Protein AF-A0A0E9N8E6-F1 (afdb_monomer)

Mean predicted aligned error: 20.68 Å

Organism: Saitoella complicata (strain BCRC 22490 / CBS 7301 / JCM 7358 / NBRC 10748 / NRRL Y-17804) (NCBI:txid698492)

Secondary structure (DSSP, 8-state):
-----------------------------------------------------PPPPP-SS--SSS-------------------------------------------------PPPP--------------PPPPPPP----------HHHHHHHHHHHHHHHHHHHHHHHTT-STT-SGGGSTTT---SSPP-SS--SS---SSTTTT--GGG-------S-EEEE-TTS-EEEE-TTS-BS-PPPPHHHHHHHHHHHHHHHH-HHHHHHHHHHHHHHHHHHHHHHHHHHHHHHHHHHTSTT-SSSSS-EEEEEEEGGG-S-HHHHHHHHHHHHHH-TTSEEEEETTEEEEHHHHHHHTT--TTT--HHHH--S--TTSTT-HHHHHHHTSGGG-HHHHHHHS-SSSTTTTHHHHHHHHHHHHHHHHH-SEEEEEEEE--SS-TTHHHHHHHHHHHTT---SSEEEEEEEE--HHHHHHTTS-SSHHHHHHHHHHHHHHHHH-TTTSHHHHHHHTTEEEEEEES-TTS------SSPPPTTT--SSSPPPHHHHHHHHHHHHHHHHHHHHHTTPPP-EE--EESSSS-HHHHHHHHHH-SEEEE-GGGGG-HHHHHHHHHTT-EEEE-HHHHHHHTS-GGG-SHHHHHHHT--EEE--B-HHHH--SS-HHHHHHHHHHHHH---HHHHHHHHHHHHHHS---HHHHHHHH-TTTTSSGGGG--HHHH---HHHHHHHHHHHHHHHHHHTT-----------------------------------------------------------------------------------------------------------------------S-PPP----SHHHHHHS--EEEEEEEE---EEEE-SSTTPEEEE--TTTTHHHHHHHT----HHHHHHHHHHHHHSHHHHTT-EEEEEEETT--EEEE-TT----SSHHHHHHHHHHHHHHSEEE-SSSS-EEEEEEPSPSGGGS-SSEEEEEE-SSS-B--HHHHHHHHTB-TTS-B-EEEEEEE-SSS--GGGGTTT-SEEEBS-SS---HHHHHHHHHHHHHHHHHGGGTHHHHHHHHHHHHTTSS-SS--SS--

Foldseek 3Di:
DDDDDDDDDDDDDDDDDDDDDDDDDDDDDDDDDDDDDDDDDDDDDDDDDDDDDDDDDDDDPPPPPPPDDDDDDDDDDDDDDDDDDDDDDDDDDDDDDDDDDDDDDDDDDDDDDDDDDDDDDDDDDDDDDDDDDDDDDDDDDDDDDDPPQDVLNLVLLVLLVLLVVLQCVFCVLLLNDVPSWLLQPPPPDDAPPGFPLDDDPDDDDPFALPRDDLVPDDFDFFDPWDWDQDPLLAIFIADPVRDTLGDFDHPVRLVVSLVSLVVSLVDDSSQVVLVVLLVVLLVVLVVCCVVCVVVLVVQLVVQPPDFLLQAAFEQLAAALLQLFALVLVLVLLLVCCVPFQQCFQADDPNDTDGNVRVCVVVVHDSVNDDSVQQVLALDLVLAQPVVVNVQSSRGSSDPSNCQRQRDCDGPVNNLNSLVSLRVLLVVVVVSVRYAYAYEDEDALLALCSLLSVLCSCRVSSVDDSRYFYAYEYELPVLVCLVVVSDQWQSSSLCSVQVVLVVCLRGCVVRVSSQSNVLRYQAYEYDDPQQDADDPPDPRDDRRVPRRDSDGDDLLVVLSSRQSNLSSSQSSCVVVSHTRHFYEYAAQLHHDPSRLSSCSSRGQAYEANQRCVVRSSSLSSLQLVLHEYEHAQQVSCSYYANNLGRCVVSSLSSLRLYAYHHHRSHHGNDDRCRSVVSLVVCCVNVVDDSQSSLSNRLSSLVSDSDHSNVNCSQFNVQLVDAQLSNGDCSRSVHDSSVSNSSRVSSVVVVCVSVVNDPPDPCPDPDPDDDDDDDDDDDDDDDDDDDDDDDDDDDDDDDDDDDDDDDDDDDDDDDDDDDDDDDDDDDDDDDDDDDDDDDDDDDDDDDDDDDDDDDDDDDDDDDDDDDDPDDDDPPPDDQADAQDDPVSQQQAAAEEEEAFAALFDWDWADDDPPTDIWTDACPPQVVPCVVVVDHRHNVLVLLQVVLQLPFVRLSNNRYWYWYQHNVRWIKTADSPDDQDPDVRVNRVVSRVCVVVQFDDDPPDPDTRMHTDDDDPVVVHHPQEAFEEEDLPAEADALLVVVLVNQADPVRHGGYYYYYFHSGDDDHRCRCVVPHPYYHHHDNDDDRSSVVSNSNSVSVCCNPVCVVPVVVVVVVVCVVVVPPDDDDDDPPPD

Sequence (1131 aa):
MNDEDDFMSMPHSPTGSLLAGSFSSFIMSEGPQRRGSMRTEENGEDPEEEDEHPHPFYDYATDKKLLSVGPKQWLNATGRERTASAMSKSLPTNNNSVSSRPPTSSAGQAPPPFRPPPATAGPVQNETASAPMPMPEAPTGTGATTPTITPEVAAIFQNIQHCINLREKYIKLSNQRDGDNPRDEVGKWKVYPPTPNHPPKQSIPEAVGADFDFEKCEIPGSHEYAWEMDRSGVYQVSRSDNEKIVDVPTIRDYYLDLEAISEIASDGPAKSFAFRRLQYLEGKWNMYILQNEFEELAATKRVPHRDFYNVRKVDTHIHHSACMNQKHLLRFIKSKLKKSPEEMVIFRDGKHLTLREVFDSLSLTAYDLSIDTLDMHAHKDSFHRFDKFNLKYNPIGESRLREIFLKTDNYIQGRYLAELTKEVIGDMEVGKYQMAEYRISIYGRSVDEWDKLAAWVIDNKLFSHNIRWLIQIPRLYNIYKSSNIVSNFADVIRNIFEPLFEVTKDPASHPKLHIFLQRVIGFDSVDDESKNERRIWRKYPEPREWDNAQNPPYSYWIYFMYANMTSLNAWRKERGFNTFLLRPHCGEAGDSEHLATAFLTCHSVSHGIMLRKVPLLQYLFYLQQIGIAMSPLSNNALFLAYERNPLPSFFRRGLNVSLSTDDPLLFHFTKEPLMEEFSVAAQIWKMSSMDMCELARNSVLQSGWEMEVKQHWLGKNCYNPGPEGNDIQKTNVPDLRLKYRWDMLKAECDLVNGREFTDGVDSCGFSAPPADSAQTADKPWKSLAGANLLELQRHQQKSIHPVFPSFHLSSSKMPTHNIGDHQSQADPNGETTTPTTTLRPNAAAFVPSQSQSQSQSQSQSQSQSHKATNPSLVPQQAKVPTTPTEKQNTQRLIVVLMQASLETYKVGKTKDAKYQLLNCDDHQGILKKMGVEARPDITHQCLLTLLDSPLNKAGRLQVYIQTQKNVLIEVNPHVRIPRTFKRFSGLMVQLLHKLSIRSVNGSEKLLKVIKNPITDHLPANCHKITLSFDAPAVKLSEYVPKACVDEKGEPRSLCIALGAMAHGEDNFADGWVDEKIAVSEYALSASVACGKFCCAAEETWVGEGRDIVYRLLQLSHSLKFSRIEILTTYM

pLDDT: mean 73.31, std 27.85, range [21.23, 98.5]

Nearest PDB structures (foldseek):
  8hu6-assembly1_B  TM=9.252E-01  e=1.448E-67  Homo sapiens
  8hu6-assembly1_D  TM=9.281E-01  e=8.180E-67  Homo sapiens
  8hu6-assembly1_A  TM=9.402E-01  e=4.622E-66  Homo sapiens
  8hu6-assembly1_C  TM=9.168E-01  e=4.856E-66  Homo sapiens
  2a3l-assembly1_A  TM=8.852E-01  e=1.680E-54  Arabidopsis thaliana

InterPro domains:
  IPR005304 Ribosomal biogenesis, methyltransferase, EMG1/NEP1 [PF03587] (895-1098)
  IPR005304 Ribosomal biogenesis, methyltransferase, EMG1/NEP1 [cd18088] (893-1098)
  IPR006329 AMP deaminase [PF19326] (152-753)
  IPR006329 AMP deaminase [PTHR11359] (144-753)
  IPR006329 AMP deaminase [TIGR01429] (153-750)
  IPR006329 AMP deaminase [cd01319] (254-748)
  IPR006650 Adenosine/AMP deaminase active site [PS00485] (658-664)
  IPR029026 tRNA (guanine-N1-)-methyltransferase, N-terminal [G3DSA:3.40.1280.10] (893-1102)
  IPR029028 Alpha/beta knot methyltransferases [SSF75217] (879-1101)
  IPR032466 Metal-dependent hydrolase [SSF51556] (148-750)

Structure (mmCIF, N/CA/C/O backbone):
data_AF-A0A0E9N8E6-F1
#
_entry.id   AF-A0A0E9N8E6-F1
#
loop_
_atom_site.group_PDB
_atom_site.id
_atom_site.type_symbol
_atom_site.label_atom_id
_atom_site.label_alt_id
_atom_site.label_comp_id
_atom_site.label_asym_id
_atom_site.label_entity_id
_atom_site.label_seq_id
_atom_site.pdbx_PDB_ins_code
_atom_site.Cartn_x
_atom_site.Cartn_y
_atom_site.Cartn_z
_atom_site.occupancy
_atom_site.B_iso_or_equiv
_atom_site.auth_seq_id
_atom_site.auth_comp_id
_atom_site.auth_asym_id
_atom_site.auth_atom_id
_atom_site.pdbx_PDB_model_num
ATOM 1 N N . MET A 1 1 ? -27.703 -26.630 47.794 1.00 28.69 1 MET A N 1
ATOM 2 C CA . MET A 1 1 ? -26.940 -27.854 47.491 1.00 28.69 1 MET A CA 1
ATOM 3 C C . MET A 1 1 ? -25.659 -27.354 46.838 1.00 28.69 1 MET A C 1
ATOM 5 O O . MET A 1 1 ? -25.699 -27.077 45.648 1.00 28.69 1 MET A O 1
ATOM 9 N N . ASN A 1 2 ? -24.642 -26.912 47.593 1.00 27.45 2 ASN A N 1
ATOM 10 C CA . ASN A 1 2 ? -23.934 -27.597 48.703 1.00 27.45 2 ASN A CA 1
ATOM 11 C C . ASN A 1 2 ? -23.305 -28.896 48.161 1.00 27.45 2 ASN A C 1
ATOM 13 O O . ASN A 1 2 ? -24.018 -29.653 47.507 1.00 27.45 2 ASN A O 1
ATOM 17 N N . ASP A 1 3 ? -22.002 -29.145 48.309 1.00 27.97 3 ASP A N 1
ATOM 18 C CA . ASP A 1 3 ? -21.202 -28.951 49.537 1.00 27.97 3 ASP A CA 1
ATOM 19 C C . ASP A 1 3 ? -19.914 -28.091 49.380 1.00 27.97 3 ASP A C 1
ATOM 21 O O . ASP A 1 3 ? -19.686 -27.501 48.323 1.00 27.97 3 ASP A O 1
ATOM 25 N N . GLU A 1 4 ? -19.125 -27.967 50.459 1.00 32.72 4 GLU A N 1
ATOM 26 C CA . GLU A 1 4 ? -17.998 -27.025 50.661 1.00 32.72 4 GLU A CA 1
ATOM 27 C C . GLU A 1 4 ? -16.673 -27.739 51.070 1.00 32.72 4 GLU A C 1
ATOM 29 O O . GLU A 1 4 ? -16.670 -28.951 51.287 1.00 32.72 4 GLU A O 1
ATOM 34 N N . ASP A 1 5 ? -15.583 -26.959 51.209 1.00 32.97 5 ASP A N 1
ATOM 35 C CA . ASP A 1 5 ? -14.274 -27.271 51.849 1.00 32.97 5 ASP A CA 1
ATOM 36 C C . ASP A 1 5 ? -13.338 -28.317 51.146 1.00 32.97 5 ASP A C 1
ATOM 38 O O . ASP A 1 5 ? -13.773 -29.108 50.316 1.00 32.97 5 ASP A O 1
ATOM 42 N N . ASP A 1 6 ? -11.999 -28.365 51.323 1.00 27.45 6 ASP A N 1
ATOM 43 C CA . ASP A 1 6 ? -11.114 -27.739 52.328 1.00 27.45 6 ASP A CA 1
ATOM 44 C C . ASP A 1 6 ? -9.628 -27.514 51.857 1.00 27.45 6 ASP A C 1
ATOM 46 O O . ASP A 1 6 ? -9.186 -27.949 50.794 1.00 27.45 6 ASP A O 1
ATOM 50 N N . PHE A 1 7 ? -8.868 -26.826 52.713 1.00 26.39 7 PHE A N 1
ATOM 51 C CA . PHE A 1 7 ? -7.545 -26.165 52.703 1.00 26.39 7 PHE A CA 1
ATOM 52 C C . PHE A 1 7 ? -6.207 -26.783 52.169 1.00 26.39 7 PHE A C 1
ATOM 54 O O . PHE A 1 7 ? -5.884 -27.953 52.330 1.00 26.39 7 PHE A O 1
ATOM 61 N N . MET A 1 8 ? -5.331 -25.840 51.750 1.00 27.50 8 MET A N 1
ATOM 62 C CA . MET A 1 8 ? -3.851 -25.693 51.922 1.00 27.50 8 MET A CA 1
ATOM 63 C C . MET A 1 8 ? -2.804 -26.793 51.605 1.00 27.50 8 MET A C 1
ATOM 65 O O . MET A 1 8 ? -2.750 -27.848 52.224 1.00 27.50 8 MET A O 1
ATOM 69 N N . SER A 1 9 ? -1.729 -26.364 50.912 1.00 24.66 9 SER A N 1
ATOM 70 C CA . SER A 1 9 ? -0.334 -26.508 51.409 1.00 24.66 9 SER A CA 1
ATOM 71 C C . SER A 1 9 ? 0.662 -25.517 50.754 1.00 24.66 9 SER A C 1
ATOM 73 O O . SER A 1 9 ? 0.494 -25.111 49.608 1.00 24.66 9 SER A O 1
ATOM 75 N N . MET A 1 10 ? 1.714 -25.126 51.489 1.00 27.42 10 MET A N 1
ATOM 76 C CA . MET A 1 10 ? 2.919 -24.405 51.015 1.00 27.42 10 MET A CA 1
ATOM 77 C C . MET A 1 10 ? 4.179 -25.166 51.463 1.00 27.42 10 MET A C 1
ATOM 79 O O . MET A 1 10 ? 4.114 -25.888 52.461 1.00 27.42 10 MET A O 1
ATOM 83 N N . PRO A 1 11 ? 5.349 -24.924 50.835 1.00 42.06 11 PRO A N 1
ATOM 84 C CA . PRO A 1 11 ? 6.583 -24.890 51.633 1.00 42.06 11 PRO A CA 1
ATOM 85 C C . PRO A 1 11 ? 7.614 -23.789 51.276 1.00 42.06 11 PRO A C 1
ATOM 87 O O . PRO A 1 11 ? 8.117 -23.716 50.162 1.00 42.06 11 PRO A O 1
ATOM 90 N N . HIS A 1 12 ? 8.028 -23.073 52.329 1.00 28.52 12 HIS A N 1
ATOM 91 C CA . HIS A 1 12 ? 9.391 -22.608 52.664 1.00 28.52 12 HIS A CA 1
ATOM 92 C C . HIS A 1 12 ? 10.195 -21.577 51.834 1.00 28.52 12 HIS A C 1
ATOM 94 O O . HIS A 1 12 ? 10.264 -21.561 50.611 1.00 28.52 12 HIS A O 1
ATOM 100 N N . SER A 1 13 ? 10.942 -20.776 52.605 1.00 29.75 13 SER A N 1
ATOM 101 C CA . SER A 1 13 ? 12.041 -19.874 52.232 1.00 29.75 13 SER A CA 1
ATOM 102 C C . SER A 1 13 ? 13.207 -20.035 53.235 1.00 29.75 13 SER A C 1
ATOM 104 O O . SER A 1 13 ? 13.018 -20.681 54.272 1.00 29.75 13 SER A O 1
ATOM 106 N N . PRO A 1 14 ? 14.394 -19.437 52.987 1.00 45.41 14 PRO A N 1
ATOM 107 C CA . PRO A 1 14 ? 15.370 -19.202 54.059 1.00 45.41 14 PRO A CA 1
ATOM 108 C C . PRO A 1 14 ? 16.005 -17.785 54.087 1.00 45.41 14 PRO A C 1
ATOM 110 O O . PRO A 1 14 ? 16.761 -17.410 53.199 1.00 45.41 14 PRO A O 1
ATOM 113 N N . THR A 1 15 ? 15.726 -17.048 55.174 1.00 30.62 15 THR A N 1
ATOM 114 C CA . THR A 1 15 ? 16.631 -16.205 56.018 1.00 30.62 15 THR A CA 1
ATOM 115 C C . THR A 1 15 ? 17.770 -15.335 55.424 1.00 30.62 15 THR A C 1
ATOM 117 O O . THR A 1 15 ? 18.644 -15.856 54.739 1.00 30.62 15 THR A O 1
ATOM 120 N N . GLY A 1 16 ? 17.913 -14.061 55.866 1.00 26.95 16 GLY A N 1
ATOM 121 C CA . GLY A 1 16 ? 19.064 -13.217 55.451 1.00 26.95 16 GLY A CA 1
ATOM 122 C C . GLY A 1 16 ? 19.358 -11.830 56.092 1.00 26.95 16 GLY A C 1
ATOM 123 O O . GLY A 1 16 ? 19.750 -10.937 55.359 1.00 26.95 16 GLY A O 1
ATOM 124 N N . SER A 1 17 ? 19.255 -11.640 57.419 1.00 26.67 17 SER A N 1
ATOM 125 C CA . SER A 1 17 ? 19.939 -10.572 58.220 1.00 26.67 17 SER A CA 1
ATOM 126 C C . SER A 1 17 ? 19.718 -9.048 57.970 1.00 26.67 17 SER A C 1
ATOM 128 O O . SER A 1 17 ? 20.318 -8.440 57.093 1.00 26.67 17 SER A O 1
ATOM 130 N N . LEU A 1 18 ? 19.020 -8.413 58.928 1.00 28.73 18 LEU A N 1
ATOM 131 C CA . LEU A 1 18 ? 19.366 -7.176 59.683 1.00 28.73 18 LEU A CA 1
ATOM 132 C C . LEU A 1 18 ? 20.306 -6.089 59.095 1.00 28.73 18 LEU A C 1
ATOM 134 O O . LEU A 1 18 ? 21.497 -6.330 58.914 1.00 28.73 18 LEU A O 1
ATOM 138 N N . LEU A 1 19 ? 19.847 -4.826 59.156 1.00 27.05 19 LEU A N 1
ATOM 139 C CA . LEU A 1 19 ? 20.412 -3.800 60.065 1.00 27.05 19 LEU A CA 1
ATOM 140 C C . LEU A 1 19 ? 19.429 -2.623 60.276 1.00 27.05 19 LEU A C 1
ATOM 142 O O . LEU A 1 19 ? 18.464 -2.484 59.529 1.00 27.05 19 LEU A O 1
ATOM 146 N N . ALA A 1 20 ? 19.648 -1.799 61.309 1.00 28.42 20 ALA A N 1
ATOM 147 C CA . ALA A 1 20 ? 18.743 -0.715 61.720 1.00 28.42 20 ALA A CA 1
ATOM 148 C C . ALA A 1 20 ? 19.453 0.650 61.816 1.00 28.42 20 ALA A C 1
ATOM 150 O O . ALA A 1 20 ? 20.655 0.711 62.069 1.00 28.42 20 ALA A O 1
ATOM 151 N N . GLY A 1 21 ? 18.694 1.743 61.677 1.00 25.02 21 GLY A N 1
ATOM 152 C CA . GLY A 1 21 ? 19.184 3.112 61.865 1.00 25.02 21 GLY A CA 1
ATOM 153 C C . GLY A 1 21 ? 18.043 4.133 61.883 1.00 25.02 21 GLY A C 1
ATOM 154 O O . GLY A 1 21 ? 17.340 4.292 60.892 1.00 25.02 21 GLY A O 1
ATOM 155 N N . SER A 1 22 ? 17.861 4.819 63.012 1.00 27.84 22 SER A N 1
ATOM 156 C CA . SER A 1 22 ? 16.874 5.890 63.212 1.00 27.84 22 SER A CA 1
ATOM 157 C C . SER A 1 22 ? 17.598 7.182 63.583 1.00 27.84 22 SER A C 1
ATOM 159 O O . SER A 1 22 ? 18.559 7.109 64.345 1.00 27.84 22 SER A O 1
ATOM 161 N N . PHE A 1 23 ? 17.140 8.342 63.096 1.00 25.44 23 PHE A N 1
ATOM 162 C CA . PHE A 1 23 ? 17.449 9.644 63.703 1.00 25.44 23 PHE A CA 1
ATOM 163 C C . PHE A 1 23 ? 16.361 10.702 63.431 1.00 25.44 23 PHE A C 1
ATOM 165 O O . PHE A 1 23 ? 15.418 10.477 62.676 1.00 25.44 23 PHE A O 1
ATOM 172 N N . SER A 1 24 ? 16.454 11.820 64.152 1.00 25.33 24 SER A N 1
ATOM 173 C CA . SER A 1 24 ? 15.329 12.587 64.699 1.00 25.33 24 SER A CA 1
ATOM 174 C C . SER A 1 24 ? 14.792 13.775 63.889 1.00 25.33 24 SER A C 1
ATOM 176 O O . SER A 1 24 ? 15.502 14.458 63.159 1.00 25.33 24 SER A O 1
ATOM 178 N N . SER A 1 25 ? 13.536 14.091 64.205 1.00 27.53 25 SER A N 1
ATOM 179 C CA . SER A 1 25 ? 12.783 15.336 63.991 1.00 27.53 25 SER A CA 1
ATOM 180 C C . SER A 1 25 ? 13.436 16.661 64.437 1.00 27.53 25 SER A C 1
ATOM 182 O O . SER A 1 25 ? 14.088 16.700 65.478 1.00 27.53 25 SER A O 1
ATOM 184 N N . PHE A 1 26 ? 13.049 17.756 63.765 1.00 24.53 26 PHE A N 1
ATOM 185 C CA . PHE A 1 26 ? 12.897 19.155 64.240 1.00 24.53 26 PHE A CA 1
ATOM 186 C C . PHE A 1 26 ? 11.811 19.779 63.321 1.00 24.53 26 PHE A C 1
ATOM 188 O O . PHE A 1 26 ? 11.974 19.686 62.110 1.00 24.53 26 PHE A O 1
ATOM 195 N N . ILE A 1 27 ? 10.587 20.181 63.709 1.00 27.25 27 ILE A N 1
ATOM 196 C CA . ILE A 1 27 ? 10.030 21.077 64.757 1.00 27.25 27 ILE A CA 1
ATOM 197 C C . ILE A 1 27 ? 10.215 22.588 64.445 1.00 27.25 27 ILE A C 1
ATOM 199 O O . ILE A 1 27 ? 11.332 23.026 64.203 1.00 27.25 27 ILE A O 1
ATOM 203 N N . MET A 1 28 ? 9.103 23.347 64.571 1.00 24.98 28 MET A N 1
ATOM 204 C CA . MET A 1 28 ? 8.895 24.823 64.506 1.00 24.98 28 MET A CA 1
ATOM 205 C C . MET A 1 28 ? 8.692 25.495 63.124 1.00 24.98 28 MET A C 1
ATOM 207 O O . MET A 1 28 ? 9.347 25.117 62.162 1.00 24.98 28 MET A O 1
ATOM 211 N N . SER A 1 29 ? 7.843 26.534 62.963 1.00 24.00 29 SER A N 1
ATOM 212 C CA . SER A 1 29 ? 6.660 27.008 63.743 1.00 24.00 29 SER A CA 1
ATOM 213 C C . SER A 1 29 ? 5.955 28.201 63.048 1.00 24.00 29 SER A C 1
ATOM 215 O O . SER A 1 29 ? 6.662 29.105 62.618 1.00 24.00 29 SER A O 1
ATOM 217 N N . GLU A 1 30 ? 4.610 28.268 63.101 1.00 25.38 30 GLU A N 1
ATOM 218 C CA . GLU A 1 30 ? 3.756 29.487 62.934 1.00 25.38 30 GLU A CA 1
ATOM 219 C C . GLU A 1 30 ? 3.825 30.221 61.557 1.00 25.38 30 GLU A C 1
ATOM 221 O O . GLU A 1 30 ? 4.747 30.021 60.780 1.00 25.38 30 GLU A O 1
ATOM 226 N N . GLY A 1 31 ? 2.859 31.026 61.080 1.00 26.94 31 GLY A N 1
ATOM 227 C CA . GLY A 1 31 ? 1.641 31.647 61.646 1.00 26.94 31 GLY A CA 1
ATOM 228 C C . GLY A 1 31 ? 1.717 33.196 61.553 1.00 26.94 31 GLY A C 1
ATOM 229 O O . GLY A 1 31 ? 2.833 33.701 61.456 1.00 26.94 31 GLY A O 1
ATOM 230 N N . PRO A 1 32 ? 0.621 33.999 61.639 1.00 42.47 32 PRO A N 1
ATOM 231 C CA . PRO A 1 32 ? -0.820 33.668 61.639 1.00 42.47 32 PRO A CA 1
ATOM 232 C C . PRO A 1 32 ? -1.764 34.666 60.866 1.00 42.47 32 PRO A C 1
ATOM 234 O O . PRO A 1 32 ? -1.360 35.765 60.506 1.00 42.47 32 PRO A O 1
ATOM 237 N N . GLN A 1 33 ? -3.084 34.368 60.814 1.00 29.97 33 GLN A N 1
ATOM 238 C CA . GLN A 1 33 ? -4.224 35.341 60.714 1.00 29.97 33 GLN A CA 1
ATOM 239 C C . GLN A 1 33 ? -4.416 36.144 59.374 1.00 29.97 33 GLN A C 1
ATOM 241 O O . GLN A 1 33 ? -3.524 36.165 58.544 1.00 29.97 33 GLN A O 1
ATOM 246 N N . ARG A 1 34 ? -5.568 36.785 59.033 1.00 26.64 34 ARG A N 1
ATOM 247 C CA . ARG A 1 34 ? -6.749 37.244 59.823 1.00 26.64 34 ARG A CA 1
ATOM 248 C C . ARG A 1 34 ? -8.065 37.467 59.002 1.00 26.64 34 ARG A C 1
ATOM 250 O O . ARG A 1 34 ? -8.042 38.150 57.993 1.00 26.64 34 ARG A O 1
ATOM 257 N N . ARG A 1 35 ? -9.199 36.977 59.545 1.00 25.33 35 ARG A N 1
ATOM 258 C CA . ARG A 1 35 ? -10.613 37.488 59.600 1.00 25.33 35 ARG A CA 1
ATOM 259 C C . ARG A 1 35 ? -11.266 38.410 58.525 1.00 25.33 35 ARG A C 1
ATOM 261 O O . ARG A 1 35 ? -10.811 39.528 58.325 1.00 25.33 35 ARG A O 1
ATOM 268 N N . GLY A 1 36 ? -12.542 38.089 58.222 1.00 25.73 36 GLY A N 1
ATOM 269 C CA . GLY A 1 36 ? -13.675 39.039 58.025 1.00 25.73 36 GLY A CA 1
ATOM 270 C C . GLY A 1 36 ? -14.127 39.278 56.568 1.00 25.73 36 GLY A C 1
ATOM 271 O O . GLY A 1 36 ? -13.301 39.181 55.675 1.00 25.73 36 GLY A O 1
ATOM 272 N N . SER A 1 37 ? -15.394 39.603 56.250 1.00 25.28 37 SER A N 1
ATOM 273 C CA . SER A 1 37 ? -16.641 39.671 57.051 1.00 25.28 37 SER A CA 1
ATOM 274 C C . SER A 1 37 ? -17.902 39.570 56.148 1.00 25.28 37 SER A C 1
ATOM 276 O O . SER A 1 37 ? -17.792 39.648 54.930 1.00 25.28 37 SER A O 1
ATOM 278 N N . MET A 1 38 ? -19.089 39.412 56.748 1.00 25.61 38 MET A N 1
ATOM 279 C CA . MET A 1 38 ? -20.416 39.287 56.103 1.00 25.61 38 MET A CA 1
ATOM 280 C C . MET A 1 38 ? -20.854 40.495 55.248 1.00 25.61 38 MET A C 1
ATOM 282 O O . MET A 1 38 ? -20.637 41.636 55.659 1.00 25.61 38 MET A O 1
ATOM 286 N N . ARG A 1 39 ? -21.690 40.239 54.224 1.00 26.25 39 ARG A N 1
ATOM 287 C CA . ARG A 1 39 ? -23.038 40.850 54.118 1.00 26.25 39 ARG A CA 1
ATOM 288 C C . ARG A 1 39 ? -23.999 40.031 53.233 1.00 26.25 39 ARG A C 1
ATOM 290 O O . ARG A 1 39 ? -23.558 39.093 52.577 1.00 26.25 39 ARG A O 1
ATOM 297 N N . THR A 1 40 ? -25.291 40.357 53.290 1.00 28.45 40 THR A N 1
ATOM 298 C CA . THR A 1 40 ? -26.436 39.616 52.723 1.00 28.45 40 THR A CA 1
ATOM 299 C C . THR A 1 40 ? -27.353 40.537 51.902 1.00 28.45 40 THR A C 1
ATOM 301 O O . THR A 1 40 ? -27.365 41.727 52.204 1.00 28.45 40 THR A O 1
ATOM 304 N N . GLU A 1 41 ? -28.121 39.948 50.961 1.00 28.69 41 GLU A N 1
ATOM 305 C CA . GLU A 1 41 ? -29.472 40.371 50.479 1.00 28.69 41 GLU A CA 1
ATOM 306 C C . GLU A 1 41 ? -29.609 41.793 49.842 1.00 28.69 41 GLU A C 1
ATOM 308 O O . GLU A 1 41 ? -28.795 42.675 50.087 1.00 28.69 41 GLU A O 1
ATOM 313 N N . GLU A 1 42 ? -30.562 42.131 48.957 1.00 28.83 42 GLU A N 1
ATOM 314 C CA . GLU A 1 42 ? -31.669 41.422 48.274 1.00 28.83 42 GLU A CA 1
ATOM 315 C C . GLU A 1 42 ? -32.054 42.175 46.958 1.00 28.83 42 GLU A C 1
ATOM 317 O O . GLU A 1 42 ? -31.663 43.324 46.790 1.00 28.83 42 GLU A O 1
ATOM 322 N N . ASN A 1 43 ? -32.817 41.521 46.062 1.00 26.97 43 ASN A N 1
ATOM 323 C CA . ASN A 1 43 ? -33.801 41.999 45.044 1.00 26.97 43 ASN A CA 1
ATOM 324 C C . ASN A 1 43 ? -33.760 43.431 44.414 1.00 26.97 43 ASN A C 1
ATOM 326 O O . ASN A 1 43 ? -33.743 44.422 45.137 1.00 26.97 43 ASN A O 1
ATOM 330 N N . GLY A 1 44 ? -34.017 43.542 43.088 1.00 23.97 44 GLY A N 1
ATOM 331 C CA . GLY A 1 44 ? -34.757 44.700 42.511 1.00 23.97 44 GLY A CA 1
ATOM 332 C C . GLY A 1 44 ? -34.400 45.253 41.105 1.00 23.97 44 GLY A C 1
ATOM 333 O O . GLY A 1 44 ? -33.663 46.225 41.038 1.00 23.97 44 GLY A O 1
ATOM 334 N N . GLU A 1 45 ? -35.015 44.688 40.050 1.00 26.08 45 GLU A N 1
ATOM 335 C CA . GLU A 1 45 ? -35.626 45.323 38.836 1.00 26.08 45 GLU A CA 1
ATOM 336 C C . GLU A 1 45 ? -34.856 46.287 37.861 1.00 26.08 45 GLU A C 1
ATOM 338 O O . GLU A 1 45 ? -33.824 46.875 38.169 1.00 26.08 45 GLU A O 1
ATOM 343 N N . ASP A 1 46 ? -35.394 46.359 36.627 1.00 34.91 46 ASP A N 1
ATOM 344 C CA . ASP A 1 46 ? -34.925 46.928 35.325 1.00 34.91 46 ASP A CA 1
ATOM 345 C C . ASP A 1 46 ? -34.958 48.496 35.209 1.00 34.91 46 ASP A C 1
ATOM 347 O O . ASP A 1 46 ? -35.409 49.109 36.184 1.00 34.91 46 ASP A O 1
ATOM 351 N N . PRO A 1 47 ? -34.557 49.208 34.096 1.00 44.00 47 PRO A N 1
ATOM 352 C CA . PRO A 1 47 ? -34.435 48.771 32.675 1.00 44.00 47 PRO A CA 1
ATOM 353 C C . PRO A 1 47 ? -33.328 49.396 31.753 1.00 44.00 47 PRO A C 1
ATOM 355 O O . PRO A 1 47 ? -32.514 50.194 32.200 1.00 44.00 47 PRO A O 1
ATOM 358 N N . GLU A 1 48 ? -33.363 48.995 30.459 1.00 31.81 48 GLU A N 1
ATOM 359 C CA . GLU A 1 48 ? -33.011 49.688 29.172 1.00 31.81 48 GLU A CA 1
ATOM 360 C C . GLU A 1 48 ? -31.761 50.616 29.098 1.00 31.81 48 GLU A C 1
ATOM 362 O O . GLU A 1 48 ? -31.613 51.551 29.871 1.00 31.81 48 GLU A O 1
ATOM 367 N N . GLU A 1 49 ? -30.811 50.434 28.161 1.00 28.73 49 GLU A N 1
ATOM 368 C CA . GLU A 1 49 ? -30.919 50.861 26.739 1.00 28.73 49 GLU A CA 1
ATOM 369 C C . GLU A 1 49 ? -29.917 50.125 25.783 1.00 28.73 49 GLU A C 1
ATOM 371 O O . GLU A 1 49 ? -29.245 49.172 26.184 1.00 28.73 49 GLU A O 1
ATOM 376 N N . GLU A 1 50 ? -29.839 50.525 24.502 1.00 29.84 50 GLU A N 1
ATOM 377 C CA . GLU A 1 50 ? -29.190 49.798 23.381 1.00 29.84 50 GLU A CA 1
ATOM 378 C C . GLU A 1 50 ? -27.727 50.208 23.066 1.00 29.84 50 GLU A C 1
ATOM 380 O O . GLU A 1 50 ? -27.357 51.362 23.257 1.00 29.84 50 GLU A O 1
ATOM 385 N N . ASP A 1 51 ? -26.934 49.305 22.452 1.00 26.53 51 ASP A N 1
ATOM 386 C CA . ASP A 1 51 ? -25.949 49.675 21.405 1.00 26.53 51 ASP A CA 1
ATOM 387 C C . ASP A 1 51 ? -25.526 48.453 20.538 1.00 26.53 51 ASP A C 1
ATOM 389 O O . ASP A 1 51 ? -25.171 47.392 21.062 1.00 26.53 51 ASP A O 1
ATOM 393 N N . GLU A 1 52 ? -25.552 48.572 19.203 1.00 27.84 52 GLU A N 1
ATOM 394 C CA . GLU A 1 52 ? -25.256 47.475 18.254 1.00 27.84 52 GLU A CA 1
ATOM 395 C C . GLU A 1 52 ? -23.827 47.541 17.685 1.00 27.84 52 GLU A C 1
ATOM 397 O O . GLU A 1 52 ? -23.507 48.478 16.958 1.00 27.84 52 GLU A O 1
ATOM 402 N N . HIS A 1 53 ? -23.007 46.487 17.832 1.00 28.28 53 HIS A N 1
ATOM 403 C CA . HIS A 1 53 ? -21.789 46.291 17.014 1.00 28.28 53 HIS A CA 1
ATOM 404 C C . HIS A 1 53 ? -21.611 44.818 16.560 1.00 28.28 53 HIS A C 1
ATOM 406 O O . HIS A 1 53 ? -21.116 43.987 17.327 1.00 28.28 53 HIS A O 1
ATOM 412 N N . PRO A 1 54 ? -21.980 44.461 15.310 1.00 30.06 54 PRO A N 1
ATOM 413 C CA . PRO A 1 54 ? -21.887 43.090 14.801 1.00 30.06 54 PRO A CA 1
ATOM 414 C C . PRO A 1 54 ? -20.506 42.726 14.220 1.00 30.06 54 PRO A C 1
ATOM 416 O O . PRO A 1 54 ? -19.861 43.505 13.520 1.00 30.06 54 PRO A O 1
ATOM 419 N N . HIS A 1 55 ? -20.092 41.473 14.433 1.00 31.31 55 HIS A N 1
ATOM 420 C CA . HIS A 1 55 ? -18.939 40.846 13.773 1.00 31.31 55 HIS A CA 1
ATOM 421 C C . HIS A 1 55 ? -19.262 40.486 12.303 1.00 31.31 55 HIS A C 1
ATOM 423 O O . HIS A 1 55 ? -20.177 39.690 12.081 1.00 31.31 55 HIS A O 1
ATOM 429 N N . PRO A 1 56 ? -18.492 40.946 11.295 1.00 30.78 56 PRO A N 1
ATOM 430 C CA . PRO A 1 56 ? -18.624 40.457 9.924 1.00 30.78 56 PRO A CA 1
ATOM 431 C C . PRO A 1 56 ? -17.737 39.226 9.662 1.00 30.78 56 PRO A C 1
ATOM 433 O O . PRO A 1 56 ? -16.541 39.213 9.965 1.00 30.78 56 PRO A O 1
ATOM 436 N N . PHE A 1 57 ? -18.327 38.194 9.057 1.00 26.55 57 PHE A N 1
ATOM 437 C CA . PHE A 1 57 ? -17.616 37.054 8.464 1.00 26.55 57 PHE A CA 1
ATOM 438 C C . PHE A 1 57 ? -17.136 37.390 7.034 1.00 26.55 57 PHE A C 1
ATOM 440 O O . PHE A 1 57 ? -17.488 38.429 6.477 1.00 26.55 57 PHE A O 1
ATOM 447 N N . TYR A 1 58 ? -16.349 36.502 6.418 1.00 28.20 58 TYR A N 1
ATOM 448 C CA . TYR A 1 58 ? -16.020 36.595 4.987 1.00 28.20 58 TYR A CA 1
ATOM 449 C C . TYR A 1 58 ? -17.277 36.417 4.114 1.00 28.20 58 TYR A C 1
ATOM 451 O O . TYR A 1 58 ? -18.014 35.451 4.306 1.00 28.20 58 TYR A O 1
ATOM 459 N N . ASP A 1 59 ? -17.457 37.285 3.114 1.00 24.42 59 ASP A N 1
ATOM 460 C CA . ASP A 1 59 ? -18.481 37.162 2.063 1.00 24.42 59 ASP A CA 1
ATOM 461 C C . ASP A 1 59 ? -17.856 36.815 0.695 1.00 24.42 59 ASP A C 1
ATOM 463 O O . ASP A 1 59 ? -16.719 37.182 0.386 1.00 24.42 59 ASP A O 1
ATOM 467 N N . TYR A 1 60 ? -18.604 36.087 -0.135 1.00 27.34 60 TYR A N 1
ATOM 468 C CA . TYR A 1 60 ? -18.132 35.380 -1.331 1.00 27.34 60 TYR A CA 1
ATOM 469 C C . TYR A 1 60 ? -18.487 36.117 -2.643 1.00 27.34 60 TYR A C 1
ATOM 471 O O . TYR A 1 60 ? -18.830 35.498 -3.651 1.00 27.34 60 TYR A O 1
ATOM 479 N N . ALA A 1 61 ? -18.426 37.455 -2.637 1.00 28.42 61 ALA A N 1
ATOM 480 C CA . ALA A 1 61 ? -18.904 38.302 -3.741 1.00 28.42 61 ALA A CA 1
ATOM 481 C C . ALA A 1 61 ? -17.813 39.089 -4.507 1.00 28.42 61 ALA A C 1
ATOM 483 O O . ALA A 1 61 ? -18.046 39.522 -5.639 1.00 28.42 61 ALA A O 1
ATOM 484 N N . THR A 1 62 ? -16.626 39.292 -3.923 1.00 30.62 62 THR A N 1
ATOM 485 C CA . THR A 1 62 ? -15.752 40.429 -4.304 1.00 30.62 62 THR A CA 1
ATOM 486 C C . THR A 1 62 ? -14.539 40.069 -5.180 1.00 30.62 62 THR A C 1
ATOM 488 O O . THR A 1 62 ? -13.795 40.960 -5.584 1.00 30.62 62 THR A O 1
ATOM 491 N N . ASP A 1 63 ? -14.350 38.804 -5.571 1.00 27.91 63 ASP A N 1
ATOM 492 C CA . ASP A 1 63 ? -13.149 38.359 -6.313 1.00 27.91 63 ASP A CA 1
ATOM 493 C C . ASP A 1 63 ? -13.358 38.216 -7.837 1.00 27.91 63 ASP A C 1
ATOM 495 O O . ASP A 1 63 ? -12.975 37.241 -8.484 1.00 27.91 63 ASP A O 1
ATOM 499 N N . LYS A 1 64 ? -14.028 39.208 -8.440 1.00 26.97 64 LYS A N 1
ATOM 500 C CA . LYS A 1 64 ? -14.309 39.257 -9.892 1.00 26.97 64 LYS A CA 1
ATOM 501 C C . LYS A 1 64 ? -13.756 40.508 -10.583 1.00 26.97 64 LYS A C 1
ATOM 503 O O . LYS A 1 64 ? -14.245 40.897 -11.644 1.00 26.97 64 LYS A O 1
ATOM 508 N N . LYS A 1 65 ? -12.765 41.173 -9.969 1.00 29.06 65 LYS A N 1
ATOM 509 C CA . LYS A 1 65 ? -12.280 42.495 -10.415 1.00 29.06 65 LYS A CA 1
ATOM 510 C C . LYS A 1 65 ? -10.762 42.740 -10.358 1.00 29.06 65 LYS A C 1
ATOM 512 O O . LYS A 1 65 ? -10.351 43.877 -10.563 1.00 29.06 65 LYS A O 1
ATOM 517 N N . LEU A 1 66 ? -9.935 41.706 -10.155 1.00 27.28 66 LEU A N 1
ATOM 518 C CA . LEU A 1 66 ? -8.461 41.803 -10.226 1.00 27.28 66 LEU A CA 1
ATOM 519 C C . LEU A 1 66 ? -7.818 41.138 -11.468 1.00 27.28 66 LEU A C 1
ATOM 521 O O . LEU A 1 66 ? -6.599 41.013 -11.544 1.00 27.28 66 LEU A O 1
ATOM 525 N N . LEU A 1 67 ? -8.609 40.769 -12.482 1.00 30.14 67 LEU A N 1
ATOM 526 C CA . LEU A 1 67 ? -8.132 40.193 -13.753 1.00 30.14 67 LEU A CA 1
ATOM 527 C C . LEU A 1 67 ? -8.112 41.218 -14.909 1.00 30.14 67 LEU A C 1
ATOM 529 O O . LEU A 1 67 ? -8.732 40.992 -15.947 1.00 30.14 67 LEU A O 1
ATOM 533 N N . SER A 1 68 ? -7.429 42.365 -14.751 1.00 32.66 68 SER A N 1
ATOM 534 C CA . SER A 1 68 ? -7.371 43.382 -15.825 1.00 32.66 68 SER A CA 1
ATOM 535 C C . SER A 1 68 ? -6.214 44.409 -15.779 1.00 32.66 68 SER A C 1
ATOM 537 O O . SER A 1 68 ? -6.466 45.601 -15.953 1.00 32.66 68 SER A O 1
ATOM 539 N N . VAL A 1 69 ? -4.946 44.002 -15.600 1.00 27.38 69 VAL A N 1
ATOM 540 C CA . VAL A 1 69 ? -3.779 44.878 -15.900 1.00 27.38 69 VAL A CA 1
ATOM 541 C C . VAL A 1 69 ? -2.649 44.090 -16.582 1.00 27.38 69 VAL A C 1
ATOM 543 O O . VAL A 1 69 ? -2.353 42.963 -16.194 1.00 27.38 69 VAL A O 1
ATOM 546 N N . GLY A 1 70 ? -2.035 44.682 -17.615 1.00 26.11 70 GLY A N 1
ATOM 547 C CA . GLY A 1 70 ? -0.909 44.121 -18.379 1.00 26.11 70 GLY A CA 1
ATOM 548 C C . GLY A 1 70 ? 0.488 44.610 -17.933 1.00 26.11 70 GLY A C 1
ATOM 549 O O . GLY A 1 70 ? 0.600 45.361 -16.967 1.00 26.11 70 GLY A O 1
ATOM 550 N N . PRO A 1 71 ? 1.572 44.195 -18.622 1.00 39.78 71 PRO A N 1
ATOM 551 C CA . PRO A 1 71 ? 2.936 44.246 -18.077 1.00 39.78 71 PRO A CA 1
ATOM 552 C C . PRO A 1 71 ? 3.815 45.409 -18.577 1.00 39.78 71 PRO A C 1
ATOM 554 O O . PRO A 1 71 ? 3.743 45.761 -19.756 1.00 39.78 71 PRO A O 1
ATOM 557 N N . LYS A 1 72 ? 4.750 45.889 -17.728 1.00 24.89 72 LYS A N 1
ATOM 558 C CA . LYS A 1 72 ? 6.163 46.241 -18.056 1.00 24.89 72 LYS A CA 1
ATOM 559 C C . LYS A 1 72 ? 6.922 46.872 -16.871 1.00 24.89 72 LYS A C 1
ATOM 561 O O . LYS A 1 72 ? 6.298 47.384 -15.952 1.00 24.89 72 LYS A O 1
ATOM 566 N N . GLN A 1 73 ? 8.262 46.908 -17.000 1.00 24.47 73 GLN A N 1
ATOM 567 C CA . GLN A 1 73 ? 9.241 47.590 -16.121 1.00 24.47 73 GLN A CA 1
ATOM 568 C C . GLN A 1 73 ? 9.349 46.955 -14.708 1.00 24.47 73 GLN A C 1
ATOM 570 O O . GLN A 1 73 ? 8.435 46.281 -14.257 1.00 24.47 73 GLN A O 1
ATOM 575 N N . TRP A 1 74 ? 10.470 47.029 -13.983 1.00 24.27 74 TRP A N 1
ATOM 576 C CA . TRP A 1 74 ? 11.590 47.983 -14.031 1.00 24.27 74 TRP A CA 1
ATOM 577 C C . TRP A 1 74 ? 12.970 47.372 -14.341 1.00 24.27 74 TRP A C 1
ATOM 579 O O . TRP A 1 74 ? 13.242 46.209 -14.063 1.00 24.27 74 TRP A O 1
ATOM 589 N N . LEU A 1 75 ? 13.863 48.230 -14.846 1.00 23.98 75 LEU A N 1
ATOM 590 C CA . LEU A 1 75 ? 15.322 48.071 -14.838 1.00 23.98 75 LEU A CA 1
ATOM 591 C C . LEU A 1 75 ? 15.934 49.303 -14.134 1.00 23.98 75 LEU A C 1
ATOM 593 O O . LEU A 1 75 ? 15.262 50.325 -14.025 1.00 23.98 75 LEU A O 1
ATOM 597 N N . ASN A 1 76 ? 17.219 49.228 -13.772 1.00 24.48 76 ASN A N 1
ATOM 598 C CA . ASN A 1 76 ? 18.073 50.315 -13.251 1.00 24.48 76 ASN A CA 1
ATOM 599 C C . ASN A 1 76 ? 17.770 50.864 -11.839 1.00 24.48 76 ASN A C 1
ATOM 601 O O . ASN A 1 76 ? 16.820 51.613 -11.644 1.00 24.48 76 ASN A O 1
ATOM 605 N N . ALA A 1 77 ? 18.716 50.652 -10.913 1.00 24.88 77 ALA A N 1
ATOM 606 C CA . ALA A 1 77 ? 19.450 51.741 -10.241 1.00 24.88 77 ALA A CA 1
ATOM 607 C C . ALA A 1 77 ? 20.647 51.186 -9.433 1.00 24.88 77 ALA A C 1
ATOM 609 O O . ALA A 1 77 ? 20.472 50.375 -8.529 1.00 24.88 77 ALA A O 1
ATOM 610 N N . THR A 1 78 ? 21.868 51.649 -9.722 1.00 28.89 78 THR A N 1
ATOM 611 C CA . THR A 1 78 ? 23.107 51.304 -8.987 1.00 28.89 78 THR A CA 1
ATOM 612 C C . THR A 1 78 ? 23.885 52.573 -8.631 1.00 28.89 78 THR A C 1
ATOM 614 O O . THR A 1 78 ? 24.046 53.420 -9.511 1.00 28.89 78 THR A O 1
ATOM 617 N N . GLY A 1 79 ? 24.453 52.704 -7.420 1.00 24.80 79 GLY A N 1
ATOM 618 C CA . GLY A 1 79 ? 25.355 53.836 -7.139 1.00 24.80 79 GLY A CA 1
ATOM 619 C C . GLY A 1 79 ? 25.983 53.980 -5.737 1.00 24.80 79 GLY A C 1
ATOM 620 O O . GLY A 1 79 ? 25.308 54.388 -4.805 1.00 24.80 79 GLY A O 1
ATOM 621 N N . ARG A 1 80 ? 27.320 53.818 -5.693 1.00 27.36 80 ARG A N 1
ATOM 622 C CA . ARG A 1 80 ? 28.339 54.543 -4.875 1.00 27.36 80 ARG A CA 1
ATOM 623 C C . ARG A 1 80 ? 28.483 54.347 -3.341 1.00 27.36 80 ARG A C 1
ATOM 625 O O . ARG A 1 80 ? 27.800 54.979 -2.552 1.00 27.36 80 ARG A O 1
ATOM 632 N N . GLU A 1 81 ? 29.519 53.569 -2.976 1.00 27.80 81 GLU A N 1
ATOM 633 C CA . GLU A 1 81 ? 30.783 53.965 -2.274 1.00 27.80 81 GLU A CA 1
ATOM 634 C C . GLU A 1 81 ? 30.765 55.008 -1.113 1.00 27.80 81 GLU A C 1
ATOM 636 O O . GLU A 1 81 ? 30.170 56.071 -1.249 1.00 27.80 81 GLU A O 1
ATOM 641 N N . ARG A 1 82 ? 31.548 54.866 -0.014 1.00 28.17 82 ARG A N 1
ATOM 642 C CA . ARG A 1 82 ? 33.022 55.129 0.019 1.00 28.17 82 ARG A CA 1
ATOM 643 C C . ARG A 1 82 ? 33.795 54.753 1.328 1.00 28.17 82 ARG A C 1
ATOM 645 O O . ARG A 1 82 ? 33.312 54.966 2.430 1.00 28.17 82 ARG A O 1
ATOM 652 N N . THR A 1 83 ? 35.054 54.315 1.139 1.00 24.91 83 THR A N 1
ATOM 653 C CA . THR A 1 83 ? 36.332 54.546 1.901 1.00 24.91 83 THR A CA 1
ATOM 654 C C . THR A 1 83 ? 36.527 54.324 3.431 1.00 24.91 83 THR A C 1
ATOM 656 O O . THR A 1 83 ? 36.269 55.204 4.243 1.00 24.91 83 THR A O 1
ATOM 659 N N . ALA A 1 84 ? 37.186 53.193 3.742 1.00 26.70 84 ALA A N 1
ATOM 660 C CA . ALA A 1 84 ? 38.335 52.873 4.642 1.00 26.70 84 ALA A CA 1
ATOM 661 C C . ALA A 1 84 ? 39.084 53.895 5.559 1.00 26.70 84 ALA A C 1
ATOM 663 O O . ALA A 1 84 ? 39.271 55.045 5.176 1.00 26.70 84 ALA A O 1
ATOM 664 N N . SER A 1 85 ? 39.730 53.380 6.644 1.00 22.88 85 SER A N 1
ATOM 665 C CA . SER A 1 85 ? 41.136 53.700 7.057 1.00 22.88 85 SER A CA 1
ATOM 666 C C . SER A 1 85 ? 41.756 52.808 8.188 1.00 22.88 85 SER A C 1
ATOM 668 O O . SER A 1 85 ? 41.076 52.494 9.160 1.00 22.88 85 SER A O 1
ATOM 670 N N . ALA A 1 86 ? 43.076 52.526 8.093 1.00 27.61 86 ALA A N 1
ATOM 671 C CA . ALA A 1 86 ? 44.077 52.214 9.162 1.00 27.61 86 ALA A CA 1
ATOM 672 C C . ALA A 1 86 ? 43.973 50.915 10.043 1.00 27.61 86 ALA A C 1
ATOM 674 O O . ALA A 1 86 ? 43.237 49.997 9.701 1.00 27.61 86 ALA A O 1
ATOM 675 N N . MET A 1 87 ? 44.696 50.777 11.185 1.00 26.00 87 MET A N 1
ATOM 676 C CA . MET A 1 87 ? 46.092 50.264 11.431 1.00 26.00 87 MET A CA 1
ATOM 677 C C . MET A 1 87 ? 46.245 49.760 12.912 1.00 26.00 87 MET A C 1
ATOM 679 O O . MET A 1 87 ? 45.360 50.063 13.700 1.00 26.00 87 MET A O 1
ATOM 683 N N . SER A 1 88 ? 47.312 49.112 13.454 1.00 24.17 88 SER A N 1
ATOM 684 C CA . SER A 1 88 ? 48.396 48.186 12.992 1.00 24.17 88 SER A CA 1
ATOM 685 C C . SER A 1 88 ? 49.241 47.650 14.205 1.00 24.17 88 SER A C 1
ATOM 687 O O . SER A 1 88 ? 49.184 48.269 15.264 1.00 24.17 88 SER A O 1
ATOM 689 N N . LYS A 1 89 ? 50.109 46.618 14.020 1.00 25.36 89 LYS A N 1
ATOM 690 C CA . LYS A 1 89 ? 51.166 46.079 14.960 1.00 25.36 89 LYS A CA 1
ATOM 691 C C . LYS A 1 89 ? 50.640 45.279 16.197 1.00 25.36 89 LYS A C 1
ATOM 693 O O . LYS A 1 89 ? 49.474 45.420 16.528 1.00 25.36 89 LYS A O 1
ATOM 698 N N . SER A 1 90 ? 51.378 44.382 16.892 1.00 22.55 90 SER A N 1
ATOM 699 C CA . SER A 1 90 ? 52.808 43.955 16.873 1.00 22.55 90 SER A CA 1
ATOM 700 C C . SER A 1 90 ? 53.048 42.442 17.193 1.00 22.55 90 SER A C 1
ATOM 702 O O . SER A 1 90 ? 52.135 41.721 17.578 1.00 22.55 90 SER A O 1
ATOM 704 N N . LEU A 1 91 ? 54.309 41.993 17.044 1.00 24.64 91 LEU A N 1
ATOM 705 C CA . LEU A 1 91 ? 54.937 40.681 17.391 1.00 24.64 91 LEU A CA 1
ATOM 706 C C . LEU A 1 91 ? 55.211 40.523 18.929 1.00 24.64 91 LEU A C 1
ATOM 708 O O . LEU A 1 91 ? 54.907 41.502 19.618 1.00 24.64 91 LEU A O 1
ATOM 712 N N . PRO A 1 92 ? 55.782 39.412 19.509 1.00 35.84 92 PRO A N 1
ATOM 713 C CA . PRO A 1 92 ? 56.643 38.357 18.917 1.00 35.84 92 PRO A CA 1
ATOM 714 C C . PRO A 1 92 ? 56.482 36.882 19.419 1.00 35.84 92 PRO A C 1
ATOM 716 O O . PRO A 1 92 ? 55.552 36.519 20.130 1.00 35.84 92 PRO A O 1
ATOM 719 N N . THR A 1 93 ? 57.436 36.026 19.017 1.00 26.55 93 THR A N 1
ATOM 720 C CA . THR A 1 93 ? 57.646 34.591 19.339 1.00 26.55 93 THR A CA 1
ATOM 721 C C . THR A 1 93 ? 58.573 34.335 20.546 1.00 26.55 93 THR A C 1
ATOM 723 O O . THR A 1 93 ? 59.493 35.128 20.721 1.00 26.55 93 THR A O 1
ATOM 726 N N . ASN A 1 94 ? 58.490 33.170 21.228 1.00 27.33 94 ASN A N 1
ATOM 727 C CA . ASN A 1 94 ? 59.542 32.111 21.221 1.00 27.33 94 ASN A CA 1
ATOM 728 C C . ASN A 1 94 ? 59.129 30.810 21.981 1.00 27.33 94 ASN A C 1
ATOM 730 O O . ASN A 1 94 ? 58.051 30.734 22.564 1.00 27.33 94 ASN A O 1
ATOM 734 N N . ASN A 1 95 ? 59.997 29.789 21.942 1.00 25.80 95 ASN A N 1
ATOM 735 C CA . ASN A 1 95 ? 59.873 28.446 22.532 1.00 25.80 95 ASN A CA 1
ATOM 736 C C . ASN A 1 95 ? 60.002 28.382 24.068 1.00 25.80 95 ASN A C 1
ATOM 738 O O . ASN A 1 95 ? 60.725 29.178 24.662 1.00 25.80 95 ASN A O 1
ATOM 742 N N . ASN A 1 96 ? 59.509 27.283 24.663 1.00 25.70 96 ASN A N 1
ATOM 743 C CA . ASN A 1 96 ? 60.395 26.399 25.439 1.00 25.70 96 ASN A CA 1
ATOM 744 C C . ASN A 1 96 ? 59.872 24.949 25.532 1.00 25.70 96 ASN A C 1
ATOM 746 O O . ASN A 1 96 ? 58.723 24.673 25.188 1.00 25.70 96 ASN A O 1
ATOM 750 N N . SER A 1 97 ? 60.738 24.019 25.942 1.00 27.31 97 SER A N 1
ATOM 751 C CA . SER A 1 97 ? 60.514 22.563 25.933 1.00 27.31 97 SER A CA 1
ATOM 752 C C . SER A 1 97 ? 60.596 21.934 27.333 1.00 27.31 97 SER A C 1
ATOM 754 O O . SER A 1 97 ? 61.063 22.571 28.269 1.00 27.31 97 SER A O 1
ATOM 756 N N . VAL A 1 98 ? 60.172 20.667 27.463 1.00 26.22 98 VAL A N 1
ATOM 757 C CA . VAL A 1 98 ? 60.747 19.643 28.369 1.00 26.22 98 VAL A CA 1
ATOM 758 C C . VAL A 1 98 ? 60.175 18.265 27.992 1.00 26.22 98 VAL A C 1
ATOM 760 O O . VAL A 1 98 ? 59.098 18.176 27.400 1.00 26.22 98 VAL A O 1
ATOM 763 N N . SER A 1 99 ? 60.902 17.183 28.287 1.00 26.70 99 SER A N 1
ATOM 764 C CA . SER A 1 99 ? 60.525 15.801 27.960 1.00 26.70 99 SER A CA 1
ATOM 765 C C . SER A 1 99 ? 60.664 14.851 29.158 1.00 26.70 99 SER A C 1
ATOM 767 O O . SER A 1 99 ? 61.398 15.124 30.106 1.00 26.70 99 SER A O 1
ATOM 769 N N . SER A 1 100 ? 59.969 13.711 29.114 1.00 25.27 100 SER A N 1
ATOM 770 C CA . SER A 1 100 ? 60.322 12.476 29.842 1.00 25.27 100 SER A CA 1
ATOM 771 C C . SER A 1 100 ? 59.506 11.284 29.303 1.00 25.27 100 SER A C 1
ATOM 773 O O . SER A 1 100 ? 58.510 11.467 28.602 1.00 25.27 100 SER A O 1
ATOM 775 N N . ARG A 1 101 ? 59.983 10.054 29.543 1.00 26.56 101 ARG A N 1
ATOM 776 C CA . ARG A 1 101 ? 59.476 8.790 28.958 1.00 26.56 101 ARG A CA 1
ATOM 777 C C . ARG A 1 101 ? 58.667 7.946 29.968 1.00 26.56 101 ARG A C 1
ATOM 779 O O . ARG A 1 101 ? 58.890 8.092 31.165 1.00 26.56 101 ARG A O 1
ATOM 786 N N . PRO A 1 102 ? 57.805 7.018 29.499 1.00 33.66 102 PRO A N 1
ATOM 787 C CA . PRO A 1 102 ? 57.124 6.024 30.337 1.00 33.66 102 PRO A CA 1
ATOM 788 C C . PRO A 1 102 ? 57.938 4.716 30.531 1.00 33.66 102 PRO A C 1
ATOM 790 O O . PRO A 1 102 ? 58.862 4.459 29.752 1.00 33.66 102 PRO A O 1
ATOM 793 N N . PRO A 1 103 ? 57.573 3.867 31.519 1.00 36.16 103 PRO A N 1
ATOM 794 C CA . PRO A 1 103 ? 58.089 2.501 31.710 1.00 36.16 103 PRO A CA 1
ATOM 795 C C . PRO A 1 103 ? 57.336 1.431 30.873 1.00 36.16 103 PRO A C 1
ATOM 797 O O . PRO A 1 103 ? 56.491 1.762 30.041 1.00 36.16 103 PRO A O 1
ATOM 800 N N . THR A 1 104 ? 57.677 0.144 31.053 1.00 27.27 104 THR A N 1
ATOM 801 C CA . THR A 1 104 ? 57.355 -0.989 30.145 1.00 27.27 104 THR A CA 1
ATOM 802 C C . THR A 1 104 ? 57.005 -2.313 30.876 1.00 27.27 104 THR A C 1
ATOM 804 O O . THR A 1 104 ? 57.075 -2.365 32.100 1.00 27.27 104 THR A O 1
ATOM 807 N N . SER A 1 105 ? 56.706 -3.390 30.110 1.00 29.81 105 SER A N 1
ATOM 808 C CA . SER A 1 105 ? 56.373 -4.797 30.508 1.00 29.81 105 SER A CA 1
ATOM 809 C C . SER A 1 105 ? 54.958 -5.025 31.091 1.00 29.81 105 SER A C 1
ATOM 811 O O . SER A 1 105 ? 54.386 -4.085 31.628 1.00 29.81 105 SER A O 1
ATOM 813 N N . SER A 1 106 ? 54.290 -6.192 30.999 1.00 28.80 106 SER A N 1
ATOM 814 C CA . SER A 1 106 ? 54.419 -7.480 30.245 1.00 28.80 106 SER A CA 1
ATOM 815 C C . SER A 1 106 ? 53.014 -8.160 30.270 1.00 28.80 106 SER A C 1
ATOM 817 O O . SER A 1 106 ? 52.294 -7.956 31.237 1.00 28.80 106 SER A O 1
ATOM 819 N N . ALA A 1 107 ? 52.417 -8.829 29.265 1.00 28.83 107 ALA A N 1
ATOM 820 C CA . ALA A 1 107 ? 52.764 -9.897 28.297 1.00 28.83 107 ALA A CA 1
ATOM 821 C C . ALA A 1 107 ? 52.045 -11.244 28.627 1.00 28.83 107 ALA A C 1
ATOM 823 O O . ALA A 1 107 ? 52.087 -11.692 29.766 1.00 28.83 107 ALA A O 1
ATOM 824 N N . GLY A 1 108 ? 51.413 -11.889 27.627 1.00 25.88 108 GLY A N 1
ATOM 825 C CA . GLY A 1 108 ? 50.666 -13.168 27.743 1.00 25.88 108 GLY A CA 1
ATOM 826 C C . GLY A 1 108 ? 49.463 -13.241 26.775 1.00 25.88 108 GLY A C 1
ATOM 827 O O . GLY A 1 108 ? 48.386 -12.773 27.113 1.00 25.88 108 GLY A O 1
ATOM 828 N N . GLN A 1 109 ? 49.663 -13.512 25.478 1.00 27.89 109 GLN A N 1
ATOM 829 C CA . GLN A 1 109 ? 49.722 -14.827 24.791 1.00 27.89 109 GLN A CA 1
ATOM 830 C C . GLN A 1 109 ? 48.364 -15.381 24.294 1.00 27.89 109 GLN A C 1
ATOM 832 O O . GLN A 1 109 ? 47.394 -15.451 25.037 1.00 27.89 109 GLN A O 1
ATOM 837 N N . ALA A 1 110 ? 48.339 -15.819 23.025 1.00 27.62 110 ALA A N 1
ATOM 838 C CA . ALA A 1 110 ? 47.253 -16.557 22.367 1.00 27.62 110 ALA A CA 1
ATOM 839 C C . ALA A 1 110 ? 47.810 -17.397 21.180 1.00 27.62 110 ALA A C 1
ATOM 841 O O . ALA A 1 110 ? 48.818 -16.986 20.595 1.00 27.62 110 ALA A O 1
ATOM 842 N N . PRO A 1 111 ? 47.204 -18.550 20.818 1.00 31.91 111 PRO A N 1
ATOM 843 C CA . PRO A 1 111 ? 47.676 -19.442 19.742 1.00 31.91 111 PRO A CA 1
ATOM 844 C C . PRO A 1 111 ? 47.182 -19.057 18.316 1.00 31.91 111 PRO A C 1
ATOM 846 O O . PRO A 1 111 ? 46.325 -18.181 18.187 1.00 31.91 111 PRO A O 1
ATOM 849 N N . PRO A 1 112 ? 47.724 -19.667 17.230 1.00 34.28 112 PRO A N 1
ATOM 850 C CA . PRO A 1 112 ? 47.695 -19.085 15.876 1.00 34.28 112 PRO A CA 1
ATOM 851 C C . PRO A 1 112 ? 46.752 -19.765 14.845 1.00 34.28 112 PRO A C 1
ATOM 853 O O . PRO A 1 112 ? 46.343 -20.910 15.035 1.00 34.28 112 PRO A O 1
ATOM 856 N N . PRO A 1 113 ? 46.478 -19.108 13.694 1.00 31.62 113 PRO A N 1
ATOM 857 C CA . PRO A 1 113 ? 45.805 -19.699 12.531 1.00 31.62 113 PRO A CA 1
ATOM 858 C C . PRO A 1 113 ? 46.768 -20.382 11.530 1.00 31.62 113 PRO A C 1
ATOM 860 O O . PRO A 1 113 ? 47.950 -20.048 11.446 1.00 31.62 113 PRO A O 1
ATOM 863 N N . PHE A 1 114 ? 46.235 -21.309 10.722 1.00 27.19 114 PHE A N 1
ATOM 864 C CA . PHE A 1 114 ? 46.961 -22.052 9.674 1.00 27.19 114 PHE A CA 1
ATOM 865 C C . PHE A 1 114 ? 47.083 -21.298 8.326 1.00 27.19 114 PHE A C 1
ATOM 867 O O . PHE A 1 114 ? 46.490 -20.239 8.124 1.00 27.19 114 PHE A O 1
ATOM 874 N N . ARG A 1 115 ? 47.881 -21.850 7.395 1.00 27.80 115 ARG A N 1
ATOM 875 C CA . ARG A 1 115 ? 48.402 -21.181 6.183 1.00 27.80 115 ARG A CA 1
ATOM 876 C C . ARG A 1 115 ? 48.191 -22.021 4.902 1.00 27.80 115 ARG A C 1
ATOM 878 O O . ARG A 1 115 ? 48.522 -23.204 4.936 1.00 27.80 115 ARG A O 1
ATOM 885 N N . PRO A 1 116 ? 47.747 -21.441 3.766 1.00 29.59 116 PRO A N 1
ATOM 886 C CA . PRO A 1 116 ? 47.749 -22.109 2.456 1.00 29.59 116 PRO A CA 1
ATOM 887 C C . PRO A 1 116 ? 49.102 -21.972 1.701 1.00 29.59 116 PRO A C 1
ATOM 889 O O . PRO A 1 116 ? 49.870 -21.048 1.990 1.00 29.59 116 PRO A O 1
ATOM 892 N N . PRO A 1 117 ? 49.417 -22.875 0.746 1.00 30.94 117 PRO A N 1
ATOM 893 C CA . PRO A 1 117 ? 50.695 -22.916 0.015 1.00 30.94 117 PRO A CA 1
ATOM 894 C C . PRO A 1 117 ? 50.772 -21.953 -1.201 1.00 30.94 117 PRO A C 1
ATOM 896 O O . PRO A 1 117 ? 49.750 -21.397 -1.607 1.00 30.94 117 PRO A O 1
ATOM 899 N N . PRO A 1 118 ? 51.973 -21.723 -1.781 1.00 28.78 118 PRO A N 1
ATOM 900 C CA . PRO A 1 118 ? 52.207 -20.710 -2.818 1.00 28.78 118 PRO A CA 1
ATOM 901 C C . PRO A 1 118 ? 52.087 -21.231 -4.262 1.00 28.78 118 PRO A C 1
ATOM 903 O O . PRO A 1 118 ? 52.222 -22.425 -4.520 1.00 28.78 118 PRO A O 1
ATOM 906 N N . ALA A 1 119 ? 51.950 -20.302 -5.213 1.00 26.67 119 ALA A N 1
ATOM 907 C CA . ALA A 1 119 ? 52.178 -20.539 -6.640 1.00 26.67 119 ALA A CA 1
ATOM 908 C C . ALA A 1 119 ? 53.596 -20.090 -7.048 1.00 26.67 119 ALA A C 1
ATOM 910 O O . ALA A 1 119 ? 54.080 -19.058 -6.578 1.00 26.67 119 ALA A O 1
ATOM 911 N N . THR A 1 120 ? 54.246 -20.843 -7.936 1.00 27.77 120 THR A N 1
ATOM 912 C CA . THR A 1 120 ? 55.581 -20.558 -8.492 1.00 27.77 120 THR A CA 1
ATOM 913 C C . THR A 1 120 ? 55.510 -20.280 -9.996 1.00 27.77 120 THR A C 1
ATOM 915 O O . THR A 1 120 ? 54.634 -20.790 -10.690 1.00 27.77 120 THR A O 1
ATOM 918 N N . ALA A 1 121 ? 56.424 -19.447 -10.500 1.00 28.61 121 ALA A N 1
ATOM 919 C CA . ALA A 1 121 ? 56.478 -19.038 -11.905 1.00 28.61 121 ALA A CA 1
ATOM 920 C C . ALA A 1 121 ? 57.507 -19.852 -12.716 1.00 28.61 121 ALA A C 1
ATOM 922 O O . ALA A 1 121 ? 58.506 -20.316 -12.168 1.00 28.61 121 ALA A O 1
ATOM 923 N N . GLY A 1 122 ? 57.274 -19.970 -14.027 1.00 24.38 122 GLY A N 1
ATOM 924 C CA . GLY A 1 122 ? 58.162 -20.592 -15.019 1.00 24.38 122 GLY A CA 1
ATOM 925 C C . GLY A 1 122 ? 58.054 -19.870 -16.378 1.00 24.38 122 GLY A C 1
ATOM 926 O O . GLY A 1 122 ? 57.080 -19.140 -16.573 1.00 24.38 122 GLY A O 1
ATOM 927 N N . PRO A 1 123 ? 59.062 -19.967 -17.270 1.00 27.89 123 PRO A N 1
ATOM 928 C CA . PRO A 1 123 ? 59.387 -18.860 -18.177 1.00 27.89 123 PRO A CA 1
ATOM 929 C C . PRO A 1 123 ? 58.862 -18.964 -19.623 1.00 27.89 123 PRO A C 1
ATOM 931 O O . PRO A 1 123 ? 58.383 -19.996 -20.082 1.00 27.89 123 PRO A O 1
ATOM 934 N N . VAL A 1 124 ? 59.017 -17.842 -20.332 1.00 31.62 124 VAL A N 1
ATOM 935 C CA . VAL A 1 124 ? 58.695 -17.600 -21.750 1.00 31.62 124 VAL A CA 1
ATOM 936 C C . VAL A 1 124 ? 59.663 -18.324 -22.697 1.00 31.62 124 VAL A C 1
ATOM 938 O O . VAL A 1 124 ? 60.866 -18.347 -22.440 1.00 31.62 124 VAL A O 1
ATOM 941 N N . GLN A 1 125 ? 59.154 -18.795 -23.842 1.00 26.36 125 GLN A N 1
ATOM 942 C CA . GLN A 1 125 ? 59.923 -18.982 -25.083 1.00 26.36 125 GLN A CA 1
ATOM 943 C C . GLN A 1 125 ? 59.143 -18.429 -26.295 1.00 26.36 125 GLN A C 1
ATOM 945 O O . GLN A 1 125 ? 57.993 -18.014 -26.153 1.00 26.36 125 GLN A O 1
ATOM 950 N N . ASN A 1 126 ? 59.821 -18.325 -27.440 1.00 23.75 126 ASN A N 1
ATOM 951 C CA . ASN A 1 126 ? 59.540 -17.372 -28.521 1.00 23.75 126 ASN A CA 1
ATOM 952 C C . ASN A 1 126 ? 59.192 -18.070 -29.856 1.00 23.75 126 ASN A C 1
ATOM 954 O O . ASN A 1 126 ? 59.496 -19.249 -30.009 1.00 23.75 126 ASN A O 1
ATOM 958 N N . GLU A 1 127 ? 58.695 -17.293 -30.835 1.00 25.06 127 GLU A N 1
ATOM 959 C CA . GLU A 1 127 ? 58.659 -17.619 -32.286 1.00 25.06 127 GLU A CA 1
ATOM 960 C C . GLU A 1 127 ? 57.750 -18.802 -32.731 1.00 25.06 127 GLU A C 1
ATOM 962 O O . GLU A 1 127 ? 57.349 -19.635 -31.929 1.00 25.06 127 GLU A O 1
ATOM 967 N N . THR A 1 128 ? 57.302 -18.938 -33.991 1.00 23.14 128 THR A N 1
ATOM 968 C CA . THR A 1 128 ? 57.501 -18.178 -35.257 1.00 23.14 128 THR A CA 1
ATOM 969 C C . THR A 1 128 ? 56.152 -17.940 -35.980 1.00 23.14 128 THR A C 1
ATOM 971 O O . THR A 1 128 ? 55.122 -18.486 -35.590 1.00 23.14 128 THR A O 1
ATOM 974 N N . ALA A 1 129 ? 56.136 -17.127 -37.047 1.00 29.17 129 ALA A N 1
ATOM 975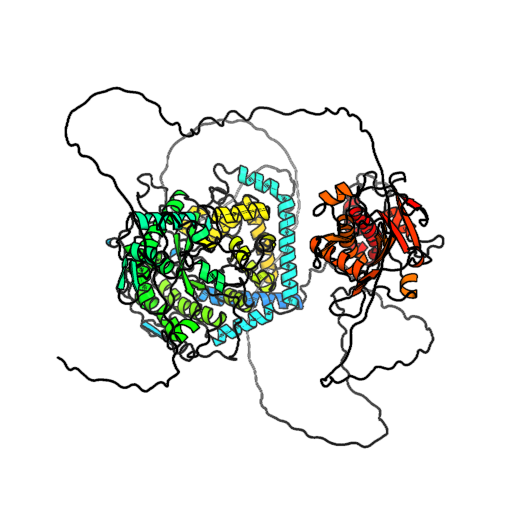 C CA . ALA A 1 129 ? 54.933 -16.807 -37.833 1.00 29.17 129 ALA A CA 1
ATOM 976 C C . ALA A 1 129 ? 54.677 -17.757 -39.028 1.00 29.17 129 ALA A C 1
ATOM 978 O O . ALA A 1 129 ? 55.612 -18.299 -39.614 1.00 29.17 129 ALA A O 1
ATOM 979 N N . SER A 1 130 ? 53.412 -17.879 -39.452 1.00 25.58 130 SER A N 1
ATOM 980 C CA . SER A 1 130 ? 53.006 -18.405 -40.771 1.00 25.58 130 SER A CA 1
ATOM 981 C C . SER A 1 130 ? 51.686 -17.760 -41.250 1.00 25.58 130 SER A C 1
ATOM 983 O O . SER A 1 130 ? 51.039 -17.037 -40.493 1.00 25.58 130 SER A O 1
ATOM 985 N N . ALA A 1 131 ? 51.361 -17.916 -42.538 1.00 28.55 131 ALA A N 1
ATOM 986 C CA . ALA A 1 131 ? 50.441 -17.058 -43.305 1.00 28.55 131 ALA A CA 1
ATOM 987 C C . ALA A 1 131 ? 48.956 -17.531 -43.305 1.00 28.55 131 ALA A C 1
ATOM 989 O O . ALA A 1 131 ? 48.687 -18.673 -42.931 1.00 28.55 131 ALA A O 1
ATOM 990 N N . PRO A 1 132 ? 47.978 -16.683 -43.704 1.00 28.98 132 PRO A N 1
ATOM 991 C CA . PRO A 1 132 ? 46.549 -16.986 -43.561 1.00 28.98 132 PRO A CA 1
ATOM 992 C C . PRO A 1 132 ? 45.979 -17.889 -44.670 1.00 28.98 132 PRO A C 1
ATOM 994 O O . PRO A 1 132 ? 46.469 -17.909 -45.797 1.00 28.98 132 PRO A O 1
ATOM 997 N N . MET A 1 133 ? 44.874 -18.570 -44.349 1.00 26.86 133 MET A N 1
ATOM 998 C CA . MET A 1 133 ? 44.036 -19.349 -45.275 1.00 26.86 133 MET A CA 1
ATOM 999 C C . MET A 1 133 ? 42.681 -18.642 -45.515 1.00 26.86 133 MET A C 1
ATOM 1001 O O . MET A 1 133 ? 42.270 -17.840 -44.674 1.00 26.86 133 MET A O 1
ATOM 1005 N N . PRO A 1 134 ? 42.003 -18.879 -46.657 1.00 28.42 134 PRO A N 1
ATOM 1006 C CA . PRO A 1 134 ? 40.913 -18.022 -47.135 1.00 28.42 134 PRO A CA 1
ATOM 1007 C C . PRO A 1 134 ? 39.555 -18.235 -46.443 1.00 28.42 134 PRO A C 1
ATOM 1009 O O . PRO A 1 134 ? 39.258 -19.297 -45.898 1.00 28.42 134 PRO A O 1
ATOM 1012 N N . MET A 1 135 ? 38.713 -17.201 -46.531 1.00 29.36 135 MET A N 1
ATOM 1013 C CA . MET A 1 135 ? 37.322 -17.179 -46.059 1.00 29.36 135 MET A CA 1
ATOM 1014 C C . MET A 1 135 ? 36.378 -17.927 -47.022 1.00 29.36 135 MET A C 1
ATOM 1016 O O . MET A 1 135 ? 36.525 -17.764 -48.234 1.00 29.36 135 MET A O 1
ATOM 1020 N N . PRO A 1 136 ? 35.362 -18.660 -46.525 1.00 30.52 136 PRO A N 1
ATOM 1021 C CA . PRO A 1 136 ? 34.206 -19.073 -47.324 1.00 30.52 136 PRO A CA 1
ATOM 1022 C C . PRO A 1 136 ? 33.297 -17.882 -47.674 1.00 30.52 136 PRO A C 1
ATOM 1024 O O . PRO A 1 136 ? 33.231 -16.899 -46.934 1.00 30.52 136 PRO A O 1
ATOM 1027 N N . GLU A 1 137 ? 32.577 -17.986 -48.789 1.00 27.59 137 GLU A N 1
ATOM 1028 C CA . GLU A 1 137 ? 31.728 -16.917 -49.331 1.00 27.59 137 GLU A CA 1
ATOM 1029 C C . GLU A 1 137 ? 30.379 -16.778 -48.598 1.00 27.59 137 GLU A C 1
ATOM 1031 O O . GLU A 1 137 ? 29.876 -17.718 -47.978 1.00 27.59 137 GLU A O 1
ATOM 1036 N N . ALA A 1 138 ? 29.773 -15.588 -48.678 1.00 28.22 138 ALA A N 1
ATOM 1037 C CA . ALA A 1 138 ? 28.484 -15.290 -48.055 1.00 28.22 138 ALA A CA 1
ATOM 1038 C C . ALA A 1 138 ? 27.304 -15.581 -49.009 1.00 28.22 138 ALA A C 1
ATOM 1040 O O . ALA A 1 138 ? 27.348 -15.154 -50.165 1.00 28.22 138 ALA A O 1
ATOM 1041 N N . PRO A 1 139 ? 26.218 -16.233 -48.548 1.00 32.78 139 PRO A N 1
ATOM 1042 C CA . PRO A 1 139 ? 25.033 -16.455 -49.370 1.00 32.78 139 PRO A CA 1
ATOM 1043 C C . PRO A 1 139 ? 24.245 -15.152 -49.565 1.00 32.78 139 PRO A C 1
ATOM 1045 O O . PRO A 1 139 ? 23.812 -14.513 -48.605 1.00 32.78 139 PRO A O 1
ATOM 1048 N N . THR A 1 140 ? 24.016 -14.772 -50.819 1.00 34.97 140 THR A N 1
ATOM 1049 C CA . THR A 1 140 ? 23.121 -13.671 -51.188 1.00 34.97 140 THR A CA 1
ATOM 1050 C C . THR A 1 140 ? 21.661 -14.125 -51.124 1.00 34.97 140 THR A C 1
ATOM 1052 O O . THR A 1 140 ? 21.272 -15.108 -51.749 1.00 34.97 140 THR A O 1
ATOM 1055 N N . GLY A 1 141 ? 20.827 -13.399 -50.375 1.00 28.61 141 GLY A N 1
ATOM 1056 C CA . GLY A 1 141 ? 19.414 -13.739 -50.206 1.00 28.61 141 GLY A CA 1
ATOM 1057 C C . GLY A 1 141 ? 18.578 -12.543 -49.768 1.00 28.61 141 GLY A C 1
ATOM 1058 O O . GLY A 1 141 ? 18.532 -12.196 -48.592 1.00 28.61 141 GLY A O 1
ATOM 1059 N N . THR A 1 142 ? 17.901 -11.905 -50.721 1.00 38.94 142 THR A N 1
ATOM 1060 C CA . THR A 1 142 ? 16.925 -10.844 -50.454 1.00 38.94 142 THR A CA 1
ATOM 1061 C C . THR A 1 142 ? 15.601 -11.452 -49.998 1.00 38.94 142 THR A C 1
ATOM 1063 O O . THR A 1 142 ? 14.811 -11.905 -50.825 1.00 38.94 142 THR A O 1
ATOM 1066 N N . GLY A 1 143 ? 15.340 -11.436 -48.694 1.00 28.78 143 GLY A N 1
ATOM 1067 C CA . GLY A 1 143 ? 14.046 -11.797 -48.122 1.00 28.78 143 GLY A CA 1
ATOM 1068 C C . GLY A 1 143 ? 13.788 -10.992 -46.855 1.00 28.78 143 GLY A C 1
ATOM 1069 O O . GLY A 1 143 ? 14.620 -10.980 -45.951 1.00 28.78 143 GLY A O 1
ATOM 1070 N N . ALA A 1 144 ? 12.647 -10.307 -46.789 1.00 38.81 144 ALA A N 1
ATOM 1071 C CA . ALA A 1 144 ? 12.215 -9.627 -45.575 1.00 38.81 144 ALA A CA 1
ATOM 1072 C C . ALA A 1 144 ? 11.666 -10.673 -44.593 1.00 38.81 144 ALA A C 1
ATOM 1074 O O . ALA A 1 144 ? 10.495 -11.039 -44.653 1.00 38.81 144 ALA A O 1
ATOM 1075 N N . THR A 1 145 ? 12.526 -11.198 -43.721 1.00 33.22 145 THR A N 1
ATOM 1076 C CA . THR A 1 145 ? 12.106 -12.120 -42.661 1.00 33.22 145 THR A CA 1
ATOM 1077 C C . THR A 1 145 ? 11.270 -11.375 -41.627 1.00 33.22 145 THR A C 1
ATOM 1079 O O . THR A 1 145 ? 11.750 -10.403 -41.035 1.00 33.22 145 THR A O 1
ATOM 1082 N N . THR A 1 146 ? 10.062 -11.868 -41.351 1.00 34.88 146 THR A N 1
ATOM 1083 C CA . THR A 1 146 ? 9.350 -11.548 -40.108 1.00 34.88 146 THR A CA 1
ATOM 1084 C C . THR A 1 146 ? 10.243 -11.858 -38.895 1.00 34.88 146 THR A C 1
ATOM 1086 O O . THR A 1 146 ? 11.140 -12.703 -38.988 1.00 34.88 146 THR A O 1
ATOM 1089 N N . PRO A 1 147 ? 10.067 -11.163 -37.755 1.00 44.50 147 PRO A N 1
ATOM 1090 C CA . PRO A 1 147 ? 10.917 -11.349 -36.583 1.00 44.50 147 PRO A CA 1
ATOM 1091 C C . PRO A 1 147 ? 10.605 -12.683 -35.887 1.00 44.50 147 PRO A C 1
ATOM 1093 O O . PRO A 1 147 ? 9.865 -12.725 -34.906 1.00 44.50 147 PRO A O 1
ATOM 1096 N N . THR A 1 148 ? 11.182 -13.776 -36.396 1.00 56.81 148 THR A N 1
ATOM 1097 C CA . THR A 1 148 ? 11.010 -15.134 -35.866 1.00 56.81 148 THR A CA 1
ATOM 1098 C C . THR A 1 148 ? 11.295 -15.167 -34.366 1.00 56.81 148 THR A C 1
ATOM 1100 O O . THR A 1 148 ? 12.432 -14.960 -33.934 1.00 56.81 148 THR A O 1
ATOM 1103 N N . ILE A 1 149 ? 10.260 -15.439 -33.568 1.00 69.94 149 ILE A N 1
ATOM 1104 C CA . ILE A 1 149 ? 10.367 -15.544 -32.110 1.00 69.94 149 ILE A CA 1
ATOM 1105 C C . ILE A 1 149 ? 11.376 -16.652 -31.788 1.00 69.94 149 ILE A C 1
ATOM 1107 O O . ILE A 1 149 ? 11.205 -17.800 -32.201 1.00 69.94 149 ILE A O 1
ATOM 1111 N N . THR A 1 150 ? 12.446 -16.320 -31.062 1.00 79.88 150 THR A N 1
ATOM 1112 C CA . THR A 1 150 ? 13.452 -17.321 -30.688 1.00 79.88 150 THR A CA 1
ATOM 1113 C C . THR A 1 150 ? 12.842 -18.340 -29.719 1.00 79.88 150 THR A C 1
ATOM 1115 O O . THR A 1 150 ? 11.996 -17.971 -28.898 1.00 79.88 150 THR A O 1
ATOM 1118 N N . PRO A 1 151 ? 13.265 -19.619 -29.751 1.00 78.06 151 PRO A N 1
ATOM 1119 C CA . PRO A 1 151 ? 12.693 -20.650 -28.879 1.00 78.06 151 PRO A CA 1
ATOM 1120 C C . PRO A 1 151 ? 12.842 -20.318 -27.383 1.00 78.06 151 PRO A C 1
ATOM 1122 O O . PRO A 1 151 ? 11.971 -20.659 -26.589 1.00 78.06 151 PRO A O 1
ATOM 1125 N N . GLU A 1 152 ? 13.891 -19.580 -27.004 1.00 81.06 152 GLU A N 1
ATOM 1126 C CA . GLU A 1 152 ? 14.079 -19.049 -25.647 1.00 81.06 152 GLU A CA 1
ATOM 1127 C C . GLU A 1 152 ? 12.971 -18.061 -25.240 1.00 81.06 152 GLU A C 1
ATOM 1129 O O . GLU A 1 152 ? 12.452 -18.126 -24.127 1.00 81.06 152 GLU A O 1
ATOM 1134 N N . VAL A 1 153 ? 12.573 -17.156 -26.142 1.00 84.56 153 VAL A N 1
ATOM 1135 C CA . VAL A 1 153 ? 11.503 -16.179 -25.889 1.00 84.56 153 VAL A CA 1
ATOM 1136 C C . VAL A 1 153 ? 10.134 -16.861 -25.893 1.00 84.56 153 VAL A C 1
ATOM 1138 O O . VAL A 1 153 ? 9.310 -16.558 -25.033 1.00 84.56 153 VAL A O 1
ATOM 1141 N N . ALA A 1 154 ? 9.915 -17.840 -26.777 1.00 86.88 154 ALA A N 1
ATOM 1142 C CA . ALA A 1 154 ? 8.701 -18.656 -26.773 1.00 86.88 154 ALA A CA 1
ATOM 1143 C C . ALA A 1 154 ? 8.523 -19.426 -25.447 1.00 86.88 154 ALA A C 1
ATOM 1145 O O . ALA A 1 154 ? 7.421 -19.451 -24.900 1.00 86.88 154 ALA A O 1
ATOM 1146 N N . ALA A 1 155 ? 9.601 -19.981 -24.880 1.00 89.31 155 ALA A N 1
ATOM 1147 C CA . ALA A 1 155 ? 9.569 -20.620 -23.562 1.00 89.31 155 ALA A CA 1
ATOM 1148 C C . ALA A 1 155 ? 9.244 -19.622 -22.431 1.00 89.31 155 ALA A C 1
ATOM 1150 O O . ALA A 1 155 ? 8.444 -19.925 -21.546 1.00 89.31 155 ALA A O 1
ATOM 1151 N N . ILE A 1 156 ? 9.791 -18.399 -22.477 1.00 92.81 156 ILE A N 1
ATOM 1152 C CA . ILE A 1 156 ? 9.442 -17.335 -21.516 1.00 92.81 156 ILE A CA 1
ATOM 1153 C C . ILE A 1 156 ? 7.952 -16.964 -21.621 1.00 92.81 156 ILE A C 1
ATOM 1155 O O . ILE A 1 156 ? 7.302 -16.789 -20.592 1.00 92.81 156 ILE A O 1
ATOM 1159 N N . PHE A 1 157 ? 7.388 -16.883 -22.831 1.00 93.56 157 PHE A N 1
ATOM 1160 C CA . PHE A 1 157 ? 5.959 -16.612 -23.028 1.00 93.56 157 PHE A CA 1
ATOM 1161 C C . PHE A 1 157 ? 5.079 -17.740 -22.476 1.00 93.56 157 PHE A C 1
ATOM 1163 O O . PHE A 1 157 ? 4.139 -17.462 -21.734 1.00 93.56 157 PHE A O 1
ATOM 1170 N N . GLN A 1 158 ? 5.424 -19.004 -22.747 1.00 92.44 158 GLN A N 1
ATOM 1171 C CA . GLN A 1 158 ? 4.730 -20.171 -22.185 1.00 92.44 158 GLN A CA 1
ATOM 1172 C C . GLN A 1 158 ? 4.753 -20.166 -20.649 1.00 92.44 158 GLN A C 1
ATOM 1174 O O . GLN A 1 158 ? 3.720 -20.386 -20.021 1.00 92.44 158 GLN A O 1
ATOM 1179 N N . ASN A 1 159 ? 5.894 -19.833 -20.041 1.00 94.50 159 ASN A N 1
ATOM 1180 C CA . ASN A 1 159 ? 6.032 -19.728 -18.588 1.00 94.50 159 ASN A CA 1
ATOM 1181 C C . ASN A 1 159 ? 5.199 -18.574 -17.994 1.00 94.50 159 ASN A C 1
ATOM 1183 O O . ASN A 1 159 ? 4.552 -18.747 -16.962 1.00 94.50 159 ASN A O 1
ATOM 1187 N N . ILE A 1 160 ? 5.160 -17.407 -18.649 1.00 95.62 160 ILE A N 1
ATOM 1188 C CA . ILE A 1 160 ? 4.306 -16.278 -18.234 1.00 95.62 160 ILE A CA 1
ATOM 1189 C C . ILE A 1 160 ? 2.824 -16.660 -18.343 1.00 95.62 160 ILE A C 1
ATOM 1191 O O . ILE A 1 160 ? 2.061 -16.412 -17.408 1.00 95.62 160 ILE A O 1
ATOM 1195 N N . GLN A 1 161 ? 2.423 -17.308 -19.440 1.00 94.94 161 GLN A N 1
ATOM 1196 C CA . GLN A 1 161 ? 1.046 -17.752 -19.635 1.00 94.94 161 GLN A CA 1
ATOM 1197 C C . GLN A 1 161 ? 0.650 -18.850 -18.638 1.00 94.94 161 GLN A C 1
ATOM 1199 O O . GLN A 1 161 ? -0.480 -18.853 -18.160 1.00 94.94 161 GLN A O 1
ATOM 1204 N N . HIS A 1 162 ? 1.571 -19.737 -18.252 1.00 95.69 162 HIS A N 1
ATOM 1205 C CA . HIS A 1 162 ? 1.341 -20.711 -17.185 1.00 95.69 162 HIS A CA 1
ATOM 1206 C C . HIS A 1 162 ? 1.032 -20.020 -15.847 1.00 95.69 162 HIS A C 1
ATOM 1208 O O . HIS A 1 162 ? 0.012 -20.330 -15.233 1.00 95.69 162 HIS A O 1
ATOM 1214 N N . CYS A 1 163 ? 1.824 -19.018 -15.443 1.00 97.12 163 CYS A N 1
ATOM 1215 C CA . CYS A 1 163 ? 1.544 -18.216 -14.246 1.00 97.12 163 CYS A CA 1
ATOM 1216 C C . CYS A 1 163 ? 0.182 -17.495 -14.319 1.00 97.12 163 CYS A C 1
ATOM 1218 O O . CYS A 1 163 ? -0.546 -17.459 -13.327 1.00 97.12 163 CYS A O 1
ATOM 1220 N N . ILE A 1 164 ? -0.193 -16.950 -15.483 1.00 96.56 164 ILE A N 1
ATOM 1221 C CA . ILE A 1 164 ? -1.506 -16.315 -15.697 1.00 96.56 164 ILE A CA 1
ATOM 1222 C C . ILE A 1 164 ? -2.643 -17.338 -15.554 1.00 96.56 164 ILE A C 1
ATOM 1224 O O . ILE A 1 164 ? -3.584 -17.102 -14.799 1.00 96.56 164 ILE A O 1
ATOM 1228 N N . ASN A 1 165 ? -2.530 -18.500 -16.202 1.00 96.75 165 ASN A N 1
ATOM 1229 C CA . ASN A 1 165 ? -3.526 -19.572 -16.128 1.00 96.75 165 ASN A CA 1
ATOM 1230 C C . ASN A 1 165 ? -3.685 -20.110 -14.690 1.00 96.75 165 ASN A C 1
ATOM 1232 O O . ASN A 1 165 ? -4.799 -20.426 -14.269 1.00 96.75 165 ASN A O 1
ATOM 1236 N N . LEU A 1 166 ? -2.588 -20.186 -13.921 1.00 97.19 166 LEU A N 1
ATOM 1237 C CA . LEU A 1 166 ? -2.622 -20.527 -12.496 1.00 97.19 166 LEU A CA 1
ATOM 1238 C C . LEU A 1 166 ? -3.373 -19.470 -11.675 1.00 97.19 166 LEU A C 1
ATOM 1240 O O . LEU A 1 166 ? -4.248 -19.835 -10.893 1.00 97.19 166 LEU A O 1
ATOM 1244 N N . ARG A 1 167 ? -3.120 -18.169 -11.880 1.00 97.12 167 ARG A N 1
ATOM 1245 C CA . ARG A 1 167 ? -3.919 -17.119 -11.223 1.00 97.12 167 ARG A CA 1
ATOM 1246 C C . ARG A 1 167 ? -5.398 -17.220 -11.604 1.00 97.12 167 ARG A C 1
ATOM 1248 O O . ARG A 1 167 ? -6.248 -17.185 -10.716 1.00 97.12 167 ARG A O 1
ATOM 1255 N N . GLU A 1 168 ? -5.728 -17.376 -12.888 1.00 95.81 168 GLU A N 1
ATOM 1256 C CA . GLU A 1 168 ? -7.131 -17.446 -13.319 1.00 95.81 168 GLU A CA 1
ATOM 1257 C C . GLU A 1 168 ? -7.863 -18.631 -12.670 1.00 95.81 168 GLU A C 1
ATOM 1259 O O . GLU A 1 168 ? -8.958 -18.441 -12.140 1.00 95.81 168 GLU A O 1
ATOM 1264 N N . LYS A 1 169 ? -7.236 -19.819 -12.611 1.00 95.94 169 LYS A N 1
ATOM 1265 C CA . LYS A 1 169 ? -7.741 -21.011 -11.900 1.00 95.94 169 LYS A CA 1
ATOM 1266 C C . LYS A 1 169 ? -8.211 -20.672 -10.476 1.00 95.94 169 LYS A C 1
ATOM 1268 O O . LYS A 1 169 ? -9.341 -21.001 -10.123 1.00 95.94 169 LYS A O 1
ATOM 1273 N N . TYR A 1 170 ? -7.382 -19.998 -9.678 1.00 97.44 170 TYR A N 1
ATOM 1274 C CA . TYR A 1 170 ? -7.676 -19.709 -8.267 1.00 97.44 170 TYR A CA 1
ATOM 1275 C C . TYR A 1 170 ? -8.660 -18.538 -8.091 1.00 97.44 170 TYR A C 1
ATOM 1277 O O . TYR A 1 170 ? -9.629 -18.636 -7.333 1.00 97.44 170 TYR A O 1
ATOM 1285 N N . ILE A 1 171 ? -8.475 -17.433 -8.820 1.00 96.94 171 ILE A N 1
ATOM 1286 C CA . ILE A 1 171 ? -9.335 -16.239 -8.707 1.00 96.94 171 ILE A CA 1
ATOM 1287 C C . ILE A 1 171 ? -10.760 -16.514 -9.227 1.00 96.94 171 ILE A C 1
ATOM 1289 O O . ILE A 1 171 ? -11.731 -16.010 -8.659 1.00 96.94 171 ILE A O 1
ATOM 1293 N N . LYS A 1 172 ? -10.910 -17.373 -10.246 1.00 95.62 172 LYS A N 1
ATOM 1294 C CA . LYS A 1 172 ? -12.212 -17.857 -10.736 1.00 95.62 172 LYS A CA 1
ATOM 1295 C C . LYS A 1 172 ? -12.904 -18.780 -9.733 1.00 95.62 172 LYS A C 1
ATOM 1297 O O . LYS A 1 172 ? -14.082 -18.583 -9.455 1.00 95.62 172 LYS A O 1
ATOM 1302 N N . LEU A 1 173 ? -12.188 -19.762 -9.177 1.00 95.31 173 LEU A N 1
ATOM 1303 C CA . LEU A 1 173 ? -12.755 -20.723 -8.221 1.00 95.31 173 LEU A CA 1
ATOM 1304 C C . LEU A 1 173 ? -13.266 -20.028 -6.948 1.00 95.31 173 LEU A C 1
ATOM 1306 O O . LEU A 1 173 ? -14.361 -20.310 -6.468 1.00 95.31 173 LEU A O 1
ATOM 1310 N N . SER A 1 174 ? -12.493 -19.066 -6.443 1.00 95.62 174 SER A N 1
ATOM 1311 C CA . SER A 1 174 ? -12.821 -18.274 -5.251 1.00 95.62 174 SER A CA 1
ATOM 1312 C C . SER A 1 174 ? -13.878 -17.181 -5.469 1.00 95.62 174 SER A C 1
ATOM 1314 O O . SER A 1 174 ? -14.223 -16.487 -4.512 1.00 95.62 174 SER A O 1
ATOM 1316 N N . ASN A 1 175 ? -14.429 -17.040 -6.684 1.00 95.56 175 ASN A N 1
ATOM 1317 C CA . ASN A 1 175 ? -15.412 -16.012 -7.056 1.00 95.56 175 ASN A CA 1
ATOM 1318 C C . ASN A 1 175 ? -14.930 -14.573 -6.754 1.00 95.56 175 ASN A C 1
ATOM 1320 O O . ASN A 1 175 ? -15.677 -13.755 -6.215 1.00 95.56 175 ASN A O 1
ATOM 1324 N N . GLN A 1 176 ? -13.663 -14.286 -7.085 1.00 94.56 176 GLN A N 1
ATOM 1325 C CA . GLN A 1 176 ? -12.983 -13.007 -6.830 1.00 94.56 176 GLN A CA 1
ATOM 1326 C C . GLN A 1 176 ? -12.797 -12.123 -8.082 1.00 94.56 176 GLN A C 1
ATOM 1328 O O . GLN A 1 176 ? -12.065 -11.135 -8.019 1.00 94.56 176 GLN A O 1
ATOM 1333 N N . ARG A 1 177 ? -13.404 -12.459 -9.228 1.00 91.69 177 ARG A N 1
ATOM 1334 C CA . ARG A 1 177 ? -13.342 -11.627 -10.448 1.00 91.69 177 ARG A CA 1
ATOM 1335 C C . ARG A 1 177 ? -14.414 -10.531 -10.412 1.00 91.69 177 ARG A C 1
ATOM 1337 O O . ARG A 1 177 ? -15.439 -10.691 -9.749 1.00 91.69 177 ARG A O 1
ATOM 1344 N N . ASP A 1 178 ? -14.218 -9.452 -11.167 1.00 84.81 178 ASP A N 1
ATOM 1345 C CA . ASP A 1 178 ? -15.262 -8.440 -11.372 1.00 84.81 178 ASP A CA 1
ATOM 1346 C C . ASP A 1 178 ? -16.553 -9.092 -11.901 1.00 84.81 178 ASP A C 1
ATOM 1348 O O . ASP A 1 178 ? -16.524 -9.849 -12.873 1.00 84.81 178 ASP A O 1
ATOM 1352 N N . GLY A 1 179 ? -17.687 -8.825 -11.244 1.00 84.81 179 GLY A N 1
ATOM 1353 C CA . GLY A 1 179 ? -18.980 -9.414 -11.605 1.00 84.81 179 GLY A CA 1
ATOM 1354 C C . GLY A 1 179 ? -19.207 -10.862 -11.148 1.00 84.81 179 GLY A C 1
ATOM 1355 O O . GLY A 1 179 ? -20.274 -11.407 -11.417 1.00 84.81 179 GLY A O 1
ATOM 1356 N N . ASP A 1 180 ? -18.274 -11.504 -10.427 1.00 89.50 180 ASP A N 1
ATOM 1357 C CA . ASP A 1 180 ? -18.561 -12.792 -9.770 1.00 89.50 180 ASP A CA 1
ATOM 1358 C C . ASP A 1 180 ? -19.446 -12.647 -8.517 1.00 89.50 180 ASP A C 1
ATOM 1360 O O . ASP A 1 180 ? -19.958 -13.657 -8.025 1.00 89.50 180 ASP A O 1
ATOM 1364 N N . ASN A 1 181 ? -19.607 -11.434 -7.985 1.00 90.94 181 ASN A N 1
ATOM 1365 C CA . ASN A 1 181 ? -20.321 -11.145 -6.744 1.00 90.94 181 ASN A CA 1
ATOM 1366 C C . ASN A 1 181 ? -21.781 -10.740 -7.041 1.00 90.94 181 ASN A C 1
ATOM 1368 O O . ASN A 1 181 ? -21.978 -9.780 -7.787 1.00 90.94 181 ASN A O 1
ATOM 1372 N N . PRO A 1 182 ? -22.812 -11.375 -6.441 1.00 88.81 182 PRO A N 1
ATOM 1373 C CA . PRO A 1 182 ? -24.219 -11.022 -6.688 1.00 88.81 182 PRO A CA 1
ATOM 1374 C C . PRO A 1 182 ? -24.573 -9.544 -6.457 1.00 88.81 182 PRO A C 1
ATOM 1376 O O . PRO A 1 182 ? -25.528 -9.039 -7.045 1.00 88.81 182 PRO A O 1
ATOM 1379 N N . ARG A 1 183 ? -23.786 -8.815 -5.648 1.00 86.06 183 ARG A N 1
ATOM 1380 C CA . ARG A 1 183 ? -23.970 -7.369 -5.434 1.00 86.06 183 ARG A CA 1
ATOM 1381 C C . ARG A 1 183 ? -23.685 -6.495 -6.663 1.00 86.06 183 ARG A C 1
ATOM 1383 O O . ARG A 1 183 ? -24.062 -5.326 -6.683 1.00 86.06 183 ARG A O 1
ATOM 1390 N N . ASP A 1 184 ? -22.972 -7.035 -7.650 1.00 86.00 184 ASP A N 1
ATOM 1391 C CA . ASP A 1 184 ? -22.588 -6.318 -8.867 1.00 86.00 184 ASP A CA 1
ATOM 1392 C C . ASP A 1 184 ? -23.686 -6.400 -9.949 1.00 86.00 184 ASP A C 1
ATOM 1394 O O . ASP A 1 184 ? -23.621 -5.704 -10.965 1.00 86.00 184 ASP A O 1
ATOM 1398 N N . GLU A 1 185 ? -24.743 -7.189 -9.714 1.00 83.50 185 GLU A N 1
ATOM 1399 C CA . GLU A 1 185 ? -25.943 -7.224 -10.548 1.00 83.50 185 GLU A CA 1
ATOM 1400 C C . GLU A 1 185 ? -26.839 -5.997 -10.285 1.00 83.50 185 GLU A C 1
ATOM 1402 O O . GLU A 1 185 ? -27.683 -5.975 -9.382 1.00 83.50 185 GLU A O 1
ATOM 1407 N N . VAL A 1 186 ? -26.638 -4.961 -11.108 1.00 78.25 186 VAL A N 1
ATOM 1408 C CA . VAL A 1 186 ? -27.336 -3.660 -11.062 1.00 78.25 186 VAL A CA 1
ATOM 1409 C C . VAL A 1 186 ? -28.853 -3.820 -10.898 1.00 78.25 186 VAL A C 1
ATOM 1411 O O . VAL A 1 186 ? -29.494 -4.572 -11.633 1.00 78.25 186 VAL A O 1
ATOM 1414 N N . GLY A 1 187 ? -29.438 -3.096 -9.939 1.00 72.69 187 GLY A N 1
ATOM 1415 C CA . GLY A 1 187 ? -30.873 -3.125 -9.645 1.00 72.69 187 GLY A CA 1
ATOM 1416 C C . GLY A 1 187 ? -31.414 -4.387 -8.950 1.00 72.69 187 GLY A C 1
ATOM 1417 O O . GLY A 1 187 ? -32.585 -4.382 -8.570 1.00 72.69 187 GLY A O 1
ATOM 1418 N N . LYS A 1 188 ? -30.618 -5.452 -8.751 1.00 77.94 188 LYS A N 1
ATOM 1419 C CA . LYS A 1 188 ? -31.032 -6.631 -7.956 1.00 77.94 188 LYS A CA 1
ATOM 1420 C C . LYS A 1 188 ? -30.608 -6.540 -6.493 1.00 77.94 188 LYS A C 1
ATOM 1422 O O . LYS A 1 188 ? -31.360 -6.952 -5.611 1.00 77.94 188 LYS A O 1
ATOM 1427 N N . TRP A 1 189 ? -29.407 -6.028 -6.235 1.00 83.81 189 TRP A N 1
ATOM 1428 C CA . TRP A 1 189 ? -28.840 -5.960 -4.891 1.00 83.81 189 TRP A CA 1
ATOM 1429 C C . TRP A 1 189 ? -29.494 -4.850 -4.059 1.00 83.81 189 TRP A C 1
ATOM 1431 O O . TRP A 1 189 ? -29.341 -3.663 -4.346 1.00 83.81 189 TRP A O 1
ATOM 1441 N N . LYS A 1 190 ? -30.224 -5.239 -3.011 1.00 77.81 190 LYS A N 1
ATOM 1442 C CA . LYS A 1 190 ? -30.851 -4.316 -2.058 1.00 77.81 190 LYS A CA 1
ATOM 1443 C C . LYS A 1 190 ? -30.006 -4.225 -0.789 1.00 77.81 190 LYS A C 1
ATOM 1445 O O . LYS A 1 190 ? -29.738 -5.240 -0.157 1.00 77.81 190 LYS A O 1
ATOM 1450 N N . VAL A 1 191 ? -29.659 -3.007 -0.380 1.00 78.75 191 VAL A N 1
ATOM 1451 C CA . VAL A 1 191 ? -29.023 -2.716 0.917 1.00 78.75 191 VAL A CA 1
ATOM 1452 C C . VAL A 1 191 ? -29.898 -1.734 1.681 1.00 78.75 191 VAL A C 1
ATOM 1454 O O . VAL A 1 191 ? -30.443 -0.802 1.087 1.00 78.75 191 VAL A O 1
ATOM 1457 N N . TYR A 1 192 ? -30.006 -1.918 2.997 1.00 79.19 192 TYR A N 1
ATOM 1458 C CA . TYR A 1 192 ? -30.682 -0.977 3.885 1.00 79.19 192 TYR A CA 1
ATOM 1459 C C . TYR A 1 192 ? -29.685 -0.213 4.793 1.00 79.19 192 TYR A C 1
ATOM 1461 O O . TYR A 1 192 ? -28.666 -0.781 5.210 1.00 79.19 192 TYR A O 1
ATOM 1469 N N . PRO A 1 193 ? -29.924 1.080 5.097 1.00 79.88 193 PRO A N 1
ATOM 1470 C CA . PRO A 1 193 ? -30.631 2.043 4.248 1.00 79.88 193 PRO A CA 1
ATOM 1471 C C . PRO A 1 193 ? -30.041 2.082 2.823 1.00 79.88 193 PRO A C 1
ATOM 1473 O O . PRO A 1 193 ? -28.848 1.799 2.650 1.00 79.88 193 PRO A O 1
ATOM 1476 N N . PRO A 1 194 ? -30.858 2.420 1.807 1.00 72.94 194 PRO A N 1
ATOM 1477 C CA . PRO A 1 194 ? -30.422 2.475 0.415 1.00 72.94 194 PRO A CA 1
ATOM 1478 C C . PRO A 1 194 ? -29.392 3.585 0.190 1.00 72.94 194 PRO A C 1
ATOM 1480 O O . PRO A 1 194 ? -29.450 4.650 0.806 1.00 72.94 194 PRO A O 1
ATOM 1483 N N . THR A 1 195 ? -28.462 3.370 -0.741 1.00 66.88 195 THR A N 1
ATOM 1484 C CA . THR A 1 195 ? -27.509 4.408 -1.155 1.00 66.88 195 THR A CA 1
ATOM 1485 C C . THR A 1 195 ? -28.240 5.601 -1.791 1.00 66.88 195 THR A C 1
ATOM 1487 O O . THR A 1 195 ? -29.059 5.389 -2.688 1.00 66.88 195 THR A O 1
ATOM 1490 N N . PRO A 1 196 ? -27.952 6.859 -1.397 1.00 60.72 196 PRO A N 1
ATOM 1491 C CA . PRO A 1 196 ? -28.606 8.025 -1.991 1.00 60.72 196 PRO A CA 1
ATOM 1492 C C . PRO A 1 196 ? -28.248 8.216 -3.476 1.00 60.72 196 PRO A C 1
ATOM 1494 O O . PRO A 1 196 ? -27.213 8.790 -3.816 1.00 60.72 196 PRO A O 1
ATOM 1497 N N . ASN A 1 197 ? -29.134 7.781 -4.380 1.00 46.53 197 ASN A N 1
ATOM 1498 C CA . ASN A 1 197 ? -28.945 7.911 -5.837 1.00 46.53 197 ASN A CA 1
ATOM 1499 C C . ASN A 1 197 ? -28.881 9.377 -6.323 1.00 46.53 197 ASN A C 1
ATOM 1501 O O . ASN A 1 197 ? -28.369 9.663 -7.409 1.00 46.53 197 ASN A O 1
ATOM 1505 N N . HIS A 1 198 ? -29.341 10.316 -5.493 1.00 42.78 198 HIS A N 1
ATOM 1506 C CA . HIS A 1 198 ? -29.149 11.758 -5.627 1.00 42.78 198 HIS A CA 1
ATOM 1507 C C . HIS A 1 198 ? -28.859 12.369 -4.245 1.00 42.78 198 HIS A C 1
ATOM 1509 O O . HIS A 1 198 ? -29.303 11.806 -3.243 1.00 42.78 198 HIS A O 1
ATOM 1515 N N . PRO A 1 199 ? -28.179 13.534 -4.157 1.00 37.03 199 PRO A N 1
ATOM 1516 C CA . PRO A 1 199 ? -28.152 14.296 -2.910 1.00 37.03 199 PRO A CA 1
ATOM 1517 C C . PRO A 1 199 ? -29.599 14.619 -2.496 1.00 37.03 199 PRO A C 1
ATOM 1519 O O . PRO A 1 199 ? -30.361 15.122 -3.333 1.00 37.03 199 PRO A O 1
ATOM 1522 N N . PRO A 1 200 ? -30.012 14.314 -1.254 1.00 39.22 200 PRO A N 1
ATOM 1523 C CA . PRO A 1 200 ? -31.404 14.449 -0.857 1.00 39.22 200 PRO A CA 1
ATOM 1524 C C . PRO A 1 200 ? -31.829 15.922 -0.874 1.00 39.22 200 PRO A C 1
ATOM 1526 O O . PRO A 1 200 ? -31.184 16.784 -0.281 1.00 39.22 200 PRO A O 1
ATOM 1529 N N . LYS A 1 201 ? -32.947 16.219 -1.551 1.00 39.09 201 LYS A N 1
ATOM 1530 C CA . LYS A 1 201 ? -33.559 17.564 -1.562 1.00 39.09 201 LYS A CA 1
ATOM 1531 C C . LYS A 1 201 ? -34.258 17.926 -0.242 1.00 39.09 201 LYS A C 1
ATOM 1533 O O . LYS A 1 201 ? -34.768 19.035 -0.115 1.00 39.09 201 LYS A O 1
ATOM 1538 N N . GLN A 1 202 ? -34.312 16.998 0.710 1.00 37.50 202 GLN A N 1
ATOM 1539 C CA . GLN A 1 202 ? -34.915 17.148 2.032 1.00 37.50 202 GLN A CA 1
ATOM 1540 C C . GLN A 1 202 ? -33.976 16.487 3.046 1.00 37.50 202 GLN A C 1
ATOM 1542 O O . GLN A 1 202 ? -33.666 15.313 2.879 1.00 37.50 202 GLN A O 1
ATOM 1547 N N . SER A 1 203 ? -33.523 17.254 4.046 1.00 40.41 203 SER A N 1
ATOM 1548 C CA . SER A 1 203 ? -32.614 16.858 5.142 1.00 40.41 203 SER A CA 1
ATOM 1549 C C . SER A 1 203 ? -31.341 16.084 4.751 1.00 40.41 203 SER A C 1
ATOM 1551 O O . SER A 1 203 ? -31.372 14.895 4.439 1.00 40.41 203 SER A O 1
ATOM 1553 N N . ILE A 1 204 ? -30.182 16.723 4.941 1.00 44.59 204 ILE A N 1
ATOM 1554 C CA . ILE A 1 204 ? -29.001 15.983 5.414 1.00 44.59 204 ILE A CA 1
ATOM 1555 C C . ILE A 1 204 ? -29.398 15.374 6.776 1.00 44.59 204 ILE A C 1
ATOM 1557 O O . ILE A 1 204 ? -29.983 16.110 7.576 1.00 44.59 204 ILE A O 1
ATOM 1561 N N . PRO A 1 205 ? -29.138 14.084 7.063 1.00 48.84 205 PRO A N 1
ATOM 1562 C CA . PRO A 1 205 ? -29.416 13.518 8.381 1.00 48.84 205 PRO A CA 1
ATOM 1563 C C . PRO A 1 205 ? -28.681 14.302 9.476 1.00 48.84 205 PRO A C 1
ATOM 1565 O O . PRO A 1 205 ? -27.477 14.522 9.372 1.00 48.84 205 PRO A O 1
ATOM 1568 N N . GLU A 1 206 ? -29.385 14.703 10.538 1.00 56.53 206 GLU A N 1
ATOM 1569 C CA . GLU A 1 206 ? -28.791 15.491 11.637 1.00 56.53 206 GLU A CA 1
ATOM 1570 C C . GLU A 1 206 ? -27.703 14.716 12.409 1.00 56.53 206 GLU A C 1
ATOM 1572 O O . GLU A 1 206 ? -26.884 15.314 13.106 1.00 56.53 206 GLU A O 1
ATOM 1577 N N . ALA A 1 207 ? -27.664 13.387 12.259 1.00 66.69 207 ALA A N 1
ATOM 1578 C CA . ALA A 1 207 ? -26.592 12.526 12.743 1.00 66.69 207 ALA A CA 1
ATOM 1579 C C . ALA A 1 207 ? -26.369 11.309 11.825 1.00 66.69 207 ALA A C 1
ATOM 1581 O O . ALA A 1 207 ? -27.306 10.768 11.233 1.00 66.69 207 ALA A O 1
ATOM 1582 N N . VAL A 1 208 ? -25.121 10.833 11.779 1.00 79.00 208 VAL A N 1
ATOM 1583 C CA . VAL A 1 208 ? -24.704 9.603 11.080 1.00 79.00 208 VAL A CA 1
ATOM 1584 C C . VAL A 1 208 ? -25.509 8.393 11.568 1.00 79.00 208 VAL A C 1
ATOM 1586 O O . VAL A 1 208 ? -25.591 8.135 12.776 1.00 79.00 208 VAL A O 1
ATOM 1589 N N . GLY A 1 209 ? -26.070 7.638 10.619 1.00 76.31 209 GLY A N 1
ATOM 1590 C CA . GLY A 1 209 ? -26.858 6.431 10.871 1.00 76.31 209 GLY A CA 1
ATOM 1591 C C . GLY A 1 209 ? -28.233 6.674 11.503 1.00 76.31 209 GLY A C 1
ATOM 1592 O O . GLY A 1 209 ? -28.839 5.726 11.999 1.00 76.31 209 GLY A O 1
ATOM 1593 N N . ALA A 1 210 ? -28.740 7.914 11.526 1.00 75.62 210 ALA A N 1
ATOM 1594 C CA . ALA A 1 210 ? -30.092 8.215 12.014 1.00 75.62 210 ALA A CA 1
ATOM 1595 C C . ALA A 1 210 ? -31.202 7.593 11.141 1.00 75.62 210 ALA A C 1
ATOM 1597 O O . ALA A 1 210 ? -32.301 7.339 11.628 1.00 75.62 210 ALA A O 1
ATOM 1598 N N . ASP A 1 211 ? -30.893 7.322 9.873 1.00 79.00 211 ASP A N 1
ATOM 1599 C CA . ASP A 1 211 ? -31.728 6.635 8.888 1.00 79.00 211 ASP A CA 1
ATOM 1600 C C . ASP A 1 211 ? -31.742 5.104 9.043 1.00 79.00 211 ASP A C 1
ATOM 1602 O O . ASP A 1 211 ? -32.669 4.458 8.557 1.00 79.00 211 ASP A O 1
ATOM 1606 N N . PHE A 1 212 ? -30.749 4.515 9.723 1.00 85.50 212 PHE A N 1
ATOM 1607 C CA . PHE A 1 212 ? -30.712 3.079 9.987 1.00 85.50 212 PHE A CA 1
ATOM 1608 C C . PHE A 1 212 ? -31.678 2.682 11.111 1.00 85.50 212 PHE A C 1
ATOM 1610 O O . PHE A 1 212 ? -31.741 3.290 12.182 1.00 85.50 212 PHE A O 1
ATOM 1617 N N . ASP A 1 213 ? -32.398 1.596 10.869 1.00 84.25 213 ASP A N 1
ATOM 1618 C CA . ASP A 1 213 ? -33.410 0.998 11.724 1.00 84.25 213 ASP A CA 1
ATOM 1619 C C . ASP A 1 213 ? -33.381 -0.522 11.514 1.00 84.25 213 ASP A C 1
ATOM 1621 O O . ASP A 1 213 ? -33.444 -1.006 10.382 1.00 84.25 213 ASP A O 1
ATOM 1625 N N . PHE A 1 214 ? -33.241 -1.273 12.602 1.00 85.56 214 PHE A N 1
ATOM 1626 C CA . PHE A 1 214 ? -33.029 -2.715 12.549 1.00 85.56 214 PHE A CA 1
ATOM 1627 C C . PHE A 1 214 ? -34.302 -3.467 12.135 1.00 85.56 214 PHE A C 1
ATOM 1629 O O . PHE A 1 214 ? -34.223 -4.422 11.368 1.00 85.56 214 PHE A O 1
ATOM 1636 N N . GLU A 1 215 ? -35.480 -2.995 12.557 1.00 85.88 215 GLU A N 1
ATOM 1637 C CA . GLU A 1 215 ? -36.769 -3.658 12.288 1.00 85.88 215 GLU A CA 1
ATOM 1638 C C . GLU A 1 215 ? -37.170 -3.628 10.802 1.00 85.88 215 GLU A C 1
ATOM 1640 O O . GLU A 1 215 ? -38.044 -4.379 10.372 1.00 85.88 215 GLU A O 1
ATOM 1645 N N . LYS A 1 216 ? -36.513 -2.782 9.996 1.00 84.88 216 LYS A N 1
ATOM 1646 C CA . LYS A 1 216 ? -36.731 -2.666 8.545 1.00 84.88 216 LYS A CA 1
ATOM 1647 C C . LYS A 1 216 ? -35.799 -3.548 7.702 1.00 84.88 216 LYS A C 1
ATOM 1649 O O . LYS A 1 216 ? -35.860 -3.489 6.475 1.00 84.88 216 LYS A O 1
ATOM 1654 N N . CYS A 1 217 ? -34.920 -4.333 8.325 1.00 85.06 217 CYS A N 1
ATOM 1655 C CA . CYS A 1 217 ? -33.969 -5.185 7.614 1.00 85.06 217 CYS A CA 1
ATOM 1656 C C . CYS A 1 217 ? -34.600 -6.536 7.228 1.00 85.06 217 CYS A C 1
ATOM 1658 O O . CYS A 1 217 ? -35.087 -7.269 8.084 1.00 85.06 217 CYS A O 1
ATOM 1660 N N . GLU A 1 218 ? -34.555 -6.894 5.940 1.00 84.44 218 GLU A N 1
ATOM 1661 C CA . GLU A 1 218 ? -34.981 -8.216 5.456 1.00 84.44 218 GLU A CA 1
ATOM 1662 C C . GLU A 1 218 ? -33.977 -9.294 5.932 1.00 84.44 218 GLU A C 1
ATOM 1664 O O . GLU A 1 218 ? -32.796 -9.239 5.586 1.00 84.44 218 GLU A O 1
ATOM 1669 N N . ILE A 1 219 ? -34.436 -10.275 6.724 1.00 88.88 219 ILE A N 1
ATOM 1670 C CA . ILE A 1 219 ? -33.631 -11.410 7.221 1.00 88.88 219 ILE A CA 1
ATOM 1671 C C . ILE A 1 219 ? -34.121 -12.696 6.525 1.00 88.88 219 ILE A C 1
ATOM 1673 O O . ILE A 1 219 ? -35.249 -13.124 6.780 1.00 88.88 219 ILE A O 1
ATOM 1677 N N . PRO A 1 220 ? -33.324 -13.321 5.635 1.00 88.94 220 PRO A N 1
ATOM 1678 C CA . PRO A 1 220 ? -33.711 -14.564 4.963 1.00 88.94 220 PRO A CA 1
ATOM 1679 C C . PRO A 1 220 ? -33.747 -15.766 5.918 1.00 88.94 220 PRO A C 1
ATOM 1681 O O . PRO A 1 220 ? -32.994 -15.816 6.885 1.00 88.94 220 PRO A O 1
ATOM 1684 N N . GLY A 1 221 ? -34.574 -16.770 5.616 1.00 88.31 221 GLY A N 1
ATOM 1685 C CA . GLY A 1 221 ? -34.653 -18.005 6.407 1.00 88.31 221 GLY A CA 1
ATOM 1686 C C . GLY A 1 221 ? -33.469 -18.968 6.221 1.00 88.31 221 GLY A C 1
ATOM 1687 O O . GLY A 1 221 ? -32.551 -18.724 5.428 1.00 88.31 221 GLY A O 1
ATOM 1688 N N . SER A 1 222 ? -33.531 -20.093 6.936 1.00 91.25 222 SER A N 1
ATOM 1689 C CA . SER A 1 222 ? -32.548 -21.186 6.901 1.00 91.25 222 SER A CA 1
ATOM 1690 C C . SER A 1 222 ? -32.378 -21.838 5.517 1.00 91.25 222 SER A C 1
ATOM 1692 O O . SER A 1 222 ? -33.248 -21.730 4.652 1.00 91.25 222 SER A O 1
ATOM 1694 N N . HIS A 1 223 ? -31.260 -22.538 5.312 1.00 89.69 223 HIS A N 1
ATOM 1695 C CA . HIS A 1 223 ? -30.911 -23.241 4.071 1.00 89.69 223 HIS A CA 1
ATOM 1696 C C . HIS A 1 223 ? -30.682 -24.740 4.316 1.00 89.69 223 HIS A C 1
ATOM 1698 O O . HIS A 1 223 ? -30.073 -25.118 5.316 1.00 89.69 223 HIS A O 1
ATOM 1704 N N . GLU A 1 224 ? -31.120 -25.594 3.384 1.00 88.38 224 GLU A N 1
ATOM 1705 C CA . GLU A 1 224 ? -31.108 -27.061 3.556 1.00 88.38 224 GLU A CA 1
ATOM 1706 C C . GLU A 1 224 ? -29.699 -27.671 3.645 1.00 88.38 224 GLU A C 1
ATOM 1708 O O . GLU A 1 224 ? -29.493 -28.657 4.351 1.00 88.38 224 GLU A O 1
ATOM 1713 N N . TYR A 1 225 ? -28.729 -27.076 2.945 1.00 90.06 225 TYR A N 1
ATOM 1714 C CA . TYR A 1 225 ? -27.369 -27.608 2.808 1.00 90.06 225 TYR A CA 1
ATOM 1715 C C . TYR A 1 225 ? -26.649 -27.856 4.148 1.00 90.06 225 TYR A C 1
ATOM 1717 O O . TYR A 1 225 ? -26.836 -27.155 5.154 1.00 90.06 225 TYR A O 1
ATOM 1725 N N . ALA A 1 226 ? -25.759 -28.845 4.135 1.00 89.31 226 ALA A N 1
ATOM 1726 C CA . ALA A 1 226 ? -24.868 -29.165 5.241 1.00 89.31 226 ALA A CA 1
ATOM 1727 C C . ALA A 1 226 ? -23.463 -28.591 5.002 1.00 89.31 226 ALA A C 1
ATOM 1729 O O . ALA A 1 226 ? -23.065 -28.313 3.872 1.00 89.31 226 ALA A O 1
ATOM 1730 N N . TRP A 1 227 ? -22.705 -28.416 6.081 1.00 92.88 227 TRP A N 1
ATOM 1731 C CA . TRP A 1 227 ? -21.284 -28.095 6.023 1.00 92.88 227 TRP A CA 1
ATOM 1732 C C . TRP A 1 227 ? -20.538 -28.805 7.146 1.00 92.88 227 TRP A C 1
ATOM 1734 O O . TRP A 1 227 ? -21.098 -29.053 8.213 1.00 92.88 227 TRP A O 1
ATOM 1744 N N . GLU A 1 228 ? -19.268 -29.115 6.907 1.00 92.94 228 GLU A N 1
ATOM 1745 C CA . GLU A 1 228 ? -18.345 -29.642 7.913 1.00 92.94 228 GLU A CA 1
ATOM 1746 C C . GLU A 1 228 ? -16.917 -29.150 7.643 1.00 92.94 228 GLU A C 1
ATOM 1748 O O . GLU A 1 228 ? -16.543 -28.895 6.496 1.00 92.94 228 GLU A O 1
ATOM 1753 N N . MET A 1 229 ? -16.096 -29.019 8.690 1.00 91.44 229 MET A N 1
ATOM 1754 C CA . MET A 1 229 ? -14.656 -28.801 8.522 1.00 91.44 229 MET A CA 1
ATOM 1755 C C . MET A 1 229 ? -13.954 -30.146 8.336 1.00 91.44 229 MET A C 1
ATOM 1757 O O . MET A 1 229 ? -13.890 -30.959 9.265 1.00 91.44 229 MET A O 1
ATOM 1761 N N . ASP A 1 230 ? -13.371 -30.356 7.157 1.00 89.19 230 ASP A N 1
ATOM 1762 C CA . ASP A 1 230 ? -12.636 -31.575 6.839 1.00 89.19 230 ASP A CA 1
ATOM 1763 C C . ASP A 1 230 ? -11.349 -31.723 7.673 1.00 89.19 230 ASP A C 1
ATOM 1765 O O . ASP A 1 230 ? -10.929 -30.830 8.422 1.00 89.19 230 ASP A O 1
ATOM 1769 N N . ARG A 1 231 ? -10.703 -32.892 7.578 1.00 83.69 231 ARG A N 1
ATOM 1770 C CA . ARG A 1 231 ? -9.486 -33.193 8.355 1.00 83.69 231 ARG A CA 1
ATOM 1771 C C . ARG A 1 231 ? -8.369 -32.174 8.105 1.00 83.69 231 ARG A C 1
ATOM 1773 O O . ARG A 1 231 ? -7.764 -31.720 9.075 1.00 83.69 231 ARG A O 1
ATOM 1780 N N . SER A 1 232 ? -8.222 -31.734 6.854 1.00 84.94 232 SER A N 1
ATOM 1781 C CA . SER A 1 232 ? -7.203 -30.783 6.409 1.00 84.94 232 SER A CA 1
ATOM 1782 C C . SER A 1 232 ? -7.439 -29.340 6.866 1.00 84.94 232 SER A C 1
ATOM 1784 O O . SER A 1 232 ? -6.565 -28.503 6.658 1.00 84.94 232 SER A O 1
ATOM 1786 N N . GLY A 1 233 ? -8.571 -29.040 7.516 1.00 87.31 233 GLY A N 1
ATOM 1787 C CA . GLY A 1 233 ? -8.902 -27.702 8.016 1.00 87.31 233 GLY A CA 1
ATOM 1788 C C . GLY A 1 233 ? -9.557 -26.797 6.971 1.00 87.31 233 GLY A C 1
ATOM 1789 O O . GLY A 1 233 ? -9.425 -25.572 7.052 1.00 87.31 233 GLY A O 1
ATOM 1790 N N . VAL A 1 234 ? -10.238 -27.390 5.985 1.00 92.88 234 VAL A N 1
ATOM 1791 C CA . VAL A 1 234 ? -11.062 -26.665 5.011 1.00 92.88 234 VAL A CA 1
ATOM 1792 C C . VAL A 1 234 ? -12.537 -27.004 5.234 1.00 92.88 234 VAL A C 1
ATOM 1794 O O . VAL A 1 234 ? -12.910 -28.170 5.353 1.00 92.88 234 VAL A O 1
ATOM 1797 N N . TYR A 1 235 ? -13.389 -25.985 5.307 1.00 93.75 235 TYR A N 1
ATOM 1798 C CA . TYR A 1 235 ? -14.838 -26.146 5.336 1.00 93.75 235 TYR A CA 1
ATOM 1799 C C . TYR A 1 235 ? -15.339 -26.598 3.961 1.00 93.75 235 TYR A C 1
ATOM 1801 O O . TYR A 1 235 ? -15.079 -25.956 2.941 1.00 93.75 235 TYR A O 1
ATOM 1809 N N . GLN A 1 236 ? -16.070 -27.706 3.942 1.00 91.69 236 GLN A N 1
ATOM 1810 C CA . GLN A 1 236 ? -16.740 -28.263 2.772 1.00 91.69 236 GLN A CA 1
ATOM 1811 C C . GLN A 1 236 ? -18.247 -28.039 2.943 1.00 91.69 236 GLN A C 1
ATOM 1813 O O . GLN A 1 236 ? -18.773 -28.225 4.040 1.00 91.69 236 GLN A O 1
ATOM 1818 N N . VAL A 1 237 ? -18.943 -27.643 1.875 1.00 91.19 237 VAL A N 1
ATOM 1819 C CA . VAL A 1 237 ? -20.408 -27.488 1.865 1.00 91.19 237 VAL A CA 1
ATOM 1820 C C . VAL A 1 237 ? -20.990 -28.529 0.919 1.00 91.19 237 VAL A C 1
ATOM 1822 O O . VAL A 1 237 ? -20.576 -28.591 -0.245 1.00 91.19 237 VAL A O 1
ATOM 1825 N N . SER A 1 238 ? -21.929 -29.335 1.414 1.00 90.00 238 SER A N 1
ATOM 1826 C CA . SER A 1 238 ? -22.601 -30.381 0.648 1.00 90.00 238 SER A CA 1
ATOM 1827 C C . SER A 1 238 ? -24.080 -30.076 0.407 1.00 90.00 238 SER A C 1
ATOM 1829 O O . SER A 1 238 ? -24.806 -29.566 1.270 1.00 90.00 238 SER A O 1
ATOM 1831 N N . ARG A 1 239 ? -24.513 -30.400 -0.811 1.00 87.25 239 ARG A N 1
ATOM 1832 C CA . ARG A 1 239 ? -25.908 -30.403 -1.251 1.00 87.25 239 ARG A CA 1
ATOM 1833 C C . ARG A 1 239 ? -26.657 -31.597 -0.645 1.00 87.25 239 ARG A C 1
ATOM 1835 O O . ARG A 1 239 ? -26.056 -32.503 -0.070 1.00 87.25 239 ARG A O 1
ATOM 1842 N N . SER A 1 240 ? -27.982 -31.612 -0.780 1.00 75.19 240 SER A N 1
ATOM 1843 C CA . SER A 1 240 ? -28.871 -32.625 -0.179 1.00 75.19 240 SER A CA 1
ATOM 1844 C C . SER A 1 240 ? -28.687 -34.056 -0.732 1.00 75.19 240 SER A C 1
ATOM 1846 O O . SER A 1 240 ? -29.224 -35.007 -0.171 1.00 75.19 240 SER A O 1
ATOM 1848 N N . ASP A 1 241 ? -27.916 -34.217 -1.811 1.00 75.12 241 ASP A N 1
ATOM 1849 C CA . ASP A 1 241 ? -27.459 -35.476 -2.425 1.00 75.12 241 ASP A CA 1
ATOM 1850 C C . ASP A 1 241 ? -26.030 -35.890 -1.997 1.00 75.12 241 ASP A C 1
ATOM 1852 O O . ASP A 1 241 ? -25.514 -36.920 -2.434 1.00 75.12 241 ASP A O 1
ATOM 1856 N N . ASN A 1 242 ? -25.414 -35.107 -1.105 1.00 76.44 242 ASN A N 1
ATOM 1857 C CA . ASN A 1 242 ? -24.033 -35.200 -0.636 1.00 76.44 242 ASN A CA 1
ATOM 1858 C C . ASN A 1 242 ? -22.949 -34.816 -1.674 1.00 76.44 242 ASN A C 1
ATOM 1860 O O . ASN A 1 242 ? -21.769 -35.105 -1.458 1.00 76.44 242 ASN A O 1
ATOM 1864 N N . GLU A 1 243 ? -23.304 -34.132 -2.770 1.00 83.31 243 GLU A N 1
ATOM 1865 C CA . GLU A 1 243 ? -22.337 -33.509 -3.687 1.00 83.31 243 GLU A CA 1
ATOM 1866 C C . GLU A 1 243 ? -21.716 -32.242 -3.063 1.00 83.31 243 GLU A C 1
ATOM 1868 O O . GLU A 1 243 ? -22.409 -31.433 -2.443 1.00 83.31 243 GLU A O 1
ATOM 1873 N N . LYS A 1 244 ? -20.404 -32.030 -3.242 1.00 85.50 244 LYS A N 1
ATOM 1874 C CA . LYS A 1 244 ? -19.730 -30.775 -2.863 1.00 85.50 244 LYS A CA 1
ATOM 1875 C C . LYS A 1 244 ? -20.056 -29.651 -3.854 1.00 85.50 244 LYS A C 1
ATOM 1877 O O . LYS A 1 244 ? -19.905 -29.843 -5.055 1.00 85.50 244 LYS A O 1
ATOM 1882 N N . ILE A 1 245 ? -20.339 -28.441 -3.362 1.00 87.56 245 ILE A N 1
ATOM 1883 C CA . ILE A 1 245 ? -20.544 -27.256 -4.228 1.00 87.56 245 ILE A CA 1
ATOM 1884 C C . ILE A 1 245 ? -19.271 -26.883 -5.012 1.00 87.56 245 ILE A C 1
ATOM 1886 O O . ILE A 1 245 ? -19.339 -26.466 -6.168 1.00 87.56 245 ILE A O 1
ATOM 1890 N N . VAL A 1 246 ? -18.101 -26.994 -4.378 1.00 89.94 246 VAL A N 1
ATOM 1891 C CA . VAL A 1 246 ? -16.805 -26.630 -4.963 1.00 89.94 246 VAL A CA 1
ATOM 1892 C C . VAL A 1 246 ? -15.716 -27.556 -4.429 1.00 89.94 246 VAL A C 1
ATOM 1894 O O . VAL A 1 246 ? -15.705 -27.879 -3.242 1.00 89.94 246 VAL A O 1
ATOM 1897 N N . ASP A 1 247 ? -14.796 -27.982 -5.296 1.00 88.88 247 ASP A N 1
ATOM 1898 C CA . ASP A 1 247 ? -13.607 -28.728 -4.882 1.00 88.88 247 ASP A CA 1
ATOM 1899 C C . ASP A 1 247 ? -12.402 -27.781 -4.823 1.00 88.88 247 ASP A C 1
ATOM 1901 O O . ASP A 1 247 ? -12.026 -27.148 -5.814 1.00 88.88 247 ASP A O 1
ATOM 1905 N N . VAL A 1 248 ? -11.846 -27.621 -3.623 1.00 91.50 248 VAL A N 1
ATOM 1906 C CA . VAL A 1 248 ? -10.792 -26.643 -3.328 1.00 91.50 248 VAL A CA 1
ATOM 1907 C C . VAL A 1 248 ? -9.419 -27.316 -3.475 1.00 91.50 248 VAL A C 1
ATOM 1909 O O . VAL A 1 248 ? -9.209 -28.357 -2.850 1.00 91.50 248 VAL A O 1
ATOM 1912 N N . PRO A 1 249 ? -8.467 -26.749 -4.253 1.00 92.81 249 PRO A N 1
ATOM 1913 C CA . PRO A 1 249 ? -7.116 -27.289 -4.398 1.00 92.81 249 PRO A CA 1
ATOM 1914 C C . PRO A 1 249 ? -6.468 -27.553 -3.044 1.00 92.81 249 PRO A C 1
ATOM 1916 O O . PRO A 1 249 ? -6.501 -26.683 -2.172 1.00 92.81 249 PRO A O 1
ATOM 1919 N N . THR A 1 250 ? -5.852 -28.723 -2.867 1.00 92.81 250 THR A N 1
ATOM 1920 C CA . THR A 1 250 ? -5.273 -29.071 -1.567 1.00 92.81 250 THR A CA 1
ATOM 1921 C C . THR A 1 250 ? -4.041 -28.216 -1.274 1.00 92.81 250 THR A C 1
ATOM 1923 O O . THR A 1 250 ? -3.384 -27.696 -2.180 1.00 92.81 250 THR A O 1
ATOM 1926 N N . ILE A 1 251 ? -3.649 -28.148 0.001 1.00 91.75 251 ILE A N 1
ATOM 1927 C CA . ILE A 1 251 ? -2.424 -27.459 0.433 1.00 91.75 251 ILE A CA 1
ATOM 1928 C C . ILE A 1 251 ? -1.177 -27.953 -0.320 1.00 91.75 251 ILE A C 1
ATOM 1930 O O . ILE A 1 251 ? -0.244 -27.187 -0.549 1.00 91.75 251 ILE A O 1
ATOM 1934 N N . ARG A 1 252 ? -1.161 -29.221 -0.755 1.00 91.62 252 ARG A N 1
ATOM 1935 C CA . ARG A 1 252 ? -0.082 -29.776 -1.579 1.00 91.62 252 ARG A CA 1
ATOM 1936 C C . ARG A 1 252 ? -0.067 -29.154 -2.972 1.00 91.62 252 ARG A C 1
ATOM 1938 O O . ARG A 1 252 ? 1.000 -28.770 -3.436 1.00 91.62 252 ARG A O 1
ATOM 1945 N N . ASP A 1 253 ? -1.221 -29.083 -3.623 1.00 92.94 253 ASP A N 1
ATOM 1946 C CA . ASP A 1 253 ? -1.340 -28.601 -5.002 1.00 92.94 253 ASP A CA 1
ATOM 1947 C C . ASP A 1 253 ? -1.066 -27.096 -5.058 1.00 92.94 253 ASP A C 1
ATOM 1949 O O . ASP A 1 253 ? -0.315 -26.636 -5.910 1.00 92.94 253 ASP A O 1
ATOM 1953 N N . TYR A 1 254 ? -1.556 -26.355 -4.060 1.00 95.00 254 TYR A N 1
ATOM 1954 C CA . TYR A 1 254 ? -1.200 -24.956 -3.835 1.00 95.00 254 TYR A CA 1
ATOM 1955 C C . TYR A 1 254 ? 0.311 -24.737 -3.683 1.00 95.00 254 TYR A C 1
ATOM 1957 O O . TYR A 1 254 ? 0.858 -23.866 -4.355 1.00 95.00 254 TYR A O 1
ATOM 1965 N N . TYR A 1 255 ? 1.010 -25.519 -2.849 1.00 93.50 255 TYR A N 1
ATOM 1966 C CA . TYR A 1 255 ? 2.459 -25.348 -2.711 1.00 93.50 255 TYR A CA 1
ATOM 1967 C C . TYR A 1 255 ? 3.238 -25.767 -3.966 1.00 93.50 255 TYR A C 1
ATOM 1969 O O . TYR A 1 255 ? 4.291 -25.191 -4.211 1.00 93.50 255 TYR A O 1
ATOM 1977 N N . LEU A 1 256 ? 2.731 -26.697 -4.784 1.00 93.88 256 LEU A N 1
ATOM 1978 C CA . LEU A 1 256 ? 3.328 -27.026 -6.086 1.00 93.88 256 LEU A CA 1
ATOM 1979 C C . LEU A 1 256 ? 3.141 -25.888 -7.105 1.00 93.88 256 LEU A C 1
ATOM 1981 O O . LEU A 1 256 ? 4.112 -25.483 -7.743 1.00 93.88 256 LEU A O 1
ATOM 1985 N N . ASP A 1 257 ? 1.932 -25.329 -7.207 1.00 95.88 257 ASP A N 1
ATOM 1986 C CA . ASP A 1 257 ? 1.637 -24.179 -8.074 1.00 95.88 257 ASP A CA 1
ATOM 1987 C C . ASP A 1 257 ? 2.441 -22.928 -7.642 1.00 95.88 257 ASP A C 1
ATOM 1989 O O . ASP A 1 257 ? 2.972 -22.196 -8.481 1.00 95.88 257 ASP A O 1
ATOM 1993 N N . LEU A 1 258 ? 2.602 -22.704 -6.330 1.00 94.44 258 LEU A N 1
ATOM 1994 C CA . LEU A 1 258 ? 3.409 -21.616 -5.761 1.00 94.44 258 LEU A CA 1
ATOM 1995 C C . LEU A 1 258 ? 4.919 -21.809 -5.988 1.00 94.44 258 LEU A C 1
ATOM 1997 O O . LEU A 1 258 ? 5.620 -20.838 -6.290 1.00 94.44 258 LEU A O 1
ATOM 2001 N N . GLU A 1 259 ? 5.433 -23.036 -5.855 1.00 93.19 259 GLU A N 1
ATOM 2002 C CA . GLU A 1 259 ? 6.848 -23.355 -6.091 1.00 93.19 259 GLU A CA 1
ATOM 2003 C C . GLU A 1 259 ? 7.188 -23.160 -7.581 1.00 93.19 259 GLU A C 1
ATOM 2005 O O . GLU A 1 259 ? 8.161 -22.473 -7.885 1.00 93.19 259 GLU A O 1
ATOM 2010 N N . ALA A 1 260 ? 6.310 -23.580 -8.505 1.00 94.56 260 ALA A N 1
ATOM 2011 C CA . ALA A 1 260 ? 6.450 -23.320 -9.943 1.00 94.56 260 ALA A CA 1
ATOM 2012 C C . ALA A 1 260 ? 6.497 -21.815 -10.287 1.00 94.56 260 ALA A C 1
ATOM 2014 O O . ALA A 1 260 ? 7.399 -21.365 -11.000 1.00 94.56 260 ALA A O 1
ATOM 2015 N N . ILE A 1 261 ? 5.581 -21.003 -9.742 1.00 95.38 261 ILE A N 1
ATOM 2016 C CA . ILE A 1 261 ? 5.599 -19.536 -9.924 1.00 95.38 261 ILE A CA 1
ATOM 2017 C C . ILE A 1 261 ? 6.901 -18.928 -9.371 1.00 95.38 261 ILE A C 1
ATOM 2019 O O . ILE A 1 261 ? 7.467 -18.011 -9.974 1.00 95.38 261 ILE A O 1
ATOM 2023 N N . SER A 1 262 ? 7.399 -19.444 -8.245 1.00 92.94 262 SER A N 1
ATOM 2024 C CA . SER A 1 262 ? 8.608 -18.947 -7.573 1.00 92.94 262 SER A CA 1
ATOM 2025 C C . SER A 1 262 ? 9.899 -19.313 -8.314 1.00 92.94 262 SER A C 1
ATOM 2027 O O . SER A 1 262 ? 10.810 -18.482 -8.404 1.00 92.94 262 SER A O 1
ATOM 2029 N N . GLU A 1 263 ? 9.973 -20.510 -8.901 1.00 94.12 263 GLU A N 1
ATOM 2030 C CA . GLU A 1 263 ? 11.060 -20.925 -9.795 1.00 94.12 263 GLU A CA 1
ATOM 2031 C C . GLU A 1 263 ? 11.090 -20.054 -11.058 1.00 94.12 263 GLU A C 1
ATOM 2033 O O . GLU A 1 263 ? 12.118 -19.443 -11.364 1.00 94.12 263 GLU A O 1
ATOM 2038 N N . ILE A 1 264 ? 9.947 -19.892 -11.734 1.00 94.81 264 ILE A N 1
ATOM 2039 C CA . ILE A 1 264 ? 9.830 -19.066 -12.947 1.00 94.81 264 ILE A CA 1
ATOM 2040 C C . ILE A 1 264 ? 10.164 -17.588 -12.651 1.00 94.81 264 ILE A C 1
ATOM 2042 O O . ILE A 1 264 ? 10.853 -16.937 -13.437 1.00 94.81 264 ILE A O 1
ATOM 2046 N N . ALA A 1 265 ? 9.749 -17.042 -11.501 1.00 93.50 265 ALA A N 1
ATOM 2047 C CA . ALA A 1 265 ? 10.098 -15.677 -11.082 1.00 93.50 265 ALA A CA 1
ATOM 2048 C C . ALA A 1 265 ? 11.582 -15.492 -10.702 1.00 93.50 265 ALA A C 1
ATOM 2050 O O . ALA A 1 265 ? 12.082 -14.357 -10.684 1.00 93.50 265 ALA A O 1
ATOM 2051 N N . SER A 1 266 ? 12.282 -16.591 -10.415 1.00 92.44 266 SER A N 1
ATOM 2052 C CA . SER A 1 266 ? 13.713 -16.617 -10.097 1.00 92.44 266 SER A CA 1
ATOM 2053 C C . SER A 1 266 ? 14.602 -16.820 -11.329 1.00 92.44 266 SER A C 1
ATOM 2055 O O . SER A 1 266 ? 15.780 -16.452 -11.277 1.00 92.44 266 SER A O 1
ATOM 2057 N N . ASP A 1 267 ? 14.053 -17.345 -12.429 1.00 94.00 267 ASP A N 1
ATOM 2058 C CA . ASP A 1 267 ? 14.777 -17.619 -13.672 1.00 94.00 267 ASP A CA 1
ATOM 2059 C C . ASP A 1 267 ? 15.472 -16.377 -14.266 1.00 94.00 267 ASP A C 1
ATOM 2061 O O . ASP A 1 267 ? 14.925 -15.272 -14.320 1.00 94.00 267 ASP A O 1
ATOM 2065 N N . GLY A 1 268 ? 16.708 -16.565 -14.736 1.00 93.38 268 GLY A N 1
ATOM 2066 C CA . GLY A 1 268 ? 17.576 -15.493 -15.228 1.00 93.38 268 GLY A CA 1
ATOM 2067 C C . GLY A 1 268 ? 17.047 -14.821 -16.504 1.00 93.38 268 GLY A C 1
ATOM 2068 O O . GLY A 1 268 ? 16.849 -13.598 -16.497 1.00 93.38 268 GLY A O 1
ATOM 2069 N N . PRO A 1 269 ? 16.827 -15.577 -17.596 1.00 93.62 269 PRO A N 1
ATOM 2070 C CA . PRO A 1 269 ? 16.153 -15.111 -18.804 1.00 93.62 269 PRO A CA 1
ATOM 2071 C C . PRO A 1 269 ? 14.789 -14.453 -18.551 1.00 93.62 269 PRO A C 1
ATOM 2073 O O . PRO A 1 269 ? 14.622 -13.294 -18.938 1.00 93.62 269 PRO A O 1
ATOM 2076 N N . ALA A 1 270 ? 13.850 -15.104 -17.854 1.00 93.25 270 ALA A N 1
ATOM 2077 C CA . ALA A 1 270 ? 12.507 -14.564 -17.612 1.00 93.25 270 ALA A CA 1
ATOM 2078 C C . ALA A 1 270 ? 12.542 -13.239 -16.827 1.00 93.25 270 ALA A C 1
ATOM 2080 O O . ALA A 1 270 ? 11.917 -12.248 -17.220 1.00 93.25 270 ALA A O 1
ATOM 2081 N N . LYS A 1 271 ? 13.358 -13.167 -15.769 1.00 94.38 271 LYS A N 1
ATOM 2082 C CA . LYS A 1 271 ? 13.603 -11.942 -14.989 1.00 94.38 271 LYS A CA 1
ATOM 2083 C C . LYS A 1 271 ? 14.228 -10.824 -15.823 1.00 94.38 271 LYS A C 1
ATOM 2085 O O . LYS A 1 271 ? 13.857 -9.659 -15.666 1.00 94.38 271 LYS A O 1
ATOM 2090 N N . SER A 1 272 ? 15.157 -11.166 -16.716 1.00 95.00 272 SER A N 1
ATOM 2091 C CA . SER A 1 272 ? 15.827 -10.211 -17.609 1.00 95.00 272 SER A CA 1
ATOM 2092 C C . SER A 1 272 ? 14.891 -9.688 -18.701 1.00 95.00 272 SER A C 1
ATOM 2094 O O . SER A 1 272 ? 14.924 -8.498 -19.018 1.00 95.00 272 SER A O 1
ATOM 2096 N N . PHE A 1 273 ? 14.027 -10.550 -19.242 1.00 95.38 273 PHE A N 1
ATOM 2097 C CA . PHE A 1 273 ? 12.962 -10.180 -20.170 1.00 95.38 273 PHE A CA 1
ATOM 2098 C C . PHE A 1 273 ? 11.964 -9.224 -19.505 1.00 95.38 273 PHE A C 1
ATOM 2100 O O . PHE A 1 273 ? 11.781 -8.104 -19.984 1.00 95.38 273 PHE A O 1
ATOM 2107 N N . ALA A 1 274 ? 11.392 -9.610 -18.361 1.00 96.75 274 ALA A N 1
ATOM 2108 C CA . ALA A 1 274 ? 10.404 -8.806 -17.644 1.00 96.75 274 ALA A CA 1
ATOM 2109 C C . ALA A 1 274 ? 10.959 -7.434 -17.233 1.00 96.75 274 ALA A C 1
ATOM 2111 O O . ALA A 1 274 ? 10.299 -6.413 -17.420 1.00 96.75 274 ALA A O 1
ATOM 2112 N N . PHE A 1 275 ? 12.210 -7.377 -16.759 1.00 97.31 275 PHE A N 1
ATOM 2113 C CA . PHE A 1 275 ? 12.885 -6.111 -16.465 1.00 97.31 275 PHE A CA 1
ATOM 2114 C C . PHE A 1 275 ? 12.992 -5.205 -17.703 1.00 97.31 275 PHE A C 1
ATOM 2116 O O . PHE A 1 275 ? 12.700 -4.012 -17.609 1.00 97.31 275 PHE A O 1
ATOM 2123 N N . ARG A 1 276 ? 13.337 -5.758 -18.877 1.00 96.88 276 ARG A N 1
ATOM 2124 C CA . ARG A 1 276 ? 13.375 -5.003 -20.142 1.00 96.88 276 ARG A CA 1
ATOM 2125 C C . ARG A 1 276 ? 11.986 -4.520 -20.576 1.00 96.88 276 ARG A C 1
ATOM 2127 O O . ARG A 1 276 ? 11.882 -3.368 -20.989 1.00 96.88 276 ARG A O 1
ATOM 2134 N N . ARG A 1 277 ? 10.925 -5.334 -20.448 1.00 96.94 277 ARG A N 1
ATOM 2135 C CA . ARG A 1 277 ? 9.540 -4.897 -20.745 1.00 96.94 277 ARG A CA 1
ATOM 2136 C C . ARG A 1 277 ? 9.098 -3.762 -19.821 1.00 96.94 277 ARG A C 1
ATOM 2138 O O . ARG A 1 277 ? 8.627 -2.737 -20.294 1.00 96.94 277 ARG A O 1
ATOM 2145 N N . LEU A 1 278 ? 9.355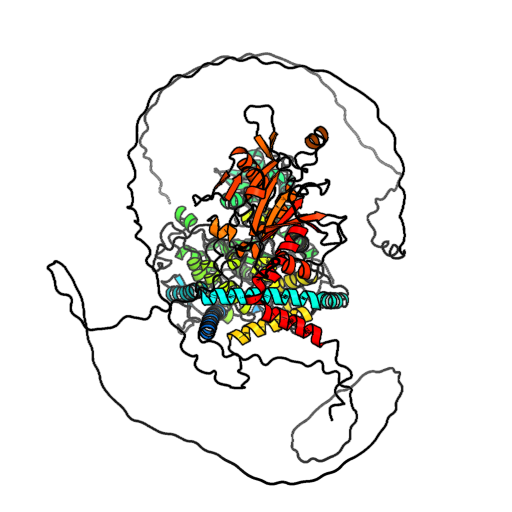 -3.875 -18.518 1.00 98.06 278 LEU A N 1
ATOM 2146 C CA . LEU A 1 278 ? 9.037 -2.826 -17.541 1.00 98.06 278 LEU A CA 1
ATOM 2147 C C . LEU A 1 278 ? 9.801 -1.515 -17.804 1.00 98.06 278 LEU A C 1
ATOM 2149 O O . LEU A 1 278 ? 9.225 -0.438 -17.660 1.00 98.06 278 LEU A O 1
ATOM 2153 N N . GLN A 1 279 ? 11.066 -1.578 -18.236 1.00 97.88 279 GLN A N 1
ATOM 2154 C CA . GLN A 1 279 ? 11.804 -0.386 -18.681 1.00 97.88 279 GLN A CA 1
ATOM 2155 C C . GLN A 1 279 ? 11.250 0.202 -19.989 1.00 97.88 279 GLN A C 1
ATOM 2157 O O . GLN A 1 279 ? 11.193 1.423 -20.129 1.00 97.88 279 GLN A O 1
ATOM 2162 N N . TYR A 1 280 ? 10.823 -0.642 -20.932 1.00 97.81 280 TYR A N 1
ATOM 2163 C CA . TYR A 1 280 ? 10.184 -0.220 -22.181 1.00 97.81 280 TYR A CA 1
ATOM 2164 C C . TYR A 1 280 ? 8.849 0.499 -21.927 1.00 97.81 280 TYR A C 1
ATOM 2166 O O . TYR A 1 280 ? 8.642 1.578 -22.479 1.00 97.81 280 TYR A O 1
ATOM 2174 N N . LEU A 1 281 ? 8.000 -0.022 -21.033 1.00 98.19 281 LEU A N 1
ATOM 2175 C CA . LEU A 1 281 ? 6.741 0.614 -20.620 1.00 98.19 281 LEU A CA 1
ATOM 2176 C C . LEU A 1 281 ? 6.973 1.998 -19.989 1.00 98.19 281 LEU A C 1
ATOM 2178 O O . LEU A 1 281 ? 6.328 2.973 -20.372 1.00 98.19 281 LEU A O 1
ATOM 2182 N N . GLU A 1 282 ? 7.938 2.110 -19.070 1.00 97.81 282 GLU A N 1
ATOM 2183 C CA . GLU A 1 282 ? 8.300 3.386 -18.434 1.00 97.81 282 GLU A CA 1
ATOM 2184 C C . GLU A 1 282 ? 8.887 4.391 -19.446 1.00 97.81 282 GLU A C 1
ATOM 2186 O O . GLU A 1 282 ? 8.577 5.581 -19.394 1.00 97.81 282 GLU A O 1
ATOM 2191 N N . GLY A 1 283 ? 9.679 3.919 -20.416 1.00 97.75 283 GLY A N 1
ATOM 2192 C CA . GLY A 1 283 ? 10.191 4.735 -21.522 1.00 97.75 283 GLY A CA 1
ATOM 2193 C C . GLY A 1 283 ? 9.099 5.213 -22.487 1.00 97.75 283 GLY A C 1
ATOM 2194 O O . GLY A 1 283 ? 9.092 6.384 -22.871 1.00 97.75 283 GLY A O 1
ATOM 2195 N N . LYS A 1 284 ? 8.148 4.338 -22.836 1.00 97.88 284 LYS A N 1
ATOM 2196 C CA . LYS A 1 284 ? 6.979 4.664 -23.668 1.00 97.88 284 LYS A CA 1
ATOM 2197 C C . LYS A 1 284 ? 6.078 5.701 -22.998 1.00 97.88 284 LYS A C 1
ATOM 2199 O O . LYS A 1 284 ? 5.680 6.645 -23.673 1.00 97.88 284 LYS A O 1
ATOM 2204 N N . TRP A 1 285 ? 5.844 5.604 -21.686 1.00 97.69 285 TRP A N 1
ATOM 2205 C CA . TRP A 1 285 ? 5.063 6.606 -20.949 1.00 97.69 285 TRP A CA 1
ATOM 2206 C C . TRP A 1 285 ? 5.718 7.989 -20.972 1.00 97.69 285 TRP A C 1
ATOM 2208 O O . TRP A 1 285 ? 5.050 8.989 -21.223 1.00 97.69 285 TRP A O 1
ATOM 2218 N N . ASN A 1 286 ? 7.036 8.054 -20.760 1.00 96.69 286 ASN A N 1
ATOM 2219 C CA . ASN A 1 286 ? 7.757 9.326 -20.807 1.00 96.69 286 ASN A CA 1
ATOM 2220 C C . ASN A 1 286 ? 7.666 9.973 -22.204 1.00 96.69 286 ASN A C 1
ATOM 2222 O O . ASN A 1 286 ? 7.501 11.185 -22.300 1.00 96.69 286 ASN A O 1
ATOM 2226 N N . MET A 1 287 ? 7.712 9.175 -23.280 1.00 97.06 287 MET A N 1
ATOM 2227 C CA . MET A 1 287 ? 7.487 9.663 -24.648 1.00 97.06 287 MET A CA 1
ATOM 2228 C C . MET A 1 287 ? 6.031 10.102 -24.880 1.00 97.06 287 MET A C 1
ATOM 2230 O O . MET A 1 287 ? 5.806 11.135 -25.502 1.00 97.06 287 MET A O 1
ATOM 2234 N N . TYR A 1 288 ? 5.052 9.356 -24.355 1.00 97.44 288 TYR A N 1
ATOM 2235 C CA . TYR A 1 288 ? 3.632 9.704 -24.439 1.00 97.44 288 TYR A CA 1
ATOM 2236 C C . TYR A 1 288 ? 3.347 11.071 -23.800 1.00 97.44 288 TYR A C 1
ATOM 2238 O O . TYR A 1 288 ? 2.770 11.933 -24.460 1.00 97.44 288 TYR A O 1
ATOM 2246 N N . ILE A 1 289 ? 3.806 11.313 -22.568 1.00 95.94 289 ILE A N 1
ATOM 2247 C CA . ILE A 1 289 ? 3.596 12.600 -21.884 1.00 95.94 289 ILE A CA 1
ATOM 2248 C C . ILE A 1 289 ? 4.260 13.754 -22.647 1.00 95.94 289 ILE A C 1
ATOM 2250 O O . ILE A 1 289 ? 3.599 14.756 -22.908 1.00 95.94 289 ILE A O 1
ATOM 2254 N N . LEU A 1 290 ? 5.508 13.585 -23.106 1.00 95.06 290 LEU A N 1
ATOM 2255 C CA . LEU A 1 290 ? 6.22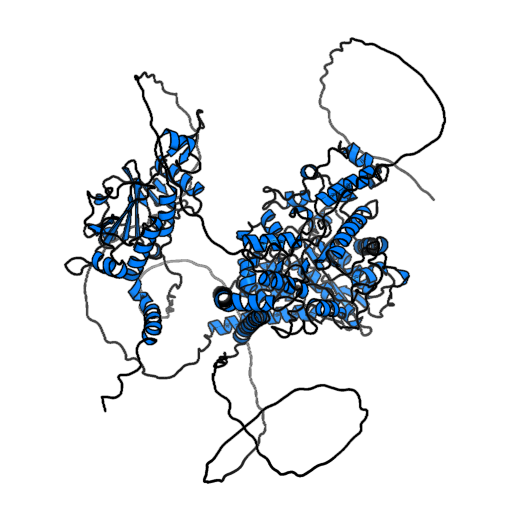3 14.598 -23.902 1.00 95.06 290 LEU A CA 1
ATOM 2256 C C . LEU A 1 290 ? 5.519 14.981 -25.218 1.00 95.06 290 LEU A C 1
ATOM 2258 O O . LEU A 1 290 ? 5.804 16.045 -25.763 1.00 95.06 290 LEU A O 1
ATOM 2262 N N . GLN A 1 291 ? 4.635 14.126 -25.736 1.00 95.94 291 GLN A N 1
ATOM 2263 C CA . GLN A 1 291 ? 3.855 14.383 -26.949 1.00 95.94 291 GLN A CA 1
ATOM 2264 C C . GLN A 1 291 ? 2.441 14.909 -26.649 1.00 95.94 291 GLN A C 1
ATOM 2266 O O . GLN A 1 291 ? 1.948 15.752 -27.392 1.00 95.94 291 GLN A O 1
ATOM 2271 N N . ASN A 1 292 ? 1.791 14.437 -25.577 1.00 95.62 292 ASN A N 1
ATOM 2272 C CA . ASN A 1 292 ? 0.339 14.567 -25.394 1.00 95.62 292 ASN A CA 1
ATOM 2273 C C . ASN A 1 292 ? -0.095 15.455 -24.209 1.00 95.62 292 ASN A C 1
ATOM 2275 O O . ASN A 1 292 ? -1.274 15.795 -24.127 1.00 95.62 292 ASN A O 1
ATOM 2279 N N . GLU A 1 293 ? 0.807 15.883 -23.312 1.00 92.94 293 GLU A N 1
ATOM 2280 C CA . GLU A 1 293 ? 0.463 16.662 -22.098 1.00 92.94 293 GLU A CA 1
ATOM 2281 C C . GLU A 1 293 ? -0.417 17.897 -22.389 1.00 92.94 293 GLU A C 1
ATOM 2283 O O . GLU A 1 293 ? -1.384 18.173 -21.673 1.00 92.94 293 GLU A O 1
ATOM 2288 N N . PHE A 1 294 ? -0.136 18.623 -23.476 1.00 94.62 294 PHE A N 1
ATOM 2289 C CA . PHE A 1 294 ? -0.927 19.790 -23.881 1.00 94.62 294 PHE A CA 1
ATOM 2290 C C . PHE A 1 294 ? -2.348 19.431 -24.343 1.00 94.62 294 PHE A C 1
ATOM 2292 O O . PHE A 1 294 ? -3.279 20.199 -24.089 1.00 94.62 294 PHE A O 1
ATOM 2299 N N . GLU A 1 295 ? -2.536 18.276 -24.984 1.00 95.12 295 GLU A N 1
ATOM 2300 C CA . GLU A 1 295 ? -3.853 17.799 -25.420 1.00 95.12 295 GLU A CA 1
ATOM 2301 C C . GLU A 1 295 ? -4.673 17.269 -24.244 1.00 95.12 295 GLU A C 1
ATOM 2303 O O . GLU A 1 295 ? -5.858 17.579 -24.132 1.00 95.12 295 GLU A O 1
ATOM 2308 N N . GLU A 1 296 ? -4.036 16.566 -23.308 1.00 95.12 296 GLU A N 1
ATOM 2309 C CA . GLU A 1 296 ? -4.648 16.147 -22.045 1.00 95.12 296 GLU A CA 1
ATOM 2310 C C . GLU A 1 296 ? -5.115 17.348 -21.209 1.00 95.12 296 GLU A C 1
ATOM 2312 O O . GLU A 1 296 ? -6.236 17.364 -20.691 1.00 95.12 296 GLU A O 1
ATOM 2317 N N . LEU A 1 297 ? -4.285 18.392 -21.132 1.00 93.56 297 LEU A N 1
ATOM 2318 C CA . LEU A 1 297 ? -4.613 19.660 -20.481 1.00 93.56 297 LEU A CA 1
ATOM 2319 C C . LEU A 1 297 ? -5.705 20.444 -21.213 1.00 93.56 297 LEU A C 1
ATOM 2321 O O . LEU A 1 297 ? -6.492 21.133 -20.564 1.00 93.56 297 LEU A O 1
ATOM 2325 N N . ALA A 1 298 ? -5.784 20.347 -22.539 1.00 93.94 298 ALA A N 1
ATOM 2326 C CA . ALA A 1 298 ? -6.896 20.902 -23.302 1.00 93.94 298 ALA A CA 1
ATOM 2327 C C . ALA A 1 298 ? -8.191 20.096 -23.097 1.00 93.94 298 ALA A C 1
ATOM 2329 O O . ALA A 1 298 ? -9.265 20.692 -23.036 1.00 93.94 298 ALA A O 1
ATOM 2330 N N . ALA A 1 299 ? -8.105 18.770 -22.959 1.00 93.44 299 ALA A N 1
ATOM 2331 C CA . ALA A 1 299 ? -9.248 17.888 -22.748 1.00 93.44 299 ALA A CA 1
ATOM 2332 C C . ALA A 1 299 ? -9.925 18.139 -21.393 1.00 93.44 299 ALA A C 1
ATOM 2334 O O . ALA A 1 299 ? -11.125 18.406 -21.372 1.00 93.44 299 ALA A O 1
ATOM 2335 N N . THR A 1 300 ? -9.183 18.156 -20.278 1.00 92.19 300 THR A N 1
ATOM 2336 C CA . THR A 1 300 ? -9.786 18.441 -18.958 1.00 92.19 300 THR A CA 1
ATOM 2337 C C . THR A 1 300 ? -10.356 19.856 -18.874 1.00 92.19 300 THR A C 1
ATOM 2339 O O . THR A 1 300 ? -11.450 20.045 -18.353 1.00 92.19 300 THR A O 1
ATOM 2342 N N . LYS A 1 301 ? -9.699 20.857 -19.480 1.00 91.69 301 LYS A N 1
ATOM 2343 C CA . LYS A 1 301 ? -10.215 22.240 -19.549 1.00 91.69 301 LYS A CA 1
ATOM 2344 C C . LYS A 1 301 ? -11.527 22.389 -20.331 1.00 91.69 301 LYS A C 1
ATOM 2346 O O . LYS A 1 301 ? -12.188 23.414 -20.182 1.00 91.69 301 LYS A O 1
ATOM 2351 N N . ARG A 1 302 ? -11.916 21.406 -21.153 1.00 92.19 302 ARG A N 1
ATOM 2352 C CA . ARG A 1 302 ? -13.229 21.366 -21.830 1.00 92.19 302 ARG A CA 1
ATOM 2353 C C . ARG A 1 302 ? -14.344 20.805 -20.938 1.00 92.19 302 ARG A C 1
ATOM 2355 O O . ARG A 1 302 ? -15.502 20.894 -21.333 1.00 92.19 302 ARG A O 1
ATOM 2362 N N . VAL A 1 303 ? -14.027 20.247 -19.766 1.00 91.12 303 VAL A N 1
ATOM 2363 C CA . VAL A 1 303 ? -15.007 19.689 -18.825 1.00 91.12 303 VAL A CA 1
ATOM 2364 C C . VAL A 1 303 ? -15.336 20.728 -17.744 1.00 91.12 303 VAL A C 1
ATOM 2366 O O . VAL A 1 303 ? -14.546 20.931 -16.822 1.00 91.12 303 VAL A O 1
ATOM 2369 N N . PRO A 1 304 ? -16.490 21.416 -17.815 1.00 84.38 304 PRO A N 1
ATOM 2370 C CA . PRO A 1 304 ? -16.865 22.383 -16.792 1.00 84.38 304 PRO A CA 1
ATOM 2371 C C . PRO A 1 304 ? -17.176 21.681 -15.462 1.00 84.38 304 PRO A C 1
ATOM 2373 O O . PRO A 1 304 ? -17.709 20.573 -15.433 1.00 84.38 304 PRO A O 1
ATOM 2376 N N . HIS A 1 305 ? -16.880 22.357 -14.349 1.00 82.56 305 HIS A N 1
ATOM 2377 C CA . HIS A 1 305 ? -17.149 21.893 -12.977 1.00 82.56 305 HIS A CA 1
ATOM 2378 C C . HIS A 1 305 ? -16.470 20.568 -12.560 1.00 82.56 305 HIS A C 1
ATOM 2380 O O . HIS A 1 305 ? -16.865 19.978 -11.551 1.00 82.56 305 HIS A O 1
ATOM 2386 N N . ARG A 1 306 ? -15.438 20.103 -13.283 1.00 88.38 306 ARG A N 1
ATOM 2387 C CA . ARG A 1 306 ? -14.576 18.993 -12.848 1.00 88.38 306 ARG A CA 1
ATOM 2388 C C . ARG A 1 306 ? -13.120 19.410 -12.716 1.00 88.38 306 ARG A C 1
ATOM 2390 O O . ARG A 1 306 ? -12.565 20.135 -13.531 1.00 88.38 306 ARG A O 1
ATOM 2397 N N . ASP A 1 307 ? -12.524 18.899 -11.653 1.00 90.38 307 ASP A N 1
ATOM 2398 C CA . ASP A 1 307 ? -11.140 19.063 -11.237 1.00 90.38 307 ASP A CA 1
ATOM 2399 C C . ASP A 1 307 ? -10.807 17.915 -10.265 1.00 90.38 307 ASP A C 1
ATOM 2401 O O . ASP A 1 307 ? -11.660 17.077 -9.960 1.00 90.38 307 ASP A O 1
ATOM 2405 N N . PHE A 1 308 ? -9.581 17.879 -9.742 1.00 93.75 308 PHE A N 1
ATOM 2406 C CA . PHE A 1 308 ? -9.171 16.857 -8.780 1.00 93.75 308 PHE A CA 1
ATOM 2407 C C . PHE A 1 308 ? -9.963 16.879 -7.450 1.00 93.75 308 PHE A C 1
ATOM 2409 O O . PHE A 1 308 ? -10.056 15.848 -6.785 1.00 93.75 308 PHE A O 1
ATOM 2416 N N . TYR A 1 309 ? -10.565 17.995 -7.034 1.00 91.12 309 TYR A N 1
ATOM 2417 C CA . TYR A 1 309 ? -11.372 18.048 -5.805 1.00 91.12 309 TYR A CA 1
ATOM 2418 C C . TYR A 1 309 ? -12.765 17.441 -6.019 1.00 91.12 309 TYR A C 1
ATOM 2420 O O . TYR A 1 309 ? -13.294 16.770 -5.136 1.00 91.12 309 TYR A O 1
ATOM 2428 N N . ASN A 1 310 ? -13.326 17.618 -7.216 1.00 91.81 310 ASN A N 1
ATOM 2429 C CA . ASN A 1 310 ? -14.674 17.195 -7.589 1.00 91.81 310 ASN A CA 1
ATOM 2430 C C . ASN A 1 310 ? -14.760 15.784 -8.212 1.00 91.81 310 ASN A C 1
ATOM 2432 O O . ASN A 1 310 ? -15.847 15.385 -8.646 1.00 91.81 310 ASN A O 1
ATOM 2436 N N . VAL A 1 311 ? -13.664 15.015 -8.261 1.00 94.44 311 VAL A N 1
ATOM 2437 C CA . VAL A 1 311 ? -13.675 13.579 -8.620 1.00 94.44 311 VAL A CA 1
ATOM 2438 C C . VAL A 1 311 ? -13.802 12.694 -7.380 1.00 94.44 311 VAL A C 1
ATOM 2440 O O . VAL A 1 311 ? -13.299 13.020 -6.305 1.00 94.44 311 VAL A O 1
ATOM 2443 N N . ARG A 1 312 ? -14.476 11.549 -7.529 1.00 95.06 312 ARG A N 1
ATOM 2444 C CA . ARG A 1 312 ? -14.585 10.539 -6.466 1.00 95.06 312 ARG A CA 1
ATOM 2445 C C . ARG A 1 312 ? -13.242 9.839 -6.255 1.00 95.06 312 ARG A C 1
ATOM 2447 O O . ARG A 1 312 ? -12.586 9.474 -7.227 1.00 95.06 312 ARG A O 1
ATOM 2454 N N . LYS A 1 313 ? -12.860 9.645 -4.994 1.00 95.69 313 LYS A N 1
ATOM 2455 C CA . LYS A 1 313 ? -11.629 8.956 -4.584 1.00 95.69 313 LYS A CA 1
ATOM 2456 C C . LYS A 1 313 ? -11.885 8.122 -3.332 1.00 95.69 313 LYS A C 1
ATOM 2458 O O . LYS A 1 313 ? -12.634 8.545 -2.451 1.00 95.69 313 LYS A O 1
ATOM 2463 N N . VAL A 1 314 ? -11.279 6.943 -3.277 1.00 97.56 314 VAL A N 1
ATOM 2464 C CA . VAL A 1 314 ? -11.455 5.971 -2.195 1.00 97.56 314 VAL A CA 1
ATOM 2465 C C . VAL A 1 314 ? -10.128 5.795 -1.476 1.00 97.56 314 VAL A C 1
ATOM 2467 O O . VAL A 1 314 ? -9.120 5.499 -2.115 1.00 97.56 314 VAL A O 1
ATOM 2470 N N . ASP A 1 315 ? -10.128 5.910 -0.153 1.00 97.88 315 ASP A N 1
ATOM 2471 C CA . ASP A 1 315 ? -9.026 5.393 0.641 1.00 97.88 315 ASP A CA 1
ATOM 2472 C C . ASP A 1 315 ? -9.116 3.865 0.695 1.00 97.88 315 ASP A C 1
ATOM 2474 O O . ASP A 1 315 ? -9.859 3.275 1.485 1.00 97.88 315 ASP A O 1
ATOM 2478 N N . THR A 1 316 ? -8.389 3.236 -0.227 1.00 96.69 316 THR A N 1
ATOM 2479 C CA . THR A 1 316 ? -8.353 1.775 -0.377 1.00 96.69 316 THR A CA 1
ATOM 2480 C C . THR A 1 316 ? -7.499 1.064 0.680 1.00 96.69 316 THR A C 1
ATOM 2482 O O . THR A 1 316 ? -7.572 -0.166 0.792 1.00 96.69 316 THR A O 1
ATOM 2485 N N . HIS A 1 317 ? -6.724 1.800 1.492 1.00 97.38 317 HIS A N 1
ATOM 2486 C CA . HIS A 1 317 ? -6.017 1.229 2.637 1.00 97.38 317 HIS A CA 1
ATOM 2487 C C . HIS A 1 317 ? -5.968 2.163 3.856 1.00 97.38 317 HIS A C 1
ATOM 2489 O O . HIS A 1 317 ? -5.138 3.065 3.927 1.00 97.38 317 HIS A O 1
ATOM 2495 N N . ILE A 1 318 ? -6.831 1.886 4.838 1.00 96.56 318 ILE A N 1
ATOM 2496 C CA . ILE A 1 318 ? -6.922 2.636 6.093 1.00 96.56 318 ILE A CA 1
ATOM 2497 C C . ILE A 1 318 ? -7.358 1.739 7.267 1.00 96.56 318 ILE A C 1
ATOM 2499 O O . ILE A 1 318 ? -8.368 1.027 7.190 1.00 96.56 318 ILE A O 1
ATOM 2503 N N . HIS A 1 319 ? -6.622 1.790 8.377 1.00 95.81 319 HIS A N 1
ATOM 2504 C CA . HIS A 1 319 ? -6.947 1.099 9.625 1.00 95.81 319 HIS A CA 1
ATOM 2505 C C . HIS A 1 319 ? -7.967 1.895 10.457 1.00 95.81 319 HIS A C 1
ATOM 2507 O O . HIS A 1 319 ? -7.758 3.061 10.796 1.00 95.81 319 HIS A O 1
ATOM 2513 N N . HIS A 1 320 ? -9.078 1.259 10.851 1.00 95.25 320 HIS A N 1
ATOM 2514 C CA . HIS A 1 320 ? -10.169 1.923 11.581 1.00 95.25 320 HIS A CA 1
ATOM 2515 C C . HIS A 1 320 ? -9.712 2.545 12.908 1.00 95.25 320 HIS A C 1
ATOM 2517 O O . HIS A 1 320 ? -9.997 3.711 13.174 1.00 95.25 320 HIS A O 1
ATOM 2523 N N . SER A 1 321 ? -8.923 1.815 13.704 1.00 89.81 321 SER A N 1
ATOM 2524 C CA . SER A 1 321 ? -8.411 2.285 15.003 1.00 89.81 321 SER A CA 1
ATOM 2525 C C . SER A 1 321 ? -7.407 3.447 14.916 1.00 89.81 321 SER A C 1
ATOM 2527 O O . SER A 1 321 ? -6.926 3.907 15.951 1.00 89.81 321 SER A O 1
ATOM 2529 N N . ALA A 1 322 ? -7.090 3.914 13.707 1.00 91.38 322 ALA A N 1
ATOM 2530 C CA . ALA A 1 322 ? -6.209 5.042 13.433 1.00 91.38 322 ALA A CA 1
ATOM 2531 C C . ALA A 1 322 ? -6.797 6.041 12.418 1.00 91.38 322 ALA A C 1
ATOM 2533 O O . ALA A 1 322 ? -6.077 6.916 11.947 1.00 91.38 322 ALA A O 1
ATOM 2534 N N . CYS A 1 323 ? -8.087 5.955 12.076 1.00 93.12 323 CYS A N 1
ATOM 2535 C CA . CYS A 1 323 ? -8.667 6.762 10.995 1.00 93.12 323 CYS A CA 1
ATOM 2536 C C . CYS A 1 323 ? -8.804 8.272 11.297 1.00 93.12 323 CYS A C 1
ATOM 2538 O O . CYS A 1 323 ? -9.000 9.062 10.375 1.00 93.12 323 CYS A O 1
ATOM 2540 N N . MET A 1 324 ? -8.688 8.687 12.564 1.00 92.06 324 MET A N 1
ATOM 2541 C CA . MET A 1 324 ? -8.766 10.086 13.011 1.00 92.06 324 MET A CA 1
ATOM 2542 C C . MET A 1 324 ? -7.395 10.754 13.186 1.00 92.06 324 MET A C 1
ATOM 2544 O O . MET A 1 324 ? -6.426 10.138 13.617 1.00 92.06 324 MET A O 1
ATOM 2548 N N . ASN A 1 325 ? -7.346 12.071 12.980 1.00 90.00 325 ASN A N 1
ATOM 2549 C CA . ASN A 1 325 ? -6.199 12.917 13.324 1.00 90.00 325 ASN A CA 1
ATOM 2550 C C . ASN A 1 325 ? -5.998 13.016 14.859 1.00 90.00 325 ASN A C 1
ATOM 2552 O O . ASN A 1 325 ? -6.967 13.120 15.618 1.00 90.00 325 ASN A O 1
ATOM 2556 N N . GLN A 1 326 ? -4.751 13.086 15.341 1.00 88.38 326 GLN A N 1
ATOM 2557 C CA . GLN A 1 326 ? -4.433 13.195 16.780 1.00 88.38 326 GLN A CA 1
ATOM 2558 C C . GLN A 1 326 ? -5.093 14.389 17.483 1.00 88.38 326 GLN A C 1
ATOM 2560 O O . GLN A 1 326 ? -5.515 14.278 18.633 1.00 88.38 326 GLN A O 1
ATOM 2565 N N . LYS A 1 327 ? -5.232 15.534 16.804 1.00 90.81 327 LYS A N 1
ATOM 2566 C CA . LYS A 1 327 ? -5.912 16.726 17.333 1.00 90.81 327 LYS A CA 1
ATOM 2567 C C . LYS A 1 327 ? -7.408 16.479 17.560 1.00 90.81 327 LYS A C 1
ATOM 2569 O O . LYS A 1 327 ? -7.991 17.070 18.469 1.00 90.81 327 LYS A O 1
ATOM 2574 N N . HIS A 1 328 ? -8.021 15.601 16.764 1.00 91.94 328 HIS A N 1
ATOM 2575 C CA . HIS A 1 328 ? -9.404 15.151 16.944 1.00 91.94 328 HIS A CA 1
ATOM 2576 C C . HIS A 1 328 ? -9.502 14.214 18.150 1.00 91.94 328 HIS A C 1
ATOM 2578 O O . HIS A 1 328 ? -10.282 14.495 19.058 1.00 91.94 328 HIS A O 1
ATOM 2584 N N . LEU A 1 329 ? -8.649 13.187 18.228 1.00 92.94 329 LEU A N 1
ATOM 2585 C CA . LEU A 1 329 ? -8.600 12.269 19.373 1.00 92.94 329 LEU A CA 1
ATOM 2586 C C . LEU A 1 329 ? -8.353 13.016 20.700 1.00 92.94 329 LEU A C 1
ATOM 2588 O O . LEU A 1 329 ? -9.084 12.814 21.666 1.00 92.94 329 LEU A O 1
ATOM 2592 N N . LEU A 1 330 ? -7.405 13.960 20.731 1.00 92.25 330 LEU A N 1
ATOM 2593 C CA . LEU A 1 330 ? -7.138 14.823 21.889 1.00 92.25 330 LEU A CA 1
ATOM 2594 C C . LEU A 1 330 ? -8.371 15.643 22.300 1.00 92.25 330 LEU A C 1
ATOM 2596 O O . LEU A 1 330 ? -8.709 15.711 23.484 1.00 92.25 330 LEU A O 1
ATOM 2600 N N . ARG A 1 331 ? -9.056 16.262 21.327 1.00 92.56 331 ARG A N 1
ATOM 2601 C CA . ARG A 1 331 ? -10.299 17.018 21.551 1.00 92.56 331 ARG A CA 1
ATOM 2602 C C . ARG A 1 331 ? -11.389 16.117 22.134 1.00 92.56 331 ARG A C 1
ATOM 2604 O O . ARG A 1 331 ? -12.079 16.540 23.059 1.00 92.56 331 ARG A O 1
ATOM 2611 N N . PHE A 1 332 ? -11.528 14.896 21.621 1.00 94.31 332 PHE A N 1
ATOM 2612 C CA . PHE A 1 332 ? -12.513 13.922 22.085 1.00 94.31 332 PHE A CA 1
ATOM 2613 C C . PHE A 1 332 ? -12.230 13.475 23.527 1.00 94.31 332 PHE A C 1
ATOM 2615 O O . PHE A 1 332 ? -13.109 13.587 24.379 1.00 94.31 332 PHE A O 1
ATOM 2622 N N . ILE A 1 333 ? -10.987 13.089 23.840 1.00 92.69 333 ILE A N 1
ATOM 2623 C CA . ILE A 1 333 ? -10.562 12.702 25.197 1.00 92.69 333 ILE A CA 1
ATOM 2624 C C . ILE A 1 333 ? -10.809 13.847 26.196 1.00 92.69 333 ILE A C 1
ATOM 2626 O O . ILE A 1 333 ? -11.456 13.630 27.221 1.00 92.69 333 ILE A O 1
ATOM 2630 N N . LYS A 1 334 ? -10.393 15.087 25.883 1.00 92.00 334 LYS A N 1
ATOM 2631 C CA . LYS A 1 334 ? -10.672 16.259 26.742 1.00 92.00 334 LYS A CA 1
ATOM 2632 C C . LYS A 1 334 ? -12.174 16.546 26.884 1.00 92.00 334 LYS A C 1
ATOM 2634 O O . LYS A 1 334 ? -12.620 16.934 27.961 1.00 92.00 334 LYS A O 1
ATOM 2639 N N . SER A 1 335 ? -12.961 16.350 25.823 1.00 93.44 335 SER A N 1
ATOM 2640 C CA . SER A 1 335 ? -14.424 16.500 25.846 1.00 93.44 335 SER A CA 1
ATOM 2641 C C . SER A 1 335 ? -15.072 15.487 26.795 1.00 93.44 335 SER A C 1
ATOM 2643 O O . SER A 1 335 ? -15.892 15.875 27.626 1.00 93.44 335 SER A O 1
ATOM 2645 N N . LYS A 1 336 ? -14.658 14.213 26.745 1.00 93.75 336 LYS A N 1
ATOM 2646 C CA . LYS A 1 336 ? -15.150 13.161 27.649 1.00 93.75 336 LYS A CA 1
ATOM 2647 C C . LYS A 1 336 ? -14.725 13.379 29.094 1.00 93.75 336 LYS A C 1
ATOM 2649 O O . LYS A 1 336 ? -15.588 13.369 29.962 1.00 93.75 336 LYS A O 1
ATOM 2654 N N . LEU A 1 337 ? -13.459 13.702 29.349 1.00 90.81 337 LEU A N 1
ATOM 2655 C CA . LEU A 1 337 ? -12.977 13.995 30.703 1.00 90.81 337 LEU A CA 1
ATOM 2656 C C . LEU A 1 337 ? -13.670 15.225 31.332 1.00 90.81 337 LEU A C 1
ATOM 2658 O O . LEU A 1 337 ? -13.801 15.289 32.549 1.00 90.81 337 LEU A O 1
ATOM 2662 N N . LYS A 1 338 ? -14.173 16.176 30.526 1.00 91.00 338 LYS A N 1
ATOM 2663 C CA . LYS A 1 338 ? -14.974 17.317 31.013 1.00 91.00 338 LYS A CA 1
ATOM 2664 C C . LYS A 1 338 ? -16.478 17.024 31.155 1.00 91.00 338 LYS A C 1
ATOM 2666 O O . LYS A 1 338 ? -17.112 17.614 32.024 1.00 91.00 338 LYS A O 1
ATOM 2671 N N . LYS A 1 339 ? -17.070 16.188 30.292 1.00 92.94 339 LYS A N 1
ATOM 2672 C CA . LYS A 1 339 ? -18.530 15.933 30.250 1.00 92.94 339 LYS A CA 1
ATOM 2673 C C . LYS A 1 339 ? -18.980 14.685 31.016 1.00 92.94 339 LYS A C 1
ATOM 2675 O O . LYS A 1 339 ? -20.118 14.643 31.466 1.00 92.94 339 LYS A O 1
ATOM 2680 N N . SER A 1 340 ? -18.109 13.686 31.137 1.00 93.38 340 SER A N 1
ATOM 2681 C CA . SER A 1 340 ? -18.398 12.357 31.692 1.00 93.38 340 SER A CA 1
ATOM 2682 C C . SER A 1 340 ? -17.257 11.853 32.608 1.00 93.38 340 SER A C 1
ATOM 2684 O O . SER A 1 340 ? -16.772 10.741 32.404 1.00 93.38 340 SER A O 1
ATOM 2686 N N . PRO A 1 341 ? -16.768 12.649 33.588 1.00 91.81 341 PRO A N 1
ATOM 2687 C CA . PRO A 1 341 ? -15.630 12.256 34.430 1.00 91.81 341 PRO A CA 1
ATOM 2688 C C . PRO A 1 341 ? -15.931 11.046 35.327 1.00 91.81 341 PRO A C 1
ATOM 2690 O O . PRO A 1 341 ? -15.113 10.137 35.421 1.00 91.81 341 PRO A O 1
ATOM 2693 N N . GLU A 1 342 ? -17.114 11.009 35.942 1.00 93.25 342 GLU A N 1
ATOM 2694 C CA . GLU A 1 342 ? -17.499 9.981 36.923 1.00 93.25 342 GLU A CA 1
ATOM 2695 C C . GLU A 1 342 ? -18.098 8.712 36.270 1.00 93.25 342 GLU A C 1
ATOM 2697 O O . GLU A 1 342 ? -18.761 7.917 36.930 1.00 93.25 342 GLU A O 1
ATOM 2702 N N . GLU A 1 343 ? -17.917 8.517 34.957 1.00 92.75 343 GLU A N 1
ATOM 2703 C CA . GLU A 1 343 ? -18.418 7.332 34.249 1.00 92.75 343 GLU A CA 1
ATOM 2704 C C . GLU A 1 343 ? -17.448 6.145 34.373 1.00 92.75 343 GLU A C 1
ATOM 2706 O O . GLU A 1 343 ? -16.246 6.307 34.170 1.00 92.75 343 GLU A O 1
ATOM 2711 N N . MET A 1 344 ? -17.964 4.944 34.661 1.00 92.94 344 MET A N 1
ATOM 2712 C CA . MET A 1 344 ? -17.167 3.716 34.805 1.00 92.94 344 MET A CA 1
ATOM 2713 C C . MET A 1 344 ? -16.666 3.220 33.441 1.00 92.94 344 MET A C 1
ATOM 2715 O O . MET A 1 344 ? -17.471 2.820 32.602 1.00 92.94 344 MET A O 1
ATOM 2719 N N . VAL A 1 345 ? -15.347 3.207 33.216 1.00 92.25 345 VAL A N 1
ATOM 2720 C CA . VAL A 1 345 ? -14.762 2.934 31.882 1.00 92.25 345 VAL A CA 1
ATOM 2721 C C . VAL A 1 345 ? -13.897 1.680 31.784 1.00 92.25 345 VAL A C 1
ATOM 2723 O O . VAL A 1 345 ? -13.643 1.213 30.675 1.00 92.25 345 VAL A O 1
ATOM 2726 N N . ILE A 1 346 ? -13.426 1.132 32.906 1.00 91.38 346 ILE A N 1
ATOM 2727 C CA . ILE A 1 346 ? -12.552 -0.048 32.932 1.00 91.38 346 ILE A CA 1
ATOM 2728 C C . ILE A 1 346 ? -12.704 -0.814 34.254 1.00 91.38 346 ILE A C 1
ATOM 2730 O O . ILE A 1 346 ? -13.012 -0.223 35.290 1.00 91.38 346 ILE A O 1
ATOM 2734 N N . PHE A 1 347 ? -12.454 -2.123 34.222 1.00 89.38 347 PHE A N 1
ATOM 2735 C CA . PHE A 1 347 ? -12.336 -2.977 35.405 1.00 89.38 347 PHE A CA 1
ATOM 2736 C C . PHE A 1 347 ? -10.928 -3.581 35.464 1.00 89.38 347 PHE A C 1
ATOM 2738 O O . PHE A 1 347 ? -10.529 -4.296 34.545 1.00 89.38 347 PHE A O 1
ATOM 2745 N N . ARG A 1 348 ? -10.167 -3.291 36.526 1.00 81.44 348 ARG A N 1
ATOM 2746 C CA . ARG A 1 348 ? -8.846 -3.884 36.811 1.00 81.44 348 ARG A CA 1
ATOM 2747 C C . ARG A 1 348 ? -8.615 -3.975 38.316 1.00 81.44 348 ARG A C 1
ATOM 2749 O O . ARG A 1 348 ? -9.242 -3.264 39.091 1.00 81.44 348 ARG A O 1
ATOM 2756 N N . ASP A 1 349 ? -7.715 -4.866 38.725 1.00 79.62 349 ASP A N 1
ATOM 2757 C CA . ASP A 1 349 ? -7.237 -4.986 40.112 1.00 79.62 349 ASP A CA 1
ATOM 2758 C C . ASP A 1 349 ? -8.372 -5.163 41.147 1.00 79.62 349 ASP A C 1
ATOM 2760 O O . ASP A 1 349 ? -8.314 -4.676 42.276 1.00 79.62 349 ASP A O 1
ATOM 2764 N N . GLY A 1 350 ? -9.442 -5.857 40.733 1.00 83.12 350 GLY A N 1
ATOM 2765 C CA . GLY A 1 350 ? -10.649 -6.102 41.530 1.00 83.12 350 GLY A CA 1
ATOM 2766 C C . GLY A 1 350 ? -11.602 -4.908 41.658 1.00 83.12 350 GLY A C 1
ATOM 2767 O O . GLY A 1 350 ? -12.549 -4.982 42.439 1.00 83.12 350 GLY A O 1
ATOM 2768 N N . LYS A 1 351 ? -11.375 -3.808 40.927 1.00 88.69 351 LYS A N 1
ATOM 2769 C CA . LYS A 1 351 ? -12.163 -2.571 41.007 1.00 88.69 351 LYS A CA 1
ATOM 2770 C C . LYS A 1 351 ? -12.627 -2.089 39.636 1.00 88.69 351 LYS A C 1
ATOM 2772 O O . LYS A 1 351 ? -11.902 -2.150 38.644 1.00 88.69 351 LYS A O 1
ATOM 2777 N N . HIS A 1 352 ? -13.836 -1.541 39.604 1.00 91.19 352 HIS A N 1
ATOM 2778 C CA . HIS A 1 352 ? -14.293 -0.693 38.507 1.00 91.19 352 HIS A CA 1
ATOM 2779 C C . HIS A 1 352 ? -13.735 0.714 38.748 1.00 91.19 352 HIS A C 1
ATOM 2781 O O . HIS A 1 352 ? -13.793 1.183 39.882 1.00 91.19 352 HIS A O 1
ATOM 2787 N N . LEU A 1 353 ? -13.207 1.368 37.713 1.00 92.19 353 LEU A N 1
ATOM 2788 C CA . LEU A 1 353 ? -12.646 2.721 37.801 1.00 92.19 353 LEU A CA 1
ATOM 2789 C C . LEU A 1 353 ? -13.445 3.699 36.933 1.00 92.19 353 LEU A C 1
ATOM 2791 O O . LEU A 1 353 ? -13.800 3.380 35.789 1.00 92.19 353 LEU A O 1
ATOM 2795 N N . THR A 1 354 ? -13.693 4.899 37.457 1.00 93.69 354 THR A N 1
ATOM 2796 C CA . THR A 1 354 ? -14.224 6.018 36.669 1.00 93.69 354 THR A CA 1
ATOM 2797 C C . THR A 1 354 ? -13.187 6.527 35.663 1.00 93.69 354 THR A C 1
ATOM 2799 O O . THR A 1 354 ? -11.980 6.322 35.821 1.00 93.69 354 THR A O 1
ATOM 2802 N N . LEU A 1 355 ? -13.632 7.240 34.624 1.00 91.94 355 LEU A N 1
ATOM 2803 C CA . LEU A 1 355 ? -12.732 7.913 33.683 1.00 91.94 355 LEU A CA 1
ATOM 2804 C C . LEU A 1 355 ? -11.777 8.864 34.418 1.00 91.94 355 LEU A C 1
ATOM 2806 O O . LEU A 1 355 ? -10.588 8.910 34.106 1.00 91.94 355 LEU A O 1
ATOM 2810 N N . ARG A 1 356 ? -12.287 9.575 35.423 1.00 91.19 356 ARG A N 1
ATOM 2811 C CA . ARG A 1 356 ? -11.511 10.436 36.310 1.00 91.19 356 ARG A CA 1
ATOM 2812 C C . ARG A 1 356 ? -10.452 9.666 37.095 1.00 91.19 356 ARG A C 1
ATOM 2814 O O . ARG A 1 356 ? -9.286 10.028 37.009 1.00 91.19 356 ARG A O 1
ATOM 2821 N N . GLU A 1 357 ? -10.816 8.584 37.782 1.00 90.94 357 GLU A N 1
ATOM 2822 C CA . GLU A 1 357 ? -9.869 7.754 38.543 1.00 90.94 357 GLU A CA 1
ATOM 2823 C C . GLU A 1 357 ? -8.760 7.173 37.653 1.00 90.94 357 GLU A C 1
ATOM 2825 O O . GLU A 1 357 ? -7.611 7.075 38.082 1.00 90.94 357 GLU A O 1
ATOM 2830 N N . VAL A 1 358 ? -9.059 6.839 36.391 1.00 89.62 358 VAL A N 1
ATOM 2831 C CA . VAL A 1 358 ? -8.034 6.421 35.421 1.00 89.62 358 VAL A CA 1
ATOM 2832 C C . VAL A 1 358 ? -7.029 7.548 35.150 1.00 89.62 358 VAL A C 1
ATOM 2834 O O . VAL A 1 358 ? -5.825 7.288 35.189 1.00 89.62 358 VAL A O 1
ATOM 2837 N N . PHE A 1 359 ? -7.480 8.786 34.932 1.00 89.44 359 PHE A N 1
ATOM 2838 C CA . PHE A 1 359 ? -6.595 9.940 34.709 1.00 89.44 359 PHE A CA 1
ATOM 2839 C C . PHE A 1 359 ? -5.840 10.381 35.977 1.00 89.44 359 PHE A C 1
ATOM 2841 O O . PHE A 1 359 ? -4.632 10.621 35.913 1.00 89.44 359 PHE A O 1
ATOM 2848 N N . ASP A 1 360 ? -6.498 10.372 37.137 1.00 89.19 360 ASP A N 1
ATOM 2849 C CA . ASP A 1 360 ? -5.874 10.647 38.435 1.00 89.19 360 ASP A CA 1
ATOM 2850 C C . ASP A 1 360 ? -4.798 9.584 38.758 1.00 89.19 360 ASP A C 1
ATOM 2852 O O . ASP A 1 360 ? -3.693 9.927 39.178 1.00 89.19 360 ASP A O 1
ATOM 2856 N N . SER A 1 361 ? -5.040 8.299 38.447 1.00 85.94 361 SER A N 1
ATOM 2857 C CA . SER A 1 361 ? -4.040 7.219 38.596 1.00 85.94 361 SER A CA 1
ATOM 2858 C C . SER A 1 361 ? -2.839 7.330 37.645 1.00 85.94 361 SER A C 1
ATOM 2860 O O . SER A 1 361 ? -1.807 6.700 37.876 1.00 85.94 361 SER A O 1
ATOM 2862 N N . LEU A 1 362 ? -2.964 8.115 36.570 1.00 84.94 362 LEU A N 1
ATOM 2863 C CA . LEU A 1 362 ? -1.873 8.450 35.653 1.00 84.94 362 LEU A CA 1
ATOM 2864 C C . LEU A 1 362 ? -1.126 9.727 36.071 1.00 84.94 362 LEU A C 1
ATOM 2866 O O . LEU A 1 362 ? -0.100 10.037 35.474 1.00 84.94 362 LEU A O 1
ATOM 2870 N N . SER A 1 363 ? -1.600 10.448 37.095 1.00 84.25 363 SER A N 1
ATOM 2871 C CA . SER A 1 363 ? -1.135 11.796 37.464 1.00 84.25 363 SER A CA 1
ATOM 2872 C C . SER A 1 363 ? -1.252 12.821 36.320 1.00 84.25 363 SER A C 1
ATOM 2874 O O . SER A 1 363 ? -0.362 13.652 36.144 1.00 84.25 363 SER A O 1
ATOM 2876 N N . LEU A 1 364 ? -2.329 12.763 35.520 1.00 81.06 364 LEU A N 1
ATOM 2877 C CA . LEU A 1 364 ? -2.524 13.620 34.340 1.00 81.06 364 LEU A CA 1
ATOM 2878 C C . LEU A 1 364 ? -3.878 14.332 34.363 1.00 81.06 364 LEU A C 1
ATOM 2880 O O . LEU A 1 364 ? -4.922 13.683 34.336 1.00 81.06 364 LEU A O 1
ATOM 2884 N N . THR A 1 365 ? -3.882 15.666 34.319 1.00 80.38 365 THR A N 1
ATOM 2885 C CA . THR A 1 365 ? -5.127 16.443 34.239 1.00 80.38 365 THR A CA 1
ATOM 2886 C C . THR A 1 365 ? -5.539 16.730 32.793 1.00 80.38 365 THR A C 1
ATOM 2888 O O . THR A 1 365 ? -4.742 16.680 31.854 1.00 80.38 365 THR A O 1
ATOM 2891 N N . ALA A 1 366 ? -6.794 17.150 32.601 1.00 77.19 366 ALA A N 1
ATOM 2892 C CA . ALA A 1 366 ? -7.292 17.620 31.307 1.00 77.19 366 ALA A CA 1
ATOM 2893 C C . ALA A 1 366 ? -6.514 18.826 30.733 1.00 77.19 366 ALA A C 1
ATOM 2895 O O . ALA A 1 366 ? -6.634 19.100 29.535 1.00 77.19 366 ALA A O 1
ATOM 2896 N N . TYR A 1 367 ? -5.747 19.557 31.551 1.00 77.75 367 TYR A N 1
ATOM 2897 C CA . TYR A 1 367 ? -4.904 20.668 31.107 1.00 77.75 367 TYR A CA 1
ATOM 2898 C C . TYR A 1 367 ? -3.617 20.152 30.449 1.00 77.75 367 TYR A C 1
ATOM 2900 O O . TYR A 1 367 ? -3.350 20.506 29.299 1.00 77.75 367 TYR A O 1
ATOM 2908 N N . ASP A 1 368 ? -2.913 19.240 31.126 1.00 79.31 368 ASP A N 1
ATOM 2909 C CA . ASP A 1 368 ? -1.570 18.748 30.771 1.00 79.31 368 ASP A CA 1
ATOM 2910 C C . ASP A 1 368 ? -1.524 18.001 29.430 1.00 79.31 368 ASP A C 1
ATOM 2912 O O . ASP A 1 368 ? -0.501 17.990 28.749 1.00 79.31 368 ASP A O 1
ATOM 2916 N N . LEU A 1 369 ? -2.653 17.410 29.024 1.00 83.50 369 LEU A N 1
ATOM 2917 C CA . LEU A 1 369 ? -2.793 16.699 27.755 1.00 83.50 369 LEU A CA 1
ATOM 2918 C C . LEU A 1 369 ? -2.539 17.623 26.545 1.00 83.50 369 LEU A C 1
ATOM 2920 O O . LEU A 1 369 ? -3.386 18.442 26.180 1.00 83.50 369 LEU A O 1
ATOM 2924 N N . SER A 1 370 ? -1.414 17.446 25.863 1.00 85.88 370 SER A N 1
ATOM 2925 C CA . SER A 1 370 ? -1.098 18.026 24.555 1.00 85.88 370 SER A CA 1
ATOM 2926 C C . SER A 1 370 ? -1.040 16.944 23.464 1.00 85.88 370 SER A C 1
ATOM 2928 O O . SER A 1 370 ? -1.209 15.753 23.731 1.00 85.88 370 SER A O 1
ATOM 2930 N N . ILE A 1 371 ? -0.806 17.349 22.210 1.00 79.88 371 ILE A N 1
ATOM 2931 C CA . ILE A 1 371 ? -0.533 16.398 21.117 1.00 79.88 371 ILE A CA 1
ATOM 2932 C C . ILE A 1 371 ? 0.795 15.671 21.391 1.00 79.88 371 ILE A C 1
ATOM 2934 O O . ILE A 1 371 ? 0.867 14.451 21.263 1.00 79.88 371 ILE A O 1
ATOM 2938 N N . ASP A 1 372 ? 1.809 16.395 21.872 1.00 79.50 372 ASP A N 1
ATOM 2939 C CA . ASP A 1 372 ? 3.121 15.831 22.197 1.00 79.50 372 ASP A CA 1
ATOM 2940 C C . ASP A 1 372 ? 3.062 14.847 23.375 1.00 79.50 372 ASP A C 1
ATOM 2942 O O . ASP A 1 372 ? 3.779 13.852 23.359 1.00 79.50 372 ASP A O 1
ATOM 2946 N N . THR A 1 373 ? 2.182 15.054 24.369 1.00 80.44 373 THR A N 1
ATOM 2947 C CA . THR A 1 373 ? 2.000 14.073 25.460 1.00 80.44 373 THR A CA 1
ATOM 2948 C C . THR A 1 373 ? 1.235 12.827 25.025 1.00 80.44 373 THR A C 1
ATOM 2950 O O . THR A 1 373 ? 1.416 11.780 25.633 1.00 80.44 373 THR A O 1
ATOM 2953 N N . LEU A 1 374 ? 0.374 12.905 24.000 1.00 78.38 374 LEU A N 1
ATOM 2954 C CA . LEU A 1 374 ? -0.217 11.691 23.421 1.00 78.38 374 LEU A CA 1
ATOM 2955 C C . LEU A 1 374 ? 0.859 10.830 22.744 1.00 78.38 374 LEU A C 1
ATOM 2957 O O . LEU A 1 374 ? 0.730 9.609 22.748 1.00 78.38 374 LEU A O 1
ATOM 2961 N N . ASP A 1 375 ? 1.896 11.470 22.191 1.00 78.50 375 ASP A N 1
ATOM 2962 C CA . ASP A 1 375 ? 3.084 10.867 21.573 1.00 78.50 375 ASP A CA 1
ATOM 2963 C C . ASP A 1 375 ? 2.774 9.788 20.511 1.00 78.50 375 ASP A C 1
ATOM 2965 O O . ASP A 1 375 ? 3.558 8.869 20.287 1.00 78.50 375 ASP A O 1
ATOM 2969 N N . MET A 1 376 ? 1.635 9.898 19.818 1.00 78.69 376 MET A N 1
ATOM 2970 C CA . MET A 1 376 ? 1.167 8.887 18.856 1.00 78.69 376 MET A CA 1
ATOM 2971 C C . MET A 1 376 ? 1.756 9.047 17.444 1.00 78.69 376 MET A C 1
ATOM 2973 O O . MET A 1 376 ? 1.442 8.255 16.566 1.00 78.69 376 MET A O 1
ATOM 2977 N N . HIS A 1 377 ? 2.604 10.053 17.187 1.00 77.25 377 HIS A N 1
ATOM 2978 C CA . HIS A 1 377 ? 3.248 10.221 15.877 1.00 77.25 377 HIS A CA 1
ATOM 2979 C C . HIS A 1 377 ? 4.408 9.231 15.698 1.00 77.25 377 HIS A C 1
ATOM 2981 O O . HIS A 1 377 ? 5.188 8.977 16.624 1.00 77.25 377 HIS A O 1
ATOM 2987 N N . ALA A 1 378 ? 4.569 8.715 14.479 1.00 71.69 378 ALA A N 1
ATOM 2988 C CA . ALA A 1 378 ? 5.717 7.895 14.114 1.00 71.69 378 ALA A CA 1
ATOM 2989 C C . ALA A 1 378 ? 6.990 8.759 13.981 1.00 71.69 378 ALA A C 1
ATOM 2991 O O . ALA A 1 378 ? 7.197 9.470 12.996 1.00 71.69 378 ALA A O 1
ATOM 2992 N N . HIS A 1 379 ? 7.871 8.696 14.983 1.00 71.12 379 HIS A N 1
ATOM 2993 C CA . HIS A 1 379 ? 9.155 9.408 14.973 1.00 71.12 379 HIS A CA 1
ATOM 2994 C C . HIS A 1 379 ? 10.248 8.632 14.223 1.00 71.12 379 HIS A C 1
ATOM 2996 O O . HIS A 1 379 ? 10.143 7.435 13.958 1.00 71.12 379 HIS A O 1
ATOM 3002 N N . LYS A 1 380 ? 11.370 9.309 13.938 1.00 64.75 380 LYS A N 1
ATOM 3003 C CA . LYS A 1 380 ? 12.529 8.777 13.182 1.00 64.75 380 LYS A CA 1
ATOM 3004 C C . LYS A 1 380 ? 13.184 7.519 13.773 1.00 64.75 380 LYS A C 1
ATOM 3006 O O . LYS A 1 380 ? 13.997 6.895 13.100 1.00 64.75 380 LYS A O 1
ATOM 3011 N N . ASP A 1 381 ? 12.884 7.172 15.019 1.00 66.12 381 ASP A N 1
ATOM 3012 C CA . ASP A 1 381 ? 13.369 5.974 15.710 1.00 66.12 381 ASP A CA 1
ATOM 3013 C C . ASP A 1 381 ? 12.418 4.765 15.597 1.00 66.12 381 ASP A C 1
ATOM 3015 O O . ASP A 1 381 ? 12.773 3.681 16.060 1.00 66.12 381 ASP A O 1
ATOM 3019 N N . SER A 1 382 ? 11.246 4.949 14.975 1.00 62.50 382 SER A N 1
ATOM 3020 C CA . SER A 1 382 ? 10.298 3.890 14.589 1.00 62.50 382 SER A CA 1
ATOM 3021 C C . SER A 1 382 ? 10.668 3.236 13.246 1.00 62.50 382 SER A C 1
ATOM 3023 O O . SER A 1 382 ? 10.189 2.151 12.924 1.00 62.50 382 SER A O 1
ATOM 3025 N N . PHE A 1 383 ? 11.569 3.861 12.479 1.00 63.19 383 PHE A N 1
ATOM 3026 C CA . PHE A 1 383 ? 12.088 3.347 11.211 1.00 63.19 383 PHE A CA 1
ATOM 3027 C C . PHE A 1 383 ? 12.783 1.988 11.420 1.00 63.19 383 PHE A C 1
ATOM 3029 O O . PHE A 1 383 ? 13.750 1.885 12.179 1.00 63.19 383 PHE A O 1
ATOM 3036 N N . HIS A 1 384 ? 12.280 0.942 10.758 1.00 60.53 384 HIS A N 1
ATOM 3037 C CA . HIS A 1 384 ? 12.634 -0.469 10.973 1.00 60.53 384 HIS A CA 1
ATOM 3038 C C . HIS A 1 384 ? 12.439 -0.979 12.424 1.00 60.53 384 HIS A C 1
ATOM 3040 O O . HIS A 1 384 ? 13.154 -1.884 12.862 1.00 60.53 384 HIS A O 1
ATOM 3046 N N . ARG A 1 385 ? 11.500 -0.410 13.197 1.00 63.47 385 ARG A N 1
ATOM 3047 C CA . ARG A 1 385 ? 11.219 -0.788 14.598 1.00 63.47 385 ARG A CA 1
ATOM 3048 C C . ARG A 1 385 ? 9.722 -0.954 14.862 1.00 63.47 385 ARG A C 1
ATOM 3050 O O . ARG A 1 385 ? 9.082 -0.119 15.501 1.00 63.47 385 ARG A O 1
ATOM 3057 N N . PHE A 1 386 ? 9.183 -2.084 14.406 1.00 60.19 386 PHE A N 1
ATOM 3058 C CA . PHE A 1 386 ? 7.777 -2.458 14.594 1.00 60.19 386 PHE A CA 1
ATOM 3059 C C . PHE A 1 386 ? 7.354 -2.596 16.054 1.00 60.19 386 PHE A C 1
ATOM 3061 O O . PHE A 1 386 ? 6.203 -2.325 16.386 1.00 60.19 386 PHE A O 1
ATOM 3068 N N . ASP A 1 387 ? 8.272 -2.950 16.948 1.00 63.28 387 ASP A N 1
ATOM 3069 C CA . ASP A 1 387 ? 8.029 -2.958 18.390 1.00 63.28 387 ASP A CA 1
ATOM 3070 C C . ASP A 1 387 ? 7.728 -1.549 18.930 1.00 63.28 387 ASP A C 1
ATOM 3072 O O . ASP A 1 387 ? 6.796 -1.374 19.712 1.00 63.28 387 ASP A O 1
ATOM 3076 N N . LYS A 1 388 ? 8.450 -0.527 18.453 1.00 66.31 388 LYS A N 1
ATOM 3077 C CA . LYS A 1 388 ? 8.180 0.878 18.789 1.00 66.31 388 LYS A CA 1
ATOM 3078 C C . LYS A 1 388 ? 6.906 1.397 18.136 1.00 66.31 388 LYS A C 1
ATOM 3080 O O . LYS A 1 388 ? 6.116 2.050 18.809 1.00 66.31 388 LYS A O 1
ATOM 3085 N N . PHE A 1 389 ? 6.683 1.078 16.864 1.00 64.69 389 PHE A N 1
ATOM 3086 C CA . PHE A 1 389 ? 5.460 1.455 16.151 1.00 64.69 389 PHE A CA 1
ATOM 3087 C C . PHE A 1 389 ? 4.198 0.899 16.836 1.00 64.69 389 PHE A C 1
ATOM 3089 O O . PHE A 1 389 ? 3.263 1.644 17.109 1.00 64.69 389 PHE A O 1
ATOM 3096 N N . ASN A 1 390 ? 4.204 -0.374 17.246 1.00 73.50 390 ASN A N 1
ATOM 3097 C CA . ASN A 1 390 ? 3.073 -0.988 17.952 1.00 73.50 390 ASN A CA 1
ATOM 3098 C C . ASN A 1 390 ? 2.723 -0.307 19.292 1.00 73.50 390 ASN A C 1
ATOM 3100 O O . ASN A 1 390 ? 1.556 -0.326 19.699 1.00 73.50 390 ASN A O 1
ATOM 3104 N N . LEU A 1 391 ? 3.706 0.315 19.957 1.00 73.06 391 LEU A N 1
ATOM 3105 C CA . LEU A 1 391 ? 3.500 1.116 21.168 1.00 73.06 391 LEU A CA 1
ATOM 3106 C C . LEU A 1 391 ? 2.878 2.492 20.875 1.00 73.06 391 LEU A C 1
ATOM 3108 O O . LEU A 1 391 ? 2.197 3.027 21.742 1.00 73.06 391 LEU A O 1
ATOM 3112 N N . LYS A 1 392 ? 3.041 3.052 19.668 1.00 77.56 392 LYS A N 1
ATOM 3113 C CA . LYS A 1 392 ? 2.491 4.371 19.291 1.00 77.56 392 LYS A CA 1
ATOM 3114 C C . LYS A 1 392 ? 0.967 4.402 19.167 1.00 77.56 392 LYS A C 1
ATOM 3116 O O . LYS A 1 392 ? 0.364 5.456 19.332 1.00 77.56 392 LYS A O 1
ATOM 3121 N N . TYR A 1 393 ? 0.330 3.247 18.982 1.00 73.19 393 TYR A N 1
ATOM 3122 C CA . TYR A 1 393 ? -1.123 3.109 19.115 1.00 73.19 393 TYR A CA 1
ATOM 3123 C C . TYR A 1 393 ? -1.631 3.220 20.567 1.00 73.19 393 TYR A C 1
ATOM 3125 O O . TYR A 1 393 ? -2.844 3.263 20.772 1.00 73.19 393 TYR A O 1
ATOM 3133 N N . ASN A 1 394 ? -0.754 3.222 21.578 1.00 73.75 394 ASN A N 1
ATOM 3134 C CA . ASN A 1 394 ? -1.138 3.466 22.966 1.00 73.75 394 ASN A CA 1
ATOM 3135 C C . ASN A 1 394 ? -1.064 4.981 23.250 1.00 73.75 394 ASN A C 1
ATOM 3137 O O . ASN A 1 394 ? 0.042 5.525 23.254 1.00 73.75 394 ASN A O 1
ATOM 3141 N N . PRO A 1 395 ? -2.184 5.680 23.520 1.00 72.31 395 PRO A N 1
ATOM 3142 C CA . PRO A 1 395 ? -2.144 7.094 23.883 1.00 72.31 395 PRO A CA 1
ATOM 3143 C C . PRO A 1 395 ? -1.297 7.301 25.142 1.00 72.31 395 PRO A C 1
ATOM 3145 O O . PRO A 1 395 ? -1.519 6.624 26.147 1.00 72.31 395 PRO A O 1
ATOM 3148 N N . ILE A 1 396 ? -0.338 8.233 25.109 1.00 73.69 396 ILE A N 1
ATOM 3149 C CA . ILE A 1 396 ? 0.585 8.504 26.235 1.00 73.69 396 ILE A CA 1
ATOM 3150 C C . ILE A 1 396 ? 1.444 7.260 26.589 1.00 73.69 396 ILE A C 1
ATOM 3152 O O . ILE A 1 396 ? 1.943 7.112 27.700 1.00 73.69 396 ILE A O 1
ATOM 3156 N N . GLY A 1 397 ? 1.572 6.302 25.661 1.00 67.38 397 GLY A N 1
ATOM 3157 C CA . GLY A 1 397 ? 2.179 4.987 25.894 1.00 67.38 397 GLY A CA 1
ATOM 3158 C C . GLY A 1 397 ? 1.320 4.005 26.711 1.00 67.38 397 GLY A C 1
ATOM 3159 O O . GLY A 1 397 ? 1.653 2.820 26.782 1.00 67.38 397 GLY A O 1
ATOM 3160 N N . GLU A 1 398 ? 0.191 4.441 27.280 1.00 76.56 398 GLU A N 1
ATOM 3161 C CA . GLU A 1 398 ? -0.633 3.650 28.199 1.00 76.56 398 GLU A CA 1
ATOM 3162 C C . GLU A 1 398 ? -1.650 2.749 27.470 1.00 76.56 398 GLU A C 1
ATOM 3164 O O . GLU A 1 398 ? -2.518 3.189 26.711 1.00 76.56 398 GLU A O 1
ATOM 3169 N N . SER A 1 399 ? -1.580 1.455 27.784 1.00 81.75 399 SER A N 1
ATOM 3170 C CA . SER A 1 399 ? -2.526 0.414 27.373 1.00 81.75 399 SER A CA 1
ATOM 3171 C C . SER A 1 399 ? -3.988 0.737 27.711 1.00 81.75 399 SER A C 1
ATOM 3173 O O . SER A 1 399 ? -4.860 0.573 26.861 1.00 81.75 399 SER A O 1
ATOM 3175 N N . ARG A 1 400 ? -4.259 1.240 28.924 1.00 85.06 400 ARG A N 1
ATOM 3176 C CA . ARG A 1 400 ? -5.609 1.515 29.445 1.00 85.06 400 ARG A CA 1
ATOM 3177 C C . ARG A 1 400 ? -6.352 2.557 28.606 1.00 85.06 400 ARG A C 1
ATOM 3179 O O . ARG A 1 400 ? -7.532 2.384 28.325 1.00 85.06 400 ARG A O 1
ATOM 3186 N N . LEU A 1 401 ? -5.669 3.603 28.135 1.00 86.75 401 LEU A N 1
ATOM 3187 C CA . LEU A 1 401 ? -6.294 4.625 27.286 1.00 86.75 401 LEU A CA 1
ATOM 3188 C C . LEU A 1 401 ? -6.639 4.081 25.890 1.00 86.75 401 LEU A C 1
ATOM 3190 O O . LEU A 1 401 ? -7.685 4.427 25.342 1.00 86.75 401 LEU A O 1
ATOM 3194 N N . ARG A 1 402 ? -5.821 3.174 25.338 1.00 88.31 402 ARG A N 1
ATOM 3195 C CA . ARG A 1 402 ? -6.142 2.450 24.094 1.00 88.31 402 ARG A CA 1
ATOM 3196 C C . ARG A 1 402 ? -7.327 1.504 24.283 1.00 88.31 402 ARG A C 1
ATOM 3198 O O . ARG A 1 402 ? -8.179 1.420 23.407 1.00 88.31 402 ARG A O 1
ATOM 3205 N N . GLU A 1 403 ? -7.386 0.817 25.419 1.00 88.94 403 GLU A N 1
ATOM 3206 C CA . GLU A 1 403 ? -8.485 -0.079 25.793 1.00 88.94 403 GLU A CA 1
ATOM 3207 C C . GLU A 1 403 ? -9.820 0.679 25.891 1.00 88.94 403 GLU A C 1
ATOM 3209 O O . GLU A 1 403 ? -10.819 0.228 25.342 1.00 88.94 403 GLU A O 1
ATOM 3214 N N . ILE A 1 404 ? -9.827 1.870 26.502 1.00 91.56 404 ILE A N 1
ATOM 3215 C CA . ILE A 1 404 ? -11.029 2.699 26.702 1.00 91.56 404 ILE A CA 1
ATOM 3216 C C . ILE A 1 404 ? -11.490 3.404 25.411 1.00 91.56 404 ILE A C 1
ATOM 3218 O O . ILE A 1 404 ? -12.684 3.406 25.109 1.00 91.56 404 ILE A O 1
ATOM 3222 N N . PHE A 1 405 ? -10.572 4.011 24.647 1.00 92.88 405 PHE A N 1
ATOM 3223 C CA . PHE A 1 405 ? -10.923 4.888 23.515 1.00 92.88 405 PHE A CA 1
ATOM 3224 C C . PHE A 1 405 ? -10.763 4.256 22.123 1.00 92.88 405 PHE A C 1
ATOM 3226 O O . PHE A 1 405 ? -11.366 4.752 21.175 1.00 92.88 405 PHE A O 1
ATOM 3233 N N . LEU A 1 406 ? -9.953 3.200 21.974 1.00 91.75 406 LEU A N 1
ATOM 3234 C CA . LEU A 1 406 ? -9.498 2.665 20.677 1.00 91.75 406 LEU A CA 1
ATOM 3235 C C . LEU A 1 406 ? -9.741 1.146 20.526 1.00 91.75 406 LEU A C 1
ATOM 3237 O O . LEU A 1 406 ? -9.050 0.471 19.755 1.00 91.75 406 LEU A O 1
ATOM 3241 N N . LYS A 1 407 ? -10.726 0.597 21.251 1.00 90.69 407 LYS A N 1
ATOM 3242 C CA . LYS A 1 407 ? -11.209 -0.788 21.114 1.00 90.69 407 LYS A CA 1
ATOM 3243 C C . LYS A 1 407 ? -12.731 -0.860 20.978 1.00 90.69 407 LYS A C 1
ATOM 3245 O O . LYS A 1 407 ? -13.452 -0.009 21.490 1.00 90.69 407 LYS A O 1
ATOM 3250 N N . THR A 1 408 ? -13.184 -1.895 20.274 1.00 91.00 408 THR A N 1
ATOM 3251 C CA . THR A 1 408 ? -14.594 -2.264 20.070 1.00 91.00 408 THR A CA 1
ATOM 3252 C C . THR A 1 408 ? -15.120 -3.128 21.220 1.00 91.00 408 THR A C 1
ATOM 3254 O O . THR A 1 408 ? -16.159 -2.830 21.795 1.00 91.00 408 THR A O 1
ATOM 3257 N N . ASP A 1 409 ? -14.370 -4.165 21.598 1.00 90.31 409 ASP A N 1
ATOM 3258 C CA . ASP A 1 409 ? -14.622 -5.016 22.766 1.00 90.31 409 ASP A CA 1
ATOM 3259 C C . ASP A 1 409 ? -13.876 -4.435 23.981 1.00 90.31 409 ASP A C 1
ATOM 3261 O O . ASP A 1 409 ? -12.647 -4.515 24.064 1.00 90.31 409 ASP A O 1
ATOM 3265 N N . ASN A 1 410 ? -14.613 -3.774 24.879 1.00 92.00 410 ASN A N 1
ATOM 3266 C CA . ASN A 1 410 ? -14.132 -3.236 26.156 1.00 92.00 410 ASN A CA 1
ATOM 3267 C C . ASN A 1 410 ? -15.295 -3.118 27.168 1.00 92.00 410 ASN A C 1
ATOM 3269 O O . ASN A 1 410 ? -16.444 -3.417 26.840 1.00 92.00 410 ASN A O 1
ATOM 3273 N N . TYR A 1 411 ? -15.011 -2.652 28.390 1.00 92.50 411 TYR A N 1
ATOM 3274 C CA . TYR A 1 411 ? -16.001 -2.540 29.474 1.00 92.50 411 TYR A CA 1
ATOM 3275 C C . TYR A 1 411 ? -17.242 -1.690 29.119 1.00 92.50 411 TYR A C 1
ATOM 3277 O O . TYR A 1 411 ? -18.342 -1.999 29.569 1.00 92.50 411 TYR A O 1
ATOM 3285 N N . ILE A 1 412 ? -17.090 -0.662 28.276 1.00 93.31 412 ILE A N 1
ATOM 3286 C CA . ILE A 1 412 ? -18.183 0.211 27.799 1.00 93.31 412 ILE A CA 1
ATOM 3287 C C . ILE A 1 412 ? -18.687 -0.176 26.398 1.00 93.31 412 ILE A C 1
ATOM 3289 O O . ILE A 1 412 ? -19.214 0.673 25.674 1.00 93.31 412 ILE A O 1
ATOM 3293 N N . GLN A 1 413 ? -18.481 -1.435 25.992 1.00 92.50 413 GLN A N 1
ATOM 3294 C CA . GLN A 1 413 ? -18.915 -1.999 24.707 1.00 92.50 413 GLN A CA 1
ATOM 3295 C C . GLN A 1 413 ? -18.505 -1.127 23.503 1.00 92.50 413 GLN A C 1
ATOM 3297 O O . GLN A 1 413 ? -19.274 -0.909 22.569 1.00 92.50 413 GLN A O 1
ATOM 3302 N N . GLY A 1 414 ? -17.300 -0.548 23.560 1.00 92.50 414 GLY A N 1
ATOM 3303 C CA . GLY A 1 414 ? -16.710 0.247 22.484 1.00 92.50 414 GLY A CA 1
ATOM 3304 C C . GLY A 1 414 ? -17.424 1.565 22.171 1.00 92.50 414 GLY A C 1
ATOM 3305 O O . GLY A 1 414 ? -17.147 2.158 21.124 1.00 92.50 414 GLY A O 1
ATOM 3306 N N . ARG A 1 415 ? -18.329 2.046 23.039 1.00 94.62 415 ARG A N 1
ATOM 3307 C CA . ARG A 1 415 ? -19.161 3.238 22.787 1.00 94.62 415 ARG A CA 1
ATOM 3308 C C . ARG A 1 415 ? -18.345 4.487 22.445 1.00 94.62 415 ARG A C 1
ATOM 3310 O O . ARG A 1 415 ? -18.674 5.185 21.492 1.00 94.62 415 ARG A O 1
ATOM 3317 N N . TYR A 1 416 ? -17.252 4.759 23.162 1.00 95.12 416 TYR A N 1
ATOM 3318 C CA . TYR A 1 416 ? -16.387 5.911 22.865 1.00 95.12 416 TYR A CA 1
ATOM 3319 C C . TYR A 1 416 ? -15.721 5.824 21.485 1.00 95.12 416 TYR A C 1
ATOM 3321 O O . TYR A 1 416 ? -15.642 6.839 20.794 1.00 95.12 416 TYR A O 1
ATOM 3329 N N . LEU A 1 417 ? -15.298 4.632 21.051 1.00 95.44 417 LEU A N 1
ATOM 3330 C CA . LEU A 1 417 ? -14.763 4.441 19.702 1.00 95.44 417 LEU A CA 1
ATOM 3331 C C . LEU A 1 417 ? -15.861 4.622 18.643 1.00 95.44 417 LEU A C 1
ATOM 3333 O O . LEU A 1 417 ? -15.603 5.204 17.593 1.00 95.44 417 LEU A O 1
ATOM 3337 N N . ALA A 1 418 ? -17.089 4.172 18.912 1.00 95.19 418 ALA A N 1
ATOM 3338 C CA . ALA A 1 418 ? -18.222 4.352 18.005 1.00 95.19 418 ALA A CA 1
ATOM 3339 C C . ALA A 1 418 ? -18.637 5.828 17.864 1.00 95.19 418 ALA A C 1
ATOM 3341 O O . ALA A 1 418 ? -18.838 6.312 16.752 1.00 95.19 418 ALA A O 1
ATOM 3342 N N . GLU A 1 419 ? -18.707 6.574 18.966 1.00 94.69 419 GLU A N 1
ATOM 3343 C CA . GLU A 1 419 ? -18.979 8.017 18.960 1.00 94.69 419 GLU A CA 1
ATOM 3344 C C . GLU A 1 419 ? -17.886 8.806 18.223 1.00 94.69 419 GLU A C 1
ATOM 3346 O O . GLU A 1 419 ? -18.199 9.639 17.372 1.00 94.69 419 GLU A O 1
ATOM 3351 N N . LEU A 1 420 ? -16.606 8.506 18.484 1.00 94.25 420 LEU A N 1
ATOM 3352 C CA . LEU A 1 420 ? -15.483 9.098 17.752 1.00 94.25 420 LEU A CA 1
ATOM 3353 C C . LEU A 1 420 ? -15.544 8.746 16.258 1.00 94.25 420 LEU A C 1
ATOM 3355 O O . LEU A 1 420 ? -15.337 9.618 15.416 1.00 94.25 420 LEU A O 1
ATOM 3359 N N . THR A 1 421 ? -15.901 7.501 15.924 1.00 95.00 421 THR A N 1
ATOM 3360 C CA . THR A 1 421 ? -16.127 7.071 14.537 1.00 95.00 421 THR A CA 1
ATOM 3361 C C . THR A 1 421 ? -17.212 7.931 13.889 1.00 95.00 421 THR A C 1
ATOM 3363 O O . THR A 1 421 ? -16.971 8.471 12.817 1.00 95.00 421 THR A O 1
ATOM 3366 N N . LYS A 1 422 ? -18.364 8.157 14.539 1.00 94.31 422 LYS A N 1
ATOM 3367 C CA . LYS A 1 422 ? -19.425 9.030 13.996 1.00 94.31 422 LYS A CA 1
ATOM 3368 C C . LYS A 1 422 ? -18.957 10.455 13.709 1.00 94.31 422 LYS A C 1
ATOM 3370 O O . LYS A 1 422 ? -19.355 11.001 12.684 1.00 94.31 422 LYS A O 1
ATOM 3375 N N . GLU A 1 423 ? -18.110 11.048 14.555 1.00 92.88 423 GLU A N 1
ATOM 3376 C CA . GLU A 1 423 ? -17.533 12.371 14.265 1.00 92.88 423 GLU A CA 1
ATOM 3377 C C . GLU A 1 423 ? -16.673 12.351 12.983 1.00 92.88 423 GLU A C 1
ATOM 3379 O O . GLU A 1 423 ? -16.769 13.272 12.175 1.00 92.88 423 GLU A O 1
ATOM 3384 N N . VAL A 1 424 ? -15.867 11.303 12.763 1.00 92.38 424 VAL A N 1
ATOM 3385 C CA . VAL A 1 424 ? -15.042 11.146 11.544 1.00 92.38 424 VAL A CA 1
ATOM 3386 C C . VAL A 1 424 ? -15.905 10.885 10.306 1.00 92.38 424 VAL A C 1
ATOM 3388 O O . VAL A 1 424 ? -15.663 11.473 9.252 1.00 92.38 424 VAL A O 1
ATOM 3391 N N . ILE A 1 425 ? -16.938 10.044 10.429 1.00 91.88 425 ILE A N 1
ATOM 3392 C CA . ILE A 1 425 ? -17.892 9.783 9.344 1.00 91.88 425 ILE A CA 1
ATOM 3393 C C . ILE A 1 425 ? -18.617 11.075 8.944 1.00 91.88 425 ILE A C 1
ATOM 3395 O O . ILE A 1 425 ? -18.738 11.351 7.754 1.00 91.88 425 ILE A O 1
ATOM 3399 N N . GLY A 1 426 ? -19.048 11.892 9.911 1.00 90.06 426 GLY A N 1
ATOM 3400 C CA . GLY A 1 426 ? -19.728 13.161 9.646 1.00 90.06 426 GLY A CA 1
ATOM 3401 C C . GLY A 1 426 ? -18.864 14.152 8.857 1.00 90.06 426 GLY A C 1
ATOM 3402 O O . GLY A 1 426 ? -19.312 14.662 7.829 1.00 90.06 426 GLY A O 1
ATOM 3403 N N . ASP A 1 427 ? -17.606 14.365 9.272 1.00 88.38 427 ASP A N 1
ATOM 3404 C CA . ASP A 1 427 ? -16.649 15.203 8.524 1.00 88.38 427 ASP A CA 1
ATOM 3405 C C . ASP A 1 427 ? -16.435 14.642 7.084 1.00 88.38 427 ASP A C 1
ATOM 3407 O O . ASP A 1 427 ? -16.339 15.415 6.127 1.00 88.38 427 ASP A O 1
ATOM 3411 N N . MET A 1 428 ? -16.450 13.312 6.885 1.00 87.31 428 MET A N 1
ATOM 3412 C CA . MET A 1 428 ? -16.311 12.669 5.562 1.00 87.31 428 MET A CA 1
ATOM 3413 C C . MET A 1 428 ? -17.568 12.767 4.675 1.00 87.31 428 MET A C 1
ATOM 3415 O O . MET A 1 428 ? -17.450 12.960 3.462 1.00 87.31 428 MET A O 1
ATOM 3419 N N . GLU A 1 429 ? -18.774 12.656 5.239 1.00 86.88 429 GLU A N 1
ATOM 3420 C CA . GLU A 1 429 ? -20.029 12.819 4.491 1.00 86.88 429 GLU A CA 1
ATOM 3421 C C . GLU A 1 429 ? -20.223 14.271 4.028 1.00 86.88 429 GLU A C 1
ATOM 3423 O O . GLU A 1 429 ? -20.614 14.491 2.878 1.00 86.88 429 GLU A O 1
ATOM 3428 N N . VAL A 1 430 ? -19.814 15.257 4.840 1.00 86.75 430 VAL A N 1
ATOM 3429 C CA . VAL A 1 430 ? -19.693 16.668 4.420 1.00 86.75 430 VAL A CA 1
ATOM 3430 C C . VAL A 1 430 ? -18.647 16.833 3.309 1.00 86.75 430 VAL A C 1
ATOM 3432 O O . VAL A 1 430 ? -18.904 17.518 2.318 1.00 86.75 430 VAL A O 1
ATOM 3435 N N . GLY A 1 431 ? -17.495 16.158 3.421 1.00 81.50 431 GLY A N 1
ATOM 3436 C CA . GLY A 1 431 ? -16.449 16.141 2.389 1.00 81.50 431 GLY A CA 1
ATOM 3437 C C . GLY A 1 431 ? -16.900 15.562 1.037 1.00 81.50 431 GLY A C 1
ATOM 3438 O O . GLY A 1 431 ? -16.308 15.887 0.006 1.00 81.50 431 GLY A O 1
ATOM 3439 N N . LYS A 1 432 ? -17.972 14.752 1.024 1.00 86.12 432 LYS A N 1
ATOM 3440 C CA . LYS A 1 432 ? -18.756 14.244 -0.124 1.00 86.12 432 LYS A CA 1
ATOM 3441 C C . LYS A 1 432 ? -18.019 13.387 -1.166 1.00 86.12 432 LYS A C 1
ATOM 3443 O O . LYS A 1 432 ? -18.645 12.498 -1.739 1.00 86.12 432 LYS A O 1
ATOM 3448 N N . TYR A 1 433 ? -16.773 13.690 -1.529 1.00 91.56 433 TYR A N 1
ATOM 3449 C CA . TYR A 1 433 ? -16.011 13.069 -2.628 1.00 91.56 433 TYR A CA 1
ATOM 3450 C C . TYR A 1 433 ? -15.000 12.012 -2.169 1.00 91.56 433 TYR A C 1
ATOM 3452 O O . TYR A 1 433 ? -14.523 11.242 -3.004 1.00 91.56 433 TYR A O 1
ATOM 3460 N N . GLN A 1 434 ? -14.706 11.978 -0.869 1.00 93.00 434 GLN A N 1
ATOM 3461 C CA . GLN A 1 434 ? -13.830 11.011 -0.215 1.00 93.00 434 GLN A CA 1
ATOM 3462 C C . GLN A 1 434 ? -14.664 9.856 0.358 1.00 93.00 434 GLN A C 1
ATOM 3464 O O . GLN A 1 434 ? -15.736 10.084 0.918 1.00 93.00 434 GLN A O 1
ATOM 3469 N N . MET A 1 435 ? -14.162 8.636 0.187 1.00 95.69 435 MET A N 1
ATOM 3470 C CA . MET A 1 435 ? -14.755 7.367 0.630 1.00 95.69 435 MET A CA 1
ATOM 3471 C C . MET A 1 435 ? -13.672 6.546 1.347 1.00 95.69 435 MET A C 1
ATOM 3473 O O . MET A 1 435 ? -12.494 6.770 1.066 1.00 95.69 435 MET A O 1
ATOM 3477 N N . ALA A 1 436 ? -14.014 5.581 2.207 1.00 96.06 436 ALA A N 1
ATOM 3478 C CA . ALA A 1 436 ? -13.007 4.796 2.942 1.00 96.06 436 ALA A CA 1
ATOM 3479 C C . ALA A 1 436 ? -13.339 3.302 3.116 1.00 96.06 436 ALA A C 1
ATOM 3481 O O . ALA A 1 436 ? -14.472 2.928 3.428 1.00 96.06 436 ALA A O 1
ATOM 3482 N N . GLU A 1 437 ? -12.318 2.451 2.960 1.00 96.69 437 GLU A N 1
ATOM 3483 C CA . GLU A 1 437 ? -12.368 1.001 3.203 1.00 96.69 437 GLU A CA 1
ATOM 3484 C C . GLU A 1 437 ? -11.763 0.659 4.575 1.00 96.69 437 GLU A C 1
ATOM 3486 O O . GLU A 1 437 ? -10.639 0.153 4.679 1.00 96.69 437 GLU A O 1
ATOM 3491 N N . TYR A 1 438 ? -12.507 0.975 5.639 1.00 96.94 438 TYR A N 1
ATOM 3492 C CA . TYR A 1 438 ? -12.042 0.829 7.018 1.00 96.94 438 TYR A CA 1
ATOM 3493 C C . TYR A 1 438 ? -11.771 -0.630 7.391 1.00 96.94 438 TYR A C 1
ATOM 3495 O O . TYR A 1 438 ? -12.668 -1.479 7.380 1.00 96.94 438 TYR A O 1
ATOM 3503 N N . ARG A 1 439 ? -10.524 -0.898 7.791 1.00 96.81 439 ARG A N 1
ATOM 3504 C CA . ARG A 1 439 ? -10.091 -2.205 8.286 1.00 96.81 439 ARG A CA 1
ATOM 3505 C C . ARG A 1 439 ? -10.301 -2.347 9.782 1.00 96.81 439 ARG A C 1
ATOM 3507 O O . ARG A 1 439 ? -9.808 -1.528 10.557 1.00 96.81 439 ARG A O 1
ATOM 3514 N N . ILE A 1 440 ? -11.010 -3.398 10.180 1.00 95.31 440 ILE A N 1
ATOM 3515 C CA . ILE A 1 440 ? -11.413 -3.659 11.565 1.00 95.31 440 ILE A CA 1
ATOM 3516 C C . ILE A 1 440 ? -11.106 -5.113 11.945 1.00 95.31 440 ILE A C 1
ATOM 3518 O O . ILE A 1 440 ? -11.210 -6.012 11.112 1.00 95.31 440 ILE A O 1
ATOM 3522 N N . SER A 1 441 ? -10.619 -5.342 13.169 1.00 94.50 441 SER A N 1
ATOM 3523 C CA . SER A 1 441 ? -10.014 -6.629 13.547 1.00 94.50 441 SER A CA 1
ATOM 3524 C C . SER A 1 441 ? -11.013 -7.681 14.018 1.00 94.50 441 SER A C 1
ATOM 3526 O O . SER A 1 441 ? -11.753 -7.440 14.969 1.00 94.50 441 SER A O 1
ATOM 3528 N N . ILE A 1 442 ? -10.886 -8.884 13.456 1.00 95.62 442 ILE A N 1
ATOM 3529 C CA . ILE A 1 442 ? -11.219 -10.154 14.118 1.00 95.62 442 ILE A CA 1
ATOM 3530 C C . ILE A 1 442 ? -9.888 -10.858 14.407 1.00 95.62 442 ILE A C 1
ATOM 3532 O O . ILE A 1 442 ? -9.000 -10.867 13.556 1.00 95.62 442 ILE A O 1
ATOM 3536 N N . TYR A 1 443 ? -9.709 -11.400 15.611 1.00 92.75 443 TYR A N 1
ATOM 3537 C CA . TYR A 1 443 ? -8.445 -12.008 16.040 1.00 92.75 443 TYR A CA 1
ATOM 3538 C C . TYR A 1 443 ? -8.460 -13.542 15.954 1.00 92.75 443 TYR A C 1
ATOM 3540 O O . TYR A 1 443 ? -7.398 -14.158 15.973 1.00 92.75 443 TYR A O 1
ATOM 3548 N N . GLY A 1 444 ? -9.640 -14.163 15.867 1.00 93.06 444 GLY A N 1
ATOM 3549 C CA . GLY A 1 444 ? -9.794 -15.619 15.859 1.00 93.06 444 GLY A CA 1
ATOM 3550 C C . GLY A 1 444 ? -9.538 -16.250 17.230 1.00 93.06 444 GLY A C 1
ATOM 3551 O O . GLY A 1 444 ? -9.094 -17.396 17.308 1.00 93.06 444 GLY A O 1
ATOM 3552 N N . ARG A 1 445 ? -9.775 -15.504 18.320 1.00 92.50 445 ARG A N 1
ATOM 3553 C CA . ARG A 1 445 ? -9.538 -15.967 19.705 1.00 92.50 445 ARG A CA 1
ATOM 3554 C C . ARG A 1 445 ? -10.732 -16.710 20.302 1.00 92.50 445 ARG A C 1
ATOM 3556 O O . ARG A 1 445 ? -10.530 -17.672 21.034 1.00 92.50 445 ARG A O 1
ATOM 3563 N N . SER A 1 446 ? -11.947 -16.275 19.983 1.00 94.00 446 SER A N 1
ATOM 3564 C CA . SER A 1 446 ? -13.196 -16.977 20.285 1.00 94.00 446 SER A CA 1
ATOM 3565 C C . SER A 1 446 ? -14.178 -16.808 19.127 1.00 94.00 446 SER A C 1
ATOM 3567 O O . SER A 1 446 ? -13.983 -15.959 18.255 1.00 94.00 446 SER A O 1
ATOM 3569 N N . VAL A 1 447 ? -15.215 -17.643 19.115 1.00 94.19 447 VAL A N 1
ATOM 3570 C CA . VAL A 1 447 ? -16.271 -17.663 18.091 1.00 94.19 447 VAL A CA 1
ATOM 3571 C C . VAL A 1 447 ? -17.099 -16.364 18.137 1.00 94.19 447 VAL A C 1
ATOM 3573 O O . VAL A 1 447 ? -17.426 -15.780 17.106 1.00 94.19 447 VAL A O 1
ATOM 3576 N N . ASP A 1 448 ? -17.333 -15.839 19.342 1.00 94.69 448 ASP A N 1
ATOM 3577 C CA . ASP A 1 448 ? -18.182 -14.668 19.621 1.00 94.69 448 ASP A CA 1
ATOM 3578 C C . ASP A 1 448 ? -17.586 -13.319 19.168 1.00 94.69 448 ASP A C 1
ATOM 3580 O O . ASP A 1 448 ? -18.262 -12.290 19.256 1.00 94.69 448 ASP A O 1
ATOM 3584 N N . GLU A 1 449 ? -16.336 -13.272 18.682 1.00 95.25 449 GLU A N 1
ATOM 3585 C CA . GLU A 1 449 ? -15.727 -12.019 18.200 1.00 95.25 449 GLU A CA 1
ATOM 3586 C C . GLU A 1 449 ? -16.534 -11.390 17.049 1.00 95.25 449 GLU A C 1
ATOM 3588 O O . GLU A 1 449 ? -16.623 -10.162 16.963 1.00 95.25 449 GLU A O 1
ATOM 3593 N N . TRP A 1 450 ? -17.175 -12.213 16.210 1.00 96.38 450 TRP A N 1
ATOM 3594 C CA . TRP A 1 450 ? -18.036 -11.751 15.119 1.00 96.38 450 TRP A CA 1
ATOM 3595 C C . TRP A 1 450 ? -19.342 -11.120 15.602 1.00 96.38 450 TRP A C 1
ATOM 3597 O O . TRP A 1 450 ? -19.682 -10.027 15.147 1.00 96.38 450 TRP A O 1
ATOM 3607 N N . ASP A 1 451 ? -20.055 -11.755 16.535 1.00 95.69 451 ASP A N 1
ATOM 3608 C CA . ASP A 1 451 ? -21.312 -11.216 17.070 1.00 95.69 451 ASP A CA 1
ATOM 3609 C C . ASP A 1 451 ? -21.081 -9.952 17.898 1.00 95.69 451 ASP A C 1
ATOM 3611 O O . ASP A 1 451 ? -21.829 -8.983 17.761 1.00 95.69 451 ASP A O 1
ATOM 3615 N N . LYS A 1 452 ? -20.000 -9.906 18.688 1.00 95.31 452 LYS A N 1
ATOM 3616 C CA . LYS A 1 452 ? -19.564 -8.686 19.383 1.00 95.31 452 LYS A CA 1
ATOM 3617 C C . LYS A 1 452 ? -19.307 -7.537 18.409 1.00 95.31 452 LYS A C 1
ATOM 3619 O O . LYS A 1 452 ? -19.768 -6.419 18.642 1.00 95.31 452 LYS A O 1
ATOM 3624 N N . LEU A 1 453 ? -18.582 -7.797 17.317 1.00 96.12 453 LEU A N 1
ATOM 3625 C CA . LEU A 1 453 ? -18.279 -6.783 16.306 1.00 96.12 453 LEU A CA 1
ATOM 3626 C C . LEU A 1 453 ? -19.542 -6.328 15.560 1.00 96.12 453 LEU A C 1
ATOM 3628 O O . LEU A 1 453 ? -19.744 -5.129 15.367 1.00 96.12 453 LEU A O 1
ATOM 3632 N N . ALA A 1 454 ? -20.411 -7.264 15.180 1.00 95.94 454 ALA A N 1
ATOM 3633 C CA . ALA A 1 454 ? -21.666 -6.962 14.505 1.00 95.94 454 ALA A CA 1
ATOM 3634 C C . ALA A 1 454 ? -22.620 -6.159 15.402 1.00 95.94 454 ALA A C 1
ATOM 3636 O O . ALA A 1 454 ? -23.173 -5.156 14.954 1.00 95.94 454 ALA A O 1
ATOM 3637 N N . ALA A 1 455 ? -22.761 -6.535 16.677 1.00 95.56 455 ALA A N 1
ATOM 3638 C CA . ALA A 1 455 ? -23.500 -5.763 17.673 1.00 95.56 455 ALA A CA 1
ATOM 3639 C C . ALA A 1 455 ? -22.923 -4.348 17.824 1.00 95.56 455 ALA A C 1
ATOM 3641 O O . ALA A 1 455 ? -23.670 -3.377 17.731 1.00 95.56 455 ALA A O 1
ATOM 3642 N N . TRP A 1 456 ? -21.597 -4.205 17.934 1.00 95.94 456 TRP A N 1
ATOM 3643 C CA . TRP A 1 456 ? -20.945 -2.895 18.011 1.00 95.94 456 TRP A CA 1
ATOM 3644 C C . TRP A 1 456 ? -21.273 -1.990 16.807 1.00 95.94 456 TRP A C 1
ATOM 3646 O O . TRP A 1 456 ? -21.567 -0.812 17.010 1.00 95.94 456 TRP A O 1
ATOM 3656 N N . VAL A 1 457 ? -21.296 -2.516 15.574 1.00 94.75 457 VAL A N 1
ATOM 3657 C CA . VAL A 1 457 ? -21.666 -1.742 14.368 1.00 94.75 457 VAL A CA 1
ATOM 3658 C C . VAL A 1 457 ? -23.166 -1.417 14.315 1.00 94.75 457 VAL A C 1
ATOM 3660 O O . VAL A 1 457 ? -23.535 -0.281 14.003 1.00 94.75 457 VAL A O 1
ATOM 3663 N N . ILE A 1 458 ? -24.026 -2.397 14.609 1.00 93.31 458 ILE A N 1
ATOM 3664 C CA . ILE A 1 458 ? -25.492 -2.300 14.499 1.00 93.31 458 ILE A CA 1
ATOM 3665 C C . ILE A 1 458 ? -26.076 -1.406 15.596 1.00 93.31 458 ILE A C 1
ATOM 3667 O O . ILE A 1 458 ? -26.785 -0.447 15.293 1.00 93.31 458 ILE A O 1
ATOM 3671 N N . ASP A 1 459 ? -25.741 -1.671 16.858 1.00 93.38 459 ASP A N 1
ATOM 3672 C CA . ASP A 1 459 ? -26.368 -1.026 18.017 1.00 93.38 459 ASP A CA 1
ATOM 3673 C C . ASP A 1 459 ? -25.917 0.432 18.160 1.00 93.38 459 ASP A C 1
ATOM 3675 O O . ASP A 1 459 ? -26.711 1.309 18.504 1.00 93.38 459 ASP A O 1
ATOM 3679 N N . ASN A 1 460 ? -24.668 0.733 17.785 1.00 93.19 460 ASN A N 1
ATOM 3680 C CA . ASN A 1 460 ? -24.208 2.115 17.667 1.00 93.19 460 ASN A CA 1
ATOM 3681 C C . ASN A 1 460 ? -24.661 2.797 16.362 1.00 93.19 460 ASN A C 1
ATOM 3683 O O . ASN A 1 460 ? -24.398 3.987 16.203 1.00 93.19 460 ASN A O 1
ATOM 3687 N N . LYS A 1 461 ? -25.333 2.111 15.427 1.00 92.06 461 LYS A N 1
ATOM 3688 C CA . LYS A 1 461 ? -25.721 2.629 14.099 1.00 92.06 461 LYS A CA 1
ATOM 3689 C C . LYS A 1 461 ? -24.551 3.246 13.312 1.00 92.06 461 LYS A C 1
ATOM 3691 O O . LYS A 1 461 ? -24.616 4.396 12.875 1.00 92.06 461 LYS A O 1
ATOM 3696 N N . LEU A 1 462 ? -23.457 2.505 13.126 1.00 91.62 462 LEU A N 1
ATOM 3697 C CA . LEU A 1 462 ? -22.287 2.945 12.343 1.00 91.62 462 LEU A CA 1
ATOM 3698 C C . LEU A 1 462 ? -22.492 2.743 10.830 1.00 91.62 462 LEU A C 1
ATOM 3700 O O . LEU A 1 462 ? -21.745 2.033 10.156 1.00 91.62 462 LEU A O 1
ATOM 3704 N N . PHE A 1 463 ? -23.549 3.368 10.312 1.00 87.31 463 PHE A N 1
ATOM 3705 C CA . PHE A 1 463 ? -24.032 3.220 8.942 1.00 87.31 463 PHE A CA 1
ATOM 3706 C C . PHE A 1 463 ? -23.814 4.519 8.158 1.00 87.31 463 PHE A C 1
ATOM 3708 O O . PHE A 1 463 ? -24.231 5.592 8.582 1.00 87.31 463 PHE A O 1
ATOM 3715 N N . SER A 1 464 ? -23.142 4.406 7.011 1.00 88.69 464 SER A N 1
ATOM 3716 C CA . SER A 1 464 ? -22.838 5.509 6.092 1.00 88.69 464 SER A CA 1
ATOM 3717 C C . SER A 1 464 ? -22.840 5.018 4.648 1.00 88.69 464 SER A C 1
ATOM 3719 O O . SER A 1 464 ? -22.622 3.833 4.377 1.00 88.69 464 SER A O 1
ATOM 3721 N N . HIS A 1 465 ? -23.076 5.931 3.710 1.00 87.12 465 HIS A N 1
ATOM 3722 C CA . HIS A 1 465 ? -22.946 5.666 2.281 1.00 87.12 465 HIS A CA 1
ATOM 3723 C C . HIS A 1 465 ? -21.481 5.686 1.796 1.00 87.12 465 HIS A C 1
ATOM 3725 O O . HIS A 1 465 ? -21.136 4.918 0.890 1.00 87.12 465 HIS A O 1
ATOM 3731 N N . ASN A 1 466 ? -20.617 6.472 2.453 1.00 91.12 466 ASN A N 1
ATOM 3732 C CA . ASN A 1 466 ? -19.221 6.714 2.062 1.00 91.12 466 ASN A CA 1
ATOM 3733 C C . ASN A 1 466 ? -18.216 5.667 2.578 1.00 91.12 466 ASN A C 1
ATOM 3735 O O . ASN A 1 466 ? -17.025 5.762 2.280 1.00 91.12 466 ASN A O 1
ATOM 3739 N N . ILE A 1 467 ? -18.669 4.662 3.335 1.00 93.44 467 ILE A N 1
ATOM 3740 C CA . ILE A 1 467 ? -17.806 3.658 3.976 1.00 93.44 467 ILE A CA 1
ATOM 3741 C C . ILE A 1 467 ? -18.253 2.232 3.663 1.00 93.44 467 ILE A C 1
ATOM 3743 O O . ILE A 1 467 ? -19.447 1.925 3.571 1.00 93.44 467 ILE A O 1
ATOM 3747 N N . ARG A 1 468 ? -17.264 1.348 3.539 1.00 94.62 468 ARG A N 1
ATOM 3748 C CA . ARG A 1 468 ? -17.410 -0.111 3.554 1.00 94.62 468 ARG A CA 1
ATOM 3749 C C . ARG A 1 468 ? -16.325 -0.709 4.452 1.00 94.62 468 ARG A C 1
ATOM 3751 O O . ARG A 1 468 ? -15.302 -0.072 4.700 1.00 94.62 468 ARG A O 1
ATOM 3758 N N . TRP A 1 469 ? -16.555 -1.921 4.944 1.00 96.62 469 TRP A N 1
ATOM 3759 C CA . TRP A 1 469 ? -15.687 -2.561 5.935 1.00 96.62 469 TRP A CA 1
ATOM 3760 C C . TRP A 1 469 ? -14.827 -3.663 5.316 1.00 96.62 469 TRP A C 1
ATOM 3762 O O . TRP A 1 469 ? -15.279 -4.399 4.436 1.00 96.62 469 TRP A O 1
ATOM 3772 N N . LEU A 1 470 ? -13.601 -3.815 5.810 1.00 97.12 470 LEU A N 1
ATOM 3773 C CA . LEU A 1 470 ? -12.713 -4.933 5.492 1.00 97.12 470 LEU A CA 1
ATOM 3774 C C . LEU A 1 470 ? -12.238 -5.571 6.806 1.00 97.12 470 LEU A C 1
ATOM 3776 O O . LEU A 1 470 ? -11.909 -4.868 7.761 1.00 97.12 470 LEU A O 1
ATOM 3780 N N . ILE A 1 471 ? -12.235 -6.897 6.890 1.00 97.69 471 ILE A N 1
ATOM 3781 C CA . ILE A 1 471 ? -11.948 -7.614 8.136 1.00 97.69 471 ILE A CA 1
ATOM 3782 C C . ILE A 1 471 ? -10.478 -8.015 8.150 1.00 97.69 471 ILE A C 1
ATOM 3784 O O . ILE A 1 471 ? -10.063 -8.902 7.405 1.00 97.69 471 ILE A O 1
ATOM 3788 N N . GLN A 1 472 ? -9.679 -7.345 8.980 1.00 95.75 472 GLN A N 1
ATOM 3789 C CA . GLN A 1 472 ? -8.254 -7.642 9.111 1.00 95.75 472 GLN A CA 1
ATOM 3790 C C . GLN A 1 472 ? -8.035 -8.745 10.149 1.00 95.75 472 GLN A C 1
ATOM 3792 O O . GLN A 1 472 ? -8.502 -8.635 11.284 1.00 95.75 472 GLN A O 1
ATOM 3797 N N . ILE A 1 473 ? -7.304 -9.789 9.762 1.00 96.69 473 ILE A N 1
ATOM 3798 C CA . ILE A 1 473 ? -6.979 -10.952 10.593 1.00 96.69 473 ILE A CA 1
ATOM 3799 C C . ILE A 1 473 ? -5.489 -10.895 10.963 1.00 96.69 473 ILE A C 1
ATOM 3801 O O . ILE A 1 473 ? -4.632 -11.076 10.089 1.00 96.69 473 ILE A O 1
ATOM 3805 N N . PRO A 1 474 ? -5.143 -10.611 12.233 1.00 94.69 474 PRO A N 1
ATOM 3806 C CA . PRO A 1 474 ? -3.754 -10.556 12.665 1.00 94.69 474 PRO A CA 1
ATOM 3807 C C . PRO A 1 474 ? -3.108 -11.941 12.769 1.00 94.69 474 PRO A C 1
ATOM 3809 O O . PRO A 1 474 ? -3.613 -12.817 13.471 1.00 94.69 474 PRO A O 1
ATOM 3812 N N . ARG A 1 475 ? -1.950 -12.131 12.127 1.00 93.38 475 ARG A N 1
ATOM 3813 C CA . ARG A 1 475 ? -1.195 -13.397 12.118 1.00 93.38 475 ARG A CA 1
ATOM 3814 C C . ARG A 1 475 ? -0.452 -13.623 13.443 1.00 93.38 475 ARG A C 1
ATOM 3816 O O . ARG A 1 475 ? 0.772 -13.633 13.472 1.00 93.38 475 ARG A O 1
ATOM 3823 N N . LEU A 1 476 ? -1.178 -13.763 14.553 1.00 91.94 476 LEU A N 1
ATOM 3824 C CA . LEU A 1 476 ? -0.630 -13.754 15.923 1.00 91.94 476 LEU A CA 1
ATOM 3825 C C . LEU A 1 476 ? -0.863 -15.068 16.697 1.00 91.94 476 LEU A C 1
ATOM 3827 O O . LEU A 1 476 ? -0.890 -15.071 17.930 1.00 91.94 476 LEU A O 1
ATOM 3831 N N . TYR A 1 477 ? -1.007 -16.197 15.992 1.00 92.25 477 TYR A N 1
ATOM 3832 C CA . TYR A 1 477 ? -1.274 -17.515 16.593 1.00 92.25 477 TYR A CA 1
ATOM 3833 C C . TYR A 1 477 ? -0.251 -17.885 17.680 1.00 92.25 477 TYR A C 1
ATOM 3835 O O . TYR A 1 477 ? -0.630 -18.410 18.725 1.00 92.25 477 TYR A O 1
ATOM 3843 N N . ASN A 1 478 ? 1.030 -17.552 17.489 1.00 89.88 478 ASN A N 1
ATOM 3844 C CA . ASN A 1 478 ? 2.075 -17.805 18.485 1.00 89.88 478 ASN A CA 1
ATOM 3845 C C . ASN A 1 478 ? 1.788 -17.131 19.842 1.00 89.88 478 ASN A C 1
ATOM 3847 O O . ASN A 1 478 ? 2.104 -17.702 20.884 1.00 89.88 478 ASN A O 1
ATOM 3851 N N . ILE A 1 479 ? 1.162 -15.948 19.841 1.00 89.75 479 ILE A N 1
ATOM 3852 C CA . ILE A 1 479 ? 0.748 -15.260 21.068 1.00 89.75 479 ILE A CA 1
ATOM 3853 C C . ILE A 1 479 ? -0.415 -16.026 21.703 1.00 89.75 479 ILE A C 1
ATOM 3855 O O . ILE A 1 479 ? -0.318 -16.424 22.862 1.00 89.75 479 ILE A O 1
ATOM 3859 N N . TYR A 1 480 ? -1.473 -16.310 20.939 1.00 91.62 480 TYR A N 1
ATOM 3860 C CA . TYR A 1 480 ? -2.673 -16.991 21.445 1.00 91.62 480 TYR A CA 1
ATOM 3861 C C . TYR A 1 480 ? -2.366 -18.390 21.994 1.00 91.62 480 TYR A C 1
ATOM 3863 O O . TYR A 1 480 ? -2.871 -18.755 23.057 1.00 91.62 480 TYR A O 1
ATOM 3871 N N . LYS A 1 481 ? -1.470 -19.132 21.332 1.00 91.38 481 LYS A N 1
ATOM 3872 C CA . LYS A 1 481 ? -0.948 -20.417 21.805 1.00 91.38 481 LYS A CA 1
ATOM 3873 C C . LYS A 1 481 ? -0.109 -20.260 23.076 1.00 91.38 481 LYS A C 1
ATOM 3875 O O . LYS A 1 481 ? -0.292 -21.033 24.009 1.00 91.38 481 LYS A O 1
ATOM 3880 N N . SER A 1 482 ? 0.764 -19.249 23.164 1.00 91.56 482 SER A N 1
ATOM 3881 C CA . SER A 1 482 ? 1.549 -18.990 24.388 1.00 91.56 482 SER A CA 1
ATOM 3882 C C . SER A 1 482 ? 0.693 -18.589 25.598 1.00 91.56 482 SER A C 1
ATOM 3884 O O . SER A 1 482 ? 1.083 -18.830 26.736 1.00 91.56 482 SER A O 1
ATOM 3886 N N . SER A 1 483 ? -0.485 -18.007 25.353 1.00 89.50 483 SER A N 1
ATOM 3887 C CA . SER A 1 483 ? -1.487 -17.667 26.371 1.00 89.50 483 SER A CA 1
ATOM 3888 C C . SER A 1 483 ? -2.510 -18.785 26.629 1.00 89.50 483 SER A C 1
ATOM 3890 O O . SER A 1 483 ? -3.450 -18.560 27.384 1.00 89.50 483 SER A O 1
ATOM 3892 N N . ASN A 1 484 ? -2.353 -19.966 26.015 1.00 90.88 484 ASN A N 1
ATOM 3893 C CA . ASN A 1 484 ? -3.286 -21.103 26.082 1.00 90.88 484 ASN A CA 1
ATOM 3894 C C . ASN A 1 484 ? -4.747 -20.765 25.699 1.00 90.88 484 ASN A C 1
ATOM 3896 O O . ASN A 1 484 ? -5.677 -21.402 26.185 1.00 90.88 484 ASN A O 1
ATOM 3900 N N . ILE A 1 485 ? -4.955 -19.776 24.820 1.00 91.19 485 ILE A N 1
ATOM 3901 C CA . ILE A 1 485 ? -6.286 -19.388 24.311 1.00 91.19 485 ILE A CA 1
ATOM 3902 C C . ILE A 1 485 ? -6.751 -20.352 23.207 1.00 91.19 485 ILE A C 1
ATOM 3904 O O . ILE A 1 485 ? -7.939 -20.629 23.081 1.00 91.19 485 ILE A O 1
ATOM 3908 N N . VAL A 1 486 ? -5.811 -20.872 22.412 1.00 92.56 486 VAL A N 1
ATOM 3909 C CA . VAL A 1 486 ? -6.058 -21.828 21.319 1.00 92.56 486 VAL A CA 1
ATOM 3910 C C . VAL A 1 486 ? -5.121 -23.026 21.445 1.00 92.56 486 VAL A C 1
ATOM 3912 O O . VAL A 1 486 ? -3.966 -22.872 21.852 1.00 92.56 486 VAL A O 1
ATOM 3915 N N . SER A 1 487 ? -5.599 -24.221 21.095 1.00 92.69 487 SER A N 1
ATOM 3916 C CA . SER A 1 487 ? -4.827 -25.461 21.235 1.00 92.69 487 SER A CA 1
ATOM 3917 C C . SER A 1 487 ? -3.980 -25.758 20.000 1.00 92.69 487 SER A C 1
ATOM 3919 O O . SER A 1 487 ? -2.854 -26.237 20.144 1.00 92.69 487 SER A O 1
ATOM 3921 N N . ASN A 1 488 ? -4.488 -25.456 18.806 1.00 94.19 488 ASN A N 1
ATOM 3922 C CA . ASN A 1 488 ? -3.804 -25.629 17.522 1.00 94.19 488 ASN A CA 1
ATOM 3923 C C . ASN A 1 488 ? -4.247 -24.546 16.518 1.00 94.19 488 ASN A C 1
ATOM 3925 O O . ASN A 1 488 ? -5.035 -23.660 16.852 1.00 94.19 488 ASN A O 1
ATOM 3929 N N . PHE A 1 489 ? -3.740 -24.584 15.284 1.00 94.62 489 PHE A N 1
ATOM 3930 C CA . PHE A 1 489 ? -4.136 -23.609 14.262 1.00 94.62 489 PHE A CA 1
ATOM 3931 C C . PHE A 1 489 ? -5.577 -23.806 13.749 1.00 94.62 489 PHE A C 1
ATOM 3933 O O . PHE A 1 489 ? -6.219 -22.833 13.352 1.00 94.62 489 PHE A O 1
ATOM 3940 N N . ALA A 1 490 ? -6.123 -25.028 13.802 1.00 94.62 490 ALA A N 1
ATOM 3941 C CA . ALA A 1 490 ? -7.516 -25.285 13.421 1.00 94.62 490 ALA A CA 1
ATOM 3942 C C . ALA A 1 490 ? -8.522 -24.525 14.304 1.00 94.62 490 ALA A C 1
ATOM 3944 O O . ALA A 1 490 ? -9.542 -24.083 13.787 1.00 94.62 490 ALA A O 1
ATOM 3945 N N . ASP A 1 491 ? -8.223 -24.293 15.589 1.00 94.12 491 ASP A N 1
ATOM 3946 C CA . ASP A 1 491 ? -9.041 -23.430 16.457 1.00 94.12 491 ASP A CA 1
ATOM 3947 C C . ASP A 1 491 ? -9.165 -21.997 15.922 1.00 94.12 491 ASP A C 1
ATOM 3949 O O . ASP A 1 491 ? -10.242 -21.408 15.984 1.00 94.12 491 ASP A O 1
ATOM 3953 N N . VAL A 1 492 ? -8.083 -21.439 15.367 1.00 95.25 492 VAL A N 1
ATOM 3954 C CA . VAL A 1 492 ? -8.083 -20.081 14.798 1.00 95.25 492 VAL A CA 1
ATOM 3955 C C . VAL A 1 492 ? -8.897 -20.041 13.505 1.00 95.25 492 VAL A C 1
ATOM 3957 O O . VAL A 1 492 ? -9.707 -19.135 13.330 1.00 95.25 492 VAL A O 1
ATOM 3960 N N . ILE A 1 493 ? -8.742 -21.041 12.626 1.00 95.88 493 ILE A N 1
ATOM 3961 C CA . ILE A 1 493 ? -9.569 -21.181 11.413 1.00 95.88 493 ILE A CA 1
ATOM 3962 C C . ILE A 1 493 ? -11.052 -21.269 11.794 1.00 95.88 493 ILE A C 1
ATOM 3964 O O . ILE A 1 493 ? -11.871 -20.529 11.249 1.00 95.88 493 ILE A O 1
ATOM 3968 N N . ARG A 1 494 ? -11.381 -22.131 12.760 1.00 95.88 494 ARG A N 1
ATOM 3969 C CA . ARG A 1 494 ? -12.736 -22.347 13.272 1.00 95.88 494 ARG A CA 1
ATOM 3970 C C . ARG A 1 494 ? -13.335 -21.050 13.825 1.00 95.88 494 ARG A C 1
ATOM 3972 O O . ARG A 1 494 ? -14.347 -20.590 13.315 1.00 95.88 494 ARG A O 1
ATOM 3979 N N . ASN A 1 495 ? -12.659 -20.384 14.765 1.00 95.94 495 ASN A N 1
ATOM 3980 C CA . ASN A 1 495 ? -13.110 -19.107 15.339 1.00 95.94 495 ASN A CA 1
ATOM 3981 C C . ASN A 1 495 ? -13.317 -17.991 14.284 1.00 95.94 495 ASN A C 1
ATOM 3983 O O . ASN A 1 495 ? -14.124 -17.091 14.502 1.00 95.94 495 ASN A O 1
ATOM 3987 N N . ILE A 1 496 ? -12.594 -18.019 13.155 1.00 96.38 496 ILE A N 1
ATOM 3988 C CA . ILE A 1 496 ? -12.738 -17.032 12.070 1.00 96.38 496 ILE A CA 1
ATOM 3989 C C . ILE A 1 496 ? -13.890 -17.378 11.118 1.00 96.38 496 ILE A C 1
ATOM 3991 O O . ILE A 1 496 ? -14.603 -16.468 10.697 1.00 96.38 496 ILE A O 1
ATOM 3995 N N . PHE A 1 497 ? -14.056 -18.648 10.741 1.00 97.12 497 PHE A N 1
ATOM 3996 C CA . PHE A 1 497 ? -14.956 -19.043 9.651 1.00 97.12 497 PHE A CA 1
ATOM 3997 C C . PHE A 1 497 ? -16.273 -19.682 10.104 1.00 97.12 497 PHE A C 1
ATOM 3999 O O . PHE A 1 497 ? -17.264 -19.529 9.393 1.00 97.12 497 PHE A O 1
ATOM 4006 N N . GLU A 1 498 ? -16.329 -20.344 11.260 1.00 95.81 498 GLU A N 1
ATOM 4007 C CA . GLU A 1 498 ? -17.521 -21.067 11.737 1.00 95.81 498 GLU A CA 1
ATOM 4008 C C . GLU A 1 498 ? -18.774 -20.165 11.816 1.00 95.81 498 GLU A C 1
ATOM 4010 O O . GLU A 1 498 ? -19.744 -20.487 11.122 1.00 95.81 498 GLU A O 1
ATOM 4015 N N . PRO A 1 499 ? -18.733 -18.955 12.428 1.00 96.75 499 PRO A N 1
ATOM 4016 C CA . PRO A 1 499 ? -19.881 -18.033 12.442 1.00 96.75 499 PRO A CA 1
ATOM 4017 C C . PRO A 1 499 ? -20.346 -17.589 11.054 1.00 96.75 499 PRO A C 1
ATOM 4019 O O . PRO A 1 499 ? -21.507 -17.235 10.851 1.00 96.75 499 PRO A O 1
ATOM 4022 N N . LEU A 1 500 ? -19.439 -17.592 10.071 1.00 96.88 500 LEU A N 1
ATOM 4023 C CA . LEU A 1 500 ? -19.748 -17.201 8.699 1.00 96.88 500 LEU A CA 1
ATOM 4024 C C . LEU A 1 500 ? -20.484 -18.311 7.944 1.00 96.88 500 LEU A C 1
ATOM 4026 O O . LEU A 1 500 ? -21.336 -17.999 7.108 1.00 96.88 500 LEU A O 1
ATOM 4030 N N . PHE A 1 501 ? -20.196 -19.581 8.238 1.00 96.19 501 PHE A N 1
ATOM 4031 C CA . PHE A 1 501 ? -20.971 -20.718 7.736 1.00 96.19 501 PHE A CA 1
ATOM 4032 C C . PHE A 1 501 ? -22.302 -20.866 8.488 1.00 96.19 501 PHE A C 1
ATOM 4034 O O . PHE A 1 501 ? -23.317 -21.145 7.849 1.00 96.19 501 PHE A O 1
ATOM 4041 N N . GLU A 1 502 ? -22.344 -20.580 9.793 1.00 95.25 502 GLU A N 1
ATOM 4042 C CA . GLU A 1 502 ? -23.578 -20.534 10.592 1.00 95.25 502 GLU A CA 1
ATOM 4043 C C . GLU A 1 502 ? -24.558 -19.475 10.060 1.00 95.25 502 GLU A C 1
ATOM 4045 O O . GLU A 1 502 ? -25.645 -19.831 9.606 1.00 95.25 502 GLU A O 1
ATOM 4050 N N . VAL A 1 503 ? -24.155 -18.200 9.969 1.00 95.62 503 VAL A N 1
ATOM 4051 C CA . VAL A 1 503 ? -25.019 -17.114 9.452 1.00 95.62 503 VAL A CA 1
ATOM 4052 C C . VAL A 1 503 ? -25.317 -17.217 7.946 1.00 95.62 503 VAL A C 1
ATOM 4054 O O . VAL A 1 503 ? -26.279 -16.627 7.451 1.00 95.62 503 VAL A O 1
ATOM 4057 N N . THR A 1 504 ? -24.500 -17.954 7.182 1.00 95.06 504 THR A N 1
ATOM 4058 C CA . THR A 1 504 ? -24.808 -18.266 5.773 1.00 95.06 504 THR A CA 1
ATOM 4059 C C . THR A 1 504 ? -25.825 -19.403 5.669 1.00 95.06 504 THR A C 1
ATOM 4061 O O . THR A 1 504 ? -26.657 -19.374 4.756 1.00 95.06 504 THR A O 1
ATOM 4064 N N . LYS A 1 505 ? -25.838 -20.351 6.619 1.00 94.00 505 LYS A N 1
ATOM 4065 C CA . LYS A 1 505 ? -26.911 -21.343 6.741 1.00 94.00 505 LYS A CA 1
ATOM 4066 C C . LYS A 1 505 ? -28.214 -20.681 7.158 1.00 94.00 505 LYS A C 1
ATOM 4068 O O . LYS A 1 505 ? -29.203 -20.779 6.436 1.00 94.00 505 LYS A O 1
ATOM 4073 N N . ASP A 1 506 ? -28.190 -19.984 8.286 1.00 94.44 506 ASP A N 1
ATOM 4074 C CA . ASP A 1 506 ? -29.368 -19.404 8.912 1.00 94.44 506 ASP A CA 1
ATOM 4075 C C . ASP A 1 506 ? -29.104 -17.964 9.379 1.00 94.44 506 ASP A C 1
ATOM 4077 O O . ASP A 1 506 ? -28.566 -17.734 10.463 1.00 94.44 506 ASP A O 1
ATOM 4081 N N . PRO A 1 507 ? -29.494 -16.956 8.581 1.00 94.31 507 PRO A N 1
ATOM 4082 C CA . PRO A 1 507 ? -29.404 -15.559 8.988 1.00 94.31 507 PRO A CA 1
ATOM 4083 C C . PRO A 1 507 ? -30.172 -15.226 10.276 1.00 94.31 507 PRO A C 1
ATOM 4085 O O . PRO A 1 507 ? -29.896 -14.187 10.872 1.00 94.31 507 PRO A O 1
ATOM 4088 N N . ALA A 1 508 ? -31.107 -16.074 10.725 1.00 92.69 508 ALA A N 1
ATOM 4089 C CA . ALA A 1 508 ? -31.847 -15.858 11.963 1.00 92.69 508 ALA A CA 1
ATOM 4090 C C . ALA A 1 508 ? -31.053 -16.208 13.237 1.00 92.69 508 ALA A C 1
ATOM 4092 O O . ALA A 1 508 ? -31.434 -15.727 14.305 1.00 92.69 508 ALA A O 1
ATOM 4093 N N . SER A 1 509 ? -29.955 -16.980 13.166 1.00 94.06 509 SER A N 1
ATOM 4094 C CA . SER A 1 509 ? -29.117 -17.241 14.352 1.00 94.06 509 SER A CA 1
ATOM 4095 C C . SER A 1 509 ? -28.206 -16.056 14.696 1.00 94.06 509 SER A C 1
ATOM 4097 O O . SER A 1 509 ? -28.093 -15.700 15.867 1.00 94.06 509 SER A O 1
ATOM 4099 N N . HIS A 1 510 ? -27.643 -15.376 13.687 1.00 94.06 510 HIS A N 1
ATOM 4100 C CA . HIS A 1 510 ? -26.810 -14.173 13.861 1.00 94.06 510 HIS A CA 1
ATOM 4101 C C . HIS A 1 510 ? -27.340 -12.991 13.015 1.00 94.06 510 HIS A C 1
ATOM 4103 O O . HIS A 1 510 ? -26.679 -12.536 12.073 1.00 94.06 510 HIS A O 1
ATOM 4109 N N . PRO A 1 511 ? -28.533 -12.440 13.313 1.00 94.31 511 PRO A N 1
ATOM 4110 C CA . PRO A 1 511 ? -29.191 -11.464 12.438 1.00 94.31 511 PRO A CA 1
ATOM 4111 C C . PRO A 1 511 ? -28.430 -10.134 12.338 1.00 94.31 511 PRO A C 1
ATOM 4113 O O . PRO A 1 511 ? -28.341 -9.543 11.260 1.00 94.31 511 PRO A O 1
ATOM 4116 N N . LYS A 1 512 ? -27.791 -9.692 13.432 1.00 95.06 512 LYS A N 1
ATOM 4117 C CA . LYS A 1 512 ? -26.890 -8.524 13.425 1.00 95.06 512 LYS A CA 1
ATOM 4118 C C . LYS A 1 512 ? -25.678 -8.756 12.517 1.00 95.06 512 LYS A C 1
ATOM 4120 O O . LYS A 1 512 ? -25.300 -7.859 11.762 1.00 95.06 512 LYS A O 1
ATOM 4125 N N . LEU A 1 513 ? -25.102 -9.961 12.555 1.00 95.69 513 LEU A N 1
ATOM 4126 C CA . LEU A 1 513 ? -23.969 -10.350 11.717 1.00 95.69 513 LEU A CA 1
ATOM 4127 C C . LEU A 1 513 ? -24.360 -10.397 10.238 1.00 95.69 513 LEU A C 1
ATOM 4129 O O . LEU A 1 513 ? -23.622 -9.858 9.419 1.00 95.69 513 LEU A O 1
ATOM 4133 N N . HIS A 1 514 ? -25.532 -10.936 9.882 1.00 94.81 514 HIS A N 1
ATOM 4134 C CA . HIS A 1 514 ? -26.001 -10.937 8.492 1.00 94.81 514 HIS A CA 1
ATOM 4135 C C . HIS A 1 514 ? -26.031 -9.517 7.897 1.00 94.81 514 HIS A C 1
ATOM 4137 O O . HIS A 1 514 ? -25.453 -9.277 6.836 1.00 94.81 514 HIS A O 1
ATOM 4143 N N . ILE A 1 515 ? -26.649 -8.565 8.606 1.00 93.31 515 ILE A N 1
ATOM 4144 C CA . ILE A 1 515 ? -26.786 -7.168 8.158 1.00 93.31 515 ILE A CA 1
ATOM 4145 C C . ILE A 1 515 ? -25.420 -6.463 8.109 1.00 93.31 515 ILE A C 1
ATOM 4147 O O . ILE A 1 515 ? -25.147 -5.712 7.171 1.00 93.31 515 ILE A O 1
ATOM 4151 N N . PHE A 1 516 ? -24.523 -6.730 9.066 1.00 94.94 516 PHE A N 1
ATOM 4152 C CA . PHE A 1 516 ? -23.148 -6.222 9.017 1.00 94.94 516 PHE A CA 1
ATOM 4153 C C . PHE A 1 516 ? -22.387 -6.751 7.789 1.00 94.94 516 PHE A C 1
ATOM 4155 O O . PHE A 1 516 ? -21.780 -5.965 7.055 1.00 94.94 516 PHE A O 1
ATOM 4162 N N . LEU A 1 517 ? -22.470 -8.058 7.510 1.00 95.12 517 LEU A N 1
ATOM 4163 C CA . LEU A 1 517 ? -21.767 -8.697 6.396 1.00 95.12 517 LEU A CA 1
ATOM 4164 C C . LEU A 1 517 ? -22.186 -8.156 5.022 1.00 95.12 517 LEU A C 1
ATOM 4166 O O . LEU A 1 517 ? -21.342 -8.133 4.130 1.00 95.12 517 LEU A O 1
ATOM 4170 N N . GLN A 1 518 ? -23.413 -7.644 4.846 1.00 91.94 518 GLN A N 1
ATOM 4171 C CA . GLN A 1 518 ? -23.836 -6.966 3.604 1.00 91.94 518 GLN A CA 1
ATOM 4172 C C . GLN A 1 518 ? -22.954 -5.748 3.252 1.00 91.94 518 GLN A C 1
ATOM 4174 O O . GLN A 1 518 ? -22.855 -5.379 2.082 1.00 91.94 518 GLN A O 1
ATOM 4179 N N . ARG A 1 519 ? -22.296 -5.128 4.246 1.00 91.50 519 ARG A N 1
ATOM 4180 C CA . ARG A 1 519 ? -21.386 -3.974 4.087 1.00 91.50 519 ARG A CA 1
ATOM 4181 C C . ARG A 1 519 ? -19.900 -4.337 4.228 1.00 91.50 519 ARG A C 1
ATOM 4183 O O . ARG A 1 519 ? -19.049 -3.445 4.149 1.00 91.50 519 ARG A O 1
ATOM 4190 N N . VAL A 1 520 ? -19.584 -5.621 4.414 1.00 95.75 520 VAL A N 1
ATOM 4191 C CA . VAL A 1 520 ? -18.216 -6.158 4.435 1.00 95.75 520 VAL A CA 1
ATOM 4192 C C . VAL A 1 520 ? -17.789 -6.553 3.019 1.00 95.75 520 VAL A C 1
ATOM 4194 O O . VAL A 1 520 ? -18.489 -7.274 2.310 1.00 95.75 520 VAL A O 1
ATOM 4197 N N . ILE A 1 521 ? -16.612 -6.084 2.605 1.00 94.50 521 ILE A N 1
ATOM 4198 C CA . ILE A 1 521 ? -16.007 -6.365 1.294 1.00 94.50 521 ILE A CA 1
ATOM 4199 C C . ILE A 1 521 ? -15.257 -7.702 1.291 1.00 94.50 521 ILE A C 1
ATOM 4201 O O . ILE A 1 521 ? -15.170 -8.355 0.252 1.00 94.50 521 ILE A O 1
ATOM 4205 N N . GLY A 1 522 ? -14.697 -8.099 2.433 1.00 96.19 522 GLY A N 1
ATOM 4206 C CA . GLY A 1 522 ? -13.876 -9.296 2.582 1.00 96.19 522 GLY A CA 1
ATOM 4207 C C . GLY A 1 522 ? -12.733 -9.100 3.571 1.00 96.19 522 GLY A C 1
ATOM 4208 O O . GLY A 1 522 ? -12.910 -8.415 4.579 1.00 96.19 522 GLY A O 1
ATOM 4209 N N . PHE A 1 523 ? -11.582 -9.708 3.288 1.00 97.81 523 PHE A N 1
ATOM 4210 C CA . PHE A 1 523 ? -10.544 -9.999 4.278 1.00 97.81 523 PHE A CA 1
ATOM 4211 C C . PHE A 1 523 ? -9.175 -9.400 3.949 1.00 97.81 523 PHE A C 1
ATOM 4213 O O . PHE A 1 523 ? -8.742 -9.381 2.797 1.00 97.81 523 PHE A O 1
ATOM 4220 N N . ASP A 1 524 ? -8.465 -9.002 5.001 1.00 97.38 524 ASP A N 1
ATOM 4221 C CA . ASP A 1 524 ? -7.054 -8.608 5.007 1.00 97.38 524 ASP A CA 1
ATOM 4222 C C . ASP A 1 524 ? -6.291 -9.493 6.019 1.00 97.38 524 ASP A C 1
ATOM 4224 O O . ASP A 1 524 ? -6.886 -10.044 6.946 1.00 97.38 524 ASP A O 1
ATOM 4228 N N . SER A 1 525 ? -4.979 -9.647 5.859 1.00 94.62 525 SER A N 1
ATOM 4229 C CA . SER A 1 525 ? -4.110 -10.411 6.757 1.00 94.62 525 SER A CA 1
ATOM 4230 C C . SER A 1 525 ? -2.917 -9.553 7.162 1.00 94.62 525 SER A C 1
ATOM 4232 O O . SER A 1 525 ? -2.124 -9.151 6.307 1.00 94.62 525 SER A O 1
ATOM 4234 N N . VAL A 1 526 ? -2.754 -9.313 8.465 1.00 92.31 526 VAL A N 1
ATOM 4235 C CA . VAL A 1 526 ? -1.815 -8.307 8.996 1.00 92.31 526 VAL A CA 1
ATOM 4236 C C . VAL A 1 526 ? -0.858 -8.892 10.034 1.00 92.31 526 VAL A C 1
ATOM 4238 O O . VAL A 1 526 ? -1.257 -9.682 10.878 1.00 92.31 526 VAL A O 1
ATOM 4241 N N . ASP A 1 527 ? 0.415 -8.514 9.975 1.00 86.88 527 ASP A N 1
ATOM 4242 C CA . ASP A 1 527 ? 1.426 -8.606 11.043 1.00 86.88 527 ASP A CA 1
ATOM 4243 C C . ASP A 1 527 ? 2.692 -7.888 10.533 1.00 86.88 527 ASP A C 1
ATOM 4245 O O . ASP A 1 527 ? 2.801 -7.618 9.336 1.00 86.88 527 ASP A O 1
ATOM 4249 N N . ASP A 1 528 ? 3.659 -7.628 11.414 1.00 85.38 528 ASP A N 1
ATOM 4250 C CA . ASP A 1 528 ? 5.027 -7.222 11.072 1.00 85.38 528 ASP A CA 1
ATOM 4251 C C . ASP A 1 528 ? 5.669 -8.223 10.094 1.00 85.38 528 ASP A C 1
ATOM 4253 O O . ASP A 1 528 ? 6.238 -9.250 10.469 1.00 85.38 528 ASP A O 1
ATOM 4257 N N . GLU A 1 529 ? 5.578 -7.889 8.809 1.00 88.50 529 GLU A N 1
ATOM 4258 C CA . GLU A 1 529 ? 6.077 -8.684 7.692 1.00 88.50 529 GLU A CA 1
ATOM 4259 C C . GLU A 1 529 ? 7.618 -8.763 7.668 1.00 88.50 529 GLU A C 1
ATOM 4261 O O . GLU A 1 529 ? 8.182 -9.551 6.917 1.00 88.50 529 GLU A O 1
ATOM 4266 N N . SER A 1 530 ? 8.337 -7.990 8.495 1.00 84.75 530 SER A N 1
ATOM 4267 C CA . SER A 1 530 ? 9.805 -8.062 8.579 1.00 84.75 530 SER A CA 1
ATOM 4268 C C . SER A 1 530 ? 10.329 -9.229 9.432 1.00 84.75 530 SER A C 1
ATOM 4270 O O . SER A 1 530 ? 11.535 -9.494 9.446 1.00 84.75 530 SER A O 1
ATOM 4272 N N . LYS A 1 531 ? 9.440 -9.964 10.116 1.00 84.75 531 LYS A N 1
ATOM 4273 C CA . LYS A 1 531 ? 9.771 -11.182 10.869 1.00 84.75 531 LYS A CA 1
ATOM 4274 C C . LYS A 1 531 ? 10.253 -12.292 9.928 1.00 84.75 531 LYS A C 1
ATOM 4276 O O . LYS A 1 531 ? 9.515 -12.756 9.068 1.00 84.75 531 LYS A O 1
ATOM 4281 N N . ASN A 1 532 ? 11.479 -12.777 10.137 1.00 78.69 532 ASN A N 1
ATOM 4282 C CA . ASN A 1 532 ? 12.042 -13.883 9.353 1.00 78.69 532 ASN A CA 1
ATOM 4283 C C . ASN A 1 532 ? 11.306 -15.209 9.618 1.00 78.69 532 ASN A C 1
ATOM 4285 O O . ASN A 1 532 ? 11.584 -15.897 10.607 1.00 78.69 532 ASN A O 1
ATOM 4289 N N . GLU A 1 533 ? 10.435 -15.606 8.697 1.00 79.88 533 GLU A N 1
ATOM 4290 C CA . GLU A 1 533 ? 9.781 -16.913 8.703 1.00 79.88 533 GLU A CA 1
ATOM 4291 C C . GLU A 1 533 ? 10.778 -18.023 8.322 1.00 79.88 533 GLU A C 1
ATOM 4293 O O . GLU A 1 533 ? 11.559 -17.896 7.378 1.00 79.88 533 GLU A O 1
ATOM 4298 N N . ARG A 1 534 ? 10.795 -19.133 9.072 1.00 65.94 534 ARG A N 1
ATOM 4299 C CA . ARG A 1 534 ? 11.679 -20.278 8.794 1.00 65.94 534 ARG A CA 1
ATOM 4300 C C . ARG A 1 534 ? 10.871 -21.455 8.247 1.00 65.94 534 ARG A C 1
ATOM 4302 O O . ARG A 1 534 ? 10.125 -22.079 9.004 1.00 65.94 534 ARG A O 1
ATOM 4309 N N . ARG A 1 535 ? 11.094 -21.818 6.975 1.00 68.81 535 ARG A N 1
ATOM 4310 C CA . ARG A 1 535 ? 10.601 -23.061 6.339 1.00 68.81 535 ARG A CA 1
ATOM 4311 C C . ARG A 1 535 ? 11.300 -24.283 6.958 1.00 68.81 535 ARG A C 1
ATOM 4313 O O . ARG A 1 535 ? 12.259 -24.819 6.416 1.00 68.81 535 ARG A O 1
ATOM 4320 N N . ILE A 1 536 ? 10.847 -24.672 8.152 1.00 65.06 536 ILE A N 1
ATOM 4321 C CA . ILE A 1 536 ? 11.357 -25.816 8.935 1.00 65.06 536 ILE A CA 1
ATOM 4322 C C . ILE A 1 536 ? 10.811 -27.144 8.396 1.00 65.06 536 ILE A C 1
ATOM 4324 O O . ILE A 1 536 ? 11.496 -28.165 8.429 1.00 65.06 536 ILE A O 1
ATOM 4328 N N . TRP A 1 537 ? 9.590 -27.129 7.862 1.00 68.75 537 TRP A N 1
ATOM 4329 C CA . TRP A 1 537 ? 8.934 -28.300 7.296 1.00 68.75 537 TRP A CA 1
ATOM 4330 C C . TRP A 1 537 ? 9.166 -28.399 5.785 1.00 68.75 537 TRP A C 1
ATOM 4332 O O . TRP A 1 537 ? 8.997 -27.428 5.049 1.00 68.75 537 TRP A O 1
ATOM 4342 N N . ARG A 1 538 ? 9.484 -29.610 5.305 1.00 67.75 538 ARG A N 1
ATOM 4343 C CA . ARG A 1 538 ? 9.529 -29.920 3.862 1.00 67.75 538 ARG A CA 1
ATOM 4344 C C . ARG A 1 538 ? 8.126 -30.087 3.259 1.00 67.75 538 ARG A C 1
ATOM 4346 O O . ARG A 1 538 ? 7.910 -29.708 2.115 1.00 67.75 538 ARG A O 1
ATOM 4353 N N . LYS A 1 539 ? 7.191 -30.632 4.043 1.00 80.19 539 LYS A N 1
ATOM 4354 C CA . LYS A 1 539 ? 5.736 -30.611 3.833 1.00 80.19 539 LYS A CA 1
ATOM 4355 C C . LYS A 1 539 ? 5.132 -30.099 5.139 1.00 80.19 539 LYS A C 1
ATOM 4357 O O . LYS A 1 539 ? 5.400 -30.704 6.176 1.00 80.19 539 LYS A O 1
ATOM 4362 N N . TYR A 1 540 ? 4.373 -29.008 5.100 1.00 85.00 540 TYR A N 1
ATOM 4363 C CA . TYR A 1 540 ? 3.712 -28.483 6.296 1.00 85.00 540 TYR A CA 1
ATOM 4364 C C . TYR A 1 540 ? 2.639 -29.462 6.828 1.00 85.00 540 TYR A C 1
ATOM 4366 O O . TYR A 1 540 ? 2.050 -30.201 6.028 1.00 85.00 540 TYR A O 1
ATOM 4374 N N . PRO A 1 541 ? 2.413 -29.501 8.156 1.00 88.56 541 PRO A N 1
ATOM 4375 C CA . PRO A 1 541 ? 1.389 -30.338 8.785 1.00 88.56 541 PRO A CA 1
ATOM 4376 C C . PRO A 1 541 ? -0.020 -29.754 8.583 1.00 88.56 541 PRO A C 1
ATOM 4378 O O . PRO A 1 541 ? -0.169 -28.602 8.160 1.00 88.56 541 PRO A O 1
ATOM 4381 N N . GLU A 1 542 ? -1.059 -30.532 8.885 1.00 89.81 542 GLU A N 1
ATOM 4382 C CA . GLU A 1 542 ? -2.449 -30.047 8.836 1.00 89.81 542 GLU A CA 1
ATOM 4383 C C . GLU A 1 542 ? -2.755 -29.111 10.033 1.00 89.81 542 GLU A C 1
ATOM 4385 O O . GLU A 1 542 ? -2.110 -29.224 11.075 1.00 89.81 542 GLU A O 1
ATOM 4390 N N . PRO A 1 543 ? -3.734 -28.185 9.959 1.00 92.44 543 PRO A N 1
ATOM 4391 C CA . PRO A 1 543 ? -4.014 -27.209 11.024 1.00 92.44 543 PRO A CA 1
ATOM 4392 C C . PRO A 1 543 ? -4.306 -27.814 12.401 1.00 92.44 543 PRO A C 1
ATOM 4394 O O . PRO A 1 543 ? -4.040 -27.185 13.424 1.00 92.44 543 PRO A O 1
ATOM 4397 N N . ARG A 1 544 ? -4.841 -29.042 12.428 1.00 92.12 544 ARG A N 1
ATOM 4398 C CA . ARG A 1 544 ? -5.102 -29.816 13.653 1.00 92.12 544 ARG A CA 1
ATOM 4399 C C . ARG A 1 544 ? -3.809 -30.338 14.298 1.00 92.12 544 ARG A C 1
ATOM 4401 O O . ARG A 1 544 ? -3.754 -30.483 15.514 1.00 92.12 544 ARG A O 1
ATOM 4408 N N . GLU A 1 545 ? -2.789 -30.594 13.478 1.00 91.06 545 GLU A N 1
ATOM 4409 C CA . GLU A 1 545 ? -1.441 -31.041 13.856 1.00 91.06 545 GLU A CA 1
ATOM 4410 C C . GLU A 1 545 ? -0.480 -29.862 14.114 1.00 91.06 545 GLU A C 1
ATOM 4412 O O . GLU A 1 545 ? 0.602 -30.056 14.667 1.00 91.06 545 GLU A O 1
ATOM 4417 N N . TRP A 1 546 ? -0.841 -28.629 13.731 1.00 91.94 546 TRP A N 1
ATOM 4418 C CA . TRP A 1 546 ? -0.080 -27.429 14.090 1.00 91.94 546 TRP A CA 1
ATOM 4419 C C . TRP A 1 546 ? -0.382 -27.025 15.541 1.00 91.94 546 TRP A C 1
ATOM 4421 O O . TRP A 1 546 ? -1.108 -26.069 15.805 1.00 91.94 546 TRP A O 1
ATOM 4431 N N . ASP A 1 547 ? 0.176 -27.781 16.486 1.00 90.44 547 ASP A N 1
ATOM 4432 C CA . ASP A 1 547 ? 0.061 -27.569 17.935 1.00 90.44 547 ASP A CA 1
ATOM 4433 C C . ASP A 1 547 ? 1.242 -26.779 18.536 1.00 90.44 547 ASP A C 1
ATOM 4435 O O . ASP A 1 547 ? 1.187 -26.331 19.682 1.00 90.44 547 ASP A O 1
ATOM 4439 N N . ASN A 1 548 ? 2.321 -26.611 17.773 1.00 88.44 548 ASN A N 1
ATOM 4440 C CA . ASN A 1 548 ? 3.561 -25.990 18.225 1.00 88.44 548 ASN A CA 1
ATOM 4441 C C . ASN A 1 548 ? 3.395 -24.479 18.499 1.00 88.44 548 ASN A C 1
ATOM 4443 O O . ASN A 1 548 ? 2.439 -23.848 18.054 1.00 88.44 548 ASN A O 1
ATOM 4447 N N . ALA A 1 549 ? 4.344 -23.882 19.226 1.00 87.88 549 ALA A N 1
ATOM 4448 C CA . ALA A 1 549 ? 4.308 -22.465 19.611 1.00 87.88 549 ALA A CA 1
ATOM 4449 C C . ALA A 1 549 ? 4.815 -21.485 18.527 1.00 87.88 549 ALA A C 1
ATOM 4451 O O . ALA A 1 549 ? 4.871 -20.278 18.771 1.00 87.88 549 ALA A O 1
ATOM 4452 N N . GLN A 1 550 ? 5.218 -21.966 17.345 1.00 88.50 550 GLN A N 1
ATOM 4453 C CA . GLN A 1 550 ? 5.657 -21.108 16.245 1.00 88.50 550 GLN A CA 1
ATOM 4454 C C . GLN A 1 550 ? 4.454 -20.635 15.422 1.00 88.50 550 GLN A C 1
ATOM 4456 O O . GLN A 1 550 ? 3.509 -21.383 15.177 1.00 88.50 550 GLN A O 1
ATOM 4461 N N . ASN A 1 551 ? 4.514 -19.391 14.949 1.00 90.69 551 ASN A N 1
ATOM 4462 C CA . ASN A 1 551 ? 3.539 -18.866 14.000 1.00 90.69 551 ASN A CA 1
ATOM 4463 C C . ASN A 1 551 ? 3.641 -19.626 12.658 1.00 90.69 551 ASN A C 1
ATOM 4465 O O . ASN A 1 551 ? 4.766 -19.809 12.173 1.00 90.69 551 ASN A O 1
ATOM 4469 N N . PRO A 1 552 ? 2.522 -20.044 12.039 1.00 92.19 552 PRO A N 1
ATOM 4470 C CA . PRO A 1 552 ? 2.530 -20.487 10.651 1.00 92.19 552 PRO A CA 1
ATOM 4471 C C . PRO A 1 552 ? 3.032 -19.374 9.719 1.00 92.19 552 PRO A C 1
ATOM 4473 O O . PRO A 1 552 ? 2.833 -18.197 10.034 1.00 92.19 552 PRO A O 1
ATOM 4476 N N . PRO A 1 553 ? 3.671 -19.722 8.590 1.00 92.50 553 PRO A N 1
ATOM 4477 C CA . PRO A 1 553 ? 4.181 -18.742 7.639 1.00 92.50 553 PRO A CA 1
ATOM 4478 C C . PRO A 1 553 ? 3.057 -18.059 6.847 1.00 92.50 553 PRO A C 1
ATOM 4480 O O . PRO A 1 553 ? 1.945 -18.586 6.733 1.00 92.50 553 PRO A O 1
ATOM 4483 N N . TYR A 1 554 ? 3.364 -16.912 6.244 1.00 93.88 554 TYR A N 1
ATOM 4484 C CA . TYR A 1 554 ? 2.473 -16.106 5.412 1.00 93.88 554 TYR A CA 1
ATOM 4485 C C . TYR A 1 554 ? 1.729 -16.951 4.368 1.00 93.88 554 TYR A C 1
ATOM 4487 O O . TYR A 1 554 ? 0.500 -16.904 4.287 1.00 93.88 554 TYR A O 1
ATOM 4495 N N . SER A 1 555 ? 2.455 -17.790 3.620 1.00 94.00 555 SER A N 1
ATOM 4496 C CA . SER A 1 555 ? 1.882 -18.635 2.564 1.00 94.00 555 SER A CA 1
ATOM 4497 C C . SER A 1 555 ? 0.902 -19.696 3.083 1.00 94.00 555 SER A C 1
ATOM 4499 O O . SER A 1 555 ? 0.019 -20.108 2.333 1.00 94.00 555 SER A O 1
ATOM 4501 N N . TYR A 1 556 ? 0.991 -20.081 4.362 1.00 94.38 556 TYR A N 1
ATOM 4502 C CA . TYR A 1 556 ? 0.076 -21.019 5.024 1.00 94.38 556 TYR A CA 1
ATOM 4503 C C . TYR A 1 556 ? -1.183 -20.302 5.538 1.00 94.38 556 TYR A C 1
ATOM 4505 O O . TYR A 1 556 ? -2.296 -20.767 5.294 1.00 94.38 556 TYR A O 1
ATOM 4513 N N . TRP A 1 557 ? -1.029 -19.130 6.174 1.00 95.25 557 TRP A N 1
ATOM 4514 C CA . TRP A 1 557 ? -2.160 -18.282 6.582 1.00 95.25 557 TRP A CA 1
ATOM 4515 C C . TRP A 1 557 ? -3.038 -17.901 5.387 1.00 95.25 557 TRP A C 1
ATOM 4517 O O . TRP A 1 557 ? -4.252 -18.105 5.425 1.00 95.25 557 TRP A O 1
ATOM 4527 N N . ILE A 1 558 ? -2.432 -17.384 4.313 1.00 96.56 558 ILE A N 1
ATOM 4528 C CA . ILE A 1 558 ? -3.175 -16.947 3.127 1.00 96.56 558 ILE A CA 1
ATOM 4529 C C . ILE A 1 558 ? -3.859 -18.127 2.425 1.00 96.56 558 ILE A C 1
ATOM 4531 O O . ILE A 1 558 ? -5.007 -17.972 2.013 1.00 96.56 558 ILE A O 1
ATOM 4535 N N . TYR A 1 559 ? -3.235 -19.311 2.359 1.00 96.44 559 TYR A N 1
ATOM 4536 C CA . TYR A 1 559 ? -3.893 -20.512 1.830 1.00 96.44 559 TYR A CA 1
ATOM 4537 C C . TYR A 1 559 ? -5.162 -20.871 2.616 1.00 96.44 559 TYR A C 1
ATOM 4539 O O . TYR A 1 559 ? -6.214 -21.053 2.007 1.00 96.44 559 TYR A O 1
ATOM 4547 N N . PHE A 1 560 ? -5.110 -20.930 3.952 1.00 96.62 560 PHE A N 1
ATOM 4548 C CA . PHE A 1 560 ? -6.294 -21.290 4.744 1.00 96.62 560 PHE A CA 1
ATOM 4549 C C . PHE A 1 560 ? -7.369 -20.203 4.761 1.00 96.62 560 PHE A C 1
ATOM 4551 O O . PHE A 1 560 ? -8.554 -20.532 4.835 1.00 96.62 560 PHE A O 1
ATOM 4558 N N . MET A 1 561 ? -6.995 -18.929 4.616 1.00 96.81 561 MET A N 1
ATOM 4559 C CA . MET A 1 561 ? -7.960 -17.854 4.372 1.00 96.81 561 MET A CA 1
ATOM 4560 C C . MET A 1 561 ? -8.627 -18.009 2.997 1.00 96.81 561 MET A C 1
ATOM 4562 O O . MET A 1 561 ? -9.852 -17.997 2.910 1.00 96.81 561 MET A O 1
ATOM 4566 N N . TYR A 1 562 ? -7.844 -18.226 1.936 1.00 97.75 562 TYR A N 1
ATOM 4567 C CA . TYR A 1 562 ? -8.331 -18.449 0.571 1.00 97.75 562 TYR A CA 1
ATOM 4568 C C . TYR A 1 562 ? -9.245 -19.680 0.462 1.00 97.75 562 TYR A C 1
ATOM 4570 O O . TYR A 1 562 ? -10.321 -19.594 -0.131 1.00 97.75 562 TYR A O 1
ATOM 4578 N N . ALA A 1 563 ? -8.842 -20.818 1.031 1.00 96.62 563 ALA A N 1
ATOM 4579 C CA . ALA A 1 563 ? -9.544 -22.092 0.894 1.00 96.62 563 ALA A CA 1
ATOM 4580 C C . ALA A 1 563 ? -10.936 -22.043 1.542 1.00 96.62 563 ALA A C 1
ATOM 4582 O O . ALA A 1 563 ? -11.936 -22.364 0.903 1.00 96.62 563 ALA A O 1
ATOM 4583 N N .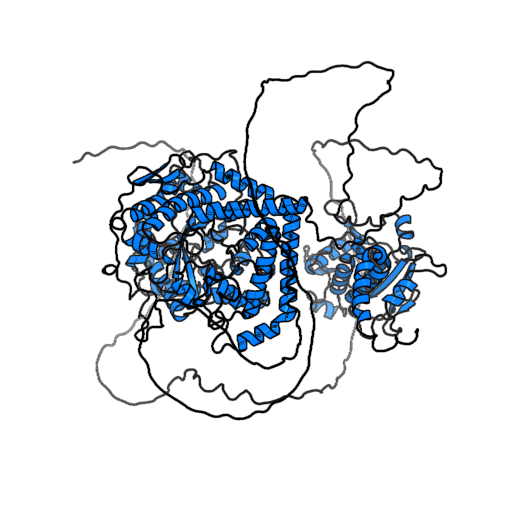 ASN A 1 564 ? -11.012 -21.549 2.779 1.00 97.00 564 ASN A N 1
ATOM 4584 C CA . ASN A 1 564 ? -12.274 -21.430 3.505 1.00 97.00 564 ASN A CA 1
ATOM 4585 C C . ASN A 1 564 ? -13.173 -20.320 2.936 1.00 97.00 564 ASN A C 1
ATOM 4587 O O . ASN A 1 564 ? -14.381 -20.517 2.797 1.00 97.00 564 ASN A O 1
ATOM 4591 N N . MET A 1 565 ? -12.591 -19.195 2.501 1.00 96.81 565 MET A N 1
ATOM 4592 C CA . MET A 1 565 ? -13.324 -18.158 1.768 1.00 96.81 565 MET A CA 1
ATOM 4593 C C . MET A 1 565 ? -13.862 -18.671 0.420 1.00 96.81 565 MET A C 1
ATOM 4595 O O . MET A 1 565 ? -14.935 -18.246 0.012 1.00 96.81 565 MET A O 1
ATOM 4599 N N . THR A 1 566 ? -13.175 -19.596 -0.259 1.00 96.75 566 THR A N 1
ATOM 4600 C CA . THR A 1 566 ? -13.631 -20.184 -1.534 1.00 96.75 566 THR A CA 1
ATOM 4601 C C . THR A 1 566 ? -14.932 -20.965 -1.354 1.00 96.75 566 THR A C 1
ATOM 4603 O O . THR A 1 566 ? -15.916 -20.665 -2.033 1.00 96.75 566 THR A O 1
ATOM 4606 N N . SER A 1 567 ? -14.976 -21.900 -0.398 1.00 95.75 567 SER A N 1
ATOM 4607 C CA . SER A 1 567 ? -16.194 -22.656 -0.065 1.00 95.75 567 SER A CA 1
ATOM 4608 C C . SER A 1 567 ? -17.335 -21.746 0.395 1.00 95.75 567 SER A C 1
ATOM 4610 O O . SER A 1 567 ? -18.476 -21.896 -0.046 1.00 95.75 567 SER A O 1
ATOM 4612 N N . LEU A 1 568 ? -17.021 -20.757 1.240 1.00 96.44 568 LEU A N 1
ATOM 4613 C CA . LEU A 1 568 ? -17.986 -19.777 1.736 1.00 96.44 568 LEU A CA 1
ATOM 4614 C C . LEU A 1 568 ? -18.560 -18.915 0.600 1.00 96.44 568 LEU A C 1
ATOM 4616 O O . LEU A 1 568 ? -19.773 -18.743 0.513 1.00 96.44 568 LEU A O 1
ATOM 4620 N N . ASN A 1 569 ? -17.712 -18.403 -0.296 1.00 96.94 569 ASN A N 1
ATOM 4621 C CA . ASN A 1 569 ? -18.124 -17.585 -1.436 1.00 96.94 569 ASN A CA 1
ATOM 4622 C C . ASN A 1 569 ? -18.994 -18.369 -2.420 1.00 96.94 569 ASN A C 1
ATOM 4624 O O . ASN A 1 569 ? -19.983 -17.822 -2.902 1.00 96.94 569 ASN A O 1
ATOM 4628 N N . ALA A 1 570 ? -18.659 -19.632 -2.705 1.00 95.19 570 ALA A N 1
ATOM 4629 C CA . ALA A 1 570 ? -19.455 -20.477 -3.591 1.00 95.19 570 ALA A CA 1
ATOM 4630 C C . ALA A 1 570 ? -20.888 -20.655 -3.054 1.00 95.19 570 ALA A C 1
ATOM 4632 O O . ALA A 1 570 ? -21.855 -20.404 -3.772 1.00 95.19 570 ALA A O 1
ATOM 4633 N N . TRP A 1 571 ? -21.035 -20.979 -1.764 1.00 95.00 571 TRP A N 1
ATOM 4634 C CA . TRP A 1 571 ? -22.355 -21.124 -1.148 1.00 95.00 571 TRP A CA 1
ATOM 4635 C C . TRP A 1 571 ? -23.113 -19.793 -1.025 1.00 95.00 571 TRP A C 1
ATOM 4637 O O . TRP A 1 571 ? -24.298 -19.720 -1.354 1.00 95.00 571 TRP A O 1
ATOM 4647 N N . ARG A 1 572 ? -22.436 -18.709 -0.617 1.00 94.56 572 ARG A N 1
ATOM 4648 C CA . ARG A 1 572 ? -23.041 -17.365 -0.557 1.00 94.56 572 ARG A CA 1
ATOM 4649 C C . ARG A 1 572 ? -23.547 -16.913 -1.926 1.00 94.56 572 ARG A C 1
ATOM 4651 O O . ARG A 1 572 ? -24.634 -16.348 -1.994 1.00 94.56 572 ARG A O 1
ATOM 4658 N N . LYS A 1 573 ? -22.825 -17.231 -3.005 1.00 93.31 573 LYS A N 1
ATOM 4659 C CA . LYS A 1 573 ? -23.239 -16.955 -4.387 1.00 93.31 573 LYS A CA 1
ATOM 4660 C C . LYS A 1 573 ? -24.490 -17.737 -4.793 1.00 93.31 573 LYS A C 1
ATOM 4662 O O . LYS A 1 573 ? -25.401 -17.122 -5.337 1.00 93.31 573 LYS A O 1
ATOM 4667 N N . GLU A 1 574 ? -24.593 -19.032 -4.470 1.00 91.81 574 GLU A N 1
ATOM 4668 C CA . GLU A 1 574 ? -25.835 -19.801 -4.696 1.00 91.81 574 GLU A CA 1
ATOM 4669 C C . GLU A 1 574 ? -27.026 -19.242 -3.896 1.00 91.81 574 GLU A C 1
ATOM 4671 O O . GLU A 1 574 ? -28.144 -19.209 -4.405 1.00 91.81 574 GLU A O 1
ATOM 4676 N N . ARG A 1 575 ? -26.796 -18.715 -2.683 1.00 91.00 575 ARG A N 1
ATOM 4677 C CA . ARG A 1 575 ? -27.825 -18.010 -1.891 1.00 91.00 575 ARG A CA 1
ATOM 4678 C C . ARG A 1 575 ? -28.143 -16.582 -2.365 1.00 91.00 575 ARG A C 1
ATOM 4680 O O . ARG A 1 575 ? -29.042 -15.959 -1.803 1.00 91.00 575 ARG A O 1
ATOM 4687 N N . GLY A 1 576 ? -27.414 -16.035 -3.340 1.00 90.94 576 GLY A N 1
ATOM 4688 C CA . GLY A 1 576 ? -27.541 -14.634 -3.765 1.00 90.94 576 GLY A CA 1
ATOM 4689 C C . GLY A 1 576 ? -27.021 -13.605 -2.747 1.00 90.94 576 GLY A C 1
ATOM 4690 O O . GLY A 1 576 ? -27.367 -12.430 -2.837 1.00 90.94 576 GLY A O 1
ATOM 4691 N N . PHE A 1 577 ? -26.207 -14.021 -1.773 1.00 93.25 577 PHE A N 1
ATOM 4692 C CA . PHE A 1 577 ? -25.541 -13.141 -0.806 1.00 93.25 577 PHE A CA 1
ATOM 4693 C C . PHE A 1 577 ? -24.222 -12.593 -1.379 1.00 93.25 577 PHE A C 1
ATOM 4695 O O . PHE A 1 577 ? -23.626 -13.177 -2.284 1.00 93.25 577 PHE A O 1
ATOM 4702 N N . ASN A 1 578 ? -23.712 -11.492 -0.818 1.00 93.25 578 ASN A N 1
ATOM 4703 C CA . ASN A 1 578 ? -22.425 -10.932 -1.232 1.00 93.25 578 ASN A CA 1
ATOM 4704 C C . ASN A 1 578 ? -21.263 -11.902 -0.963 1.00 93.25 578 ASN A C 1
ATOM 4706 O O . ASN A 1 578 ? -21.153 -12.465 0.132 1.00 93.25 578 ASN A O 1
ATOM 4710 N N . THR A 1 579 ? -20.368 -12.046 -1.941 1.00 95.25 579 THR A N 1
ATOM 4711 C CA . THR A 1 579 ? -19.081 -12.740 -1.778 1.00 95.25 579 THR A CA 1
ATOM 4712 C C . THR A 1 579 ? -18.007 -11.799 -1.223 1.00 95.25 579 THR A C 1
ATOM 4714 O O . THR A 1 579 ? -18.162 -10.572 -1.234 1.00 95.25 579 THR A O 1
ATOM 4717 N N . PHE A 1 580 ? -16.915 -12.381 -0.728 1.00 97.00 580 PHE A N 1
ATOM 4718 C CA . PHE A 1 580 ? -15.797 -11.688 -0.096 1.00 97.00 580 PHE A CA 1
ATOM 4719 C C . PHE A 1 580 ? -14.536 -11.699 -0.972 1.00 97.00 580 PHE A C 1
ATOM 4721 O O . PHE A 1 580 ? -14.227 -12.697 -1.621 1.00 97.00 580 PHE A O 1
ATOM 4728 N N . LEU A 1 581 ? -13.785 -10.596 -0.960 1.00 96.81 581 LEU A N 1
ATOM 4729 C CA . LEU A 1 581 ? -12.490 -10.459 -1.637 1.00 96.81 581 LEU A CA 1
ATOM 4730 C C . LEU A 1 581 ? -11.331 -10.613 -0.644 1.00 96.81 581 LEU A C 1
ATOM 4732 O O . LEU A 1 581 ? -11.377 -10.050 0.450 1.00 96.81 581 LEU A O 1
ATOM 4736 N N . LEU A 1 582 ? -10.259 -11.298 -1.042 1.00 97.69 582 LEU A N 1
ATOM 4737 C CA . LEU A 1 582 ? -9.025 -11.407 -0.264 1.00 97.69 582 LEU A CA 1
ATOM 4738 C C . LEU A 1 582 ? -8.030 -10.337 -0.734 1.00 97.69 582 LEU A C 1
ATOM 4740 O O . LEU A 1 582 ? -7.577 -10.350 -1.883 1.00 97.69 582 LEU A O 1
ATOM 4744 N N . ARG A 1 583 ? -7.729 -9.377 0.146 1.00 96.81 583 ARG A N 1
ATOM 4745 C CA . ARG A 1 583 ? -6.946 -8.164 -0.142 1.00 96.81 583 ARG A CA 1
ATOM 4746 C C . ARG A 1 583 ? -5.903 -7.909 0.967 1.00 96.81 583 ARG A C 1
ATOM 4748 O O . ARG A 1 583 ? -6.052 -6.944 1.711 1.00 96.81 583 ARG A O 1
ATOM 4755 N N . PRO A 1 584 ? -4.891 -8.785 1.138 1.00 97.00 584 PRO A N 1
ATOM 4756 C CA . PRO A 1 584 ? -3.981 -8.731 2.277 1.00 97.00 584 PRO A CA 1
ATOM 4757 C C . PRO A 1 584 ? -2.892 -7.656 2.143 1.00 97.00 584 PRO A C 1
ATOM 4759 O O . PRO A 1 584 ? -2.498 -7.274 1.035 1.00 97.00 584 PRO A O 1
ATOM 4762 N N . HIS A 1 585 ? -2.303 -7.269 3.275 1.00 96.19 585 HIS A N 1
ATOM 4763 C CA . HIS A 1 585 ? -0.968 -6.672 3.307 1.00 96.19 585 HIS A CA 1
ATOM 4764 C C . HIS A 1 585 ? 0.045 -7.650 2.715 1.00 96.19 585 HIS A C 1
ATOM 4766 O O . HIS A 1 585 ? 0.085 -8.824 3.102 1.00 96.19 585 HIS A O 1
ATOM 4772 N N . CYS A 1 586 ? 0.838 -7.186 1.748 1.00 95.44 586 CYS A N 1
ATOM 4773 C CA . CYS A 1 586 ? 1.746 -8.056 1.017 1.00 95.44 586 CYS A CA 1
ATOM 4774 C C . CYS A 1 586 ? 2.935 -7.298 0.420 1.00 95.44 586 CYS A C 1
ATOM 4776 O O . CYS A 1 586 ? 2.772 -6.375 -0.384 1.00 95.44 586 CYS A O 1
ATOM 4778 N N . GLY A 1 587 ? 4.144 -7.740 0.753 1.00 93.00 587 GLY A N 1
ATOM 4779 C CA . GLY A 1 587 ? 5.375 -7.213 0.188 1.00 93.00 587 GLY A CA 1
ATOM 4780 C C . GLY A 1 587 ? 5.621 -5.746 0.532 1.00 93.00 587 GLY A C 1
ATOM 4781 O O . GLY A 1 587 ? 6.196 -5.026 -0.285 1.00 93.00 587 GLY A O 1
ATOM 4782 N N . GLU A 1 588 ? 5.216 -5.282 1.711 1.00 91.25 588 GLU A N 1
ATOM 4783 C CA . GLU A 1 588 ? 5.829 -4.092 2.298 1.00 91.25 588 GLU A CA 1
ATOM 4784 C C . GLU A 1 588 ? 7.269 -4.414 2.730 1.00 91.25 588 GLU A C 1
ATOM 4786 O O . GLU A 1 588 ? 8.216 -3.692 2.397 1.00 91.25 588 GLU A O 1
ATOM 4791 N N . ALA A 1 589 ? 7.430 -5.571 3.377 1.00 87.62 589 ALA A N 1
ATOM 4792 C CA . ALA A 1 589 ? 8.689 -6.170 3.795 1.00 87.62 589 ALA A CA 1
ATOM 4793 C C . ALA A 1 589 ? 8.712 -7.677 3.456 1.00 87.62 589 ALA A C 1
ATOM 4795 O O . ALA A 1 589 ? 8.265 -8.073 2.382 1.00 87.62 589 ALA A O 1
ATOM 4796 N N . GLY A 1 590 ? 9.295 -8.504 4.328 1.00 87.38 590 GLY A N 1
ATOM 4797 C CA . GLY A 1 590 ? 9.284 -9.965 4.207 1.00 87.38 590 GLY A CA 1
ATOM 4798 C C . GLY A 1 590 ? 9.998 -10.538 2.989 1.00 87.38 590 GLY A C 1
ATOM 4799 O O . GLY A 1 590 ? 10.958 -9.957 2.464 1.00 87.38 590 GLY A O 1
ATOM 4800 N N . ASP A 1 591 ? 9.533 -11.717 2.574 1.00 89.25 591 ASP A N 1
ATOM 4801 C CA . ASP A 1 591 ? 10.045 -12.438 1.413 1.00 89.25 591 ASP A CA 1
ATOM 4802 C C . ASP A 1 591 ? 9.236 -12.130 0.140 1.00 89.25 591 ASP A C 1
ATOM 4804 O O . ASP A 1 591 ? 8.042 -11.838 0.149 1.00 89.25 591 ASP A O 1
ATOM 4808 N N . SER A 1 592 ? 9.907 -12.267 -0.997 1.00 89.00 592 SER A N 1
ATOM 4809 C CA . SER A 1 592 ? 9.304 -12.436 -2.319 1.00 89.00 592 SER A CA 1
ATOM 4810 C C . SER A 1 592 ? 8.206 -13.513 -2.402 1.00 89.00 592 SER A C 1
ATOM 4812 O O . SER A 1 592 ? 7.274 -13.319 -3.185 1.00 89.00 592 SER A O 1
ATOM 4814 N N . GLU A 1 593 ? 8.266 -14.602 -1.620 1.00 91.44 593 GLU A N 1
ATOM 4815 C CA . GLU A 1 593 ? 7.227 -15.658 -1.606 1.00 91.44 593 GLU A CA 1
ATOM 4816 C C . GLU A 1 593 ? 5.829 -15.096 -1.275 1.00 91.44 593 GLU A C 1
ATOM 4818 O O . GLU A 1 593 ? 4.824 -15.574 -1.807 1.00 91.44 593 GLU A O 1
ATOM 4823 N N . HIS A 1 594 ? 5.747 -14.029 -0.471 1.00 94.94 594 HIS A N 1
ATOM 4824 C CA . HIS A 1 594 ? 4.476 -13.401 -0.097 1.00 94.94 594 HIS A CA 1
ATOM 4825 C C . HIS A 1 594 ? 3.758 -12.837 -1.335 1.00 94.94 594 HIS A C 1
ATOM 4827 O O . HIS A 1 594 ? 2.555 -13.024 -1.514 1.00 94.94 594 HIS A O 1
ATOM 4833 N N . LEU A 1 595 ? 4.510 -12.203 -2.242 1.00 96.25 595 LEU A N 1
ATOM 4834 C CA . LEU A 1 595 ? 3.973 -11.630 -3.479 1.00 96.25 595 LEU A CA 1
ATOM 4835 C C . LEU A 1 595 ? 3.579 -12.704 -4.500 1.00 96.25 595 LEU A C 1
ATOM 4837 O O . LEU A 1 595 ? 2.637 -12.489 -5.258 1.00 96.25 595 LEU A O 1
ATOM 4841 N N . ALA A 1 596 ? 4.263 -13.853 -4.516 1.00 96.31 596 ALA A N 1
ATOM 4842 C CA . ALA A 1 596 ? 3.863 -15.005 -5.328 1.00 96.31 596 ALA A CA 1
ATOM 4843 C C . ALA A 1 596 ? 2.582 -15.661 -4.775 1.00 96.31 596 ALA A C 1
ATOM 4845 O O . ALA A 1 596 ? 1.661 -15.953 -5.535 1.00 96.31 596 ALA A O 1
ATOM 4846 N N . THR A 1 597 ? 2.484 -15.783 -3.446 1.00 96.44 597 THR A N 1
ATOM 4847 C CA . THR A 1 597 ? 1.274 -16.200 -2.718 1.00 96.44 597 THR A CA 1
ATOM 4848 C C . THR A 1 597 ? 0.083 -15.316 -3.097 1.00 96.44 597 THR A C 1
ATOM 4850 O O . THR A 1 597 ? -0.920 -15.809 -3.609 1.00 96.44 597 THR A O 1
ATOM 4853 N N . ALA A 1 598 ? 0.207 -13.993 -2.940 1.00 96.69 598 ALA A N 1
ATOM 4854 C CA . ALA A 1 598 ? -0.883 -13.069 -3.245 1.00 96.69 598 ALA A CA 1
ATOM 4855 C C . ALA A 1 598 ? -1.204 -12.978 -4.748 1.00 96.69 598 ALA A C 1
ATOM 4857 O O . ALA A 1 598 ? -2.369 -12.811 -5.114 1.00 96.69 598 ALA A O 1
ATOM 4858 N N . PHE A 1 599 ? -0.208 -13.143 -5.628 1.00 97.81 599 PHE A N 1
ATOM 4859 C CA . PHE A 1 599 ? -0.440 -13.272 -7.068 1.00 97.81 599 PHE A CA 1
ATOM 4860 C C . PHE A 1 599 ? -1.323 -14.482 -7.408 1.00 97.81 599 PHE A C 1
ATOM 4862 O O . PHE A 1 599 ? -2.160 -14.378 -8.304 1.00 97.81 599 PHE A O 1
ATOM 4869 N N . LEU A 1 600 ? -1.181 -15.601 -6.693 1.00 96.94 600 LEU A N 1
ATOM 4870 C CA . LEU A 1 600 ? -1.992 -16.794 -6.927 1.00 96.94 600 LEU A CA 1
ATOM 4871 C C . LEU A 1 600 ? -3.411 -16.658 -6.345 1.00 96.94 600 LEU A C 1
ATOM 4873 O O . LEU A 1 600 ? -4.378 -16.976 -7.031 1.00 96.94 600 LEU A O 1
ATOM 4877 N N . THR A 1 601 ? -3.560 -16.162 -5.110 1.00 97.38 601 THR A N 1
ATOM 4878 C CA . THR A 1 601 ? -4.819 -16.301 -4.342 1.00 97.38 601 THR A CA 1
ATOM 4879 C C . THR A 1 601 ? -5.639 -15.026 -4.121 1.00 97.38 601 THR A C 1
ATOM 4881 O O . THR A 1 601 ? -6.797 -15.131 -3.714 1.00 97.38 601 THR A O 1
ATOM 4884 N N . CYS A 1 602 ? -5.086 -13.826 -4.330 1.00 97.56 602 CYS A N 1
ATOM 4885 C CA . CYS A 1 602 ? -5.697 -12.574 -3.852 1.00 97.56 602 CYS A CA 1
ATOM 4886 C C . CYS A 1 602 ? -6.209 -11.666 -4.981 1.00 97.56 602 CYS A C 1
ATOM 4888 O O . CYS A 1 602 ? -5.592 -11.552 -6.043 1.00 97.56 602 CYS A O 1
ATOM 4890 N N . HIS A 1 603 ? -7.308 -10.953 -4.731 1.00 97.06 603 HIS A N 1
ATOM 4891 C CA . HIS A 1 603 ? -7.857 -9.937 -5.636 1.00 97.06 603 HIS A CA 1
ATOM 4892 C C . HIS A 1 603 ? -6.873 -8.772 -5.856 1.00 97.06 603 HIS A C 1
ATOM 4894 O O . HIS A 1 603 ? -6.546 -8.434 -6.993 1.00 97.06 603 HIS A O 1
ATOM 4900 N N . SER A 1 604 ? -6.366 -8.190 -4.766 1.00 96.81 604 SER A N 1
ATOM 4901 C CA . SER A 1 604 ? -5.432 -7.052 -4.749 1.00 96.81 604 SER A CA 1
ATOM 4902 C C . SER A 1 604 ? -4.492 -7.151 -3.540 1.00 96.81 604 SER A C 1
ATOM 4904 O O . SER A 1 604 ? -4.662 -8.040 -2.707 1.00 96.81 604 SER A O 1
ATOM 4906 N N . VAL A 1 605 ? -3.550 -6.216 -3.390 1.00 97.56 605 VAL A N 1
ATOM 4907 C CA . VAL A 1 605 ? -2.661 -6.130 -2.213 1.00 97.56 605 VAL A CA 1
ATOM 4908 C C . VAL A 1 605 ? -2.593 -4.717 -1.630 1.00 97.56 605 VAL A C 1
ATOM 4910 O O . VAL A 1 605 ? -2.719 -3.737 -2.367 1.00 97.56 605 VAL A O 1
ATOM 4913 N N . SER A 1 606 ? -2.327 -4.610 -0.326 1.00 96.50 606 SER A N 1
ATOM 4914 C CA . SER A 1 606 ? -1.777 -3.381 0.266 1.00 96.50 606 SER A CA 1
ATOM 4915 C C . SER A 1 606 ? -0.239 -3.375 0.152 1.00 96.50 606 SER A C 1
ATOM 4917 O O . SER A 1 606 ? 0.408 -4.421 0.230 1.00 96.50 606 SER A O 1
ATOM 4919 N N . HIS A 1 607 ? 0.349 -2.183 0.032 1.00 95.06 607 HIS A N 1
ATOM 4920 C CA . HIS A 1 607 ? 1.780 -1.845 -0.057 1.00 95.06 607 HIS A CA 1
ATOM 4921 C C . HIS A 1 607 ? 2.500 -2.307 -1.339 1.00 95.06 607 HIS A C 1
ATOM 4923 O O . HIS A 1 607 ? 2.906 -1.461 -2.136 1.00 95.06 607 HIS A O 1
ATOM 4929 N N . GLY A 1 608 ? 2.736 -3.608 -1.549 1.00 95.50 608 GLY A N 1
ATOM 4930 C CA . GLY A 1 608 ? 3.377 -4.149 -2.764 1.00 95.50 608 GLY A CA 1
ATOM 4931 C C . GLY A 1 608 ? 4.803 -3.649 -3.086 1.00 95.50 608 GLY A C 1
ATOM 4932 O O . GLY A 1 608 ? 5.323 -3.918 -4.174 1.00 95.50 608 GLY A O 1
ATOM 4933 N N . ILE A 1 609 ? 5.464 -2.922 -2.175 1.00 95.44 609 ILE A N 1
ATOM 4934 C CA . ILE A 1 609 ? 6.768 -2.250 -2.368 1.00 95.44 609 ILE A CA 1
ATOM 4935 C C . ILE A 1 609 ? 7.829 -3.200 -2.944 1.00 95.44 609 ILE A C 1
ATOM 4937 O O . ILE A 1 609 ? 8.626 -2.823 -3.812 1.00 95.44 609 ILE A O 1
ATOM 4941 N N . MET A 1 610 ? 7.844 -4.437 -2.457 1.00 95.00 610 MET A N 1
ATOM 4942 C CA . MET A 1 610 ? 8.818 -5.482 -2.757 1.00 95.00 610 MET A CA 1
ATOM 4943 C C . MET A 1 610 ? 8.768 -5.982 -4.205 1.00 95.00 610 MET A C 1
ATOM 4945 O O . MET A 1 610 ? 9.782 -6.501 -4.679 1.00 95.00 610 MET A O 1
ATOM 4949 N N . LEU A 1 611 ? 7.692 -5.715 -4.963 1.00 96.50 611 LEU A N 1
ATOM 4950 C CA . LEU A 1 611 ? 7.627 -5.981 -6.411 1.00 96.50 611 LEU A CA 1
ATOM 4951 C C . LEU A 1 611 ? 8.800 -5.326 -7.159 1.00 96.50 611 LEU A C 1
ATOM 4953 O O . LEU A 1 611 ? 9.319 -5.888 -8.120 1.00 96.50 611 LEU A O 1
ATOM 4957 N N . ARG A 1 612 ? 9.333 -4.204 -6.646 1.00 94.94 612 ARG A N 1
ATOM 4958 C CA . ARG A 1 612 ? 10.549 -3.547 -7.164 1.00 94.94 612 ARG A CA 1
ATOM 4959 C C . ARG A 1 612 ? 11.800 -4.443 -7.215 1.00 94.94 612 ARG A C 1
ATOM 4961 O O . ARG A 1 612 ? 12.780 -4.059 -7.852 1.00 94.94 612 ARG A O 1
ATOM 4968 N N . LYS A 1 613 ? 11.821 -5.556 -6.469 1.00 94.06 613 LYS A N 1
ATOM 4969 C CA . LYS A 1 613 ? 12.926 -6.531 -6.401 1.00 94.06 613 LYS A CA 1
ATOM 4970 C C . LYS A 1 613 ? 12.686 -7.758 -7.294 1.00 94.06 613 LYS A C 1
ATOM 4972 O O . LYS A 1 613 ? 13.648 -8.469 -7.591 1.00 94.06 613 LYS A O 1
ATOM 4977 N N . VAL A 1 614 ? 11.445 -7.995 -7.733 1.00 95.69 614 VAL A N 1
ATOM 4978 C CA . VAL A 1 614 ? 11.026 -9.194 -8.481 1.00 95.69 614 VAL A CA 1
ATOM 4979 C C . VAL A 1 614 ? 10.371 -8.785 -9.812 1.00 95.69 614 VAL A C 1
ATOM 4981 O O . VAL A 1 614 ? 9.145 -8.721 -9.906 1.00 95.69 614 VAL A O 1
ATOM 4984 N N . PRO A 1 615 ? 11.170 -8.502 -10.865 1.00 96.88 615 PRO A N 1
ATOM 4985 C CA . PRO A 1 615 ? 10.658 -7.989 -12.136 1.00 96.88 615 PRO A CA 1
ATOM 4986 C C . PRO A 1 615 ? 9.568 -8.843 -12.787 1.00 96.88 615 PRO A C 1
ATOM 4988 O O . PRO A 1 615 ? 8.656 -8.277 -13.377 1.00 96.88 615 PRO A O 1
ATOM 4991 N N . LEU A 1 616 ? 9.621 -10.179 -12.677 1.00 97.00 616 LEU A N 1
ATOM 4992 C CA . LEU A 1 616 ? 8.584 -11.016 -13.284 1.00 97.00 616 LEU A CA 1
ATOM 4993 C C . LEU A 1 616 ? 7.235 -10.866 -12.574 1.00 97.00 616 LEU A C 1
ATOM 4995 O O . LEU A 1 616 ? 6.241 -10.633 -13.250 1.00 97.00 616 LEU A O 1
ATOM 4999 N N . LEU A 1 617 ? 7.197 -10.914 -11.236 1.00 97.69 617 LEU A N 1
ATOM 5000 C CA . LEU A 1 617 ? 5.960 -10.652 -10.492 1.00 97.69 617 LEU A CA 1
ATOM 5001 C C . LEU A 1 617 ? 5.447 -9.234 -10.776 1.00 97.69 617 LEU A C 1
ATOM 5003 O O . LEU A 1 617 ? 4.263 -9.066 -11.032 1.00 97.69 617 LEU A O 1
ATOM 5007 N N . GLN A 1 618 ? 6.322 -8.222 -10.848 1.00 98.25 618 GLN A N 1
ATOM 5008 C CA . GLN A 1 618 ? 5.902 -6.867 -11.228 1.00 98.25 618 GLN A CA 1
ATOM 5009 C C . GLN A 1 618 ? 5.267 -6.815 -12.636 1.00 98.25 618 GLN A C 1
ATOM 5011 O O . GLN A 1 618 ? 4.296 -6.089 -12.843 1.00 98.25 618 GLN A O 1
ATOM 5016 N N . TYR A 1 619 ? 5.788 -7.580 -13.599 1.00 98.38 619 TYR A N 1
ATOM 5017 C CA . TYR A 1 619 ? 5.237 -7.665 -14.955 1.00 98.38 619 TYR A CA 1
ATOM 5018 C C . TYR A 1 619 ? 3.936 -8.488 -15.011 1.00 98.38 619 TYR A C 1
ATOM 5020 O O . TYR A 1 619 ? 3.006 -8.107 -15.712 1.00 98.38 619 TYR A O 1
ATOM 5028 N N . LEU A 1 620 ? 3.809 -9.548 -14.209 1.00 98.06 620 LEU A N 1
ATOM 5029 C CA . LEU A 1 620 ? 2.569 -10.316 -14.059 1.00 98.06 620 LEU A CA 1
ATOM 5030 C C . LEU A 1 620 ? 1.449 -9.484 -13.405 1.00 98.06 620 LEU A C 1
ATOM 5032 O O . LEU A 1 620 ? 0.324 -9.493 -13.897 1.00 98.06 620 LEU A O 1
ATOM 5036 N N . PHE A 1 621 ? 1.757 -8.696 -12.366 1.00 98.38 621 PHE A N 1
ATOM 5037 C CA . PHE A 1 621 ? 0.827 -7.719 -11.774 1.00 98.38 621 PHE A CA 1
ATOM 5038 C C . PHE A 1 621 ? 0.368 -6.665 -12.794 1.00 98.38 621 PHE A C 1
ATOM 5040 O O . PHE A 1 621 ? -0.787 -6.249 -12.761 1.00 98.38 621 PHE A O 1
ATOM 5047 N N . TYR A 1 622 ? 1.247 -6.258 -13.718 1.00 98.44 622 TYR A N 1
ATOM 5048 C CA . TYR A 1 622 ? 0.899 -5.372 -14.830 1.00 98.44 622 TYR A CA 1
ATOM 5049 C C . TYR A 1 622 ? -0.035 -6.051 -15.851 1.00 98.44 622 TYR A C 1
ATOM 5051 O O . TYR A 1 622 ? -1.106 -5.515 -16.128 1.00 98.44 622 TYR A O 1
ATOM 5059 N N . LEU A 1 623 ? 0.322 -7.235 -16.367 1.00 97.56 623 LEU A N 1
ATOM 5060 C CA . LEU A 1 623 ? -0.483 -7.969 -17.360 1.00 97.56 623 LEU A CA 1
ATOM 5061 C C . LEU A 1 623 ? -1.873 -8.357 -16.831 1.00 97.56 623 LEU A C 1
ATOM 5063 O O . LEU A 1 623 ? -2.827 -8.444 -17.596 1.00 97.56 623 LEU A O 1
ATOM 5067 N N . GLN A 1 624 ? -1.986 -8.601 -15.525 1.00 96.88 624 GLN A N 1
ATOM 5068 C CA . GLN A 1 624 ? -3.235 -8.962 -14.846 1.00 96.88 624 GLN A CA 1
ATOM 5069 C C . GLN A 1 624 ? -3.915 -7.769 -14.147 1.00 96.88 624 GLN A C 1
ATOM 5071 O O . GLN A 1 624 ? -4.891 -7.974 -13.432 1.00 96.88 624 GLN A O 1
ATOM 5076 N N . GLN A 1 625 ? -3.392 -6.544 -14.320 1.00 97.31 625 GLN A N 1
ATOM 5077 C CA . GLN A 1 625 ? -3.892 -5.286 -13.731 1.00 97.31 625 GLN A CA 1
ATOM 5078 C C . GLN A 1 625 ? -4.275 -5.383 -12.238 1.00 97.31 625 GLN A C 1
ATOM 5080 O O . GLN A 1 625 ? -5.241 -4.770 -11.777 1.00 97.31 625 GLN A O 1
ATOM 5085 N N . ILE A 1 626 ? -3.491 -6.141 -11.468 1.00 98.00 626 ILE A N 1
ATOM 5086 C CA . ILE A 1 626 ? -3.754 -6.422 -10.052 1.00 98.00 626 ILE A CA 1
ATOM 5087 C C . ILE A 1 626 ? -3.635 -5.126 -9.249 1.00 98.00 626 ILE A C 1
ATOM 5089 O O . ILE A 1 626 ? -2.623 -4.429 -9.344 1.00 98.00 626 ILE A O 1
ATOM 5093 N N . GLY A 1 627 ? -4.662 -4.822 -8.452 1.00 97.81 627 GLY A N 1
ATOM 5094 C CA . GLY A 1 627 ? -4.700 -3.626 -7.614 1.00 97.81 627 GLY A CA 1
ATOM 5095 C C . GLY A 1 627 ? -3.601 -3.610 -6.548 1.00 97.81 627 GLY A C 1
ATOM 5096 O O . GLY A 1 627 ? -3.378 -4.611 -5.860 1.00 97.81 627 GLY A O 1
ATOM 5097 N N . ILE A 1 628 ? -2.937 -2.465 -6.400 1.00 98.50 628 ILE A N 1
ATOM 5098 C CA . ILE A 1 628 ? -1.941 -2.195 -5.360 1.00 98.50 628 ILE A CA 1
ATOM 5099 C C . ILE A 1 628 ? -2.318 -0.879 -4.665 1.00 98.50 628 ILE A C 1
ATOM 5101 O O . ILE A 1 628 ? -2.126 0.200 -5.233 1.00 98.50 628 ILE A O 1
ATOM 5105 N N . ALA A 1 629 ? -2.811 -0.967 -3.429 1.00 98.06 629 ALA A N 1
ATOM 5106 C CA . ALA A 1 629 ? -3.061 0.195 -2.578 1.00 98.06 629 ALA A CA 1
ATOM 5107 C C . ALA A 1 629 ? -1.769 0.590 -1.852 1.00 98.06 629 ALA A C 1
ATOM 5109 O O . ALA A 1 629 ? -1.202 -0.220 -1.118 1.00 98.06 629 ALA A O 1
ATOM 5110 N N . MET A 1 630 ? -1.262 1.800 -2.088 1.00 97.75 630 MET A N 1
ATOM 5111 C CA . MET A 1 630 ? 0.037 2.248 -1.580 1.00 97.75 630 MET A CA 1
ATOM 5112 C C . MET A 1 630 ? -0.101 3.474 -0.675 1.00 97.75 630 MET A C 1
ATOM 5114 O O . MET A 1 630 ? -0.737 4.452 -1.066 1.00 97.75 630 MET A O 1
ATOM 5118 N N . SER A 1 631 ? 0.584 3.455 0.477 1.00 97.00 631 SER A N 1
ATOM 5119 C CA . SER A 1 631 ? 0.555 4.528 1.490 1.00 97.00 631 SER A CA 1
ATOM 5120 C C . SER A 1 631 ? 1.947 5.155 1.733 1.00 97.00 631 SER A C 1
ATOM 5122 O O . SER A 1 631 ? 2.647 4.791 2.686 1.00 97.00 631 SER A O 1
ATOM 5124 N N . PRO A 1 632 ? 2.421 6.050 0.842 1.00 96.19 632 PRO A N 1
ATOM 5125 C CA . PRO A 1 632 ? 3.793 6.559 0.834 1.00 96.19 632 PRO A CA 1
ATOM 5126 C C . PRO A 1 632 ? 4.321 7.217 2.118 1.00 96.19 632 PRO A C 1
ATOM 5128 O O . PRO A 1 632 ? 5.509 7.052 2.411 1.00 96.19 632 PRO A O 1
ATOM 5131 N N . LEU A 1 633 ? 3.499 7.946 2.878 1.00 94.44 633 LEU A N 1
ATOM 5132 C CA . LEU A 1 633 ? 3.878 8.592 4.141 1.00 94.44 633 LEU A CA 1
ATOM 5133 C C . LEU A 1 633 ? 4.154 7.556 5.239 1.00 94.44 633 LEU A C 1
ATOM 5135 O O . LEU A 1 633 ? 5.186 7.658 5.910 1.00 94.44 633 LEU A O 1
ATOM 5139 N N . SER A 1 634 ? 3.313 6.521 5.346 1.00 93.00 634 SER A N 1
ATOM 5140 C CA . SER A 1 634 ? 3.556 5.357 6.213 1.00 93.00 634 SER A CA 1
ATOM 5141 C C . SER A 1 634 ? 4.860 4.655 5.836 1.00 93.00 634 SER A C 1
ATOM 5143 O O . SER A 1 634 ? 5.787 4.543 6.649 1.00 93.00 634 SER A O 1
ATOM 5145 N N . ASN A 1 635 ? 5.009 4.290 4.553 1.00 92.12 635 ASN A N 1
ATOM 5146 C CA . ASN A 1 635 ? 6.205 3.586 4.093 1.00 92.12 635 ASN A CA 1
ATOM 5147 C C . ASN A 1 635 ? 7.478 4.424 4.349 1.00 92.12 635 ASN A C 1
ATOM 5149 O O . ASN A 1 635 ? 8.536 3.867 4.649 1.00 92.12 635 ASN A O 1
ATOM 5153 N N . ASN A 1 636 ? 7.387 5.757 4.267 1.00 90.81 636 ASN A N 1
ATOM 5154 C CA . ASN A 1 636 ? 8.468 6.695 4.576 1.00 90.81 636 ASN A CA 1
ATOM 5155 C C . ASN A 1 636 ? 8.837 6.742 6.069 1.00 90.81 636 ASN A C 1
ATOM 5157 O O . ASN A 1 636 ? 10.023 6.859 6.386 1.00 90.81 636 ASN A O 1
ATOM 5161 N N . ALA A 1 637 ? 7.865 6.616 6.975 1.00 82.69 637 ALA A N 1
ATOM 5162 C CA . ALA A 1 637 ? 8.112 6.546 8.414 1.00 82.69 637 ALA A CA 1
ATOM 5163 C C . ALA A 1 637 ? 8.728 5.201 8.851 1.00 82.69 637 ALA A C 1
ATOM 5165 O O . ALA A 1 637 ? 9.580 5.180 9.742 1.00 82.69 637 ALA A O 1
ATOM 5166 N N . LEU A 1 638 ? 8.335 4.090 8.213 1.00 76.88 638 LEU A N 1
ATOM 5167 C CA . LEU A 1 638 ? 8.664 2.732 8.669 1.00 76.88 638 LEU A CA 1
ATOM 5168 C C . LEU A 1 638 ? 9.802 2.034 7.896 1.00 76.88 638 LEU A C 1
ATOM 5170 O O . LEU A 1 638 ? 10.587 1.300 8.506 1.00 76.88 638 LEU A O 1
ATOM 5174 N N . PHE A 1 639 ? 9.940 2.253 6.581 1.00 77.06 639 PHE A N 1
ATOM 5175 C CA . PHE A 1 639 ? 10.788 1.404 5.719 1.00 77.06 639 PHE A CA 1
ATOM 5176 C C . PHE A 1 639 ? 11.686 2.128 4.713 1.00 77.06 639 PHE A C 1
ATOM 5178 O O . PHE A 1 639 ? 12.786 1.660 4.404 1.00 77.06 639 PHE A O 1
ATOM 5185 N N . LEU A 1 640 ? 11.193 3.196 4.089 1.00 84.69 640 LEU A N 1
ATOM 5186 C CA . LEU A 1 640 ? 11.668 3.607 2.774 1.00 84.69 640 LEU A CA 1
ATOM 5187 C C . LEU A 1 640 ? 11.380 5.086 2.507 1.00 84.69 640 LEU A C 1
ATOM 5189 O O . LEU A 1 640 ? 10.271 5.437 2.122 1.00 84.69 640 LEU A O 1
ATOM 5193 N N . ALA A 1 641 ? 12.414 5.924 2.633 1.00 88.06 641 ALA A N 1
ATOM 5194 C CA . ALA A 1 641 ? 12.353 7.363 2.352 1.00 88.06 641 ALA A CA 1
ATOM 5195 C C . ALA A 1 641 ? 11.554 7.699 1.074 1.00 88.06 641 ALA A C 1
ATOM 5197 O O . ALA A 1 641 ? 11.753 7.057 0.037 1.00 88.06 641 ALA A O 1
ATOM 5198 N N . TYR A 1 642 ? 10.676 8.701 1.165 1.00 92.31 642 TYR A N 1
ATOM 5199 C CA . TYR A 1 642 ? 9.593 8.994 0.214 1.00 92.31 642 TYR A CA 1
ATOM 5200 C C . TYR A 1 642 ? 10.041 9.073 -1.257 1.00 92.31 642 TYR A C 1
ATOM 5202 O O . TYR A 1 642 ? 9.381 8.541 -2.150 1.00 92.31 642 TYR A O 1
ATOM 5210 N N . GLU A 1 643 ? 11.210 9.654 -1.542 1.00 90.81 643 GLU A N 1
ATOM 5211 C CA . GLU A 1 643 ? 11.746 9.804 -2.907 1.00 90.81 643 GLU A CA 1
ATOM 5212 C C . GLU A 1 643 ? 12.210 8.472 -3.523 1.00 90.81 643 GLU A C 1
ATOM 5214 O O . GLU A 1 643 ? 12.552 8.402 -4.704 1.00 90.81 643 GLU A O 1
ATOM 5219 N N . ARG A 1 644 ? 12.251 7.403 -2.720 1.00 92.38 644 ARG A N 1
ATOM 5220 C CA . ARG A 1 644 ? 12.595 6.037 -3.127 1.00 92.38 644 ARG A CA 1
ATOM 5221 C C . ARG A 1 644 ? 11.391 5.105 -3.183 1.00 92.38 644 ARG A C 1
ATOM 5223 O O . ARG A 1 644 ? 11.597 3.948 -3.572 1.00 92.38 644 ARG A O 1
ATOM 5230 N N . ASN A 1 645 ? 10.197 5.544 -2.779 1.00 96.31 645 ASN A N 1
ATOM 5231 C CA . ASN A 1 645 ? 8.970 4.761 -2.906 1.00 96.31 645 ASN A CA 1
ATOM 5232 C C . ASN A 1 645 ? 8.762 4.376 -4.389 1.00 96.31 645 ASN A C 1
ATOM 5234 O O . ASN A 1 645 ? 8.996 5.215 -5.263 1.00 96.31 645 ASN A O 1
ATOM 5238 N N . PRO A 1 646 ? 8.416 3.119 -4.724 1.00 96.88 646 PRO A N 1
ATOM 5239 C CA . PRO A 1 646 ? 8.316 2.706 -6.118 1.00 96.88 646 PRO A CA 1
ATOM 5240 C C . PRO A 1 646 ? 7.038 3.179 -6.836 1.00 96.88 646 PRO A C 1
ATOM 5242 O O . PRO A 1 646 ? 6.999 3.060 -8.062 1.00 96.88 646 PRO A O 1
ATOM 5245 N N . LEU A 1 647 ? 6.046 3.747 -6.130 1.00 97.50 647 LEU A N 1
ATOM 5246 C CA . LEU A 1 647 ? 4.751 4.176 -6.685 1.00 97.50 647 LEU A CA 1
ATOM 5247 C C . LEU A 1 647 ? 4.873 4.987 -7.993 1.00 97.50 647 LEU A C 1
ATOM 5249 O O . LEU A 1 647 ? 4.241 4.586 -8.971 1.00 97.50 647 LEU A O 1
ATOM 5253 N N . PRO A 1 648 ? 5.730 6.026 -8.126 1.00 97.31 648 PRO A N 1
ATOM 5254 C CA . PRO A 1 648 ? 5.845 6.772 -9.384 1.00 97.31 648 PRO A CA 1
ATOM 5255 C C . PRO A 1 648 ? 6.316 5.916 -10.561 1.00 97.31 648 PRO A C 1
ATOM 5257 O O . PRO A 1 648 ? 5.911 6.148 -11.694 1.00 97.31 648 PRO A O 1
ATOM 5260 N N . SER A 1 649 ? 7.167 4.918 -10.314 1.00 97.19 649 SER A N 1
ATOM 5261 C CA . SER A 1 649 ? 7.646 4.008 -11.359 1.00 97.19 649 SER A CA 1
ATOM 5262 C C . SER A 1 649 ? 6.587 2.956 -11.704 1.00 97.19 649 SER A C 1
ATOM 5264 O O . SER A 1 649 ? 6.392 2.644 -12.875 1.00 97.19 649 SER A O 1
ATOM 5266 N N . PHE A 1 650 ? 5.834 2.463 -10.713 1.00 98.50 650 PHE A N 1
ATOM 5267 C CA . PHE A 1 650 ? 4.687 1.572 -10.936 1.00 98.50 650 PHE A CA 1
ATOM 5268 C C . PHE A 1 650 ? 3.597 2.272 -11.768 1.00 98.50 650 PHE A C 1
ATOM 5270 O O . PHE A 1 650 ? 3.141 1.726 -12.772 1.00 98.50 650 PHE A O 1
ATOM 5277 N N . PHE A 1 651 ? 3.269 3.519 -11.418 1.00 98.38 651 PHE A N 1
ATOM 5278 C CA . PHE A 1 651 ? 2.324 4.368 -12.141 1.00 98.38 651 PHE A CA 1
ATOM 5279 C C . PHE A 1 651 ? 2.769 4.656 -13.585 1.00 98.38 651 PHE A C 1
ATOM 5281 O O . PHE A 1 651 ? 1.992 4.463 -14.519 1.00 98.38 651 PHE A O 1
ATOM 5288 N N . ARG A 1 652 ? 4.032 5.049 -13.819 1.00 98.06 652 ARG A N 1
ATOM 5289 C CA . ARG A 1 652 ? 4.551 5.265 -15.189 1.00 98.06 652 ARG A CA 1
ATOM 5290 C C . ARG A 1 652 ? 4.509 3.990 -16.034 1.00 98.06 652 ARG A C 1
ATOM 5292 O O . ARG A 1 652 ? 4.205 4.055 -17.217 1.00 98.06 652 ARG A O 1
ATOM 5299 N N . ARG A 1 653 ? 4.744 2.823 -15.427 1.00 98.25 653 ARG A N 1
ATOM 5300 C CA . ARG A 1 653 ? 4.645 1.513 -16.096 1.00 98.25 653 ARG A CA 1
ATOM 5301 C C . ARG A 1 653 ? 3.208 1.057 -16.368 1.00 98.25 653 ARG A C 1
ATOM 5303 O O . ARG A 1 653 ? 3.033 0.109 -17.119 1.00 98.25 653 ARG A O 1
ATOM 5310 N N . GLY A 1 654 ? 2.198 1.716 -15.797 1.00 98.00 654 GLY A N 1
ATOM 5311 C CA . GLY A 1 654 ? 0.789 1.351 -15.972 1.00 98.00 654 GLY A CA 1
ATOM 5312 C C . GLY A 1 654 ? 0.337 0.168 -15.114 1.00 98.00 654 GLY A C 1
ATOM 5313 O O . GLY A 1 654 ? -0.561 -0.564 -15.522 1.00 98.00 654 GLY A O 1
ATOM 5314 N N . LEU A 1 655 ? 0.958 -0.051 -13.949 1.00 98.38 655 LEU A N 1
ATOM 5315 C CA . LEU A 1 655 ? 0.378 -0.931 -12.930 1.00 98.38 655 LEU A CA 1
ATOM 5316 C C . LEU A 1 655 ? -0.853 -0.250 -12.310 1.00 98.38 655 LEU A C 1
ATOM 5318 O O . LEU A 1 655 ? -0.875 0.973 -12.151 1.00 98.38 655 LEU A O 1
ATOM 5322 N N . ASN A 1 656 ? -1.843 -1.049 -11.913 1.00 97.94 656 ASN A N 1
ATOM 5323 C CA . ASN A 1 656 ? -3.063 -0.589 -11.251 1.00 97.94 656 ASN A CA 1
ATOM 5324 C C . ASN A 1 656 ? -2.770 -0.175 -9.793 1.00 97.94 656 ASN A C 1
ATOM 5326 O O . ASN A 1 656 ? -2.993 -0.932 -8.852 1.00 97.94 656 ASN A O 1
ATOM 5330 N N . VAL A 1 657 ? -2.215 1.025 -9.612 1.00 98.25 657 VAL A N 1
ATOM 5331 C CA . VAL A 1 657 ? -1.908 1.616 -8.298 1.00 98.25 657 VAL A CA 1
ATOM 5332 C C . VAL A 1 657 ? -2.969 2.629 -7.859 1.00 98.25 657 VAL A C 1
ATOM 5334 O O . VAL A 1 657 ? -3.513 3.367 -8.685 1.00 98.25 657 VAL A O 1
ATOM 5337 N N . SER A 1 658 ? -3.211 2.692 -6.549 1.00 98.00 658 SER A N 1
ATOM 5338 C CA . SER A 1 658 ? -3.966 3.745 -5.857 1.00 98.00 658 SER A CA 1
ATOM 5339 C C . SER A 1 658 ? -3.139 4.338 -4.705 1.00 98.00 658 SER A C 1
ATOM 5341 O O . SER A 1 658 ? -2.164 3.737 -4.250 1.00 98.00 658 SER A O 1
ATOM 5343 N N . LEU A 1 659 ? -3.525 5.535 -4.250 1.00 97.81 659 LEU A N 1
ATOM 5344 C CA . LEU A 1 659 ? -3.033 6.142 -3.008 1.00 97.81 659 LEU A CA 1
ATOM 5345 C C . LEU A 1 659 ? -3.984 5.825 -1.846 1.00 97.81 659 LEU A C 1
ATOM 5347 O O . LEU A 1 659 ? -5.196 5.709 -2.046 1.00 97.81 659 LEU A O 1
ATOM 5351 N N . SER A 1 660 ? -3.423 5.712 -0.648 1.00 97.50 660 SER A N 1
ATOM 5352 C CA . SER A 1 660 ? -4.116 5.367 0.598 1.00 97.50 660 SER A CA 1
ATOM 5353 C C . SER A 1 660 ? -3.355 5.897 1.821 1.00 97.50 660 SER A C 1
ATOM 5355 O O . SER A 1 660 ? -2.204 6.302 1.678 1.00 97.50 660 SER A O 1
ATOM 5357 N N . THR A 1 661 ? -3.970 5.933 3.010 1.00 96.69 661 THR A N 1
ATOM 5358 C CA . THR A 1 661 ? -3.392 6.649 4.178 1.00 96.69 661 THR A CA 1
ATOM 5359 C C . THR A 1 661 ? -2.801 5.772 5.279 1.00 96.69 661 THR A C 1
ATOM 5361 O O . THR A 1 661 ? -1.999 6.268 6.072 1.00 96.69 661 THR A O 1
ATOM 5364 N N . ASP A 1 662 ? -3.129 4.479 5.313 1.00 95.19 662 ASP A N 1
ATOM 5365 C CA . ASP A 1 662 ? -2.691 3.519 6.337 1.00 95.19 662 ASP A CA 1
ATOM 5366 C C . ASP A 1 662 ? -3.232 3.868 7.741 1.00 95.19 662 ASP A C 1
ATOM 5368 O O . ASP A 1 662 ? -4.354 3.505 8.101 1.00 95.19 662 ASP A O 1
ATOM 5372 N N . ASP A 1 663 ? -2.487 4.674 8.498 1.00 94.69 663 ASP A N 1
ATOM 5373 C CA . ASP A 1 663 ? -2.850 5.203 9.807 1.00 94.69 663 ASP A CA 1
ATOM 5374 C C . ASP A 1 663 ? -2.788 6.748 9.807 1.00 94.69 663 ASP A C 1
ATOM 5376 O O . ASP A 1 663 ? -1.752 7.344 10.143 1.00 94.69 663 ASP A O 1
ATOM 5380 N N . PRO A 1 664 ? -3.895 7.450 9.499 1.00 94.69 664 PRO A N 1
ATOM 5381 C CA . PRO A 1 664 ? -4.005 8.897 9.698 1.00 94.69 664 PRO A CA 1
ATOM 5382 C C . PRO A 1 664 ? -3.517 9.378 11.071 1.00 94.69 664 PRO A C 1
ATOM 5384 O O . PRO A 1 664 ? -2.797 10.371 11.157 1.00 94.69 664 PRO A O 1
ATOM 5387 N N . LEU A 1 665 ? -3.829 8.634 12.135 1.00 92.12 665 LEU A N 1
ATOM 5388 C CA . LEU A 1 665 ? -3.431 8.938 13.509 1.00 92.12 665 LEU A CA 1
ATOM 5389 C C . LEU A 1 665 ? -1.911 8.935 13.727 1.00 92.12 665 LEU A C 1
ATOM 5391 O O . LEU A 1 665 ? -1.449 9.614 14.637 1.00 92.12 665 LEU A O 1
ATOM 5395 N N . LEU A 1 666 ? -1.134 8.185 12.941 1.00 89.38 666 LEU A N 1
ATOM 5396 C CA . LEU A 1 666 ? 0.312 8.008 13.139 1.00 89.38 666 LEU A CA 1
ATOM 5397 C C . LEU A 1 666 ? 1.167 8.859 12.189 1.00 89.38 666 LEU A C 1
ATOM 5399 O O . LEU A 1 666 ? 2.303 9.196 12.545 1.00 89.38 666 LEU A O 1
ATOM 5403 N N . PHE A 1 667 ? 0.635 9.208 11.011 1.00 91.00 667 PHE A N 1
ATOM 5404 C CA . PHE A 1 667 ? 1.417 9.782 9.905 1.00 91.00 667 PHE A CA 1
ATOM 5405 C C . PHE A 1 667 ? 0.923 11.135 9.356 1.00 91.00 667 PHE A C 1
ATOM 5407 O O . PHE A 1 667 ? 1.686 11.776 8.634 1.00 91.00 667 PHE A O 1
ATOM 5414 N N . HIS A 1 668 ? -0.309 11.570 9.658 1.00 93.31 668 HIS A N 1
ATOM 5415 C CA . HIS A 1 668 ? -0.963 12.695 8.970 1.00 93.31 668 HIS A CA 1
ATOM 5416 C C . HIS A 1 668 ? -1.265 13.886 9.893 1.00 93.31 668 HIS A C 1
ATOM 5418 O O . HIS A 1 668 ? -1.762 13.728 11.011 1.00 93.31 668 HIS A O 1
ATOM 5424 N N . PHE A 1 669 ? -1.027 15.105 9.399 1.00 89.81 669 PHE A N 1
ATOM 5425 C CA . PHE A 1 669 ? -1.205 16.339 10.172 1.00 89.81 669 PHE A CA 1
ATOM 5426 C C . PHE A 1 669 ? -2.515 17.075 9.860 1.00 89.81 669 PHE A C 1
ATOM 5428 O O . PHE A 1 669 ? -2.985 17.866 10.686 1.00 89.81 669 PHE A O 1
ATOM 5435 N N . THR A 1 670 ? -3.123 16.832 8.698 1.00 91.12 670 THR A N 1
ATOM 5436 C CA . THR A 1 670 ? -4.342 17.515 8.235 1.00 91.12 670 THR A CA 1
ATOM 5437 C C . THR A 1 670 ? -5.635 16.822 8.685 1.00 91.12 670 THR A C 1
ATOM 5439 O O . THR A 1 670 ? -5.630 15.726 9.245 1.00 91.12 670 THR A O 1
ATOM 5442 N N . LYS A 1 671 ? -6.780 17.474 8.442 1.00 86.88 671 LYS A N 1
ATOM 5443 C CA . LYS A 1 671 ? -8.110 16.864 8.607 1.00 86.88 671 LYS A CA 1
ATOM 5444 C C . LYS A 1 671 ? -8.455 15.833 7.5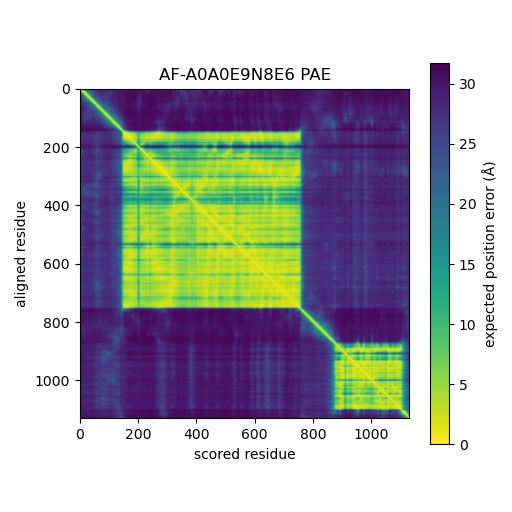23 1.00 86.88 671 LYS A C 1
ATOM 5446 O O . LYS A 1 671 ? -9.322 15.001 7.754 1.00 86.88 671 LYS A O 1
ATOM 5451 N N . GLU A 1 672 ? -7.835 15.931 6.351 1.00 91.00 672 GLU A N 1
ATOM 5452 C CA . GLU A 1 672 ? -8.195 15.179 5.146 1.00 91.00 672 GLU A CA 1
ATOM 5453 C C . GLU A 1 672 ? -6.980 14.347 4.711 1.00 91.00 672 GLU A C 1
ATOM 5455 O O . GLU A 1 672 ? -6.286 14.716 3.761 1.00 91.00 672 GLU A O 1
ATOM 5460 N N . PRO A 1 673 ? -6.665 13.247 5.422 1.00 94.50 673 PRO A N 1
ATOM 5461 C CA . PRO A 1 673 ? -5.380 12.560 5.293 1.00 94.50 673 PRO A CA 1
ATOM 5462 C C . PRO A 1 673 ? -5.127 12.050 3.865 1.00 94.50 673 PRO A C 1
ATOM 5464 O O . PRO A 1 673 ? -4.020 12.172 3.347 1.00 94.50 673 PRO A O 1
ATOM 5467 N N . LEU A 1 674 ? -6.167 11.590 3.162 1.00 95.88 674 LEU A N 1
ATOM 5468 C CA . LEU A 1 674 ? -6.039 11.163 1.767 1.00 95.88 674 LEU A CA 1
ATOM 5469 C C . LEU A 1 674 ? -5.663 12.341 0.849 1.00 95.88 674 LEU A C 1
ATOM 5471 O O . LEU A 1 674 ? -4.830 12.194 -0.043 1.00 95.88 674 LEU A O 1
ATOM 5475 N N . MET A 1 675 ? -6.226 13.531 1.081 1.00 95.06 675 MET A N 1
ATOM 5476 C CA . MET A 1 675 ? -5.862 14.741 0.333 1.00 95.06 675 MET A CA 1
ATOM 5477 C C . MET A 1 675 ? -4.435 15.214 0.649 1.00 95.06 675 MET A C 1
ATOM 5479 O O . MET A 1 675 ? -3.787 15.787 -0.227 1.00 95.06 675 MET A O 1
ATOM 5483 N N . GLU A 1 676 ? -3.924 14.948 1.853 1.00 96.06 676 GLU A N 1
ATOM 5484 C CA . GLU A 1 676 ? -2.527 15.187 2.237 1.00 96.06 676 GLU A CA 1
ATOM 5485 C C . GLU A 1 676 ? -1.564 14.257 1.479 1.00 96.06 676 GLU A C 1
ATOM 5487 O O . GLU A 1 676 ? -0.635 14.774 0.857 1.00 96.06 676 GLU A O 1
ATOM 5492 N N . GLU A 1 677 ? -1.829 12.947 1.382 1.00 96.88 677 GLU A N 1
ATOM 5493 C CA . GLU A 1 677 ? -1.038 12.028 0.532 1.00 96.88 677 GLU A CA 1
ATOM 5494 C C . GLU A 1 677 ? -0.996 12.474 -0.934 1.00 96.88 677 GLU A C 1
ATOM 5496 O O . GLU A 1 677 ? 0.082 12.638 -1.508 1.00 96.88 677 GLU A O 1
ATOM 5501 N N . PHE A 1 678 ? -2.156 12.755 -1.541 1.00 97.56 678 PHE A N 1
ATOM 5502 C CA . PHE A 1 678 ? -2.214 13.267 -2.915 1.00 97.56 678 PHE A CA 1
ATOM 5503 C C . PHE A 1 678 ? -1.444 14.592 -3.081 1.00 97.56 678 PHE A C 1
ATOM 5505 O O . PHE A 1 678 ? -0.752 14.784 -4.084 1.00 97.56 678 PHE A O 1
ATOM 5512 N N . SER A 1 679 ? -1.512 15.492 -2.094 1.00 96.00 679 SER A N 1
ATOM 5513 C CA . SER A 1 679 ? -0.801 16.777 -2.128 1.00 96.00 679 SER A CA 1
ATOM 5514 C C . SER A 1 679 ? 0.717 16.608 -2.015 1.00 96.00 679 SER A C 1
ATOM 5516 O O . SER A 1 679 ? 1.464 17.253 -2.755 1.00 96.00 679 SER A O 1
ATOM 5518 N N . VAL A 1 680 ? 1.195 15.726 -1.132 1.00 95.56 680 VAL A N 1
ATOM 5519 C CA . VAL A 1 680 ? 2.627 15.429 -0.979 1.00 95.56 680 VAL A CA 1
ATOM 5520 C C . VAL A 1 680 ? 3.159 14.702 -2.219 1.00 95.56 680 VAL A C 1
ATOM 5522 O O . VAL A 1 680 ? 4.203 15.095 -2.749 1.00 95.56 680 VAL A O 1
ATOM 5525 N N . ALA A 1 681 ? 2.415 13.732 -2.756 1.00 95.25 681 ALA A N 1
ATOM 5526 C CA . ALA A 1 681 ? 2.747 13.028 -3.994 1.00 95.25 681 ALA A CA 1
ATOM 5527 C C . ALA A 1 681 ? 2.885 13.998 -5.183 1.00 95.25 681 ALA A C 1
ATOM 5529 O O . ALA A 1 681 ? 3.889 13.965 -5.904 1.00 95.25 681 ALA A O 1
ATOM 5530 N N . ALA A 1 682 ? 1.937 14.928 -5.348 1.00 95.00 682 ALA A N 1
ATOM 5531 C CA . ALA A 1 682 ? 2.007 15.975 -6.365 1.00 95.00 682 ALA A CA 1
ATOM 5532 C C . ALA A 1 682 ? 3.230 16.887 -6.183 1.00 95.00 682 ALA A C 1
ATOM 5534 O O . ALA A 1 682 ? 3.963 17.143 -7.142 1.00 95.00 682 ALA A O 1
ATOM 5535 N N . GLN A 1 683 ? 3.508 17.344 -4.958 1.00 94.25 683 GLN A N 1
ATOM 5536 C CA . GLN A 1 683 ? 4.613 18.273 -4.714 1.00 94.25 683 GLN A CA 1
ATOM 5537 C C . GLN A 1 683 ? 6.000 17.626 -4.802 1.00 94.25 683 GLN A C 1
ATOM 5539 O O . GLN A 1 683 ? 6.926 18.281 -5.287 1.00 94.25 683 GLN A O 1
ATOM 5544 N N . ILE A 1 684 ? 6.172 16.367 -4.390 1.00 94.38 684 ILE A N 1
ATOM 5545 C CA . ILE A 1 684 ? 7.478 15.689 -4.421 1.00 94.38 684 ILE A CA 1
ATOM 5546 C C . ILE A 1 684 ? 7.734 15.030 -5.783 1.00 94.38 684 ILE A C 1
ATOM 5548 O O . ILE A 1 684 ? 8.812 15.211 -6.351 1.00 94.38 684 ILE A O 1
ATOM 5552 N N . TRP A 1 685 ? 6.762 14.305 -6.344 1.00 95.81 685 TRP A N 1
ATOM 5553 C CA . TRP A 1 685 ? 6.950 13.542 -7.589 1.00 95.81 685 TRP A CA 1
ATOM 5554 C C . TRP A 1 685 ? 6.514 14.275 -8.861 1.00 95.81 685 TRP A C 1
ATOM 5556 O O . TRP A 1 685 ? 6.724 13.745 -9.954 1.00 95.81 685 TRP A O 1
ATOM 5566 N N . LYS A 1 686 ? 5.960 15.488 -8.725 1.00 94.38 686 LYS A N 1
ATOM 5567 C CA . LYS A 1 686 ? 5.491 16.351 -9.826 1.00 94.38 686 LYS A CA 1
ATOM 5568 C C . LYS A 1 686 ? 4.394 15.701 -10.675 1.00 94.38 686 LYS A C 1
ATOM 5570 O O . LYS A 1 686 ? 4.391 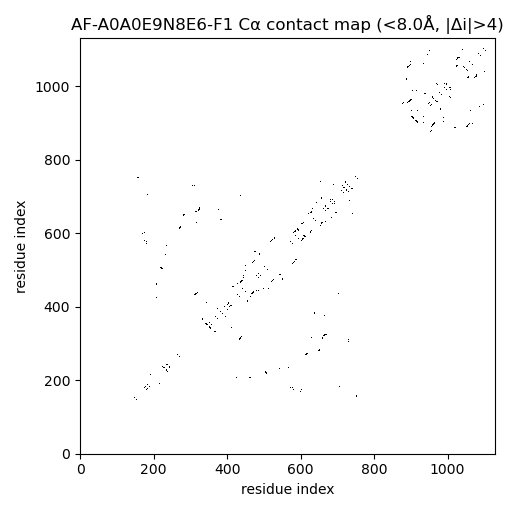15.819 -11.895 1.00 94.38 686 LYS A O 1
ATOM 5575 N N . MET A 1 687 ? 3.465 15.016 -10.008 1.00 94.81 687 MET A N 1
ATOM 5576 C CA . MET A 1 687 ? 2.251 14.485 -10.633 1.00 94.81 687 MET A CA 1
ATOM 5577 C C . MET A 1 687 ? 1.319 15.622 -11.068 1.00 94.81 687 MET A C 1
ATOM 5579 O O . MET A 1 687 ? 1.105 16.584 -10.327 1.00 94.81 687 MET A O 1
ATOM 5583 N N . SER A 1 688 ? 0.756 15.496 -12.266 1.00 94.81 688 SER A N 1
ATOM 5584 C CA . SER A 1 688 ? -0.250 16.410 -12.804 1.00 94.81 688 SER A CA 1
ATOM 5585 C C . SER A 1 688 ? -1.623 16.191 -12.154 1.00 94.81 688 SER A C 1
ATOM 5587 O O . SER A 1 688 ? -1.887 15.169 -11.518 1.00 94.81 688 SER A O 1
ATOM 5589 N N . SER A 1 689 ? -2.550 17.129 -12.378 1.00 94.06 689 SER A N 1
ATOM 5590 C CA . SER A 1 689 ? -3.960 16.961 -11.986 1.00 94.06 689 SER A CA 1
ATOM 5591 C C . SER A 1 689 ? -4.574 15.683 -12.582 1.00 94.06 689 SER A C 1
ATOM 5593 O O . SER A 1 689 ? -5.355 15.001 -11.925 1.00 94.06 689 SER A O 1
ATOM 5595 N N . MET A 1 690 ? -4.169 15.314 -13.800 1.00 95.00 690 MET A N 1
ATOM 5596 C CA . MET A 1 690 ? -4.660 14.147 -14.531 1.00 95.00 690 MET A CA 1
ATOM 5597 C C . MET A 1 690 ? -4.094 12.845 -13.965 1.00 95.00 690 MET A C 1
ATOM 5599 O O . MET A 1 690 ? -4.829 11.869 -13.881 1.00 95.00 690 MET A O 1
ATOM 5603 N N . ASP A 1 691 ? -2.832 12.836 -13.520 1.00 97.19 691 ASP A N 1
ATOM 5604 C CA . ASP A 1 691 ? -2.245 11.686 -12.818 1.00 97.19 691 ASP A CA 1
ATOM 5605 C C . ASP A 1 691 ? -2.966 11.437 -11.487 1.00 97.19 691 ASP A C 1
ATOM 5607 O O . ASP A 1 691 ? -3.302 10.301 -11.159 1.00 97.19 691 ASP A O 1
ATOM 5611 N N . MET A 1 692 ? -3.282 12.506 -10.746 1.00 97.25 692 MET A N 1
ATOM 5612 C CA . MET A 1 692 ? -4.083 12.402 -9.525 1.00 97.25 692 MET A CA 1
ATOM 5613 C C . MET A 1 692 ? -5.523 11.939 -9.807 1.00 97.25 692 MET A C 1
ATOM 5615 O O . MET A 1 692 ? -6.072 11.151 -9.039 1.00 97.25 692 MET A O 1
ATOM 5619 N N . CYS A 1 693 ? -6.137 12.375 -10.913 1.00 97.38 693 CYS A N 1
ATOM 5620 C CA . CYS A 1 693 ? -7.452 11.883 -11.337 1.00 97.38 693 CYS A CA 1
ATOM 5621 C C . CYS A 1 693 ? -7.403 10.413 -11.799 1.00 97.38 693 CYS A C 1
ATOM 5623 O O . CYS A 1 693 ? -8.341 9.665 -11.538 1.00 97.38 693 CYS A O 1
ATOM 5625 N N . GLU A 1 694 ? -6.309 9.965 -12.424 1.00 97.81 694 GLU A N 1
ATOM 5626 C CA . GLU A 1 694 ? -6.095 8.563 -12.805 1.00 97.81 694 GLU A CA 1
ATOM 5627 C C . GLU A 1 694 ? -5.938 7.667 -11.566 1.00 97.81 694 GLU A C 1
ATOM 5629 O O . GLU A 1 694 ? -6.640 6.665 -11.443 1.00 97.81 694 GLU A O 1
ATOM 5634 N N . LEU A 1 695 ? -5.116 8.073 -10.593 1.00 98.19 695 LEU A N 1
ATOM 5635 C CA . LEU A 1 695 ? -4.995 7.398 -9.294 1.00 98.19 695 LEU A CA 1
ATOM 5636 C C . LEU A 1 695 ? -6.335 7.362 -8.531 1.00 98.19 695 LEU A C 1
ATOM 5638 O O . LEU A 1 695 ? -6.681 6.339 -7.937 1.00 98.19 695 LEU A O 1
ATOM 5642 N N . ALA A 1 696 ? -7.126 8.440 -8.583 1.00 97.81 696 ALA A N 1
ATOM 5643 C CA . ALA A 1 696 ? -8.470 8.479 -8.006 1.00 97.81 696 ALA A CA 1
ATOM 5644 C C . ALA A 1 696 ? -9.439 7.513 -8.721 1.00 97.81 696 ALA A C 1
ATOM 5646 O O . ALA A 1 696 ? -10.106 6.719 -8.054 1.00 97.81 696 ALA A O 1
ATOM 5647 N N . ARG A 1 697 ? -9.465 7.496 -10.062 1.00 96.94 697 ARG A N 1
ATOM 5648 C CA . ARG A 1 697 ? -10.247 6.538 -10.869 1.00 96.94 697 ARG A CA 1
ATOM 5649 C C . ARG A 1 697 ? -9.875 5.091 -10.531 1.00 96.94 697 ARG A C 1
ATOM 5651 O O . ARG A 1 697 ? -10.766 4.271 -10.318 1.00 96.94 697 ARG A O 1
ATOM 5658 N N . ASN A 1 698 ? -8.581 4.793 -10.417 1.00 97.31 698 ASN A N 1
ATOM 5659 C CA . ASN A 1 698 ? -8.086 3.466 -10.051 1.00 97.31 698 ASN A CA 1
ATOM 5660 C C . ASN A 1 698 ? -8.517 3.067 -8.633 1.00 97.31 698 ASN A C 1
ATOM 5662 O O . ASN A 1 698 ? -8.957 1.936 -8.438 1.00 97.31 698 ASN A O 1
ATOM 5666 N N . SER A 1 699 ? -8.485 3.994 -7.664 1.00 98.06 699 SER A N 1
ATOM 5667 C CA . SER A 1 699 ? -8.976 3.727 -6.302 1.00 98.06 699 SER A CA 1
ATOM 5668 C C . SER A 1 699 ? -10.450 3.297 -6.283 1.00 98.06 699 SER A C 1
ATOM 5670 O O . SER A 1 699 ? -10.802 2.347 -5.592 1.00 98.06 699 SER A O 1
ATOM 5672 N N . VAL A 1 700 ? -11.304 3.918 -7.110 1.00 97.06 700 VAL A N 1
ATOM 5673 C CA . VAL A 1 700 ? -12.718 3.528 -7.240 1.00 97.06 700 VAL A CA 1
ATOM 5674 C C . VAL A 1 700 ? -12.866 2.150 -7.893 1.00 97.06 700 VAL A C 1
ATOM 5676 O O . VAL A 1 700 ? -13.674 1.346 -7.429 1.00 97.06 700 VAL A O 1
ATOM 5679 N N . LEU A 1 701 ? -12.088 1.846 -8.937 1.00 94.81 701 LEU A N 1
ATOM 5680 C CA . LEU A 1 701 ? -12.131 0.534 -9.594 1.00 94.81 701 LEU A CA 1
ATOM 5681 C C . LEU A 1 701 ? -11.715 -0.596 -8.643 1.00 94.81 701 LEU A C 1
ATOM 5683 O O . LEU A 1 701 ? -12.462 -1.562 -8.510 1.00 94.81 701 LEU A O 1
ATOM 5687 N N . GLN A 1 702 ? -10.596 -0.433 -7.927 1.00 95.25 702 GLN A N 1
ATOM 5688 C CA . GLN A 1 702 ? -10.089 -1.402 -6.942 1.00 95.25 702 GLN A CA 1
ATOM 5689 C C . GLN A 1 702 ? -10.995 -1.575 -5.712 1.00 95.25 702 GLN A C 1
ATOM 5691 O O . GLN A 1 702 ? -10.869 -2.569 -4.993 1.00 95.25 702 GLN A O 1
ATOM 5696 N N . SER A 1 703 ? -11.869 -0.602 -5.441 1.00 95.19 703 SER A N 1
ATOM 5697 C CA . SER A 1 703 ? -12.716 -0.596 -4.250 1.00 95.19 703 SER A CA 1
ATOM 5698 C C . SER A 1 703 ? -13.834 -1.643 -4.283 1.00 95.19 703 SER A C 1
ATOM 5700 O O . SER A 1 703 ? -14.302 -2.059 -5.344 1.00 95.19 703 SER A O 1
ATOM 5702 N N . GLY A 1 704 ? -14.316 -2.039 -3.109 1.00 92.38 704 GLY A N 1
ATOM 5703 C CA . GLY A 1 704 ? -15.388 -3.020 -2.947 1.00 92.38 704 GLY A CA 1
ATOM 5704 C C . GLY A 1 704 ? -16.813 -2.458 -2.932 1.00 92.38 704 GLY A C 1
ATOM 5705 O O . GLY A 1 704 ? -17.677 -3.091 -2.328 1.00 92.38 704 GLY A O 1
ATOM 5706 N N . TRP A 1 705 ? -17.073 -1.299 -3.545 1.00 92.69 705 TRP A N 1
ATOM 5707 C CA . TRP A 1 705 ? -18.446 -0.813 -3.745 1.00 92.69 705 TRP A CA 1
ATOM 5708 C C . TRP A 1 705 ? -19.177 -1.591 -4.837 1.00 92.69 705 TRP A C 1
ATOM 5710 O O . TRP A 1 705 ? -18.569 -2.182 -5.728 1.00 92.69 705 TRP A O 1
ATOM 5720 N N . GLU A 1 706 ? -20.499 -1.537 -4.756 1.00 91.19 706 GLU A N 1
ATOM 5721 C CA . GLU A 1 706 ? -21.441 -2.169 -5.668 1.00 91.19 706 GLU A CA 1
ATOM 5722 C C . GLU A 1 706 ? -21.335 -1.548 -7.074 1.00 91.19 706 GLU A C 1
ATOM 5724 O O . GLU A 1 706 ? -21.136 -0.335 -7.221 1.00 91.19 706 GLU A O 1
ATOM 5729 N N . MET A 1 707 ? -21.498 -2.358 -8.125 1.00 90.44 707 MET A N 1
ATOM 5730 C CA . MET A 1 707 ? -21.342 -1.904 -9.517 1.00 90.44 707 MET A CA 1
ATOM 5731 C C . MET A 1 707 ? -22.233 -0.700 -9.877 1.00 90.44 707 MET A C 1
ATOM 5733 O O . MET A 1 707 ? -21.788 0.197 -10.590 1.00 90.44 707 MET A O 1
ATOM 5737 N N . GLU A 1 708 ? -23.457 -0.616 -9.348 1.00 88.81 708 GLU A N 1
ATOM 5738 C CA . GLU A 1 708 ? -24.355 0.533 -9.561 1.00 88.81 708 GLU A CA 1
ATOM 5739 C C . GLU A 1 708 ? -23.757 1.849 -9.017 1.00 88.81 708 GLU A C 1
ATOM 5741 O O . GLU A 1 708 ? -23.806 2.893 -9.678 1.00 88.81 708 GLU A O 1
ATOM 5746 N N . VAL A 1 709 ? -23.085 1.791 -7.862 1.00 90.38 709 VAL A N 1
ATOM 5747 C CA . VAL A 1 709 ? -22.382 2.936 -7.265 1.00 90.38 709 VAL A CA 1
ATOM 5748 C C . VAL A 1 709 ? -21.131 3.287 -8.078 1.00 90.38 709 VAL A C 1
ATOM 5750 O O . VAL A 1 709 ? -20.902 4.466 -8.369 1.00 90.38 709 VAL A O 1
ATOM 5753 N N . LYS A 1 710 ? -20.365 2.286 -8.543 1.00 92.81 710 LYS A N 1
ATOM 5754 C CA . LYS A 1 710 ? -19.234 2.503 -9.468 1.00 92.81 710 LYS A CA 1
ATOM 5755 C C . LYS A 1 710 ? -19.692 3.166 -10.776 1.00 92.81 710 LYS A C 1
ATOM 5757 O O . LYS A 1 710 ? -19.068 4.135 -11.207 1.00 92.81 710 LYS A O 1
ATOM 5762 N N . GLN A 1 711 ? -20.820 2.750 -11.358 1.00 91.88 711 GLN A N 1
ATOM 5763 C CA . GLN A 1 711 ? -21.399 3.376 -12.557 1.00 91.88 711 GLN A CA 1
ATOM 5764 C C . GLN A 1 711 ? -21.874 4.817 -12.302 1.00 91.88 711 GLN A C 1
ATOM 5766 O O . GLN A 1 711 ? -21.685 5.711 -13.145 1.00 91.88 711 GLN A O 1
ATOM 5771 N N . HIS A 1 712 ? -22.445 5.088 -11.122 1.00 91.44 712 HIS A N 1
ATOM 5772 C CA . HIS A 1 712 ? -22.770 6.449 -10.699 1.00 91.44 712 HIS A CA 1
ATOM 5773 C C . HIS A 1 712 ? -21.506 7.326 -10.606 1.00 91.44 712 HIS A C 1
ATOM 5775 O O . HIS A 1 712 ? -21.530 8.459 -11.093 1.00 91.44 712 HIS A O 1
ATOM 5781 N N . TRP A 1 713 ? -20.392 6.801 -10.083 1.00 93.50 713 TRP A N 1
ATOM 5782 C CA . TRP A 1 713 ? -19.138 7.541 -9.880 1.00 93.50 713 TRP A CA 1
ATOM 5783 C C . TRP A 1 713 ? -18.219 7.665 -11.103 1.00 93.50 713 TRP A C 1
ATOM 5785 O O . TRP A 1 713 ? -17.571 8.699 -11.226 1.00 93.50 713 TRP A O 1
ATOM 5795 N N . LEU A 1 714 ? -18.149 6.667 -11.991 1.00 93.56 714 LEU A N 1
ATOM 5796 C CA . LEU A 1 714 ? -17.168 6.614 -13.093 1.00 93.56 714 LEU A CA 1
ATOM 5797 C C . LEU A 1 714 ? -17.767 6.700 -14.502 1.00 93.56 714 LEU A C 1
ATOM 5799 O O . LEU A 1 714 ? -17.048 7.051 -15.432 1.00 93.56 714 LEU A O 1
ATOM 5803 N N . GLY A 1 715 ? -19.056 6.388 -14.667 1.00 92.56 715 GLY A N 1
ATOM 5804 C CA . GLY A 1 715 ? -19.732 6.345 -15.971 1.00 92.56 715 GLY A CA 1
ATOM 5805 C C . GLY A 1 715 ? -20.515 5.046 -16.150 1.00 92.56 715 GLY A C 1
ATOM 5806 O O . GLY A 1 715 ? -20.142 4.022 -15.588 1.00 92.56 715 GLY A O 1
ATOM 5807 N N . LYS A 1 716 ? -21.601 5.062 -16.937 1.00 89.94 716 LYS A N 1
ATOM 5808 C CA . LYS A 1 716 ? -22.475 3.879 -17.115 1.00 89.94 716 LYS A CA 1
ATOM 5809 C C . LYS A 1 716 ? -21.728 2.636 -17.614 1.00 89.94 716 LYS A C 1
ATOM 5811 O O . LYS A 1 716 ? -22.097 1.526 -17.258 1.00 89.94 716 LYS A O 1
ATOM 5816 N N . ASN A 1 717 ? -20.679 2.839 -18.406 1.00 91.00 717 ASN A N 1
ATOM 5817 C CA . ASN A 1 717 ? -19.930 1.779 -19.074 1.00 91.00 717 ASN A CA 1
ATOM 5818 C C . ASN A 1 717 ? -18.631 1.412 -18.334 1.00 91.00 717 ASN A C 1
ATOM 5820 O O . ASN A 1 717 ? -17.757 0.812 -18.939 1.00 91.00 717 ASN A O 1
ATOM 5824 N N . CYS A 1 718 ? -18.451 1.779 -17.056 1.00 89.56 718 CYS A N 1
ATOM 5825 C CA . CYS A 1 718 ? -17.158 1.676 -16.351 1.00 89.56 718 CYS A CA 1
ATOM 5826 C C . CYS A 1 718 ? -16.560 0.259 -16.208 1.00 89.56 718 CYS A C 1
ATOM 5828 O O . CYS A 1 718 ? -15.446 0.128 -15.709 1.00 89.56 718 CYS A O 1
ATOM 5830 N N . TYR A 1 719 ? -17.290 -0.777 -16.627 1.00 87.50 719 TYR A N 1
ATOM 5831 C CA . TYR A 1 719 ? -16.838 -2.165 -16.760 1.00 87.50 719 TYR A CA 1
ATOM 5832 C C . TYR A 1 719 ? -16.114 -2.454 -18.094 1.00 87.50 719 TYR A C 1
ATOM 5834 O O . TYR A 1 719 ? -15.428 -3.468 -18.205 1.00 87.50 719 TYR A O 1
ATOM 5842 N N . ASN A 1 720 ? -16.244 -1.590 -19.108 1.00 91.81 720 ASN A N 1
ATOM 5843 C CA . ASN A 1 720 ? -15.536 -1.730 -20.382 1.00 91.81 720 ASN A CA 1
ATOM 5844 C C . ASN A 1 720 ? -14.048 -1.349 -20.242 1.00 91.81 720 ASN A C 1
ATOM 5846 O O . ASN A 1 720 ? -13.702 -0.453 -19.466 1.00 91.81 720 ASN A O 1
ATOM 5850 N N . PRO A 1 721 ? -13.146 -1.973 -21.018 1.00 89.94 721 PRO A N 1
ATOM 5851 C CA . PRO A 1 721 ? -11.736 -1.603 -21.033 1.00 89.94 721 PRO A CA 1
ATOM 5852 C C . PRO A 1 721 ? -11.475 -0.275 -21.768 1.00 89.94 721 PRO A C 1
ATOM 5854 O O . PRO A 1 721 ? -12.228 0.151 -22.645 1.00 89.94 721 PRO A O 1
ATOM 5857 N N . GLY A 1 722 ? -10.347 0.363 -21.442 1.00 92.19 722 GLY A N 1
ATOM 5858 C CA . GLY A 1 722 ? -9.843 1.539 -22.158 1.00 92.19 722 GLY A CA 1
ATOM 5859 C C . GLY A 1 722 ? -10.774 2.764 -22.112 1.00 92.19 722 GLY A C 1
ATOM 5860 O O . GLY A 1 722 ? -11.360 3.041 -21.062 1.00 92.19 722 GLY A O 1
ATOM 5861 N N . PRO A 1 723 ? -10.879 3.546 -23.207 1.00 93.12 723 PRO A N 1
ATOM 5862 C CA . PRO A 1 723 ? -11.639 4.797 -23.222 1.00 93.12 723 PRO A CA 1
ATOM 5863 C C . PRO A 1 723 ? -13.161 4.584 -23.191 1.00 93.12 723 PRO A C 1
ATOM 5865 O O . PRO A 1 723 ? -13.878 5.431 -22.673 1.00 93.12 723 PRO A O 1
ATOM 5868 N N . GLU A 1 724 ? -13.672 3.448 -23.678 1.00 92.88 724 GLU A N 1
ATOM 5869 C CA . GLU A 1 724 ? -15.114 3.143 -23.643 1.00 92.88 724 GLU A CA 1
ATOM 5870 C C . GLU A 1 724 ? -15.651 2.969 -22.213 1.00 92.88 724 GLU A C 1
ATOM 5872 O O . GLU A 1 724 ? -16.840 3.173 -21.964 1.00 92.88 724 GLU A O 1
ATOM 5877 N N . GLY A 1 725 ? -14.767 2.621 -21.271 1.00 91.94 725 GLY A N 1
ATOM 5878 C CA . GLY A 1 725 ? -15.042 2.547 -19.838 1.00 91.94 725 GLY A CA 1
ATOM 5879 C C . GLY A 1 725 ? -14.812 3.848 -19.073 1.00 91.94 725 GLY A C 1
ATOM 5880 O O . GLY A 1 725 ? -14.533 3.808 -17.869 1.00 91.94 725 GLY A O 1
ATOM 5881 N N . ASN A 1 726 ? -14.865 5.003 -19.737 1.00 94.69 726 ASN A N 1
ATOM 5882 C CA . ASN A 1 726 ? -14.628 6.300 -19.113 1.00 94.69 726 ASN A CA 1
ATOM 5883 C C . ASN A 1 726 ? -15.744 7.306 -19.409 1.00 94.69 726 ASN A C 1
ATOM 5885 O O . ASN A 1 726 ? -16.233 7.421 -20.527 1.00 94.69 726 ASN A O 1
ATOM 5889 N N . ASP A 1 727 ? -16.110 8.078 -18.389 1.00 94.94 727 ASP A N 1
ATOM 5890 C CA . ASP A 1 727 ? -16.883 9.306 -18.531 1.00 94.94 727 ASP A CA 1
ATOM 5891 C C . ASP A 1 727 ? -16.033 10.452 -17.974 1.00 94.94 727 ASP A C 1
ATOM 5893 O O . ASP A 1 727 ? -15.954 10.656 -16.758 1.00 94.94 727 ASP A O 1
ATOM 5897 N N . ILE A 1 728 ? -15.372 11.204 -18.858 1.00 94.56 728 ILE A N 1
ATOM 5898 C CA . ILE A 1 728 ? -14.514 12.331 -18.467 1.00 94.56 728 ILE A CA 1
ATOM 5899 C C . ILE A 1 728 ? -15.286 13.401 -17.666 1.00 94.56 728 ILE A C 1
ATOM 5901 O O . ILE A 1 728 ? -14.693 14.075 -16.823 1.00 94.56 728 ILE A O 1
ATOM 5905 N N . GLN A 1 729 ? -16.618 13.497 -17.815 1.00 93.50 729 GLN A N 1
ATOM 5906 C CA . GLN A 1 729 ? -17.476 14.391 -17.018 1.00 93.50 729 GLN A CA 1
ATOM 5907 C C . GLN A 1 729 ? -17.681 13.910 -15.571 1.00 93.50 729 GLN A C 1
ATOM 5909 O O . GLN A 1 729 ? -18.321 14.595 -14.764 1.00 93.50 729 GLN A O 1
ATOM 5914 N N . LYS A 1 730 ? -17.123 12.751 -15.212 1.00 93.56 730 LYS A N 1
ATOM 5915 C CA . LYS A 1 730 ? -17.097 12.196 -13.854 1.00 93.56 730 LYS A CA 1
ATOM 5916 C C . LYS A 1 730 ? -15.686 11.917 -13.349 1.00 93.56 730 LYS A C 1
ATOM 5918 O O . LYS A 1 730 ? -15.403 12.222 -12.193 1.00 93.56 730 LYS A O 1
ATOM 5923 N N . THR A 1 731 ? -14.818 11.358 -14.193 1.00 94.88 731 THR A N 1
AT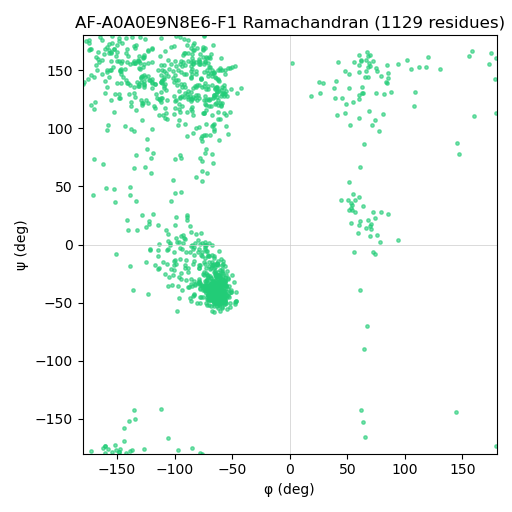OM 5924 C CA . THR A 1 731 ? -13.458 10.938 -13.817 1.00 94.88 731 THR A CA 1
ATOM 5925 C C . THR A 1 731 ? -12.416 12.040 -13.971 1.00 94.88 731 THR A C 1
ATOM 5927 O O . THR A 1 731 ? -11.376 11.966 -13.325 1.00 94.88 731 THR A O 1
ATOM 5930 N N . ASN A 1 732 ? -12.662 13.038 -14.831 1.00 96.12 732 ASN A N 1
ATOM 5931 C CA . ASN A 1 732 ? -11.682 14.045 -15.258 1.00 96.12 732 ASN A CA 1
ATOM 5932 C C . ASN A 1 732 ? -10.357 13.459 -15.811 1.00 96.12 732 ASN A C 1
ATOM 5934 O O . ASN A 1 732 ? -9.344 14.156 -15.882 1.00 96.12 732 ASN A O 1
ATOM 5938 N N . VAL A 1 733 ? -10.350 12.181 -16.212 1.00 96.38 733 VAL A N 1
ATOM 5939 C CA . VAL A 1 733 ? -9.205 11.521 -16.858 1.00 96.38 733 VAL A CA 1
ATOM 5940 C C . VAL A 1 733 ? -9.404 11.577 -18.374 1.00 96.38 733 VAL A C 1
ATOM 5942 O O . VAL A 1 733 ? -10.408 11.038 -18.841 1.00 96.38 733 VAL A O 1
ATOM 5945 N N . PRO A 1 734 ? -8.495 12.191 -19.158 1.00 96.31 734 PRO A N 1
ATOM 5946 C CA . PRO A 1 734 ? -8.613 12.240 -20.614 1.00 96.31 734 PRO A CA 1
ATOM 5947 C C . PRO A 1 734 ? -8.666 10.854 -21.261 1.00 96.31 734 PRO A C 1
ATOM 5949 O O . PRO A 1 734 ? -7.842 9.991 -20.960 1.00 96.31 734 PRO A O 1
ATOM 5952 N N . ASP A 1 735 ? -9.577 10.667 -22.216 1.00 96.12 735 ASP A N 1
ATOM 5953 C CA . ASP A 1 735 ? -9.763 9.382 -22.905 1.00 96.12 735 ASP A CA 1
ATOM 5954 C C . ASP A 1 735 ? -8.510 8.954 -23.688 1.00 96.12 735 ASP A C 1
ATOM 5956 O O . ASP A 1 735 ? -8.209 7.767 -23.775 1.00 96.12 735 ASP A O 1
ATOM 5960 N N . LEU A 1 736 ? -7.718 9.923 -24.166 1.00 96.06 736 LEU A N 1
ATOM 5961 C CA . LEU A 1 736 ? -6.405 9.715 -24.790 1.00 96.06 736 LEU A CA 1
ATOM 5962 C C . LEU A 1 736 ? -5.426 8.967 -23.863 1.00 96.06 736 LEU A C 1
ATOM 5964 O O . LEU A 1 736 ? -4.741 8.045 -24.308 1.00 96.06 736 LEU A O 1
ATOM 5968 N N . ARG A 1 737 ? -5.436 9.289 -22.559 1.00 97.00 737 ARG A N 1
ATOM 5969 C CA . ARG A 1 737 ? -4.626 8.618 -21.528 1.00 97.00 737 ARG A CA 1
ATOM 5970 C C . ARG A 1 737 ? -5.018 7.153 -21.412 1.00 97.00 737 ARG A C 1
ATOM 5972 O O . ARG A 1 737 ? -4.165 6.272 -21.432 1.00 97.00 737 ARG A O 1
ATOM 5979 N N . LEU A 1 738 ? -6.320 6.892 -21.310 1.00 96.62 738 LEU A N 1
ATOM 5980 C CA . LEU A 1 738 ? -6.862 5.548 -21.119 1.00 96.62 738 LEU A CA 1
ATOM 5981 C C . LEU A 1 738 ? -6.766 4.703 -22.393 1.00 96.62 738 LEU A C 1
ATOM 5983 O O . LEU A 1 738 ? -6.520 3.502 -22.293 1.00 96.62 738 LEU A O 1
ATOM 5987 N N . LYS A 1 739 ? -6.850 5.326 -23.575 1.00 96.81 739 LYS A N 1
ATOM 5988 C CA . LYS A 1 739 ? -6.475 4.705 -24.848 1.00 96.81 739 LYS A CA 1
ATOM 5989 C C . LYS A 1 739 ? -5.002 4.301 -24.845 1.00 96.81 739 LYS A C 1
ATOM 5991 O O . LYS A 1 739 ? -4.729 3.130 -25.066 1.00 96.81 739 LYS A O 1
ATOM 5996 N N . TYR A 1 740 ? -4.071 5.195 -24.497 1.00 97.75 740 TYR A N 1
ATOM 5997 C CA . TYR A 1 740 ? -2.650 4.838 -24.388 1.00 97.75 740 TYR A CA 1
ATOM 5998 C C . TYR A 1 740 ? -2.409 3.674 -23.406 1.00 97.75 740 TYR A C 1
ATOM 6000 O O . TYR A 1 740 ? -1.710 2.718 -23.746 1.00 97.75 740 TYR A O 1
ATOM 6008 N N . ARG A 1 741 ? -3.001 3.715 -22.199 1.00 97.62 741 ARG A N 1
ATOM 6009 C CA . ARG A 1 741 ? -2.868 2.628 -21.206 1.00 97.62 741 ARG A CA 1
ATOM 6010 C C . ARG A 1 741 ? -3.371 1.294 -21.764 1.00 97.62 741 ARG A C 1
ATOM 6012 O O . ARG A 1 741 ? -2.698 0.279 -21.598 1.00 97.62 741 ARG A O 1
ATOM 6019 N N . TRP A 1 742 ? -4.531 1.309 -22.419 1.00 97.38 742 TRP A N 1
ATOM 6020 C CA . TRP A 1 742 ? -5.169 0.121 -22.980 1.00 97.38 742 TRP A CA 1
ATOM 6021 C C . TRP A 1 742 ? -4.430 -0.438 -24.194 1.00 97.38 742 TRP A C 1
ATOM 6023 O O . TRP A 1 742 ? -4.150 -1.632 -24.219 1.00 97.38 742 TRP A O 1
ATOM 6033 N N . ASP A 1 743 ? -4.058 0.407 -25.155 1.00 97.12 743 ASP A N 1
ATOM 6034 C CA . ASP A 1 743 ? -3.309 0.001 -26.346 1.00 97.12 743 ASP A CA 1
ATOM 6035 C C . ASP A 1 743 ? -1.967 -0.639 -25.949 1.00 97.12 743 ASP A C 1
ATOM 6037 O O . ASP A 1 743 ? -1.594 -1.678 -26.493 1.00 97.12 743 ASP A O 1
ATOM 6041 N N . MET A 1 744 ? -1.271 -0.078 -24.947 1.00 97.06 744 MET A N 1
ATOM 6042 C CA . MET A 1 744 ? -0.042 -0.671 -24.409 1.00 97.06 744 MET A CA 1
ATOM 6043 C C . MET A 1 744 ? -0.289 -2.000 -23.684 1.00 97.06 744 MET A C 1
ATOM 6045 O O . MET A 1 744 ? 0.428 -2.961 -23.948 1.00 97.06 744 MET A O 1
ATOM 6049 N N . LEU A 1 745 ? -1.296 -2.086 -22.805 1.00 97.19 745 LEU A N 1
ATOM 6050 C CA . LEU A 1 745 ? -1.623 -3.333 -22.100 1.00 97.19 745 LEU A CA 1
ATOM 6051 C C . LEU A 1 745 ? -1.999 -4.446 -23.080 1.00 97.19 745 LEU A C 1
ATOM 6053 O O . LEU A 1 745 ? -1.478 -5.556 -22.987 1.00 97.19 745 LEU A O 1
ATOM 6057 N N . LYS A 1 746 ? -2.851 -4.129 -24.059 1.00 96.25 746 LYS A N 1
ATOM 6058 C CA . LYS A 1 746 ? -3.228 -5.046 -25.131 1.00 96.25 746 LYS A CA 1
ATOM 6059 C C . LYS A 1 746 ? -1.996 -5.506 -25.915 1.00 96.25 746 LYS A C 1
ATOM 6061 O O . LYS A 1 746 ? -1.849 -6.702 -26.121 1.00 96.25 746 LYS A O 1
ATOM 6066 N N . ALA A 1 747 ? -1.092 -4.598 -26.284 1.00 95.38 747 ALA A N 1
ATOM 6067 C CA . ALA A 1 747 ? 0.130 -4.935 -27.012 1.00 95.38 747 ALA A CA 1
ATOM 6068 C C . ALA A 1 747 ? 1.082 -5.869 -26.236 1.00 95.38 747 ALA A C 1
ATOM 6070 O O . ALA A 1 747 ? 1.637 -6.794 -26.828 1.00 95.38 747 ALA A O 1
ATOM 6071 N N . GLU A 1 748 ? 1.270 -5.672 -24.925 1.00 95.69 748 GLU A N 1
ATOM 6072 C CA . GLU A 1 748 ? 2.070 -6.596 -24.102 1.00 95.69 748 GLU A CA 1
ATOM 6073 C C . GLU A 1 748 ? 1.364 -7.959 -23.923 1.00 95.69 748 GLU A C 1
ATOM 6075 O O . GLU A 1 748 ? 2.028 -8.997 -23.906 1.00 95.69 748 GLU A O 1
ATOM 6080 N N . CYS A 1 749 ? 0.028 -7.979 -23.842 1.00 94.38 749 CYS A N 1
ATOM 6081 C CA . CYS A 1 749 ? -0.763 -9.209 -23.770 1.00 94.38 749 CYS A CA 1
ATOM 6082 C C . CYS A 1 749 ? -0.773 -9.993 -25.093 1.00 94.38 749 CYS A C 1
ATOM 6084 O O . CYS A 1 749 ? -0.537 -11.199 -25.073 1.00 94.38 749 CYS A O 1
ATOM 6086 N N . ASP A 1 750 ? -1.019 -9.358 -26.242 1.00 92.50 750 ASP A N 1
ATOM 6087 C CA . ASP A 1 750 ? -1.000 -10.022 -27.555 1.00 92.50 750 ASP A CA 1
ATOM 6088 C C . ASP A 1 750 ? 0.417 -10.554 -27.884 1.00 92.50 750 ASP A C 1
ATOM 6090 O O . ASP A 1 750 ? 0.540 -11.668 -28.396 1.00 92.50 750 ASP A O 1
ATOM 6094 N N . LEU A 1 751 ? 1.479 -9.842 -27.464 1.00 90.25 751 LEU A N 1
ATOM 6095 C CA . LEU A 1 751 ? 2.874 -10.309 -27.522 1.00 90.25 751 LEU A CA 1
ATOM 6096 C C . LEU A 1 751 ? 3.091 -11.618 -26.740 1.00 90.25 751 LEU A C 1
ATOM 6098 O O . LEU A 1 751 ? 3.670 -12.558 -27.279 1.00 90.25 751 LEU A O 1
ATOM 6102 N N . VAL A 1 752 ? 2.633 -11.695 -25.484 1.00 88.44 752 VAL A N 1
ATOM 6103 C CA . VAL A 1 752 ? 2.749 -12.914 -24.655 1.00 88.44 752 VAL A CA 1
ATOM 6104 C C . VAL A 1 752 ? 1.885 -14.055 -25.203 1.00 88.44 752 VAL A C 1
ATOM 6106 O O . VAL A 1 752 ? 2.304 -15.208 -25.166 1.00 88.44 752 VAL A O 1
ATOM 6109 N N . ASN A 1 753 ? 0.722 -13.742 -25.780 1.00 85.12 753 ASN A N 1
ATOM 6110 C CA . ASN A 1 753 ? -0.145 -14.714 -26.455 1.00 85.12 753 ASN A CA 1
ATOM 6111 C C . ASN A 1 753 ? 0.395 -15.190 -27.820 1.00 85.12 753 ASN A C 1
ATOM 6113 O O . ASN A 1 753 ? -0.261 -15.995 -28.480 1.00 85.12 753 ASN A O 1
ATOM 6117 N N . GLY A 1 754 ? 1.558 -14.704 -28.271 1.00 69.44 754 GLY A N 1
ATOM 6118 C CA . GLY A 1 754 ? 2.171 -15.117 -29.536 1.00 69.44 754 GLY A CA 1
ATOM 6119 C C . GLY A 1 754 ? 1.401 -14.679 -30.785 1.00 69.44 754 GLY A C 1
ATOM 6120 O O . GLY A 1 754 ? 1.571 -15.278 -31.845 1.00 69.44 754 GLY A O 1
ATOM 6121 N N . ARG A 1 755 ? 0.547 -13.653 -30.680 1.00 57.06 755 ARG A N 1
ATOM 6122 C CA . ARG A 1 755 ? -0.125 -13.052 -31.837 1.00 57.06 755 ARG A CA 1
ATOM 6123 C C . ARG A 1 755 ? 0.826 -12.069 -32.503 1.00 57.06 755 ARG A C 1
ATOM 6125 O O . ARG A 1 755 ? 1.394 -11.205 -31.836 1.00 57.06 755 ARG A O 1
ATOM 6132 N N . GLU A 1 756 ? 1.007 -12.200 -33.814 1.00 43.50 756 GLU A N 1
ATOM 6133 C CA . GLU A 1 756 ? 1.847 -11.267 -34.562 1.00 43.50 756 GLU A CA 1
ATOM 6134 C C . GLU A 1 756 ? 1.285 -9.843 -34.490 1.00 43.50 756 GLU A C 1
ATOM 6136 O O . GLU A 1 756 ? 0.073 -9.618 -34.524 1.00 43.50 756 GLU A O 1
ATOM 6141 N N . PHE A 1 757 ? 2.194 -8.871 -34.407 1.00 37.62 757 PHE A N 1
ATOM 6142 C CA . PHE A 1 757 ? 1.868 -7.455 -34.505 1.00 37.62 757 PHE A CA 1
ATOM 6143 C C . PHE A 1 757 ? 1.354 -7.163 -35.923 1.00 37.62 757 PHE A C 1
ATOM 6145 O O . PHE A 1 757 ? 2.134 -6.950 -36.850 1.00 37.62 757 PHE A O 1
ATOM 6152 N N . THR A 1 758 ? 0.033 -7.122 -36.104 1.00 30.72 758 THR A N 1
ATOM 6153 C CA . THR A 1 758 ? -0.555 -6.405 -37.238 1.00 30.72 758 THR A CA 1
ATOM 6154 C C . THR A 1 758 ? -0.321 -4.920 -36.986 1.00 30.72 758 THR A C 1
ATOM 6156 O O . THR A 1 758 ? -1.075 -4.300 -36.231 1.00 30.72 758 THR A O 1
ATOM 6159 N N . ASP A 1 759 ? 0.763 -4.375 -37.542 1.00 34.41 759 ASP A N 1
ATOM 6160 C CA . ASP A 1 759 ? 1.141 -2.978 -37.344 1.00 34.41 759 ASP A CA 1
ATOM 6161 C C . ASP A 1 759 ? -0.017 -2.054 -37.741 1.00 34.41 759 ASP A C 1
ATOM 6163 O O . ASP A 1 759 ? -0.371 -1.924 -38.915 1.00 34.41 759 ASP A O 1
ATOM 6167 N N . GLY A 1 760 ? -0.599 -1.403 -36.732 1.00 29.45 760 GLY A N 1
ATOM 6168 C CA . GLY A 1 760 ? -1.653 -0.404 -36.872 1.00 29.45 760 GLY A CA 1
ATOM 6169 C C . GLY A 1 760 ? -1.110 0.900 -37.443 1.00 29.45 760 GLY A C 1
ATOM 6170 O O . GLY A 1 760 ? -1.163 1.938 -36.785 1.00 29.45 760 GLY A O 1
ATOM 6171 N N . VAL A 1 761 ? -0.575 0.852 -38.665 1.00 30.73 761 VAL A N 1
ATOM 6172 C CA . VAL A 1 761 ? -0.306 2.042 -39.472 1.00 30.73 761 VAL A CA 1
ATOM 6173 C C . VAL A 1 761 ? -1.639 2.533 -40.030 1.00 30.73 761 VAL A C 1
ATOM 6175 O O . VAL A 1 761 ? -1.908 2.437 -41.228 1.00 30.73 761 VAL A O 1
ATOM 6178 N N . ASP A 1 762 ? -2.466 3.095 -39.145 1.00 29.19 762 ASP A N 1
ATOM 6179 C CA . ASP A 1 762 ? -3.484 4.062 -39.544 1.00 29.19 762 ASP A CA 1
ATOM 6180 C C . ASP A 1 762 ? -2.742 5.251 -40.157 1.00 29.19 762 ASP A C 1
ATOM 6182 O O . ASP A 1 762 ? -2.284 6.178 -39.485 1.00 29.19 762 ASP A O 1
ATOM 6186 N N . SER A 1 763 ? -2.537 5.182 -41.470 1.00 28.83 763 SER A N 1
ATOM 6187 C CA . SER A 1 763 ? -1.907 6.248 -42.225 1.00 28.83 763 SER A CA 1
ATOM 6188 C C . SER A 1 763 ? -2.762 7.503 -42.089 1.00 28.83 763 SER A C 1
ATOM 6190 O O . SER A 1 763 ? -3.922 7.490 -42.505 1.00 28.83 763 SER A O 1
ATOM 6192 N N . CYS A 1 764 ? -2.187 8.597 -41.578 1.00 28.20 764 CYS A N 1
ATOM 6193 C CA . CYS A 1 764 ? -2.799 9.930 -41.599 1.00 28.20 764 CYS A CA 1
ATOM 6194 C C . CYS A 1 764 ? -2.909 10.457 -43.042 1.00 28.20 764 CYS A C 1
ATOM 6196 O O . CYS A 1 764 ? -2.198 11.372 -43.462 1.00 28.20 764 CYS A O 1
ATOM 6198 N N . GLY A 1 765 ? -3.794 9.836 -43.818 1.00 25.67 765 GLY A N 1
ATOM 6199 C CA . GLY A 1 765 ? -4.074 10.141 -45.206 1.00 25.67 765 GLY A CA 1
ATOM 6200 C C . GLY A 1 765 ? -4.927 11.392 -45.319 1.00 25.67 765 GLY A C 1
ATOM 6201 O O . GLY A 1 765 ? -6.151 11.306 -45.407 1.00 25.67 765 GLY A O 1
ATOM 6202 N N . PHE A 1 766 ? -4.273 12.553 -45.394 1.00 27.48 766 PHE A N 1
ATOM 6203 C CA . PHE A 1 766 ? -4.880 13.735 -46.000 1.00 27.48 766 PHE A CA 1
ATOM 6204 C C . PHE A 1 766 ? -5.329 13.378 -47.424 1.00 27.48 766 PHE A C 1
ATOM 6206 O O . PHE A 1 766 ? -4.522 13.308 -48.349 1.00 27.48 766 PHE A O 1
ATOM 6213 N N . SER A 1 767 ? -6.626 13.140 -47.592 1.00 24.64 767 SER A N 1
ATOM 6214 C CA . SER A 1 767 ? -7.272 12.919 -48.883 1.00 24.64 767 SER A CA 1
ATOM 6215 C C . SER A 1 767 ? -8.560 13.737 -48.930 1.00 24.64 767 SER A C 1
ATOM 6217 O O . SER A 1 767 ? -9.337 13.765 -47.977 1.00 24.64 767 SER A O 1
ATOM 6219 N N . ALA A 1 768 ? -8.735 14.491 -50.014 1.00 23.84 768 ALA A N 1
ATOM 6220 C CA . ALA A 1 768 ? -9.895 15.354 -50.207 1.00 23.84 768 ALA A CA 1
ATOM 6221 C C . ALA A 1 768 ? -11.102 14.539 -50.722 1.00 23.84 768 ALA A C 1
ATOM 6223 O O . ALA A 1 768 ? -10.904 13.553 -51.436 1.00 23.84 768 ALA A O 1
ATOM 6224 N N . PRO A 1 769 ? -12.344 14.930 -50.389 1.00 27.61 769 PRO A N 1
ATOM 6225 C CA . PRO A 1 769 ? -13.531 14.150 -50.725 1.00 27.61 769 PRO A CA 1
ATOM 6226 C C . PRO A 1 769 ? -14.000 14.366 -52.174 1.00 27.61 769 PRO A C 1
ATOM 6228 O O . PRO A 1 769 ? -13.969 15.496 -52.668 1.00 27.61 769 PRO A O 1
ATOM 6231 N N . PRO A 1 770 ? -14.558 13.326 -52.817 1.00 23.52 770 PRO A N 1
ATOM 6232 C CA . PRO A 1 770 ? -15.467 13.470 -53.946 1.00 23.52 770 PRO A CA 1
ATOM 6233 C C . PRO A 1 770 ? -16.918 13.097 -53.576 1.00 23.52 770 PRO A C 1
ATOM 6235 O O . PRO A 1 770 ? -17.176 12.071 -52.950 1.00 23.52 770 PRO A O 1
ATOM 6238 N N . ALA A 1 771 ? -17.867 13.912 -54.035 1.00 24.55 771 ALA A N 1
ATOM 6239 C CA . ALA A 1 771 ? -19.281 13.554 -54.212 1.00 24.55 771 ALA A CA 1
ATOM 6240 C C . ALA A 1 771 ? -19.540 13.318 -55.729 1.00 24.55 771 ALA A C 1
ATOM 6242 O O . ALA A 1 771 ? -18.667 13.623 -56.540 1.00 24.55 771 ALA A O 1
ATOM 6243 N N . ASP A 1 772 ? -20.664 12.789 -56.221 1.00 27.34 772 ASP A N 1
ATOM 6244 C CA . ASP A 1 772 ? -21.946 12.443 -55.587 1.00 27.34 772 ASP A CA 1
ATOM 6245 C C . ASP A 1 772 ? -22.631 11.264 -56.344 1.00 27.34 772 ASP A C 1
ATOM 6247 O O . ASP A 1 772 ? -22.059 10.641 -57.237 1.00 27.34 772 ASP A O 1
ATOM 6251 N N . SER A 1 773 ? -23.867 10.966 -55.957 1.00 25.86 773 SER A N 1
ATOM 6252 C CA . SER A 1 773 ? -24.717 9.799 -56.203 1.00 25.86 773 SER A CA 1
ATOM 6253 C C . SER A 1 773 ? -25.530 9.749 -57.517 1.00 25.86 773 SER A C 1
ATOM 6255 O O . SER A 1 773 ? -25.906 10.773 -58.081 1.00 25.86 773 SER A O 1
ATOM 6257 N N . ALA A 1 774 ? -25.888 8.519 -57.939 1.00 23.94 774 ALA A N 1
ATOM 6258 C CA . ALA A 1 774 ? -27.126 8.104 -58.647 1.00 23.94 774 ALA A CA 1
ATOM 6259 C C . ALA A 1 774 ? -27.147 6.548 -58.736 1.00 23.94 774 ALA A C 1
ATOM 6261 O O . ALA A 1 774 ? -26.145 5.964 -59.129 1.00 23.94 774 ALA A O 1
ATOM 6262 N N . GLN A 1 775 ? -28.124 5.793 -58.199 1.00 24.44 775 GLN A N 1
ATOM 6263 C CA . GLN A 1 775 ? -29.476 5.502 -58.743 1.00 24.44 775 GLN A CA 1
ATOM 6264 C C . GLN A 1 775 ? -29.442 4.779 -60.121 1.00 24.44 775 GLN A C 1
ATOM 6266 O O . GLN A 1 775 ? -28.769 5.257 -61.021 1.00 24.44 775 GLN A O 1
ATOM 6271 N N . THR A 1 776 ? -30.123 3.648 -60.397 1.00 22.34 776 THR A N 1
ATOM 6272 C CA . THR A 1 776 ? -31.306 2.965 -59.797 1.00 22.34 776 THR A CA 1
ATOM 6273 C C . THR A 1 776 ? -31.287 1.429 -60.024 1.00 22.34 776 THR A C 1
ATOM 6275 O O . THR A 1 776 ? -30.548 0.980 -60.888 1.00 22.34 776 THR A O 1
ATOM 6278 N N . ALA A 1 777 ? -32.175 0.693 -59.321 1.00 22.69 777 ALA A N 1
ATOM 6279 C CA . ALA A 1 777 ? -32.798 -0.610 -59.680 1.00 22.69 777 ALA A CA 1
ATOM 6280 C C . ALA A 1 777 ? -31.892 -1.858 -59.931 1.00 22.69 777 ALA A C 1
ATOM 6282 O O . ALA A 1 777 ? -30.758 -1.751 -60.366 1.00 22.69 777 ALA A O 1
ATOM 6283 N N . ASP A 1 778 ? -32.306 -3.101 -59.642 1.00 23.19 778 ASP A N 1
ATOM 6284 C CA . ASP A 1 778 ? -33.670 -3.620 -59.437 1.00 23.19 778 ASP A CA 1
ATOM 6285 C C . ASP A 1 778 ? -33.800 -4.679 -58.311 1.00 23.19 778 ASP A C 1
ATOM 6287 O O . ASP A 1 778 ? -32.810 -5.216 -57.813 1.00 23.19 778 ASP A O 1
ATOM 6291 N N . LYS A 1 779 ? -35.043 -5.002 -57.919 1.00 25.06 779 LYS A N 1
ATOM 6292 C CA . LYS A 1 779 ? -35.415 -6.139 -57.037 1.00 25.06 779 LYS A CA 1
ATOM 6293 C C . LYS A 1 779 ? -36.487 -6.981 -57.741 1.00 25.06 779 LYS A C 1
ATOM 6295 O O . LYS A 1 779 ? -37.370 -6.396 -58.361 1.00 25.06 779 LYS A O 1
ATOM 6300 N N . PRO A 1 780 ? -36.524 -8.316 -57.569 1.00 31.61 780 PRO A N 1
ATOM 6301 C CA . PRO A 1 780 ? -37.434 -8.895 -56.554 1.00 31.61 780 PRO A CA 1
ATOM 6302 C C . PRO A 1 780 ? -36.859 -10.201 -55.928 1.00 31.61 780 PRO A C 1
ATOM 6304 O O . PRO A 1 780 ? -35.801 -10.654 -56.339 1.00 31.61 780 PRO A O 1
ATOM 6307 N N . TRP A 1 781 ? -37.425 -10.885 -54.923 1.00 23.03 781 TRP A N 1
ATOM 6308 C CA . TRP A 1 781 ? -38.694 -10.841 -54.169 1.00 23.03 781 TRP A CA 1
ATOM 6309 C C . TRP A 1 781 ? -38.392 -11.280 -52.701 1.00 23.03 781 TRP A C 1
ATOM 6311 O O . TRP A 1 781 ? -37.352 -11.880 -52.463 1.00 23.03 781 TRP A O 1
ATOM 6321 N N . LYS A 1 782 ? -39.052 -10.769 -51.644 1.00 24.52 782 LYS A N 1
ATOM 6322 C CA . LYS A 1 782 ? -40.250 -11.298 -50.923 1.00 24.52 782 LYS A CA 1
ATOM 6323 C C . LYS A 1 782 ? -40.130 -12.786 -50.471 1.00 24.52 782 LYS A C 1
ATOM 6325 O O . LYS A 1 782 ? -39.512 -13.571 -51.163 1.00 24.52 782 LYS A O 1
ATOM 6330 N N . SER A 1 783 ? -40.707 -13.231 -49.342 1.00 23.80 783 SER A N 1
ATOM 6331 C CA . SER A 1 783 ? -41.860 -12.660 -48.619 1.00 23.80 783 SER A CA 1
ATOM 6332 C C . SER A 1 783 ? -41.974 -13.007 -47.114 1.00 23.80 783 SER A C 1
ATOM 6334 O O . SER A 1 783 ? -41.825 -14.173 -46.777 1.00 23.80 783 SER A O 1
ATOM 6336 N N . LEU A 1 784 ? -42.459 -12.029 -46.319 1.00 27.25 784 LEU A N 1
ATOM 6337 C CA . LEU A 1 784 ? -43.509 -12.142 -45.264 1.00 27.25 784 LEU A CA 1
ATOM 6338 C C . LEU A 1 784 ? -43.239 -12.982 -43.986 1.00 27.25 784 LEU A C 1
ATOM 6340 O O . LEU A 1 784 ? -42.532 -13.975 -44.032 1.00 27.25 784 LEU A O 1
ATOM 6344 N N . ALA A 1 785 ? -43.794 -12.667 -42.802 1.00 25.89 785 ALA A N 1
ATOM 6345 C CA . ALA A 1 785 ? -44.628 -11.546 -42.293 1.00 25.89 785 ALA A CA 1
ATOM 6346 C C . ALA A 1 785 ? -44.332 -11.351 -40.775 1.00 25.89 785 ALA A C 1
ATOM 6348 O O . ALA A 1 785 ? -43.659 -12.197 -40.199 1.00 25.89 785 ALA A O 1
ATOM 6349 N N . GLY A 1 786 ? -44.784 -10.329 -40.032 1.00 24.88 786 GLY A N 1
ATOM 6350 C CA . GLY A 1 786 ? -45.566 -9.099 -40.285 1.00 24.88 786 GLY A CA 1
ATOM 6351 C C . GLY A 1 786 ? -45.718 -8.332 -38.944 1.00 24.88 786 GLY A C 1
ATOM 6352 O O . GLY A 1 786 ? -45.739 -8.973 -37.903 1.00 24.88 786 GLY A O 1
ATOM 6353 N N . ALA A 1 787 ? -45.582 -6.995 -38.901 1.00 26.20 787 ALA A N 1
ATOM 6354 C CA . ALA A 1 787 ? -46.691 -6.010 -38.841 1.00 26.20 787 ALA A CA 1
ATOM 6355 C C . ALA A 1 787 ? -47.573 -6.123 -37.564 1.00 26.20 787 ALA A C 1
ATOM 6357 O O . ALA A 1 787 ? -48.050 -7.209 -37.272 1.00 26.20 787 ALA A O 1
ATOM 6358 N N . ASN A 1 788 ? -47.901 -5.088 -36.771 1.00 27.25 788 ASN A N 1
ATOM 6359 C CA . ASN A 1 788 ? -47.893 -3.606 -36.874 1.00 27.25 788 ASN A CA 1
ATOM 6360 C C . ASN A 1 788 ? -48.038 -3.012 -35.429 1.00 27.25 788 ASN A C 1
ATOM 6362 O O . ASN A 1 788 ? -48.277 -3.800 -34.521 1.00 27.25 788 ASN A O 1
ATOM 6366 N N . LEU A 1 789 ? -48.054 -1.706 -35.084 1.00 25.48 789 LEU A N 1
ATOM 6367 C CA . LEU A 1 789 ? -47.566 -0.385 -35.577 1.00 25.48 789 LEU A CA 1
ATOM 6368 C C . LEU A 1 789 ? -48.052 0.688 -34.531 1.00 25.48 789 LEU A C 1
ATOM 6370 O O . LEU A 1 789 ? -48.679 0.286 -33.556 1.00 25.48 789 LEU A O 1
ATOM 6374 N N . LEU A 1 790 ? -47.872 2.007 -34.769 1.00 25.25 790 LEU A N 1
ATOM 6375 C CA . LEU A 1 790 ? -48.530 3.164 -34.079 1.00 25.25 790 LEU A CA 1
ATOM 6376 C C . LEU A 1 790 ? -48.012 3.506 -32.653 1.00 25.25 790 LEU A C 1
ATOM 6378 O O . LEU A 1 790 ? -47.524 2.621 -31.964 1.00 25.25 790 LEU A O 1
ATOM 6382 N N . GLU A 1 791 ? -48.004 4.752 -32.136 1.00 25.48 791 GLU A N 1
ATOM 6383 C CA . GLU A 1 791 ? -48.397 6.128 -32.569 1.00 25.48 791 GLU A CA 1
ATOM 6384 C C . GLU A 1 791 ? -47.239 7.108 -32.159 1.00 25.48 791 GLU A C 1
ATOM 6386 O O . GLU A 1 791 ? -46.583 6.865 -31.153 1.00 25.48 791 GLU A O 1
ATOM 6391 N N . LEU A 1 792 ? -46.731 8.078 -32.950 1.00 25.62 792 LEU A N 1
ATOM 6392 C CA . LEU A 1 792 ? -47.246 9.385 -33.449 1.00 25.62 792 LEU A CA 1
ATOM 6393 C C . LEU A 1 792 ? -47.138 10.605 -32.489 1.00 25.62 792 LEU A C 1
ATOM 6395 O O . LEU A 1 792 ? -47.701 10.598 -31.405 1.00 25.62 792 LEU A O 1
ATOM 6399 N N . GLN A 1 793 ? -46.582 11.716 -33.028 1.00 26.11 793 GLN A N 1
ATOM 6400 C CA . GLN A 1 793 ? -46.702 13.133 -32.574 1.00 26.11 793 GLN A CA 1
ATOM 6401 C C . GLN A 1 793 ? -45.989 13.491 -31.239 1.00 26.11 793 GLN A C 1
ATOM 6403 O O . GLN A 1 793 ? -45.765 12.620 -30.417 1.00 26.11 793 GLN A O 1
ATOM 6408 N N . ARG A 1 794 ? -45.536 14.722 -30.916 1.00 25.80 794 ARG A N 1
ATOM 6409 C CA . ARG A 1 794 ? -45.498 16.116 -31.476 1.00 25.80 794 ARG A CA 1
ATOM 6410 C C . ARG A 1 794 ? -44.351 16.862 -30.709 1.00 25.80 794 ARG A C 1
ATOM 6412 O O . ARG A 1 794 ? -43.890 16.308 -29.720 1.00 25.80 794 ARG A O 1
ATOM 6419 N N . HIS A 1 795 ? -43.787 18.052 -30.982 1.00 27.50 795 HIS A N 1
ATOM 6420 C CA . HIS A 1 795 ? -43.940 19.222 -31.884 1.00 27.50 795 HIS A CA 1
ATOM 6421 C C . HIS A 1 795 ? -42.500 19.741 -32.234 1.00 27.50 795 HIS A C 1
ATOM 6423 O O . HIS A 1 795 ? -41.583 19.520 -31.455 1.00 27.50 795 HIS A O 1
ATOM 6429 N N . GLN A 1 796 ? -42.196 20.234 -33.447 1.00 27.92 796 GLN A N 1
ATOM 6430 C CA . GLN A 1 796 ? -41.985 21.655 -33.862 1.00 27.92 796 GLN A CA 1
ATOM 6431 C C . GLN A 1 796 ? -41.052 22.581 -33.021 1.00 27.92 796 GLN A C 1
ATOM 6433 O O . GLN A 1 796 ? -41.080 22.510 -31.803 1.00 27.92 796 GLN A O 1
ATOM 6438 N N . GLN A 1 797 ? -40.327 23.593 -33.558 1.00 26.11 797 GLN A N 1
ATOM 6439 C CA . GLN A 1 797 ? -39.866 23.963 -34.931 1.00 26.11 797 GLN A CA 1
ATOM 6440 C C . GLN A 1 797 ? -39.085 25.313 -34.911 1.00 26.11 797 GLN A C 1
ATOM 6442 O O . GLN A 1 797 ? -39.537 26.218 -34.212 1.00 26.11 797 GLN A O 1
ATOM 6447 N N . LYS A 1 798 ? -38.005 25.467 -35.720 1.00 24.20 798 LYS A N 1
ATOM 6448 C CA . LYS A 1 798 ? -37.409 26.704 -36.350 1.00 24.20 798 LYS A CA 1
ATOM 6449 C C . LYS A 1 798 ? -35.935 26.421 -36.756 1.00 24.20 798 LYS A C 1
ATOM 6451 O O . LYS A 1 798 ? -35.163 26.031 -35.895 1.00 24.20 798 LYS A O 1
ATOM 6456 N N . SER A 1 799 ? -35.556 26.333 -38.045 1.00 24.12 799 SER A N 1
ATOM 6457 C CA . SER A 1 799 ? -35.168 27.412 -39.006 1.00 24.12 799 SER A CA 1
ATOM 6458 C C . SER A 1 799 ? -33.893 28.182 -38.591 1.00 24.12 799 SER A C 1
ATOM 6460 O O . SER A 1 799 ? -33.855 28.646 -37.459 1.00 24.12 799 SER A O 1
ATOM 6462 N N . ILE A 1 800 ? -32.859 28.410 -39.425 1.00 23.98 800 ILE A N 1
ATOM 6463 C CA . ILE A 1 800 ? -32.827 28.944 -40.819 1.00 23.98 800 ILE A CA 1
ATOM 6464 C C . ILE A 1 800 ? -31.627 28.370 -41.646 1.00 23.98 800 ILE A C 1
ATOM 6466 O O . ILE A 1 800 ? -30.631 27.966 -41.060 1.00 23.98 800 ILE A O 1
ATOM 6470 N N . HIS A 1 801 ? -31.708 28.389 -42.992 1.00 25.02 801 HIS A N 1
ATOM 6471 C CA . HIS A 1 801 ? -30.661 28.035 -43.995 1.00 25.02 801 HIS A CA 1
ATOM 6472 C C . HIS A 1 801 ? -30.535 29.136 -45.086 1.00 25.02 801 HIS A C 1
ATOM 6474 O O . HIS A 1 801 ? -31.446 29.966 -45.170 1.00 25.02 801 HIS A O 1
ATOM 6480 N N . PRO A 1 802 ? -29.432 29.214 -45.879 1.00 32.56 802 PRO A N 1
ATOM 6481 C CA . PRO A 1 802 ? -29.285 28.564 -47.217 1.00 32.56 802 PRO A CA 1
ATOM 6482 C C . PRO A 1 802 ? -27.898 27.840 -47.347 1.00 32.56 802 PRO A C 1
ATOM 6484 O O . PRO A 1 802 ? -27.466 27.343 -46.309 1.00 32.56 802 PRO A O 1
ATOM 6487 N N . VAL A 1 803 ? -27.139 27.621 -48.454 1.00 23.44 803 VAL A N 1
ATOM 6488 C CA . VAL A 1 803 ? -27.134 27.921 -49.929 1.00 23.44 803 VAL A CA 1
ATOM 6489 C C . VAL A 1 803 ? -26.376 26.769 -50.675 1.00 23.44 803 VAL A C 1
ATOM 6491 O O . VAL A 1 803 ? -25.595 26.087 -50.021 1.00 23.44 803 VAL A O 1
ATOM 6494 N N . PHE A 1 804 ? -26.510 26.583 -52.007 1.00 23.05 804 PHE A N 1
ATOM 6495 C CA . PHE A 1 804 ? -25.689 25.663 -52.857 1.00 23.05 804 PHE A CA 1
ATOM 6496 C C . PHE A 1 804 ? -25.471 26.192 -54.302 1.00 23.05 804 PHE A C 1
ATOM 6498 O O . PHE A 1 804 ? -26.310 26.966 -54.771 1.00 23.05 804 PHE A O 1
ATOM 6505 N N . PRO A 1 805 ? -24.331 25.876 -54.971 1.00 30.50 805 PRO A N 1
ATOM 6506 C CA . PRO A 1 805 ? -24.204 24.798 -55.999 1.00 30.50 805 PRO A CA 1
ATOM 6507 C C . PRO A 1 805 ? -22.886 23.958 -55.832 1.00 30.50 805 PRO A C 1
ATOM 6509 O O . PRO A 1 805 ? -22.167 24.214 -54.872 1.00 30.50 805 PRO A O 1
ATOM 6512 N N . SER A 1 806 ? -22.475 22.895 -56.567 1.00 23.81 806 SER A N 1
ATOM 6513 C CA . SER A 1 806 ? -22.731 22.295 -57.920 1.00 23.81 806 SER A CA 1
ATOM 6514 C C . SER A 1 806 ? -21.883 22.906 -59.075 1.00 23.81 806 SER A C 1
ATOM 6516 O O . SER A 1 806 ? -21.704 24.117 -59.084 1.00 23.81 806 SER A O 1
ATOM 6518 N N . PHE A 1 807 ? -21.296 22.220 -60.086 1.00 23.48 807 PHE A N 1
ATOM 6519 C CA . PHE A 1 807 ? -21.248 20.817 -60.610 1.00 23.48 807 PHE A CA 1
ATOM 6520 C C . PHE A 1 807 ? -19.766 20.485 -61.064 1.00 23.48 807 PHE A C 1
ATOM 6522 O O . PHE A 1 807 ? -18.891 21.129 -60.501 1.00 23.48 807 PHE A O 1
ATOM 6529 N N . HIS A 1 808 ? -19.274 19.632 -62.008 1.00 24.12 808 HIS A N 1
ATOM 6530 C CA . HIS A 1 808 ? -19.638 18.565 -63.012 1.00 24.12 808 HIS A CA 1
ATOM 6531 C C . HIS A 1 808 ? -18.275 17.962 -63.579 1.00 24.12 808 HIS A C 1
ATOM 6533 O O . HIS A 1 808 ? -17.245 18.444 -63.122 1.00 24.12 808 HIS A O 1
ATOM 6539 N N . LEU A 1 809 ? -18.038 17.011 -64.531 1.00 24.61 809 LEU A N 1
ATOM 6540 C CA . LEU A 1 809 ? -18.752 16.057 -65.439 1.00 24.61 809 LEU A CA 1
ATOM 6541 C C . LEU A 1 809 ? -17.749 15.014 -66.072 1.00 24.61 809 LEU A C 1
ATOM 6543 O O . LEU A 1 809 ? -16.658 15.426 -66.450 1.00 24.61 809 LEU A O 1
ATOM 6547 N N . SER A 1 810 ? -18.174 13.768 -66.402 1.00 23.86 810 SER A N 1
ATOM 6548 C CA . SER A 1 810 ? -17.627 12.844 -67.472 1.00 23.86 810 SER A CA 1
ATOM 6549 C C . SER A 1 810 ? -16.192 12.229 -67.313 1.00 23.86 810 SER A C 1
ATOM 6551 O O . SER A 1 810 ? -15.415 12.770 -66.543 1.00 23.86 810 SER A O 1
ATOM 6553 N N . SER A 1 811 ? -15.687 11.153 -67.980 1.00 24.38 811 SER A N 1
ATOM 6554 C CA . SER A 1 811 ? -16.142 10.026 -68.870 1.00 24.38 811 SER A CA 1
ATOM 6555 C C . SER A 1 811 ? -14.898 9.151 -69.276 1.00 24.38 811 SER A C 1
ATOM 6557 O O . SER A 1 811 ? -13.814 9.720 -69.295 1.00 24.38 811 SER A O 1
ATOM 6559 N N . SER A 1 812 ? -14.887 7.875 -69.742 1.00 23.94 812 SER A N 1
ATOM 6560 C CA . SER A 1 812 ? -15.704 6.630 -69.597 1.00 23.94 812 SER A CA 1
ATOM 6561 C C . SER A 1 812 ? -15.066 5.430 -70.398 1.00 23.94 812 SER A C 1
ATOM 6563 O O . SER A 1 812 ? -14.129 5.659 -71.154 1.00 23.94 812 SER A O 1
ATOM 6565 N N . LYS A 1 813 ? -15.627 4.193 -70.301 1.00 25.06 813 LYS A N 1
ATOM 6566 C CA . LYS A 1 813 ? -15.539 2.991 -71.217 1.00 25.06 813 LYS A CA 1
ATOM 6567 C C . LYS A 1 813 ? -14.340 1.978 -71.238 1.00 25.06 813 LYS A C 1
ATOM 6569 O O . LYS A 1 813 ? -13.327 2.257 -71.856 1.00 25.06 813 LYS A O 1
ATOM 6574 N N . MET A 1 814 ? -14.632 0.727 -70.792 1.00 21.23 814 MET A N 1
ATOM 6575 C CA . MET A 1 814 ? -14.678 -0.584 -71.544 1.00 21.23 814 MET A CA 1
ATOM 6576 C C . MET A 1 814 ? -13.439 -1.185 -72.289 1.00 21.23 814 MET A C 1
ATOM 6578 O O . MET A 1 814 ? -12.568 -0.411 -72.668 1.00 21.23 814 MET A O 1
ATOM 6582 N N . PRO A 1 815 ? -13.395 -2.507 -72.672 1.00 34.72 815 PRO A N 1
ATOM 6583 C CA . PRO A 1 815 ? -14.226 -3.693 -72.300 1.00 34.72 815 PRO A CA 1
ATOM 6584 C C . PRO A 1 815 ? -13.500 -5.075 -72.086 1.00 34.72 815 PRO A C 1
ATOM 6586 O O . PRO A 1 815 ? -12.487 -5.351 -72.718 1.00 34.72 815 PRO A O 1
ATOM 6589 N N . THR A 1 816 ? -14.175 -6.034 -71.410 1.00 24.95 816 THR A N 1
ATOM 6590 C CA . THR A 1 816 ? -14.089 -7.535 -71.570 1.00 24.95 816 THR A CA 1
ATOM 6591 C C . THR A 1 816 ? -12.752 -8.281 -71.293 1.00 24.95 816 THR A C 1
ATOM 6593 O O . THR A 1 816 ? -11.695 -7.673 -71.291 1.00 24.95 816 THR A O 1
ATOM 6596 N N . HIS A 1 817 ? -12.696 -9.601 -71.015 1.00 25.05 817 HIS A N 1
ATOM 6597 C CA . HIS A 1 817 ? -13.647 -10.722 -71.231 1.00 25.05 817 HIS A CA 1
ATOM 6598 C C . HIS A 1 817 ? -13.766 -11.691 -70.014 1.00 25.05 817 HIS A C 1
ATOM 6600 O O . HIS A 1 817 ? -13.191 -11.430 -68.964 1.00 25.05 817 HIS A O 1
ATOM 6606 N N . ASN A 1 818 ? -14.559 -12.769 -70.140 1.00 24.88 818 ASN A N 1
ATOM 6607 C CA . ASN A 1 818 ? -15.112 -13.607 -69.047 1.00 24.88 818 ASN A CA 1
ATOM 6608 C C . ASN A 1 818 ? -14.893 -15.144 -69.240 1.00 24.88 818 ASN A C 1
ATOM 6610 O O . ASN A 1 818 ? -14.451 -15.529 -70.324 1.00 24.88 818 ASN A O 1
ATOM 6614 N N . ILE A 1 819 ? -15.345 -15.973 -68.265 1.00 26.14 819 ILE A N 1
ATOM 6615 C CA . ILE A 1 819 ? -15.362 -17.472 -68.171 1.00 26.14 819 ILE A CA 1
ATOM 6616 C C . ILE A 1 819 ? -14.016 -18.051 -67.666 1.00 26.14 819 ILE A C 1
ATOM 6618 O O . ILE A 1 819 ? -12.975 -17.551 -68.078 1.00 26.14 819 ILE A O 1
ATOM 6622 N N . GLY A 1 820 ? -13.894 -19.079 -66.802 1.00 24.03 820 GLY A N 1
ATOM 6623 C CA . GLY A 1 820 ? -14.796 -20.034 -66.093 1.00 24.03 820 GLY A CA 1
ATOM 6624 C C . GLY A 1 820 ? -13.970 -21.314 -65.758 1.00 24.03 820 GLY A C 1
ATOM 6625 O O . GLY A 1 820 ? -12.909 -21.482 -66.354 1.00 24.03 820 GLY A O 1
ATOM 6626 N N . ASP A 1 821 ? -14.294 -22.254 -64.857 1.00 25.27 821 ASP A N 1
ATOM 6627 C CA . ASP A 1 821 ? -15.471 -22.501 -64.001 1.00 25.27 821 ASP A CA 1
ATOM 6628 C C . ASP A 1 821 ? -15.159 -23.562 -62.892 1.00 25.27 821 ASP A C 1
ATOM 6630 O O . ASP A 1 821 ? -14.164 -24.265 -63.018 1.00 25.27 821 ASP A O 1
ATOM 6634 N N . HIS A 1 822 ? -16.026 -23.688 -61.860 1.00 27.06 822 HIS A N 1
ATOM 6635 C CA . HIS A 1 822 ? -16.306 -24.847 -60.945 1.00 27.06 822 HIS A CA 1
ATOM 6636 C C . HIS A 1 822 ? -15.147 -25.689 -60.290 1.00 27.06 822 HIS A C 1
ATOM 6638 O O . HIS A 1 822 ? -14.213 -26.121 -60.946 1.00 27.06 822 HIS A O 1
ATOM 6644 N N . GLN A 1 823 ? -15.062 -25.892 -58.953 1.00 24.34 823 GLN A N 1
ATOM 6645 C CA . GLN A 1 823 ? -15.852 -26.768 -58.026 1.00 24.34 823 GLN A CA 1
ATOM 6646 C C . GLN A 1 823 ? -15.658 -28.305 -58.219 1.00 24.34 823 GLN A C 1
ATOM 6648 O O . GLN A 1 823 ? -15.570 -28.738 -59.358 1.00 24.34 823 GLN A O 1
ATOM 6653 N N . SER A 1 824 ? -15.651 -29.202 -57.202 1.00 24.50 824 SER A N 1
ATOM 6654 C CA . SER A 1 824 ? -15.653 -29.101 -55.712 1.00 24.50 824 SER A CA 1
ATOM 6655 C C . SER A 1 824 ? -15.498 -30.490 -54.998 1.00 24.50 824 SER A C 1
ATOM 6657 O O . SER A 1 824 ? -15.611 -31.520 -55.649 1.00 24.50 824 SER A O 1
ATOM 6659 N N . GLN A 1 825 ? -15.359 -30.484 -53.650 1.00 24.67 825 GLN A N 1
ATOM 6660 C CA . GLN A 1 825 ? -15.773 -31.513 -52.641 1.00 24.67 825 GLN A CA 1
ATOM 6661 C C . GLN A 1 825 ? -14.973 -32.823 -52.328 1.00 24.67 825 GLN A C 1
ATOM 6663 O O . GLN A 1 825 ? -14.491 -33.512 -53.217 1.00 24.67 825 GLN A O 1
ATOM 6668 N N . ALA A 1 826 ? -15.039 -33.189 -51.022 1.00 24.69 826 ALA A N 1
ATOM 6669 C CA . ALA A 1 826 ? -15.215 -34.530 -50.393 1.00 24.69 826 ALA A CA 1
ATOM 6670 C C . ALA A 1 826 ? -14.051 -35.277 -49.658 1.00 24.69 826 ALA A C 1
ATOM 6672 O O . ALA A 1 826 ? -13.069 -35.699 -50.261 1.00 24.69 826 ALA A O 1
ATOM 6673 N N . ASP A 1 827 ? -14.282 -35.537 -48.355 1.00 31.55 827 ASP A N 1
ATOM 6674 C CA . ASP A 1 827 ? -13.756 -36.616 -47.464 1.00 31.55 827 ASP A CA 1
ATOM 6675 C C . ASP A 1 827 ? -14.509 -37.975 -47.724 1.00 31.55 827 ASP A C 1
ATOM 6677 O O . ASP A 1 827 ? -15.418 -37.913 -48.561 1.00 31.55 827 ASP A O 1
ATOM 6681 N N . PRO A 1 828 ? -14.291 -39.174 -47.068 1.00 41.19 828 PRO A N 1
ATOM 6682 C CA . PRO A 1 828 ? -13.697 -39.437 -45.723 1.00 41.19 828 PRO A CA 1
ATOM 6683 C C . PRO A 1 828 ? -12.997 -40.819 -45.390 1.00 41.19 828 PRO A C 1
ATOM 6685 O O . PRO A 1 828 ? -12.998 -41.757 -46.177 1.00 41.19 828 PRO A O 1
ATOM 6688 N N . ASN A 1 829 ? -12.529 -40.949 -44.126 1.00 26.73 829 ASN A N 1
ATOM 6689 C CA . ASN A 1 829 ? -12.463 -42.126 -43.195 1.00 26.73 829 ASN A CA 1
ATOM 6690 C C . ASN A 1 829 ? -11.656 -43.453 -43.427 1.00 26.73 829 ASN A C 1
ATOM 6692 O O . ASN A 1 829 ? -11.853 -44.165 -44.405 1.00 26.73 829 ASN A O 1
ATOM 6696 N N . GLY A 1 830 ? -10.964 -43.896 -42.344 1.00 24.44 830 GLY A N 1
ATOM 6697 C CA . GLY A 1 830 ? -10.674 -45.308 -41.939 1.00 24.44 830 GLY A CA 1
ATOM 6698 C C . GLY A 1 830 ? -9.260 -45.890 -42.222 1.00 24.44 830 GLY A C 1
ATOM 6699 O O . GLY A 1 830 ? -8.579 -45.399 -43.111 1.00 24.44 830 GLY A O 1
ATOM 6700 N N . GLU A 1 831 ? -8.742 -46.954 -41.564 1.00 27.00 831 GLU A N 1
ATOM 6701 C CA . GLU A 1 831 ? -8.889 -47.465 -40.171 1.00 27.00 831 GLU A CA 1
ATOM 6702 C C . GLU A 1 831 ? -7.792 -48.538 -39.806 1.00 27.00 831 GLU A C 1
ATOM 6704 O O . GLU A 1 831 ? -7.267 -49.201 -40.694 1.00 27.00 831 GLU A O 1
ATOM 6709 N N . THR A 1 832 ? -7.491 -48.731 -38.504 1.00 25.00 832 THR A N 1
ATOM 6710 C CA . THR A 1 832 ? -7.008 -49.959 -37.779 1.00 25.00 832 THR A CA 1
ATOM 6711 C C . THR A 1 832 ? -5.733 -50.774 -38.176 1.00 25.00 832 THR A C 1
ATOM 6713 O O . THR A 1 832 ? -5.701 -51.409 -39.223 1.00 25.00 832 THR A O 1
ATOM 6716 N N . THR A 1 833 ? -4.748 -50.939 -37.250 1.00 24.78 833 THR A N 1
ATOM 6717 C CA . THR A 1 833 ? -4.176 -52.236 -36.709 1.00 24.78 833 THR A CA 1
ATOM 6718 C C . THR A 1 833 ? -2.931 -52.073 -35.779 1.00 24.78 833 THR A C 1
ATOM 6720 O O . THR A 1 833 ? -2.233 -51.065 -35.834 1.00 24.78 833 THR A O 1
ATOM 6723 N N . THR A 1 834 ? -2.675 -53.047 -34.878 1.00 26.28 834 THR A N 1
ATOM 6724 C CA . THR A 1 834 ? -1.626 -53.113 -33.799 1.00 26.28 834 THR A CA 1
ATOM 6725 C C . THR A 1 834 ? -1.233 -54.605 -33.533 1.00 26.28 834 THR A C 1
ATOM 6727 O O . THR A 1 834 ? -1.796 -55.426 -34.264 1.00 26.28 834 THR A O 1
ATOM 6730 N N . PRO A 1 835 ? -0.359 -55.069 -32.574 1.00 42.31 835 PRO A N 1
ATOM 6731 C CA . PRO A 1 835 ? 0.450 -54.470 -31.470 1.00 42.31 835 PRO A CA 1
ATOM 6732 C C . PRO A 1 835 ? 1.993 -54.542 -31.745 1.00 42.31 835 PRO A C 1
ATOM 6734 O O . PRO A 1 835 ? 2.345 -54.291 -32.889 1.00 42.31 835 PRO A O 1
ATOM 6737 N N . THR A 1 836 ? 3.027 -54.783 -30.895 1.00 24.58 836 THR A N 1
ATOM 6738 C CA . THR A 1 836 ? 3.318 -55.380 -29.536 1.00 24.58 836 THR A CA 1
ATOM 6739 C C . THR A 1 836 ? 4.753 -54.880 -29.095 1.00 24.58 836 THR A C 1
ATOM 6741 O O . THR A 1 836 ? 5.348 -54.164 -29.894 1.00 24.58 836 THR A O 1
ATOM 6744 N N . THR A 1 837 ? 5.447 -55.070 -27.943 1.00 25.23 837 THR A N 1
ATOM 6745 C CA . THR A 1 837 ? 5.468 -55.989 -26.758 1.00 25.23 837 THR A CA 1
ATOM 6746 C C . THR A 1 837 ? 6.165 -55.321 -25.522 1.00 25.23 837 THR A C 1
ATOM 6748 O O . THR A 1 837 ? 6.545 -54.155 -25.577 1.00 25.23 837 THR A O 1
ATOM 6751 N N . THR A 1 838 ? 6.349 -56.046 -24.402 1.00 26.00 838 THR A N 1
ATOM 6752 C CA . THR A 1 838 ? 7.056 -55.684 -23.133 1.00 26.00 838 THR A CA 1
ATOM 6753 C C . THR A 1 838 ? 8.513 -56.248 -23.055 1.00 26.00 838 THR A C 1
ATOM 6755 O O . THR A 1 838 ? 8.926 -56.886 -24.016 1.00 26.00 838 THR A O 1
ATOM 6758 N N . LEU A 1 839 ? 9.401 -56.080 -22.036 1.00 24.89 839 LEU A N 1
ATOM 6759 C CA . LEU A 1 839 ? 9.308 -55.846 -20.560 1.00 24.89 839 LEU A CA 1
ATOM 6760 C C . LEU A 1 839 ? 10.640 -55.248 -19.949 1.00 24.89 839 LEU A C 1
ATOM 6762 O O . LEU A 1 839 ? 11.550 -54.890 -20.688 1.00 24.89 839 LEU A O 1
ATOM 6766 N N . ARG A 1 840 ? 10.748 -55.111 -18.606 1.00 25.19 840 ARG A N 1
ATOM 6767 C CA . ARG A 1 840 ? 11.882 -54.578 -17.759 1.00 25.19 840 ARG A CA 1
ATOM 6768 C C . ARG A 1 840 ? 12.635 -55.747 -17.012 1.00 25.19 840 ARG A C 1
ATOM 6770 O O . ARG A 1 840 ? 12.291 -56.867 -17.388 1.00 25.19 840 ARG A O 1
ATOM 6777 N N . PRO A 1 841 ? 13.535 -55.631 -15.966 1.00 42.31 841 PRO A N 1
ATOM 6778 C CA . PRO A 1 841 ? 14.036 -54.481 -15.141 1.00 42.31 841 PRO A CA 1
ATOM 6779 C C . PRO A 1 841 ? 15.517 -54.498 -14.577 1.00 42.31 841 PRO A C 1
ATOM 6781 O O . PRO A 1 841 ? 16.239 -55.460 -14.773 1.00 42.31 841 PRO A O 1
ATOM 6784 N N . ASN A 1 842 ? 15.899 -53.437 -13.816 1.00 27.75 842 ASN A N 1
ATOM 6785 C CA . ASN A 1 842 ? 16.717 -53.320 -12.552 1.00 27.75 842 ASN A CA 1
ATOM 6786 C C . ASN A 1 842 ? 18.033 -54.135 -12.275 1.00 27.75 842 ASN A C 1
ATOM 6788 O O . ASN A 1 842 ? 18.162 -55.256 -12.735 1.00 27.75 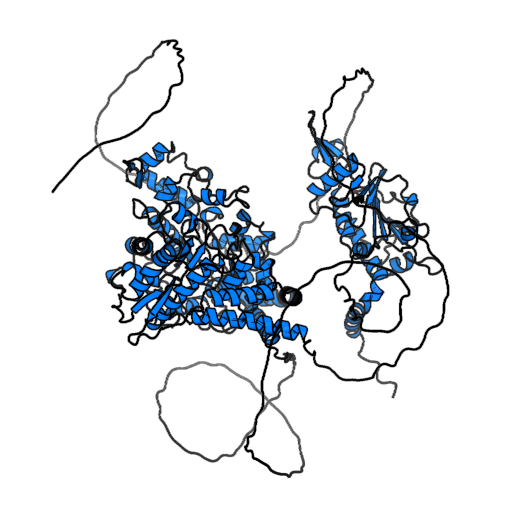842 ASN A O 1
ATOM 6792 N N . ALA A 1 843 ? 18.994 -53.749 -11.394 1.00 26.73 843 ALA A N 1
ATOM 6793 C CA . ALA A 1 843 ? 19.412 -52.473 -10.744 1.00 26.73 843 ALA A CA 1
ATOM 6794 C C . ALA A 1 843 ? 20.726 -52.623 -9.883 1.00 26.73 843 ALA A C 1
ATOM 6796 O O . ALA A 1 843 ? 21.097 -53.731 -9.524 1.00 26.73 843 ALA A O 1
ATOM 6797 N N . ALA A 1 844 ? 21.328 -51.486 -9.467 1.00 25.83 844 ALA A N 1
ATOM 6798 C CA . ALA A 1 844 ? 22.093 -51.216 -8.211 1.00 25.83 844 ALA A CA 1
ATOM 6799 C C . ALA A 1 844 ? 23.546 -51.740 -7.898 1.00 25.83 844 ALA A C 1
ATOM 6801 O O . ALA A 1 844 ? 23.728 -52.829 -7.373 1.00 25.83 844 ALA A O 1
ATOM 6802 N N . ALA A 1 845 ? 24.514 -50.796 -7.953 1.00 24.69 845 ALA A N 1
ATOM 6803 C CA . ALA A 1 845 ? 25.352 -50.276 -6.828 1.00 24.69 845 ALA A CA 1
ATOM 6804 C C . ALA A 1 845 ? 26.675 -50.928 -6.283 1.00 24.69 845 ALA A C 1
ATOM 6806 O O . ALA A 1 845 ? 26.869 -52.135 -6.257 1.00 24.69 845 ALA A O 1
ATOM 6807 N N . PHE A 1 846 ? 27.496 -50.025 -5.691 1.00 22.69 846 PHE A N 1
ATOM 6808 C CA . PHE A 1 846 ? 28.627 -50.152 -4.724 1.00 22.69 846 PHE A CA 1
ATOM 6809 C C . PHE A 1 846 ? 30.116 -50.249 -5.169 1.00 22.69 846 PHE A C 1
ATOM 6811 O O . PHE A 1 846 ? 30.436 -50.547 -6.313 1.00 22.69 846 PHE A O 1
ATOM 6818 N N . VAL A 1 847 ? 31.017 -49.845 -4.244 1.00 24.11 847 VAL A N 1
ATOM 6819 C CA . VAL A 1 847 ? 32.434 -49.409 -4.426 1.00 24.11 847 VAL A CA 1
ATOM 6820 C C . VAL A 1 847 ? 33.287 -49.741 -3.173 1.00 24.11 847 VAL A C 1
ATOM 6822 O O . VAL A 1 847 ? 32.786 -49.539 -2.065 1.00 24.11 847 VAL A O 1
ATOM 6825 N N . PRO A 1 848 ? 34.549 -50.228 -3.301 1.00 31.36 848 PRO A N 1
ATOM 6826 C CA . PRO A 1 848 ? 35.724 -49.576 -2.668 1.00 31.36 848 PRO A CA 1
ATOM 6827 C C . PRO A 1 848 ? 37.037 -49.645 -3.516 1.00 31.36 848 PRO A C 1
ATOM 6829 O O . PRO A 1 848 ? 36.965 -49.689 -4.740 1.00 31.36 848 PRO A O 1
ATOM 6832 N N . SER A 1 849 ? 38.234 -49.518 -2.905 1.00 22.77 849 SER A N 1
ATOM 6833 C CA . SER A 1 849 ? 39.444 -48.901 -3.511 1.00 22.77 849 SER A CA 1
ATOM 6834 C C . SER A 1 849 ? 40.810 -49.607 -3.259 1.00 22.77 849 SER A C 1
ATOM 6836 O O . SER A 1 849 ? 40.859 -50.604 -2.548 1.00 22.77 849 SER A O 1
ATOM 6838 N N . GLN A 1 850 ? 41.910 -49.001 -3.774 1.00 23.62 850 GLN A N 1
ATOM 6839 C CA . GLN A 1 850 ? 43.363 -49.347 -3.659 1.00 23.62 850 GLN A CA 1
ATOM 6840 C C . GLN A 1 850 ? 43.916 -50.388 -4.677 1.00 23.62 850 GLN A C 1
ATOM 6842 O O . GLN A 1 850 ? 43.184 -51.285 -5.068 1.00 23.62 850 GLN A O 1
ATOM 6847 N N . SER A 1 851 ? 45.182 -50.353 -5.152 1.00 23.84 851 SER A N 1
ATOM 6848 C CA . SER A 1 851 ? 46.208 -49.277 -5.229 1.00 23.84 851 SER A CA 1
ATOM 6849 C C . SER A 1 851 ? 47.358 -49.598 -6.234 1.00 23.84 851 SER A C 1
ATOM 6851 O O . SER A 1 851 ? 47.749 -50.743 -6.404 1.00 23.84 851 SER A O 1
ATOM 6853 N N . GLN A 1 852 ? 47.891 -48.548 -6.885 1.00 23.22 852 GLN A N 1
ATOM 6854 C CA . GLN A 1 852 ? 49.198 -48.371 -7.579 1.00 23.22 852 GLN A CA 1
ATOM 6855 C C . GLN A 1 852 ? 50.084 -49.566 -8.038 1.00 23.22 852 GLN A C 1
ATOM 6857 O O . GLN A 1 852 ? 50.642 -50.293 -7.224 1.00 23.22 852 GLN A O 1
ATOM 6862 N N . SER A 1 853 ? 50.477 -49.554 -9.323 1.00 23.28 853 SER A N 1
ATOM 6863 C CA . SER A 1 853 ? 51.898 -49.580 -9.770 1.00 23.28 853 SER A CA 1
ATOM 6864 C C . SER A 1 853 ? 52.020 -49.106 -11.244 1.00 23.28 853 SER A C 1
ATOM 6866 O O . SER A 1 853 ? 51.054 -48.556 -11.772 1.00 23.28 853 SER A O 1
ATOM 6868 N N . GLN A 1 854 ? 53.210 -49.145 -11.865 1.00 25.27 854 GLN A N 1
ATOM 6869 C CA . GLN A 1 854 ? 53.607 -48.203 -12.935 1.00 25.27 854 GLN A CA 1
ATOM 6870 C C . GLN A 1 854 ? 53.760 -48.768 -14.367 1.00 25.27 854 GLN A C 1
ATOM 6872 O O . GLN A 1 854 ? 54.262 -49.870 -14.567 1.00 25.27 854 GLN A O 1
ATOM 6877 N N . SER A 1 855 ? 53.578 -47.844 -15.328 1.00 23.41 855 SER A N 1
ATOM 6878 C CA . SER A 1 855 ? 54.396 -47.605 -16.545 1.00 23.41 855 SER A CA 1
ATOM 6879 C C . SER A 1 855 ? 53.787 -47.906 -17.929 1.00 23.41 855 SER A C 1
ATOM 6881 O O . SER A 1 855 ? 52.906 -48.739 -18.082 1.00 23.41 855 SER A O 1
ATOM 6883 N N . GLN A 1 856 ? 54.308 -47.171 -18.927 1.00 25.39 856 GLN A N 1
ATOM 6884 C CA . GLN A 1 856 ? 54.057 -47.259 -20.379 1.00 25.39 856 GLN A CA 1
ATOM 6885 C C . GLN A 1 856 ? 52.618 -46.922 -20.836 1.00 25.39 856 GLN A C 1
ATOM 6887 O O . GLN A 1 856 ? 51.758 -47.777 -21.014 1.00 25.39 856 GLN A O 1
ATOM 6892 N N . SER A 1 857 ? 52.372 -45.626 -21.064 1.00 27.94 857 SER A N 1
ATOM 6893 C CA . SER A 1 857 ? 51.083 -45.067 -21.499 1.00 27.94 857 SER A CA 1
ATOM 6894 C C . SER A 1 857 ? 50.749 -45.384 -22.963 1.00 27.94 857 SER A C 1
ATOM 6896 O O . SER A 1 857 ? 51.472 -44.964 -23.869 1.00 27.94 857 SER A O 1
ATOM 6898 N N . GLN A 1 858 ? 49.629 -46.074 -23.185 1.00 28.84 858 GLN A N 1
ATOM 6899 C CA . GLN A 1 858 ? 49.124 -46.464 -24.505 1.00 28.84 858 GLN A CA 1
ATOM 6900 C C . GLN A 1 858 ? 48.377 -45.338 -25.247 1.00 28.84 858 GLN A C 1
ATOM 6902 O O . GLN A 1 858 ? 48.069 -44.280 -24.699 1.00 28.84 858 GLN A O 1
ATOM 6907 N N . SER A 1 859 ? 48.103 -45.594 -26.526 1.00 23.19 859 SER A N 1
ATOM 6908 C CA . SER A 1 859 ? 47.378 -44.737 -27.463 1.00 23.19 859 SER A CA 1
ATOM 6909 C C . SER A 1 859 ? 45.877 -45.088 -27.561 1.00 23.19 859 SER A C 1
ATOM 6911 O O . SER A 1 859 ? 45.413 -46.048 -26.959 1.00 23.19 859 SER A O 1
ATOM 6913 N N . GLN A 1 860 ? 45.153 -44.316 -28.384 1.00 24.41 860 GLN A N 1
ATOM 6914 C CA . GLN A 1 860 ? 43.775 -44.535 -28.871 1.00 24.41 860 GLN A CA 1
ATOM 6915 C C . GLN A 1 860 ? 42.587 -44.239 -27.919 1.00 24.41 860 GLN A C 1
ATOM 6917 O O . GLN A 1 860 ? 42.107 -45.076 -27.169 1.00 24.41 860 GLN A O 1
ATOM 6922 N N . SER A 1 861 ? 42.036 -43.031 -28.114 1.00 23.67 861 SER A N 1
ATOM 6923 C CA . SER A 1 861 ? 40.596 -42.706 -28.244 1.00 23.67 861 SER A CA 1
ATOM 6924 C C . SER A 1 861 ? 39.561 -43.231 -27.229 1.00 23.67 861 SER A C 1
ATOM 6926 O O . SER A 1 861 ? 39.193 -44.399 -27.270 1.00 23.67 861 SER A O 1
ATOM 6928 N N . GLN A 1 862 ? 38.849 -42.303 -26.572 1.00 23.94 862 GLN A N 1
ATOM 6929 C CA . GLN A 1 862 ? 37.515 -41.855 -27.033 1.00 23.94 862 GLN A CA 1
ATOM 6930 C C . GLN A 1 862 ? 37.022 -40.590 -26.289 1.00 23.94 862 GLN A C 1
ATOM 6932 O O . GLN A 1 862 ? 37.539 -40.238 -25.235 1.00 23.94 862 GLN A O 1
ATOM 6937 N N . SER A 1 863 ? 36.035 -39.905 -26.889 1.00 33.25 863 SER A N 1
ATOM 6938 C CA . SER A 1 863 ? 35.142 -38.866 -26.325 1.00 33.25 863 SER A CA 1
ATOM 6939 C C . SER A 1 863 ? 35.715 -37.794 -25.371 1.00 33.25 863 SER A C 1
ATOM 6941 O O . SER A 1 863 ? 35.928 -38.041 -24.186 1.00 33.25 863 SER A O 1
ATOM 6943 N N . GLN A 1 864 ? 35.750 -36.538 -25.831 1.00 26.05 864 GLN A N 1
ATOM 6944 C CA . GLN A 1 864 ? 35.648 -35.359 -24.957 1.00 26.05 864 GLN A CA 1
ATOM 6945 C C . GLN A 1 864 ? 34.528 -34.436 -25.446 1.00 26.05 864 GLN A C 1
ATOM 6947 O O . GLN A 1 864 ? 34.334 -34.268 -26.648 1.00 26.05 864 GLN A O 1
ATOM 6952 N N . SER A 1 865 ? 33.770 -33.858 -24.513 1.00 24.44 865 SER A N 1
ATOM 6953 C CA . SER A 1 865 ? 32.652 -32.965 -24.817 1.00 24.44 865 SER A CA 1
ATOM 6954 C C . SER A 1 865 ? 33.125 -31.538 -25.101 1.00 24.44 865 SER A C 1
ATOM 6956 O O . SER A 1 865 ? 33.942 -30.974 -24.369 1.00 24.44 865 SER A O 1
ATOM 6958 N N . HIS A 1 866 ? 32.563 -30.914 -26.139 1.00 26.53 866 HIS A N 1
ATOM 6959 C CA . HIS A 1 866 ? 32.781 -29.495 -26.410 1.00 26.53 866 HIS A CA 1
ATOM 6960 C C . HIS A 1 866 ? 32.163 -28.641 -25.294 1.00 26.53 866 HIS A C 1
ATOM 6962 O O . HIS A 1 866 ? 30.953 -28.419 -25.259 1.00 26.53 866 HIS A O 1
ATOM 6968 N N . LYS A 1 867 ? 32.998 -28.105 -24.398 1.00 28.47 867 LYS A N 1
ATOM 6969 C CA . LYS A 1 867 ? 32.603 -26.981 -23.539 1.00 28.47 867 LYS A CA 1
ATOM 6970 C C . LYS A 1 867 ? 32.532 -25.711 -24.383 1.00 28.47 867 LYS A C 1
ATOM 6972 O O . LYS A 1 867 ? 33.541 -25.037 -24.572 1.00 28.47 867 LYS A O 1
ATOM 6977 N N . ALA A 1 868 ? 31.339 -25.389 -24.874 1.00 27.62 868 ALA A N 1
ATOM 6978 C CA . ALA A 1 868 ? 31.068 -24.097 -25.490 1.00 27.62 868 ALA A CA 1
ATOM 6979 C C . ALA A 1 868 ? 31.320 -22.968 -24.472 1.00 27.62 868 ALA A C 1
ATOM 6981 O O . ALA A 1 868 ? 30.712 -22.923 -23.401 1.00 27.62 868 ALA A O 1
ATOM 6982 N N . THR A 1 869 ? 32.242 -22.061 -24.789 1.00 29.55 869 THR A N 1
ATOM 6983 C CA . THR A 1 869 ? 32.515 -20.869 -23.980 1.00 29.55 869 THR A CA 1
ATOM 6984 C C . THR A 1 869 ? 31.531 -19.764 -24.348 1.00 29.55 869 THR A C 1
ATOM 6986 O O . THR A 1 869 ? 31.755 -19.029 -25.309 1.00 29.55 869 THR A O 1
ATOM 6989 N N . ASN A 1 870 ? 30.443 -19.646 -23.585 1.00 33.81 870 ASN A N 1
ATOM 6990 C CA . ASN A 1 870 ? 29.444 -18.596 -23.789 1.00 33.81 870 ASN A CA 1
ATOM 6991 C C . ASN A 1 870 ? 30.079 -17.191 -23.696 1.00 33.81 870 ASN A C 1
ATOM 6993 O O . ASN A 1 870 ? 30.756 -16.901 -22.702 1.00 33.81 870 ASN A O 1
ATOM 6997 N N . PRO A 1 871 ? 29.838 -16.287 -24.665 1.00 34.66 871 PRO A N 1
ATOM 6998 C CA . PRO A 1 871 ? 30.277 -14.902 -24.560 1.00 34.66 871 PRO A CA 1
ATOM 6999 C C . PRO A 1 871 ? 29.491 -14.186 -23.453 1.00 34.66 871 PRO A C 1
ATOM 7001 O O . PRO A 1 871 ? 28.267 -14.067 -23.501 1.00 34.66 871 PRO A O 1
ATOM 7004 N N . SER A 1 872 ? 30.199 -13.692 -22.436 1.00 34.69 872 SER A N 1
ATOM 7005 C CA . SER A 1 872 ? 29.596 -12.932 -21.337 1.00 34.69 872 SER A CA 1
ATOM 7006 C C . SER A 1 872 ? 29.053 -11.589 -21.834 1.00 34.69 872 SER A C 1
ATOM 7008 O O . SER A 1 872 ? 29.805 -10.627 -21.964 1.00 34.69 872 SER A O 1
ATOM 7010 N N . LEU A 1 873 ? 27.732 -11.491 -22.011 1.00 40.50 873 LEU A N 1
ATOM 7011 C CA . LEU A 1 873 ? 27.033 -10.232 -22.317 1.00 40.50 873 LEU A CA 1
ATOM 7012 C C . LEU A 1 873 ? 26.988 -9.233 -21.140 1.00 40.50 873 LEU A C 1
ATOM 7014 O O . LEU A 1 873 ? 26.438 -8.142 -21.282 1.00 40.50 873 LEU A O 1
ATOM 7018 N N . VAL A 1 874 ? 27.582 -9.562 -19.986 1.00 37.28 874 VAL A N 1
ATOM 7019 C CA . VAL A 1 874 ? 27.909 -8.567 -18.953 1.00 37.28 874 VAL A CA 1
ATOM 7020 C C . VAL A 1 874 ? 29.111 -7.747 -19.440 1.00 37.28 874 VAL A C 1
ATOM 7022 O O . VAL A 1 874 ? 30.172 -8.342 -19.648 1.00 37.28 874 VAL A O 1
ATOM 7025 N N . PRO A 1 875 ? 29.008 -6.409 -19.577 1.00 40.97 875 PRO A N 1
ATOM 7026 C CA . PRO A 1 875 ? 30.148 -5.577 -19.945 1.00 40.97 875 PRO A CA 1
ATOM 7027 C C . PRO A 1 875 ? 31.234 -5.668 -18.869 1.00 40.97 875 PRO A C 1
ATOM 7029 O O . PRO A 1 875 ? 31.079 -5.135 -17.767 1.00 40.97 875 PRO A O 1
ATOM 7032 N N . GLN A 1 876 ? 32.335 -6.355 -19.174 1.00 45.66 876 GLN A N 1
ATOM 7033 C CA . GLN A 1 876 ? 33.496 -6.378 -18.291 1.00 45.66 876 GLN A CA 1
ATOM 7034 C C . GLN A 1 876 ? 34.090 -4.967 -18.228 1.00 45.66 876 GLN A C 1
ATOM 7036 O O . GLN A 1 876 ? 34.356 -4.354 -19.263 1.00 45.66 876 GLN A O 1
ATOM 7041 N N . GLN A 1 877 ? 34.284 -4.433 -17.018 1.00 53.31 877 GLN A N 1
ATOM 7042 C CA . GLN A 1 877 ? 34.986 -3.161 -16.854 1.00 53.31 877 GLN A CA 1
ATOM 7043 C C . GLN A 1 877 ? 36.424 -3.341 -17.353 1.00 53.31 877 GLN A C 1
ATOM 7045 O O . GLN A 1 877 ? 37.111 -4.268 -16.921 1.00 53.31 877 GLN A O 1
ATOM 7050 N N . ALA A 1 878 ? 36.866 -2.475 -18.266 1.00 61.59 878 ALA A N 1
ATOM 7051 C CA . ALA A 1 878 ? 38.169 -2.624 -18.899 1.00 61.59 878 ALA A CA 1
ATOM 7052 C C . ALA A 1 878 ? 39.300 -2.561 -17.859 1.00 61.59 878 ALA A C 1
ATOM 7054 O O . ALA A 1 878 ? 39.259 -1.754 -16.924 1.00 61.59 878 ALA A O 1
ATOM 7055 N N . LYS A 1 879 ? 40.322 -3.408 -18.032 1.00 68.50 879 LYS A N 1
ATOM 7056 C CA . LYS A 1 879 ? 41.502 -3.437 -17.160 1.00 68.50 879 LYS A CA 1
ATOM 7057 C C . LYS A 1 879 ? 42.225 -2.089 -17.247 1.00 68.50 879 LYS A C 1
ATOM 7059 O O . LYS A 1 879 ? 42.784 -1.748 -18.285 1.00 68.50 879 LYS A O 1
ATOM 7064 N N . VAL A 1 880 ? 42.242 -1.343 -16.145 1.00 72.62 880 VAL A N 1
ATOM 7065 C CA . VAL A 1 880 ? 42.975 -0.073 -16.046 1.00 72.62 880 VAL A CA 1
ATOM 7066 C C . VAL A 1 880 ? 44.486 -0.329 -16.188 1.00 72.62 880 VAL A C 1
ATOM 7068 O O . VAL A 1 880 ? 44.994 -1.252 -15.547 1.00 72.62 880 VAL A O 1
ATOM 7071 N N . PRO A 1 881 ? 45.230 0.480 -16.967 1.00 71.56 881 PRO A N 1
ATOM 7072 C CA . PRO A 1 881 ? 46.692 0.417 -17.035 1.00 71.56 881 PRO A CA 1
ATOM 7073 C C . PRO A 1 881 ? 47.364 0.595 -15.663 1.00 71.56 881 PRO A C 1
ATOM 7075 O O . PRO A 1 881 ? 47.308 1.679 -15.070 1.00 71.56 881 PRO A O 1
ATOM 7078 N N . THR A 1 882 ? 48.018 -0.453 -15.148 1.00 66.38 882 THR A N 1
ATOM 7079 C CA . THR A 1 882 ? 48.645 -0.438 -13.811 1.00 66.38 882 THR A CA 1
ATOM 7080 C C . THR A 1 882 ? 50.165 -0.338 -13.859 1.00 66.38 882 THR A C 1
ATOM 7082 O O . THR A 1 882 ? 50.745 0.346 -13.013 1.00 66.38 882 THR A O 1
ATOM 7085 N N . THR A 1 883 ? 50.820 -0.961 -14.839 1.00 73.00 883 THR A N 1
ATOM 7086 C CA . THR A 1 883 ? 52.276 -0.850 -15.033 1.00 73.00 883 THR A CA 1
ATOM 7087 C C . THR A 1 883 ? 52.668 0.475 -15.706 1.00 73.00 883 THR A C 1
ATOM 7089 O O . THR A 1 883 ? 51.858 1.056 -16.432 1.00 73.00 883 THR A O 1
ATOM 7092 N N . PRO A 1 884 ? 53.912 0.969 -15.523 1.00 68.56 884 PRO A N 1
ATOM 7093 C CA . PRO A 1 884 ? 54.399 2.156 -16.230 1.00 68.56 884 PRO A CA 1
ATOM 7094 C C . PRO A 1 884 ? 54.297 2.023 -17.755 1.00 68.56 884 PRO A C 1
ATOM 7096 O O . PRO A 1 884 ? 53.828 2.945 -18.412 1.00 68.56 884 PRO A O 1
ATOM 7099 N N . THR A 1 885 ? 54.639 0.853 -18.305 1.00 70.38 885 THR A N 1
ATOM 7100 C CA . THR A 1 885 ? 54.597 0.579 -19.748 1.00 70.38 885 THR A CA 1
ATOM 7101 C C . THR A 1 885 ? 53.170 0.582 -20.302 1.00 70.38 885 THR A C 1
ATOM 7103 O O . THR A 1 885 ? 52.911 1.240 -21.305 1.00 70.38 885 THR A O 1
ATOM 7106 N N . GLU A 1 886 ? 52.203 -0.060 -19.630 1.00 74.50 886 GLU A N 1
ATOM 7107 C CA . GLU A 1 886 ? 50.785 0.062 -20.016 1.00 74.50 886 GLU A CA 1
ATOM 7108 C C . GLU A 1 886 ? 50.314 1.522 -19.915 1.00 74.50 886 GLU A C 1
ATOM 7110 O O . GLU A 1 886 ? 49.619 2.008 -20.806 1.00 74.50 886 GLU A O 1
ATOM 7115 N N . LYS A 1 887 ? 50.698 2.250 -18.853 1.00 73.25 887 LYS A N 1
ATOM 7116 C CA . LYS A 1 887 ? 50.347 3.670 -18.674 1.00 73.25 887 LYS A CA 1
ATOM 7117 C C . LYS A 1 887 ? 50.958 4.575 -19.755 1.00 73.25 887 LYS A C 1
ATOM 7119 O O . LYS A 1 887 ? 50.363 5.612 -20.048 1.00 73.25 887 LYS A O 1
ATOM 7124 N N . GLN A 1 888 ? 52.100 4.205 -20.330 1.00 73.56 888 GLN A N 1
ATOM 7125 C CA . GLN A 1 888 ? 52.786 4.963 -21.377 1.00 73.56 888 GLN A CA 1
ATOM 7126 C C . GLN A 1 888 ? 52.247 4.650 -22.781 1.00 73.56 888 GLN A C 1
ATOM 7128 O O . GLN A 1 888 ? 52.120 5.568 -23.585 1.00 73.56 888 GLN A O 1
ATOM 7133 N N . ASN A 1 889 ? 51.867 3.395 -23.044 1.00 73.44 889 ASN A N 1
ATOM 7134 C CA . ASN A 1 889 ? 51.392 2.946 -24.358 1.00 73.44 889 ASN A CA 1
ATOM 7135 C C . ASN A 1 889 ? 49.864 3.059 -24.538 1.00 73.44 889 ASN A C 1
ATOM 7137 O O . ASN A 1 889 ? 49.374 3.020 -25.663 1.00 73.44 889 ASN A O 1
ATOM 7141 N N . THR A 1 890 ? 49.082 3.182 -23.458 1.00 80.06 890 THR A N 1
ATOM 7142 C CA . THR A 1 890 ? 47.619 3.337 -23.564 1.00 80.06 890 THR A CA 1
ATOM 7143 C C . THR A 1 890 ? 47.243 4.802 -23.765 1.00 80.06 890 THR A C 1
ATOM 7145 O O . THR A 1 890 ? 47.420 5.612 -22.851 1.00 80.06 890 THR A O 1
ATOM 7148 N N . GLN A 1 891 ? 46.641 5.121 -24.915 1.00 85.00 891 GLN A N 1
ATOM 7149 C CA . GLN A 1 891 ? 46.028 6.423 -25.191 1.00 85.00 891 GLN A CA 1
ATOM 7150 C C . GLN A 1 891 ? 44.860 6.704 -24.231 1.00 85.00 891 GLN A C 1
ATOM 7152 O O . GLN A 1 891 ? 43.882 5.945 -24.179 1.00 85.00 891 GLN A O 1
ATOM 7157 N N . ARG A 1 892 ? 44.980 7.794 -23.462 1.00 89.69 892 ARG A N 1
ATOM 7158 C CA . ARG A 1 892 ? 44.064 8.163 -22.372 1.00 89.69 892 ARG A CA 1
ATOM 7159 C C . ARG A 1 892 ? 43.803 9.667 -22.313 1.00 89.69 892 ARG A C 1
ATOM 7161 O O . ARG A 1 892 ? 44.641 10.467 -22.726 1.00 89.69 892 ARG A O 1
ATOM 7168 N N . LEU A 1 893 ? 42.667 10.030 -21.715 1.00 93.56 893 LEU A N 1
ATOM 7169 C CA . LEU A 1 893 ? 42.397 11.382 -21.233 1.00 93.56 893 LEU A CA 1
ATOM 7170 C C . LEU A 1 893 ? 42.920 11.481 -19.798 1.00 93.56 893 LEU A C 1
ATOM 7172 O O . LEU A 1 893 ? 42.575 10.663 -18.940 1.00 93.56 893 LEU A O 1
ATOM 7176 N N . ILE A 1 894 ? 43.752 12.479 -19.537 1.00 95.06 894 ILE A N 1
ATOM 7177 C CA . ILE A 1 894 ? 44.285 12.791 -18.216 1.00 95.06 894 ILE A CA 1
ATOM 7178 C C . ILE A 1 894 ? 43.689 14.127 -17.787 1.00 95.06 894 ILE A C 1
ATOM 7180 O O . ILE A 1 894 ? 43.801 15.113 -18.506 1.00 95.06 894 ILE A O 1
ATOM 7184 N N . VAL A 1 895 ? 43.042 14.169 -16.625 1.00 96.94 895 VAL A N 1
ATOM 7185 C CA . VAL A 1 895 ? 42.397 15.385 -16.113 1.00 96.94 895 VAL A CA 1
ATOM 7186 C C . VAL A 1 895 ? 43.072 15.803 -14.818 1.00 96.94 895 VAL A C 1
ATOM 7188 O O . VAL A 1 895 ? 43.048 15.059 -13.836 1.00 96.94 895 VAL A O 1
ATOM 7191 N N . VAL A 1 896 ? 43.674 16.990 -14.814 1.00 96.62 896 VAL A N 1
ATOM 7192 C CA . VAL A 1 896 ? 44.343 17.568 -13.647 1.00 96.62 896 VAL A CA 1
ATOM 7193 C C . VAL A 1 896 ? 43.469 18.690 -13.093 1.00 96.62 896 VAL A C 1
ATOM 7195 O O . VAL A 1 896 ? 43.341 19.755 -13.695 1.00 96.62 896 VAL A O 1
ATOM 7198 N N . LEU A 1 897 ? 42.847 18.438 -11.941 1.00 96.88 897 LEU A N 1
ATOM 7199 C CA . LEU A 1 897 ? 42.046 19.420 -11.213 1.00 96.88 897 LEU A CA 1
ATOM 7200 C C . LEU A 1 897 ? 42.979 20.321 -10.392 1.00 96.88 897 LEU A C 1
ATOM 7202 O O . LEU A 1 897 ? 43.474 19.920 -9.338 1.00 96.88 897 LEU A O 1
ATOM 7206 N N . MET A 1 898 ? 43.243 21.515 -10.914 1.00 93.94 898 MET A N 1
ATOM 7207 C CA . MET A 1 898 ? 44.195 22.504 -10.402 1.00 93.94 898 MET A CA 1
ATOM 7208 C C . MET A 1 898 ? 43.560 23.392 -9.324 1.00 93.94 898 MET A C 1
ATOM 7210 O O . MET A 1 898 ? 42.353 23.621 -9.341 1.00 93.94 898 MET A O 1
ATOM 7214 N N . GLN A 1 899 ? 44.367 23.937 -8.407 1.00 92.38 899 GLN A N 1
ATOM 7215 C CA . GLN A 1 899 ? 43.935 24.894 -7.370 1.00 92.38 899 GLN A CA 1
ATOM 7216 C C . GLN A 1 899 ? 42.737 24.432 -6.509 1.00 92.38 899 GLN A C 1
ATOM 7218 O O . GLN A 1 899 ? 41.950 25.242 -6.015 1.00 92.38 899 GLN A O 1
ATOM 7223 N N . ALA A 1 900 ? 42.606 23.122 -6.280 1.00 93.56 900 ALA A N 1
ATOM 7224 C CA . ALA A 1 900 ? 41.484 22.549 -5.539 1.00 93.56 900 ALA A CA 1
ATOM 7225 C C . ALA A 1 900 ? 41.486 22.970 -4.053 1.00 93.56 900 ALA A C 1
ATOM 7227 O O . ALA A 1 900 ? 42.466 22.747 -3.330 1.00 93.56 900 ALA A O 1
ATOM 7228 N N . SER A 1 901 ? 40.372 23.530 -3.569 1.00 90.06 901 SER A N 1
ATOM 7229 C CA . SER A 1 901 ? 40.198 24.033 -2.190 1.00 90.06 901 SER A CA 1
ATOM 7230 C C . SER A 1 901 ? 39.993 22.919 -1.142 1.00 90.06 901 SER A C 1
ATOM 7232 O O . SER A 1 901 ? 39.000 22.900 -0.416 1.00 90.06 901 SER A O 1
ATOM 7234 N N . LEU A 1 902 ? 40.911 21.951 -1.064 1.00 91.12 902 LEU A N 1
ATOM 7235 C CA . LEU A 1 902 ? 40.845 20.821 -0.127 1.00 91.12 902 LEU A CA 1
ATOM 7236 C C . LEU A 1 902 ? 41.659 21.098 1.150 1.00 91.12 902 LEU A C 1
ATOM 7238 O O . LEU A 1 902 ? 42.761 20.578 1.325 1.00 91.12 902 LEU A O 1
ATOM 7242 N N . GLU A 1 903 ? 41.107 21.910 2.053 1.00 87.31 903 GLU A N 1
ATOM 7243 C CA . GLU A 1 903 ? 41.754 22.290 3.318 1.00 87.31 903 GLU A CA 1
ATOM 7244 C C . GLU A 1 903 ? 41.060 21.692 4.551 1.00 87.31 903 GLU A C 1
ATOM 7246 O O . GLU A 1 903 ? 39.835 21.701 4.650 1.00 87.31 903 GLU A O 1
ATOM 7251 N N . THR A 1 904 ? 41.829 21.222 5.539 1.00 88.06 904 THR A N 1
ATOM 7252 C CA . THR A 1 904 ? 41.293 20.730 6.822 1.00 88.06 904 THR A CA 1
ATOM 7253 C C . THR A 1 904 ? 41.377 21.786 7.923 1.00 88.06 904 THR A C 1
ATOM 7255 O O . THR A 1 904 ? 42.473 22.230 8.266 1.00 88.06 904 THR A O 1
ATOM 7258 N N . TYR A 1 905 ? 40.247 22.111 8.551 1.00 84.31 905 TYR A N 1
ATOM 7259 C CA . TYR A 1 905 ? 40.171 22.974 9.732 1.00 84.31 905 TYR A CA 1
ATOM 7260 C C . TYR A 1 905 ? 39.850 22.160 10.998 1.00 84.31 905 TYR A C 1
ATOM 7262 O O . TYR A 1 905 ? 39.145 21.151 10.937 1.00 84.31 905 TYR A O 1
ATOM 7270 N N . LYS A 1 906 ? 40.367 22.584 12.160 1.00 83.50 906 LYS A N 1
ATOM 7271 C CA . LYS A 1 906 ? 40.158 21.913 13.455 1.00 83.50 906 LYS A CA 1
ATOM 7272 C C . LYS A 1 906 ? 39.083 22.637 14.268 1.00 83.50 906 LYS A C 1
ATOM 7274 O O . LYS A 1 906 ? 39.305 23.749 14.738 1.00 83.50 906 LYS A O 1
ATOM 7279 N N . VAL A 1 907 ? 37.938 21.990 14.474 1.00 76.44 907 VAL A N 1
ATOM 7280 C CA . VAL A 1 907 ? 36.796 22.560 15.202 1.00 76.44 907 VAL A CA 1
ATOM 7281 C C . VAL A 1 907 ? 36.819 22.120 16.669 1.00 76.44 907 VAL A C 1
ATOM 7283 O O . VAL A 1 907 ? 36.690 20.935 16.975 1.00 76.44 907 VAL A O 1
ATOM 7286 N N . GLY A 1 908 ? 36.963 23.094 17.574 1.00 71.56 908 GLY A N 1
ATOM 7287 C CA . GLY A 1 908 ? 36.963 22.915 19.033 1.00 71.56 908 GLY A CA 1
ATOM 7288 C C . GLY A 1 908 ? 38.279 23.328 19.709 1.00 71.56 908 GLY A C 1
ATOM 7289 O O . GLY A 1 908 ? 39.345 23.284 19.097 1.00 71.56 908 GLY A O 1
ATOM 7290 N N . LYS A 1 909 ? 38.205 23.730 20.988 1.00 59.25 909 LYS A N 1
ATOM 7291 C CA . LYS A 1 909 ? 39.372 24.123 21.815 1.00 59.25 909 LYS A CA 1
ATOM 7292 C C . LYS A 1 909 ? 39.873 23.018 22.765 1.00 59.25 909 LYS A C 1
ATOM 7294 O O . LYS A 1 909 ? 40.956 23.150 23.323 1.00 59.25 909 LYS A O 1
ATOM 7299 N N . THR A 1 910 ? 39.097 21.955 22.967 1.00 57.50 910 THR A N 1
ATOM 7300 C CA . THR A 1 910 ? 39.389 20.826 23.870 1.00 57.50 910 THR A CA 1
ATOM 7301 C C . THR A 1 910 ? 40.191 19.709 23.184 1.00 57.50 910 THR A C 1
ATOM 7303 O O . THR A 1 910 ? 40.481 19.777 21.986 1.00 57.50 910 THR A O 1
ATOM 7306 N N . LYS A 1 911 ? 40.585 18.670 23.941 1.00 58.16 911 LYS A N 1
ATOM 7307 C CA . LYS A 1 911 ? 41.369 17.531 23.419 1.00 58.16 911 LYS A CA 1
ATOM 7308 C C . LYS A 1 911 ? 40.642 16.768 22.300 1.00 58.16 911 LYS A C 1
ATOM 7310 O O . LYS A 1 911 ? 41.298 16.337 21.357 1.00 58.16 911 LYS A O 1
ATOM 7315 N N . ASP A 1 912 ? 39.313 16.710 22.346 1.00 57.66 912 ASP A N 1
ATOM 7316 C CA . ASP A 1 912 ? 38.445 15.967 21.411 1.00 57.66 912 ASP A CA 1
ATOM 7317 C C . ASP A 1 912 ? 38.078 16.747 20.130 1.00 57.66 912 ASP A C 1
ATOM 7319 O O . ASP A 1 912 ? 37.198 16.354 19.363 1.00 57.66 912 ASP A O 1
ATOM 7323 N N . ALA A 1 913 ? 38.736 17.885 19.892 1.00 66.88 913 ALA A N 1
ATOM 7324 C CA . ALA A 1 913 ? 38.461 18.775 18.770 1.00 66.88 913 ALA A CA 1
ATOM 7325 C C . ALA A 1 913 ? 38.698 18.107 17.398 1.00 66.88 913 ALA A C 1
ATOM 7327 O O . ALA A 1 913 ? 39.790 17.618 17.090 1.00 66.88 913 ALA A O 1
ATOM 7328 N N . LYS A 1 914 ? 37.658 18.131 16.558 1.00 78.25 914 LYS A N 1
ATOM 7329 C CA . LYS A 1 914 ? 37.507 17.304 15.354 1.00 78.25 914 LYS A CA 1
ATOM 7330 C C . LYS A 1 914 ? 37.912 18.057 14.085 1.00 78.25 914 LYS A C 1
ATOM 7332 O O . LYS A 1 914 ? 37.530 19.209 13.890 1.00 78.25 914 LYS A O 1
ATOM 7337 N N . TYR A 1 915 ? 38.641 17.385 13.196 1.00 85.25 915 TYR A N 1
ATOM 7338 C CA . TYR A 1 915 ? 38.996 17.923 11.880 1.00 85.25 915 TYR A CA 1
ATOM 7339 C C . TYR A 1 915 ? 37.825 17.803 10.895 1.00 85.25 915 TYR A C 1
ATOM 7341 O O . TYR A 1 915 ? 37.148 16.772 10.852 1.00 85.25 915 TYR A O 1
ATOM 7349 N N . GLN A 1 916 ? 37.596 18.855 10.110 1.00 88.81 916 GLN A N 1
ATOM 7350 C CA . GLN A 1 916 ? 36.557 18.955 9.078 1.00 88.81 916 GLN A CA 1
ATOM 7351 C C . GLN A 1 916 ? 37.142 19.589 7.808 1.00 88.81 916 GLN A C 1
ATOM 7353 O O . GLN A 1 916 ? 38.142 20.303 7.891 1.00 88.81 916 GLN A O 1
ATOM 7358 N N . LEU A 1 917 ? 36.548 19.334 6.636 1.00 90.81 917 LEU A N 1
ATOM 7359 C CA . LEU A 1 917 ? 36.951 20.012 5.401 1.00 90.81 917 LEU A CA 1
ATOM 7360 C C . LEU A 1 917 ? 36.311 21.406 5.354 1.00 90.81 917 LEU A C 1
ATOM 7362 O O . LEU A 1 917 ? 35.087 21.533 5.459 1.00 90.81 917 LEU A O 1
ATOM 7366 N N . LEU A 1 918 ? 37.145 22.431 5.202 1.00 88.19 918 LEU A N 1
ATOM 7367 C CA . LEU A 1 918 ? 36.746 23.832 5.130 1.00 88.19 918 LEU A CA 1
ATOM 7368 C C . LEU A 1 918 ? 35.879 24.062 3.878 1.00 88.19 918 LEU A C 1
ATOM 7370 O O . LEU A 1 918 ? 36.249 23.636 2.786 1.00 88.19 918 LEU A O 1
ATOM 7374 N N . ASN A 1 919 ? 34.712 24.690 4.038 1.00 88.56 919 ASN A N 1
ATOM 7375 C CA . ASN A 1 919 ? 33.725 24.856 2.963 1.00 88.56 919 ASN A CA 1
ATOM 7376 C C . ASN A 1 919 ? 32.810 26.075 3.187 1.00 88.56 919 ASN A C 1
ATOM 7378 O O . ASN A 1 919 ? 32.657 26.532 4.323 1.00 88.56 919 ASN A O 1
ATOM 7382 N N . CYS A 1 920 ? 32.207 26.574 2.107 1.00 81.94 920 CYS A N 1
ATOM 7383 C CA . CYS A 1 920 ? 31.368 27.776 2.064 1.00 81.94 920 CYS A CA 1
ATOM 7384 C C . CYS A 1 920 ? 30.071 27.727 2.887 1.00 81.94 920 CYS A C 1
ATOM 7386 O O . CYS A 1 920 ? 29.519 28.789 3.166 1.00 81.94 920 CYS A O 1
ATOM 7388 N N . ASP A 1 921 ? 29.600 26.552 3.302 1.00 82.25 921 ASP A N 1
ATOM 7389 C CA . ASP A 1 921 ? 28.307 26.408 3.978 1.00 82.25 921 ASP A CA 1
ATOM 7390 C C . ASP A 1 921 ? 28.508 26.339 5.498 1.00 82.25 921 ASP A C 1
ATOM 7392 O O . ASP A 1 921 ? 28.038 27.200 6.240 1.00 82.25 921 ASP A O 1
ATOM 7396 N N . ASP A 1 922 ? 29.300 25.368 5.967 1.00 83.06 922 ASP A N 1
ATOM 7397 C CA . ASP A 1 922 ? 29.541 25.132 7.397 1.00 83.06 922 ASP A CA 1
ATOM 7398 C C . ASP A 1 922 ? 30.480 26.187 8.039 1.00 83.06 922 ASP A C 1
ATOM 7400 O O . ASP A 1 922 ? 30.478 26.352 9.260 1.00 83.06 922 ASP A O 1
ATOM 7404 N N . HIS A 1 923 ? 31.334 26.875 7.258 1.00 85.62 923 HIS A N 1
ATOM 7405 C CA . HIS A 1 923 ? 32.483 27.641 7.790 1.00 85.62 923 HIS A CA 1
ATOM 7406 C C . HIS A 1 923 ? 32.503 29.147 7.444 1.00 85.62 923 HIS A C 1
ATOM 7408 O O . HIS A 1 923 ? 33.541 29.797 7.601 1.00 85.62 923 HIS A O 1
ATOM 7414 N N . GLN A 1 924 ? 31.380 29.744 7.026 1.00 79.00 924 GLN A N 1
ATOM 7415 C CA . GLN A 1 924 ? 31.285 31.150 6.572 1.00 79.00 924 GLN A CA 1
ATOM 7416 C C . GLN A 1 924 ? 31.985 32.171 7.491 1.00 79.00 924 GLN A C 1
ATOM 7418 O O . GLN A 1 924 ? 32.795 32.982 7.040 1.00 79.00 924 GLN A O 1
ATOM 7423 N N . GLY A 1 925 ? 31.729 32.104 8.803 1.00 78.62 925 GLY A N 1
ATOM 7424 C CA . GLY A 1 925 ? 32.314 33.016 9.798 1.00 78.62 925 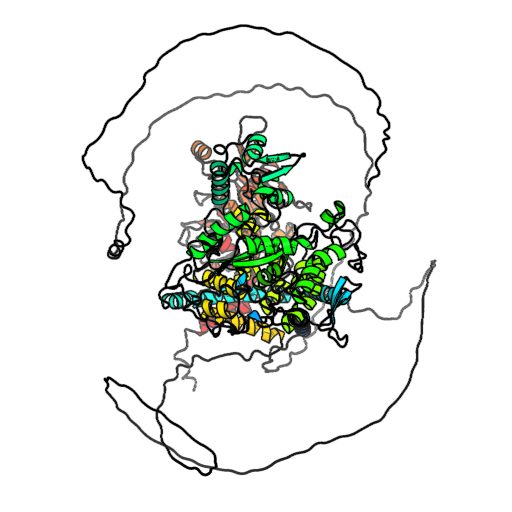GLY A CA 1
ATOM 7425 C C . GLY A 1 925 ? 33.816 32.825 10.068 1.00 78.62 925 GLY A C 1
ATOM 7426 O O . GLY A 1 925 ? 34.422 33.656 10.747 1.00 78.62 925 GLY A O 1
ATOM 7427 N N . ILE A 1 926 ? 34.416 31.746 9.553 1.00 79.44 926 ILE A N 1
ATOM 7428 C CA . ILE A 1 926 ? 35.862 31.474 9.583 1.00 79.44 926 ILE A CA 1
ATOM 7429 C C . ILE A 1 926 ? 36.490 31.931 8.262 1.00 79.44 926 ILE A C 1
ATOM 7431 O O . ILE A 1 926 ? 37.467 32.674 8.285 1.00 79.44 926 ILE A O 1
ATOM 7435 N N . LEU A 1 927 ? 35.876 31.589 7.124 1.00 80.75 927 LEU A N 1
ATOM 7436 C CA . LEU A 1 927 ? 36.293 32.040 5.789 1.00 80.75 927 LEU A CA 1
ATOM 7437 C C . LEU A 1 927 ? 36.368 33.572 5.706 1.00 80.75 927 LEU A C 1
ATOM 7439 O O . LEU A 1 927 ? 37.404 34.124 5.335 1.00 80.75 927 LEU A O 1
ATOM 7443 N N . LYS A 1 928 ? 35.339 34.272 6.208 1.00 79.31 928 LYS A N 1
ATOM 7444 C CA . LYS A 1 928 ? 35.298 35.744 6.293 1.00 79.31 928 LYS A CA 1
ATOM 7445 C C . LYS A 1 928 ? 36.396 36.359 7.184 1.00 79.31 928 LYS A C 1
ATOM 7447 O O . LYS A 1 928 ? 36.668 37.548 7.066 1.00 79.31 928 LYS A O 1
ATOM 7452 N N . LYS A 1 929 ? 37.034 35.575 8.065 1.00 77.81 929 LYS A N 1
ATOM 7453 C CA . LYS A 1 929 ? 38.195 35.998 8.878 1.00 77.81 929 LYS A CA 1
ATOM 7454 C C . LYS A 1 929 ? 39.539 35.632 8.250 1.00 77.81 929 LYS A C 1
ATOM 7456 O O . LYS A 1 929 ? 40.535 36.266 8.573 1.00 77.81 929 LYS A O 1
ATOM 7461 N N . MET A 1 930 ? 39.572 34.612 7.394 1.00 73.69 930 MET A N 1
ATOM 7462 C CA . MET A 1 930 ? 40.776 34.179 6.678 1.00 73.69 930 MET A CA 1
ATOM 7463 C C . MET A 1 930 ? 40.967 34.905 5.339 1.00 73.69 930 MET A C 1
ATOM 7465 O O . MET A 1 930 ? 42.083 34.929 4.837 1.00 73.69 930 MET A O 1
ATOM 7469 N N . GLY A 1 931 ? 39.910 35.499 4.771 1.00 69.62 931 GLY A N 1
ATOM 7470 C CA . GLY A 1 931 ? 39.970 36.197 3.480 1.00 69.62 931 GLY A CA 1
ATOM 7471 C C . GLY A 1 931 ? 40.062 35.257 2.273 1.00 69.62 931 GLY A C 1
ATOM 7472 O O . GLY A 1 931 ? 40.543 35.662 1.222 1.00 69.62 931 GLY A O 1
ATOM 7473 N N . VAL A 1 932 ? 39.627 34.003 2.430 1.00 71.69 932 VAL A N 1
ATOM 7474 C CA . VAL A 1 932 ? 39.716 32.933 1.424 1.00 71.69 932 VAL A CA 1
ATOM 7475 C C . VAL A 1 932 ? 38.325 32.335 1.215 1.00 71.69 932 VAL A C 1
ATOM 7477 O O . VAL A 1 932 ? 37.632 32.080 2.200 1.00 71.69 932 VAL A O 1
ATOM 7480 N N . GLU A 1 933 ? 37.920 32.073 -0.031 1.00 77.19 933 GLU A N 1
ATOM 7481 C CA . GLU A 1 933 ? 36.753 31.233 -0.342 1.00 77.19 933 GLU A CA 1
ATOM 7482 C C . GLU A 1 933 ? 37.197 29.767 -0.501 1.00 77.19 933 GLU A C 1
ATOM 7484 O O . GLU A 1 933 ? 38.147 29.471 -1.226 1.00 77.19 933 GLU A O 1
ATOM 7489 N N . ALA A 1 934 ? 36.515 28.833 0.172 1.00 85.44 934 ALA A N 1
ATOM 7490 C CA . ALA A 1 934 ? 36.798 27.402 0.069 1.00 85.44 934 ALA A CA 1
ATOM 7491 C C . ALA A 1 934 ? 35.622 26.672 -0.587 1.00 85.44 934 ALA A C 1
ATOM 7493 O O . ALA A 1 934 ? 34.554 26.542 0.018 1.00 85.44 934 ALA A O 1
ATOM 7494 N N . ARG A 1 935 ? 35.841 26.172 -1.811 1.00 90.06 935 ARG A N 1
ATOM 7495 C CA . ARG A 1 935 ? 34.833 25.489 -2.642 1.00 90.06 935 ARG A CA 1
ATOM 7496 C C . ARG A 1 935 ? 35.213 24.049 -3.017 1.00 90.06 935 ARG A C 1
ATOM 7498 O O . ARG A 1 935 ? 35.355 23.712 -4.195 1.00 90.06 935 ARG A O 1
ATOM 7505 N N . PRO A 1 936 ? 35.383 23.153 -2.024 1.00 93.31 936 PRO A N 1
ATOM 7506 C CA . PRO A 1 936 ? 35.642 21.731 -2.273 1.00 93.31 936 PRO A CA 1
ATOM 7507 C C . PRO A 1 936 ? 34.486 21.014 -2.996 1.00 93.31 936 PRO A C 1
ATOM 7509 O O . PRO A 1 936 ? 34.687 19.925 -3.535 1.00 93.31 936 PRO A O 1
ATOM 7512 N N . ASP A 1 937 ? 33.287 21.602 -3.030 1.00 93.19 937 ASP A N 1
ATOM 7513 C CA . ASP A 1 937 ? 32.135 21.143 -3.808 1.00 93.19 937 ASP A CA 1
ATOM 7514 C C . ASP A 1 937 ? 32.405 21.157 -5.323 1.00 93.19 937 ASP A C 1
ATOM 7516 O O . ASP A 1 937 ? 31.967 20.245 -6.021 1.00 93.19 937 ASP A O 1
ATOM 7520 N N . ILE A 1 938 ? 33.205 22.102 -5.832 1.00 94.75 938 ILE A N 1
ATOM 7521 C CA . ILE A 1 938 ? 33.608 22.134 -7.249 1.00 94.75 938 ILE A CA 1
ATOM 7522 C C . ILE A 1 938 ? 34.437 20.887 -7.581 1.00 94.75 938 ILE A C 1
ATOM 7524 O O . ILE A 1 938 ? 34.162 20.185 -8.556 1.00 94.75 938 ILE A O 1
ATOM 7528 N N . THR A 1 939 ? 35.405 20.548 -6.721 1.00 95.50 939 THR A N 1
ATOM 7529 C CA . THR A 1 939 ? 36.204 19.317 -6.857 1.00 95.50 939 THR A CA 1
ATOM 7530 C C . THR A 1 939 ? 35.327 18.065 -6.731 1.00 95.50 939 THR A C 1
ATOM 7532 O O . THR A 1 939 ? 35.502 17.111 -7.489 1.00 95.50 939 THR A O 1
ATOM 7535 N N . HIS A 1 940 ? 34.347 18.069 -5.818 1.00 96.44 940 HIS A N 1
ATOM 7536 C CA . HIS A 1 940 ? 33.388 16.971 -5.649 1.00 96.44 940 HIS A CA 1
ATOM 7537 C C . HIS A 1 940 ? 32.558 16.726 -6.915 1.00 96.44 940 HIS A C 1
ATOM 7539 O O . HIS A 1 940 ? 32.486 15.588 -7.378 1.00 96.44 940 HIS A O 1
ATOM 7545 N N . GLN A 1 941 ? 31.992 17.783 -7.507 1.00 96.31 941 GLN A N 1
ATOM 7546 C CA . GLN A 1 941 ? 31.220 17.703 -8.750 1.00 96.31 941 GLN A CA 1
ATOM 7547 C C . GLN A 1 941 ? 32.072 17.189 -9.915 1.00 96.31 941 GLN A C 1
ATOM 7549 O O . GLN A 1 941 ? 31.655 16.256 -10.596 1.00 96.31 941 GLN A O 1
ATOM 7554 N N . CYS A 1 942 ? 33.279 17.738 -10.110 1.00 96.75 942 CYS A N 1
ATOM 7555 C CA . CYS A 1 942 ? 34.184 17.292 -11.173 1.00 96.75 942 CYS A CA 1
ATOM 7556 C C . CYS A 1 942 ? 34.493 15.794 -11.053 1.00 96.75 942 CYS A C 1
ATOM 7558 O O . CYS A 1 942 ? 34.372 15.062 -12.030 1.00 96.75 942 CYS A O 1
ATOM 7560 N N . LEU A 1 943 ? 34.823 15.311 -9.850 1.00 96.69 943 LEU A N 1
ATOM 7561 C CA . LEU A 1 943 ? 35.108 13.892 -9.619 1.00 96.69 943 LEU A CA 1
ATOM 7562 C C . LEU A 1 943 ? 33.906 12.978 -9.898 1.00 96.69 943 LEU A C 1
ATOM 7564 O O . LEU A 1 943 ? 34.104 11.873 -10.400 1.00 96.69 943 LEU A O 1
ATOM 7568 N N . LEU A 1 944 ? 32.677 13.416 -9.597 1.00 95.81 944 LEU A N 1
ATOM 7569 C CA . LEU A 1 944 ? 31.471 12.658 -9.944 1.00 95.81 944 LEU A CA 1
ATOM 7570 C C . LEU A 1 944 ? 31.280 12.582 -11.467 1.00 95.81 944 LEU A C 1
ATOM 7572 O O . LEU A 1 944 ? 31.129 11.481 -11.992 1.00 95.81 944 LEU A O 1
ATOM 7576 N N . THR A 1 945 ? 31.357 13.713 -12.178 1.00 95.75 945 THR A N 1
ATOM 7577 C CA . THR A 1 945 ? 31.231 13.759 -13.648 1.00 95.75 945 THR A CA 1
ATOM 7578 C C . THR A 1 945 ? 32.296 12.908 -14.344 1.00 95.75 945 THR A C 1
ATOM 7580 O O . THR A 1 945 ? 31.985 12.148 -15.260 1.00 95.75 945 THR A O 1
ATOM 7583 N N . LEU A 1 946 ? 33.548 13.001 -13.888 1.00 95.12 946 LEU A N 1
ATOM 7584 C CA . LEU A 1 946 ? 34.681 12.273 -14.456 1.00 95.12 946 LEU A CA 1
ATOM 7585 C C . LEU A 1 946 ? 34.545 10.757 -14.264 1.00 95.12 946 LEU A C 1
ATOM 7587 O O . LEU A 1 946 ? 34.625 10.001 -15.232 1.00 95.12 946 LEU A O 1
ATOM 7591 N N . LEU A 1 947 ? 34.313 10.292 -13.033 1.00 93.81 947 LEU A N 1
ATOM 7592 C CA . LEU A 1 947 ? 34.363 8.860 -12.711 1.00 93.81 947 LEU A CA 1
ATOM 7593 C C . LEU A 1 947 ? 33.100 8.085 -13.136 1.00 93.81 947 LEU A C 1
ATOM 7595 O O . LEU A 1 947 ? 33.168 6.867 -13.314 1.00 93.81 947 LEU A O 1
ATOM 7599 N N . ASP A 1 948 ? 31.971 8.766 -13.356 1.00 89.19 948 ASP A N 1
ATOM 7600 C CA . ASP A 1 948 ? 30.775 8.158 -13.957 1.00 89.19 948 ASP A CA 1
ATOM 7601 C C . ASP A 1 948 ? 30.858 8.003 -15.483 1.00 89.19 948 ASP A C 1
ATOM 7603 O O . ASP A 1 948 ? 30.071 7.235 -16.051 1.00 89.19 948 ASP A O 1
ATOM 7607 N N . SER A 1 949 ? 31.773 8.710 -16.154 1.00 89.69 949 SER A N 1
ATOM 7608 C CA . SER A 1 949 ? 31.869 8.711 -17.619 1.00 89.69 949 SER A CA 1
ATOM 7609 C C . SER A 1 949 ? 32.041 7.294 -18.200 1.00 89.69 949 SER A C 1
ATOM 7611 O O . SER A 1 949 ? 32.686 6.432 -17.584 1.00 89.69 949 SER A O 1
ATOM 7613 N N . PRO A 1 950 ? 31.498 7.001 -19.397 1.00 86.00 950 PRO A N 1
ATOM 7614 C CA . PRO A 1 950 ? 31.793 5.744 -20.083 1.00 86.00 950 PRO A CA 1
ATOM 7615 C C . PRO A 1 950 ? 33.287 5.596 -20.392 1.00 86.00 950 PRO A C 1
ATOM 7617 O O . PRO A 1 950 ? 33.816 4.492 -20.294 1.00 86.00 950 PRO A O 1
ATOM 7620 N N . LEU A 1 951 ? 33.991 6.707 -20.627 1.00 87.25 951 LEU A N 1
ATOM 7621 C CA . LEU A 1 951 ? 35.445 6.765 -20.775 1.00 87.25 951 LEU A CA 1
ATOM 7622 C C . LEU A 1 951 ? 36.209 6.205 -19.552 1.00 87.25 951 LEU A C 1
ATOM 7624 O O . LEU A 1 951 ? 37.180 5.463 -19.717 1.00 87.25 951 LEU A O 1
ATOM 7628 N N . ASN A 1 952 ? 35.740 6.478 -18.327 1.00 89.44 952 ASN A N 1
ATOM 7629 C CA . ASN A 1 952 ? 36.284 5.874 -17.102 1.00 89.44 952 ASN A CA 1
ATOM 7630 C C . ASN A 1 952 ? 35.998 4.362 -17.021 1.00 89.44 952 ASN A C 1
ATOM 7632 O O . ASN A 1 952 ? 36.857 3.574 -16.625 1.00 89.44 952 ASN A O 1
ATOM 7636 N N . LYS A 1 953 ? 34.806 3.929 -17.453 1.00 83.94 953 LYS A N 1
ATOM 7637 C CA . LYS A 1 953 ? 34.413 2.504 -17.508 1.00 83.94 953 LYS A CA 1
ATOM 7638 C C . LYS A 1 953 ? 35.197 1.723 -18.577 1.00 83.94 953 LYS A C 1
ATOM 7640 O O . LYS A 1 953 ? 35.464 0.539 -18.387 1.00 83.94 953 LYS A O 1
ATOM 7645 N N . ALA A 1 954 ? 35.617 2.404 -19.643 1.00 82.06 954 ALA A N 1
ATOM 7646 C CA . ALA A 1 954 ? 36.519 1.913 -20.682 1.00 82.06 954 ALA A CA 1
ATOM 7647 C C . ALA A 1 954 ? 38.011 1.945 -20.281 1.00 82.06 954 ALA A C 1
ATOM 7649 O O . ALA A 1 954 ? 38.866 1.633 -21.103 1.00 82.06 954 ALA A O 1
ATOM 7650 N N . GLY A 1 955 ? 38.351 2.329 -19.041 1.00 84.94 955 GLY A N 1
ATOM 7651 C CA . GLY A 1 955 ? 39.734 2.354 -18.544 1.00 84.94 955 GLY A CA 1
ATOM 7652 C C . GLY A 1 955 ? 40.624 3.437 -19.172 1.00 84.94 955 GLY A C 1
ATOM 7653 O O . GLY A 1 955 ? 41.829 3.463 -18.916 1.00 84.94 955 GLY A O 1
ATOM 7654 N N . ARG A 1 956 ? 40.045 4.343 -19.975 1.00 88.25 956 ARG A N 1
ATOM 7655 C CA . ARG A 1 956 ? 40.764 5.370 -20.749 1.00 88.25 956 ARG A CA 1
ATOM 7656 C C . ARG A 1 956 ? 40.872 6.734 -20.049 1.00 88.25 956 ARG A C 1
ATOM 7658 O O . ARG A 1 956 ? 41.351 7.688 -20.655 1.00 88.25 956 ARG A O 1
ATOM 7665 N N . LEU A 1 957 ? 40.464 6.832 -18.783 1.00 92.56 957 LEU A N 1
ATOM 7666 C CA . LEU A 1 957 ? 40.552 8.051 -17.973 1.00 92.56 957 LEU A CA 1
ATOM 7667 C C . LEU A 1 957 ? 41.595 7.907 -16.852 1.00 92.56 957 LEU A C 1
ATOM 7669 O O . LEU A 1 957 ? 41.691 6.863 -16.209 1.00 92.56 957 LEU A O 1
ATOM 7673 N N . GLN A 1 958 ? 42.332 8.979 -16.572 1.00 93.81 958 GLN A N 1
ATOM 7674 C CA . GLN A 1 958 ? 43.111 9.156 -15.344 1.00 93.81 958 GLN A CA 1
ATOM 7675 C C . GLN A 1 958 ? 42.817 10.541 -14.760 1.00 93.81 958 GLN A C 1
ATOM 7677 O O . GLN A 1 958 ? 42.793 11.527 -15.490 1.00 93.81 958 GLN A O 1
ATOM 7682 N N . VAL A 1 959 ? 42.626 10.631 -13.442 1.00 96.44 959 VAL A N 1
ATOM 7683 C CA . VAL A 1 959 ? 42.381 11.911 -12.757 1.00 96.44 959 VAL A CA 1
ATOM 7684 C C . VAL A 1 959 ? 43.471 12.183 -11.721 1.00 96.44 959 VAL A C 1
ATOM 7686 O O . VAL A 1 959 ? 43.910 11.275 -11.007 1.00 96.44 959 VAL A O 1
ATOM 7689 N N . TYR A 1 960 ? 43.891 13.442 -11.642 1.00 97.12 960 TYR A N 1
ATOM 7690 C CA . TYR A 1 960 ? 44.774 13.992 -10.621 1.00 97.12 960 TYR A CA 1
ATOM 7691 C C . TYR A 1 960 ? 44.133 15.234 -9.994 1.00 97.12 960 TYR A C 1
ATOM 7693 O O . TYR A 1 960 ? 43.341 15.924 -10.633 1.00 97.12 960 TYR A O 1
ATOM 7701 N N . ILE A 1 961 ? 44.480 15.532 -8.742 1.00 97.19 961 ILE A N 1
ATOM 7702 C CA . ILE A 1 961 ? 44.037 16.747 -8.043 1.00 97.19 961 ILE A CA 1
ATOM 7703 C C . ILE A 1 961 ? 45.265 17.428 -7.446 1.00 97.19 961 ILE A C 1
ATOM 7705 O O . ILE A 1 961 ? 45.975 16.800 -6.663 1.00 97.19 961 ILE A O 1
ATOM 7709 N N . GLN A 1 962 ? 45.499 18.695 -7.779 1.00 95.00 962 GLN A N 1
ATOM 7710 C CA . GLN A 1 962 ? 46.503 19.542 -7.140 1.00 95.00 962 GLN A CA 1
ATOM 7711 C C . GLN A 1 962 ? 45.786 20.584 -6.277 1.00 95.00 962 GLN A C 1
ATOM 7713 O O . GLN A 1 962 ? 45.002 21.395 -6.775 1.00 95.00 962 GLN A O 1
ATOM 7718 N N . THR A 1 963 ? 46.013 20.548 -4.964 1.00 93.12 963 THR A N 1
ATOM 7719 C CA . THR A 1 963 ? 45.373 21.496 -4.040 1.00 93.12 963 THR A CA 1
ATOM 7720 C C . THR A 1 963 ? 46.042 22.870 -4.070 1.00 93.12 963 THR A C 1
ATOM 7722 O O . THR A 1 963 ? 47.197 22.997 -4.475 1.00 93.12 963 THR A O 1
ATOM 7725 N N . GLN A 1 964 ? 45.356 23.888 -3.543 1.00 88.19 964 GLN A N 1
ATOM 7726 C CA . GLN A 1 964 ? 45.913 25.239 -3.338 1.00 88.19 964 GLN A CA 1
ATOM 7727 C C . GLN A 1 964 ? 47.208 25.240 -2.497 1.00 88.19 964 GLN A C 1
ATOM 7729 O O . GLN A 1 964 ? 48.073 26.093 -2.668 1.00 88.19 964 GLN A O 1
ATOM 7734 N N . LYS A 1 965 ? 47.392 24.234 -1.627 1.00 87.88 965 LYS A N 1
ATOM 7735 C CA . LYS A 1 965 ? 48.623 23.997 -0.847 1.00 87.88 965 LYS A CA 1
ATOM 7736 C C . LYS A 1 965 ? 49.648 23.105 -1.560 1.00 87.88 965 LYS A C 1
ATOM 7738 O O . LYS A 1 965 ? 50.501 22.506 -0.912 1.00 87.88 965 LYS A O 1
ATOM 7743 N N . ASN A 1 966 ? 49.559 23.010 -2.887 1.00 89.69 966 ASN A N 1
ATOM 7744 C CA . ASN A 1 966 ? 50.435 22.217 -3.749 1.00 89.69 966 ASN A CA 1
ATOM 7745 C C . ASN A 1 966 ? 50.541 20.736 -3.320 1.00 89.69 966 ASN A C 1
ATOM 7747 O O . ASN A 1 966 ? 51.601 20.121 -3.413 1.00 89.69 966 ASN A O 1
ATOM 7751 N N . VAL A 1 967 ? 49.450 20.139 -2.823 1.00 93.19 967 VAL A N 1
ATOM 7752 C CA . VAL A 1 967 ? 49.393 18.696 -2.535 1.00 93.19 967 VAL A CA 1
ATOM 7753 C C . VAL A 1 967 ? 48.818 17.987 -3.754 1.00 93.19 967 VAL A C 1
ATOM 7755 O O . VAL A 1 967 ? 47.678 18.256 -4.129 1.00 93.19 967 VAL A O 1
ATOM 7758 N N . LEU A 1 968 ? 49.589 17.082 -4.359 1.00 95.44 968 LEU A N 1
ATOM 7759 C CA . LEU A 1 968 ? 49.173 16.330 -5.542 1.00 95.44 968 LEU A CA 1
ATOM 7760 C C . LEU A 1 968 ? 48.609 14.954 -5.159 1.00 95.44 968 LEU A C 1
ATOM 7762 O O . LEU A 1 968 ? 49.207 14.217 -4.373 1.00 95.44 968 LEU A O 1
ATOM 7766 N N . ILE A 1 969 ? 47.450 14.605 -5.714 1.00 96.50 969 ILE A N 1
ATOM 7767 C CA . ILE A 1 969 ? 46.682 13.395 -5.399 1.00 96.50 969 ILE A CA 1
ATOM 7768 C C . ILE A 1 969 ? 46.425 12.601 -6.685 1.00 96.50 969 ILE A C 1
ATOM 7770 O O . ILE A 1 969 ? 45.832 13.114 -7.630 1.00 96.50 969 ILE A O 1
ATOM 7774 N N . GLU A 1 970 ? 46.824 11.329 -6.691 1.00 95.50 970 GLU A N 1
ATOM 7775 C CA . GLU A 1 970 ? 46.462 10.316 -7.688 1.00 95.50 970 GLU A CA 1
ATOM 7776 C C . GLU A 1 970 ? 45.097 9.703 -7.323 1.00 95.50 970 GLU A C 1
ATOM 7778 O O . GLU A 1 970 ? 44.897 9.227 -6.196 1.00 95.50 970 GLU A O 1
ATOM 7783 N N . VAL A 1 971 ? 44.162 9.711 -8.279 1.00 95.12 971 VAL A N 1
ATOM 7784 C CA . VAL A 1 971 ? 42.813 9.140 -8.147 1.00 95.12 971 VAL A CA 1
ATOM 7785 C C . VAL A 1 971 ? 42.739 7.840 -8.950 1.00 95.12 971 VAL A C 1
ATOM 7787 O O . VAL A 1 971 ? 43.033 7.826 -10.143 1.00 95.12 971 VAL A O 1
ATOM 7790 N N . ASN A 1 972 ? 42.355 6.731 -8.316 1.00 91.25 972 ASN A N 1
ATOM 7791 C CA . ASN A 1 972 ? 42.190 5.442 -8.994 1.00 91.25 972 ASN A CA 1
ATOM 7792 C C . ASN A 1 972 ? 40.831 5.403 -9.733 1.00 91.25 972 ASN A C 1
ATOM 7794 O O . ASN A 1 972 ? 39.817 5.631 -9.073 1.00 91.25 972 ASN A O 1
ATOM 7798 N N . PRO A 1 973 ? 40.760 5.062 -11.037 1.00 88.75 973 PRO A N 1
ATOM 7799 C CA . PRO A 1 973 ? 39.504 4.951 -11.798 1.00 88.75 973 PRO A CA 1
ATOM 7800 C C . PRO A 1 973 ? 38.393 4.095 -11.160 1.00 88.75 973 PRO A C 1
ATOM 7802 O O . PRO A 1 973 ? 37.211 4.344 -11.406 1.00 88.75 973 PRO A O 1
ATOM 7805 N N . HIS A 1 974 ? 38.737 3.116 -10.314 1.00 86.88 974 HIS A N 1
ATOM 7806 C CA . HIS A 1 974 ? 37.768 2.276 -9.596 1.00 86.88 974 HIS A CA 1
ATOM 7807 C C . HIS A 1 974 ? 37.221 2.905 -8.293 1.00 86.88 974 HIS A C 1
ATOM 7809 O O . HIS A 1 974 ? 36.372 2.298 -7.631 1.00 86.88 974 HIS A O 1
ATOM 7815 N N . VAL A 1 975 ? 37.669 4.102 -7.880 1.00 88.94 975 VAL A N 1
ATOM 7816 C CA . VAL A 1 975 ? 37.182 4.737 -6.643 1.00 88.94 975 VAL A CA 1
ATOM 7817 C C . VAL A 1 975 ? 35.733 5.212 -6.777 1.00 88.94 975 VAL A C 1
ATOM 7819 O O . VAL A 1 975 ? 35.381 6.018 -7.634 1.00 88.94 975 VAL A O 1
ATOM 7822 N N . ARG A 1 976 ? 34.869 4.755 -5.866 1.00 89.44 976 ARG A N 1
ATOM 7823 C CA . ARG A 1 976 ? 33.480 5.224 -5.772 1.00 89.44 976 ARG A CA 1
ATOM 7824 C C . ARG A 1 976 ? 33.401 6.432 -4.841 1.00 89.44 976 ARG A C 1
ATOM 7826 O O . ARG A 1 976 ? 33.287 6.281 -3.625 1.00 89.44 976 ARG A O 1
ATOM 7833 N N . ILE A 1 977 ? 33.475 7.630 -5.416 1.00 92.88 977 ILE A N 1
ATOM 7834 C CA . ILE A 1 977 ? 33.336 8.891 -4.676 1.00 92.88 977 ILE A CA 1
ATOM 7835 C C . ILE A 1 977 ? 31.926 8.988 -4.052 1.00 92.88 977 ILE A C 1
ATOM 7837 O O . ILE A 1 977 ? 30.933 8.728 -4.738 1.00 92.88 977 ILE A O 1
ATOM 7841 N N . PRO A 1 978 ? 31.789 9.345 -2.756 1.00 93.94 978 PRO A N 1
ATOM 7842 C CA . PRO A 1 978 ? 30.482 9.459 -2.116 1.00 93.94 978 PRO A CA 1
ATOM 7843 C C . PRO A 1 978 ? 29.603 10.520 -2.786 1.00 93.94 978 PRO A C 1
ATOM 7845 O O . PRO A 1 978 ? 30.032 11.656 -2.959 1.00 93.94 978 PRO A O 1
ATOM 7848 N N . ARG A 1 979 ? 28.344 10.185 -3.095 1.00 91.06 979 ARG A N 1
ATOM 7849 C CA . ARG A 1 979 ? 27.381 11.121 -3.715 1.00 91.06 979 ARG A CA 1
ATOM 7850 C C . ARG A 1 979 ? 27.039 12.330 -2.840 1.00 91.06 979 ARG A C 1
ATOM 7852 O O . ARG A 1 979 ? 26.723 13.384 -3.369 1.00 91.06 979 ARG A O 1
ATOM 7859 N N . THR A 1 980 ? 27.098 12.194 -1.515 1.00 91.88 980 THR A N 1
ATOM 7860 C CA . THR A 1 980 ? 26.781 13.283 -0.581 1.00 91.88 980 THR A CA 1
ATOM 7861 C C . THR A 1 980 ? 28.042 14.024 -0.146 1.00 91.88 980 THR A C 1
ATOM 7863 O O . THR A 1 980 ? 28.978 13.413 0.380 1.00 91.88 980 THR A O 1
ATOM 7866 N N . PHE A 1 981 ? 28.046 15.353 -0.302 1.00 91.00 981 PHE A N 1
ATOM 7867 C CA . PHE A 1 981 ? 29.196 16.208 0.015 1.00 91.00 981 PHE A CA 1
ATOM 7868 C C . PHE A 1 981 ? 29.732 15.984 1.443 1.00 91.00 981 PHE A C 1
ATOM 7870 O O . PHE A 1 981 ? 30.931 15.813 1.638 1.00 91.00 981 PHE A O 1
ATOM 7877 N N . LYS A 1 982 ? 28.851 15.830 2.442 1.00 88.69 982 LYS A N 1
ATOM 7878 C CA . LYS A 1 982 ? 29.239 15.548 3.840 1.00 88.69 982 LYS A CA 1
ATOM 7879 C C . LYS A 1 982 ? 30.051 14.251 4.019 1.00 88.69 982 LYS A C 1
ATOM 7881 O O . LYS A 1 982 ? 30.902 14.181 4.903 1.00 88.69 982 LYS A O 1
ATOM 7886 N N . ARG A 1 983 ? 29.832 13.227 3.179 1.00 90.06 983 ARG A N 1
ATOM 7887 C CA . ARG A 1 983 ? 30.644 11.992 3.168 1.00 90.06 983 ARG A CA 1
ATOM 7888 C C . ARG A 1 983 ? 31.937 12.162 2.362 1.00 90.06 983 ARG A C 1
ATOM 7890 O O . ARG A 1 983 ? 32.961 11.620 2.766 1.00 90.06 983 ARG A O 1
ATOM 7897 N N . PHE A 1 984 ? 31.909 12.933 1.274 1.00 94.94 984 PHE A N 1
ATOM 7898 C CA . PHE A 1 984 ? 33.111 13.314 0.520 1.00 94.94 984 PHE A CA 1
ATOM 7899 C C . PHE A 1 984 ? 34.087 14.138 1.379 1.00 94.94 984 PHE A C 1
ATOM 7901 O O . PHE A 1 984 ? 35.260 13.790 1.460 1.00 94.94 984 PHE A O 1
ATOM 7908 N N . SER A 1 985 ? 33.595 15.140 2.113 1.00 92.19 985 SER A N 1
ATOM 7909 C CA . SER A 1 985 ? 34.349 15.932 3.097 1.00 92.19 985 SER A CA 1
ATOM 7910 C C . SER A 1 985 ? 35.088 15.041 4.107 1.00 92.19 985 SER A C 1
ATOM 7912 O O . SER A 1 985 ? 36.307 15.144 4.256 1.00 92.19 985 SER A O 1
ATOM 7914 N N . GLY A 1 986 ? 34.392 14.071 4.716 1.00 90.56 986 GLY A N 1
ATOM 7915 C CA . GLY A 1 986 ? 35.010 13.094 5.621 1.00 90.56 986 GLY A CA 1
ATOM 7916 C C . GLY A 1 986 ? 36.077 12.208 4.958 1.00 90.56 986 GLY A C 1
ATOM 7917 O O . GLY A 1 986 ? 37.103 11.922 5.576 1.00 90.56 986 GLY A O 1
ATOM 7918 N N . LEU A 1 987 ? 35.874 11.809 3.697 1.00 92.69 987 LEU A N 1
ATOM 7919 C CA . LEU A 1 987 ? 36.852 11.046 2.913 1.00 92.69 987 LEU A CA 1
ATOM 7920 C C . LEU A 1 987 ? 38.106 11.877 2.588 1.00 92.69 987 LEU A C 1
ATOM 7922 O O . LEU A 1 987 ? 39.217 11.363 2.701 1.00 92.69 987 LEU A O 1
ATOM 7926 N N . MET A 1 988 ? 37.948 13.156 2.233 1.00 93.81 988 MET A N 1
ATOM 7927 C CA . MET A 1 988 ? 39.066 14.066 1.950 1.00 93.81 988 MET A CA 1
ATOM 7928 C C . MET A 1 988 ? 39.873 14.390 3.213 1.00 93.81 988 MET A C 1
ATOM 7930 O O . MET A 1 988 ? 41.098 14.315 3.180 1.00 93.81 988 MET A O 1
ATOM 7934 N N . VAL A 1 989 ? 39.215 14.640 4.352 1.00 91.88 989 VAL A N 1
ATOM 7935 C CA . VAL A 1 989 ? 39.894 14.776 5.658 1.00 91.88 989 VAL A CA 1
ATOM 7936 C C . VAL A 1 989 ? 40.683 13.502 5.979 1.00 91.88 989 VAL A C 1
ATOM 7938 O O . VAL A 1 989 ? 41.851 13.571 6.356 1.00 91.88 989 VAL A O 1
ATOM 7941 N N . GLN A 1 990 ? 40.090 12.320 5.777 1.00 90.50 990 GLN A N 1
ATOM 7942 C CA . GLN A 1 990 ? 40.790 11.057 6.011 1.00 90.50 990 GLN A CA 1
ATOM 7943 C C . GLN A 1 990 ? 41.992 10.867 5.067 1.00 90.50 990 GLN A C 1
ATOM 7945 O O . GLN A 1 990 ? 43.034 10.389 5.518 1.00 90.50 990 GLN A O 1
ATOM 7950 N N . LEU A 1 991 ? 41.875 11.254 3.792 1.00 92.12 991 LEU A N 1
ATOM 7951 C CA . LEU A 1 991 ? 42.966 11.196 2.815 1.00 92.12 991 LEU A CA 1
ATOM 7952 C C . LEU A 1 991 ? 44.120 12.123 3.209 1.00 92.12 991 LEU A C 1
ATOM 7954 O O . LEU A 1 991 ? 45.260 11.671 3.248 1.00 92.12 991 LEU A O 1
ATOM 7958 N N . LEU A 1 992 ? 43.833 13.384 3.535 1.00 89.25 992 LEU A N 1
ATOM 7959 C CA . LEU A 1 992 ? 44.852 14.379 3.879 1.00 89.25 992 LEU A CA 1
ATOM 7960 C C . LEU A 1 992 ? 45.603 14.007 5.170 1.00 89.25 992 LEU A C 1
ATOM 7962 O O . LEU A 1 992 ? 46.810 14.207 5.250 1.00 89.25 992 LEU A O 1
ATOM 7966 N N . HIS A 1 993 ? 44.932 13.372 6.140 1.00 86.00 993 HIS A N 1
ATOM 7967 C CA . HIS A 1 993 ? 45.581 12.865 7.357 1.00 86.00 993 HIS A CA 1
ATOM 7968 C C . HIS A 1 993 ? 46.343 11.537 7.168 1.00 86.00 993 HIS A C 1
ATOM 7970 O O . HIS A 1 993 ? 47.332 11.309 7.862 1.00 86.00 993 HIS A O 1
ATOM 7976 N N . LYS A 1 994 ? 45.890 10.627 6.290 1.00 88.69 994 LYS A N 1
ATOM 7977 C CA . LYS A 1 994 ? 46.502 9.287 6.109 1.00 88.69 994 LYS A CA 1
ATOM 7978 C C . LYS A 1 994 ? 47.420 9.168 4.887 1.00 88.69 994 LYS A C 1
ATOM 7980 O O . LYS A 1 994 ? 48.008 8.107 4.676 1.00 88.69 994 LYS A O 1
ATOM 7985 N N . LEU A 1 995 ? 47.486 10.201 4.047 1.00 90.25 995 LEU A N 1
ATOM 7986 C CA . LEU A 1 995 ? 48.174 10.281 2.747 1.00 90.25 995 LEU A CA 1
ATOM 7987 C C . LEU A 1 995 ? 47.770 9.215 1.703 1.00 90.25 995 LEU A C 1
ATOM 7989 O O . LEU A 1 995 ? 48.182 9.287 0.547 1.00 90.25 995 LEU A O 1
ATOM 7993 N N . SER A 1 996 ? 46.946 8.226 2.062 1.00 91.56 996 SER A N 1
ATOM 7994 C CA . SER A 1 996 ? 46.308 7.293 1.133 1.00 91.56 996 SER A CA 1
ATOM 7995 C C . SER A 1 996 ? 45.063 6.637 1.733 1.00 91.56 996 SER A C 1
ATOM 7997 O O . SER A 1 996 ? 45.003 6.366 2.934 1.00 91.56 996 SER A O 1
ATOM 7999 N N . ILE A 1 997 ? 44.093 6.334 0.871 1.00 90.62 997 ILE A N 1
ATOM 8000 C CA . ILE A 1 997 ? 42.906 5.521 1.159 1.00 90.62 997 ILE A CA 1
ATOM 8001 C C . ILE A 1 997 ? 43.028 4.202 0.391 1.00 90.62 997 ILE A C 1
ATOM 8003 O O . ILE A 1 997 ? 43.471 4.190 -0.759 1.00 90.62 997 ILE A O 1
ATOM 8007 N N . ARG A 1 998 ? 42.629 3.093 1.017 1.00 87.31 998 ARG A N 1
ATOM 8008 C CA . ARG A 1 998 ? 42.587 1.753 0.410 1.00 87.31 998 ARG A CA 1
ATOM 8009 C C . ARG A 1 998 ? 41.153 1.257 0.255 1.00 87.31 998 ARG A C 1
ATOM 8011 O O . ARG A 1 998 ? 40.249 1.793 0.895 1.00 87.31 998 ARG A O 1
ATOM 8018 N N . SER A 1 999 ? 40.962 0.250 -0.592 1.00 81.38 999 SER A N 1
ATOM 8019 C CA . SER A 1 999 ? 39.700 -0.492 -0.654 1.00 81.38 999 SER A CA 1
ATOM 8020 C C . SER A 1 999 ? 39.391 -1.159 0.693 1.00 81.38 999 SER A C 1
ATOM 8022 O O . SER A 1 999 ? 40.298 -1.515 1.442 1.00 81.38 999 SER A O 1
ATOM 8024 N N . VAL A 1 1000 ? 38.104 -1.333 1.006 1.00 74.19 1000 VAL A N 1
ATOM 8025 C CA . VAL A 1 1000 ? 37.662 -2.039 2.225 1.00 74.19 1000 VAL A CA 1
ATOM 8026 C C . VAL A 1 1000 ? 37.938 -3.543 2.111 1.00 74.19 1000 VAL A C 1
ATOM 8028 O O . VAL A 1 1000 ? 38.290 -4.181 3.097 1.00 74.19 1000 VAL A O 1
ATOM 8031 N N . ASN A 1 1001 ? 37.847 -4.085 0.891 1.00 67.38 1001 ASN A N 1
ATOM 8032 C CA . ASN A 1 1001 ? 37.919 -5.521 0.606 1.00 67.38 1001 ASN A CA 1
ATOM 8033 C C . ASN A 1 1001 ? 39.168 -5.897 -0.222 1.00 67.38 1001 ASN A C 1
ATOM 8035 O O . ASN A 1 1001 ? 39.194 -6.954 -0.845 1.00 67.38 1001 ASN A O 1
ATOM 8039 N N . GLY A 1 1002 ? 40.185 -5.029 -0.297 1.00 70.31 1002 GLY A N 1
ATOM 8040 C CA . GLY A 1 1002 ? 41.356 -5.247 -1.153 1.00 70.31 1002 GLY A CA 1
ATOM 8041 C C . GLY A 1 1002 ? 42.561 -4.380 -0.790 1.00 70.31 1002 GLY A C 1
ATOM 8042 O O . GLY A 1 1002 ? 42.433 -3.338 -0.151 1.00 70.31 1002 GLY A O 1
ATOM 8043 N N . SER A 1 1003 ? 43.752 -4.808 -1.211 1.00 73.06 1003 SER A N 1
ATOM 8044 C CA . SER A 1 1003 ? 45.034 -4.154 -0.897 1.00 73.06 1003 SER A CA 1
ATOM 8045 C C . SER A 1 1003 ? 45.274 -2.834 -1.648 1.00 73.06 1003 SER A C 1
ATOM 8047 O O . SER A 1 1003 ? 46.136 -2.043 -1.247 1.00 73.06 1003 SER A O 1
ATOM 8049 N N . GLU A 1 1004 ? 44.518 -2.590 -2.720 1.00 80.69 1004 GLU A N 1
ATOM 8050 C CA . GLU A 1 1004 ? 44.677 -1.453 -3.626 1.00 80.69 1004 GLU A CA 1
ATOM 8051 C C . GLU A 1 1004 ? 44.464 -0.094 -2.955 1.00 80.69 1004 GLU A C 1
ATOM 8053 O O . GLU A 1 1004 ? 43.555 0.097 -2.142 1.00 80.69 1004 GLU A O 1
ATOM 8058 N N . LYS A 1 1005 ? 45.279 0.887 -3.359 1.00 87.19 1005 LYS A N 1
ATOM 8059 C CA . LYS A 1 1005 ? 45.093 2.298 -3.006 1.00 87.19 1005 LYS A CA 1
ATOM 8060 C C . LYS A 1 1005 ? 44.127 2.940 -4.004 1.00 87.19 1005 LYS A C 1
ATOM 8062 O O . LYS A 1 1005 ? 44.365 2.914 -5.209 1.00 87.19 1005 LYS A O 1
ATOM 8067 N N . LEU A 1 1006 ? 43.049 3.519 -3.482 1.00 89.69 1006 LEU A N 1
ATOM 8068 C CA . LEU A 1 1006 ? 41.995 4.173 -4.262 1.00 89.69 1006 LEU A CA 1
ATOM 8069 C C . LEU A 1 1006 ? 42.219 5.687 -4.402 1.00 89.69 1006 LEU A C 1
ATOM 8071 O O . LEU A 1 1006 ? 41.825 6.290 -5.395 1.00 89.69 1006 LEU A O 1
ATOM 8075 N N . LEU A 1 1007 ? 42.871 6.293 -3.407 1.00 93.88 1007 LEU A N 1
ATOM 8076 C CA . LEU A 1 1007 ? 43.320 7.686 -3.405 1.00 93.88 1007 LEU A CA 1
ATOM 8077 C C . LEU A 1 1007 ? 44.704 7.729 -2.752 1.00 93.88 1007 LEU A C 1
ATOM 8079 O O . LEU A 1 1007 ? 44.929 7.031 -1.756 1.00 93.88 1007 LEU A O 1
ATOM 8083 N N . LYS A 1 1008 ? 45.639 8.516 -3.285 1.00 94.19 1008 LYS A N 1
ATOM 8084 C CA . LYS A 1 1008 ? 47.038 8.530 -2.822 1.00 94.19 1008 LYS A CA 1
ATOM 8085 C C . LYS A 1 1008 ? 47.683 9.891 -3.070 1.00 94.19 1008 LYS A C 1
ATOM 8087 O O . LYS A 1 1008 ? 47.670 10.370 -4.195 1.00 94.19 1008 LYS A O 1
ATOM 8092 N N . VAL A 1 1009 ? 48.308 10.473 -2.050 1.00 93.56 1009 VAL A N 1
ATOM 8093 C CA . VAL A 1 1009 ? 49.189 11.638 -2.217 1.00 93.56 1009 VAL A CA 1
ATOM 8094 C C . VAL A 1 1009 ? 50.481 11.196 -2.918 1.00 93.56 1009 VAL A C 1
ATOM 8096 O O . VAL A 1 1009 ? 51.071 10.169 -2.566 1.00 93.56 1009 VAL A O 1
ATOM 8099 N N . ILE A 1 1010 ? 50.902 11.957 -3.926 1.00 93.44 1010 ILE A N 1
ATOM 8100 C CA . ILE A 1 1010 ? 52.098 11.729 -4.749 1.00 93.44 1010 ILE A CA 1
ATOM 8101 C C . ILE A 1 1010 ? 53.035 12.946 -4.709 1.00 93.44 1010 ILE A C 1
ATOM 8103 O O . ILE A 1 1010 ? 52.681 14.003 -4.192 1.00 93.44 1010 ILE A O 1
ATOM 8107 N N . LYS A 1 1011 ? 54.268 12.778 -5.201 1.00 92.44 1011 LYS A N 1
ATOM 8108 C CA . LYS A 1 1011 ? 55.250 13.868 -5.293 1.00 92.44 1011 LYS A CA 1
ATOM 8109 C C . LYS A 1 1011 ? 54.924 14.788 -6.471 1.00 92.44 1011 LYS A C 1
ATOM 8111 O O . LYS A 1 1011 ? 54.544 14.295 -7.526 1.00 92.44 1011 LYS A O 1
ATOM 8116 N N . ASN A 1 1012 ? 55.144 16.085 -6.288 1.00 89.88 1012 ASN A N 1
ATOM 8117 C CA . ASN A 1 1012 ? 55.238 17.063 -7.375 1.00 89.88 1012 ASN A CA 1
ATOM 8118 C C . ASN A 1 1012 ? 56.585 16.945 -8.114 1.00 89.88 1012 ASN A C 1
ATOM 8120 O O . ASN A 1 1012 ? 57.538 16.455 -7.498 1.00 89.88 1012 ASN A O 1
ATOM 8124 N N . PRO A 1 1013 ? 56.695 17.485 -9.344 1.00 89.25 1013 PRO A N 1
ATOM 8125 C CA . PRO A 1 1013 ? 55.629 18.105 -10.154 1.00 89.25 1013 PRO A CA 1
ATOM 8126 C C . PRO A 1 1013 ? 54.666 17.080 -10.785 1.00 89.25 1013 PRO A C 1
ATOM 8128 O O . PRO A 1 1013 ? 54.899 15.876 -10.736 1.00 89.25 1013 PRO A O 1
ATOM 8131 N N . ILE A 1 1014 ? 53.557 17.554 -11.368 1.00 90.44 1014 ILE A N 1
ATOM 8132 C CA . ILE A 1 1014 ? 52.596 16.701 -12.098 1.00 90.44 1014 ILE A CA 1
ATOM 8133 C C . ILE A 1 1014 ? 53.200 16.110 -13.382 1.00 90.44 1014 ILE A C 1
ATOM 8135 O O . ILE A 1 1014 ? 52.871 14.983 -13.744 1.00 90.44 1014 ILE A O 1
ATOM 8139 N N . THR A 1 1015 ? 54.122 16.829 -14.028 1.00 88.88 1015 THR A N 1
ATOM 8140 C CA . THR A 1 1015 ? 54.809 16.418 -15.265 1.00 88.88 1015 THR A CA 1
ATOM 8141 C C . THR A 1 1015 ? 55.454 15.038 -15.165 1.00 88.88 1015 THR A C 1
ATOM 8143 O O . THR A 1 1015 ? 55.371 14.268 -16.116 1.00 88.88 1015 THR A O 1
ATOM 8146 N N . ASP A 1 1016 ? 55.995 14.683 -13.996 1.00 88.69 1016 ASP A N 1
ATOM 8147 C CA . ASP A 1 1016 ? 56.670 13.405 -13.725 1.00 88.69 1016 ASP A CA 1
ATOM 8148 C C . ASP A 1 1016 ? 55.732 12.181 -13.786 1.00 88.69 1016 ASP A C 1
ATOM 8150 O O . ASP A 1 1016 ? 56.193 11.039 -13.765 1.00 88.69 1016 ASP A O 1
ATOM 8154 N N . HIS A 1 1017 ? 54.411 12.398 -13.840 1.00 87.88 1017 HIS A N 1
ATOM 8155 C CA . HIS A 1 1017 ? 53.383 11.345 -13.874 1.00 87.88 1017 HIS A CA 1
ATOM 8156 C C . HIS A 1 1017 ? 52.614 11.300 -15.203 1.00 87.88 1017 HIS A C 1
ATOM 8158 O O . HIS A 1 1017 ? 51.709 10.474 -15.356 1.00 87.88 1017 HIS A O 1
ATOM 8164 N N . LEU A 1 1018 ? 52.951 12.174 -16.158 1.00 88.69 1018 LEU A N 1
ATOM 8165 C CA . LEU A 1 1018 ? 52.343 12.215 -17.489 1.00 88.69 1018 LEU A CA 1
ATOM 8166 C C . LEU A 1 1018 ? 53.128 11.319 -18.475 1.00 88.69 1018 LEU A C 1
ATOM 8168 O O . LEU A 1 1018 ? 54.347 11.204 -18.355 1.00 88.69 1018 LEU A O 1
ATOM 8172 N N . PRO A 1 1019 ? 52.471 10.671 -19.460 1.00 86.19 1019 PRO A N 1
ATOM 8173 C CA . PRO A 1 1019 ? 53.166 9.928 -20.512 1.00 86.19 1019 PRO A CA 1
ATOM 8174 C C . PRO A 1 1019 ? 54.060 10.837 -21.365 1.00 86.19 1019 PRO A C 1
ATOM 8176 O O . PRO A 1 1019 ? 53.720 11.994 -21.596 1.00 86.19 1019 PRO A O 1
ATOM 8179 N N . ALA A 1 1020 ? 55.156 10.292 -21.901 1.00 80.31 1020 ALA A N 1
ATOM 8180 C CA . ALA A 1 1020 ? 56.076 11.049 -22.754 1.00 80.31 1020 ALA A CA 1
ATOM 8181 C C . ALA A 1 1020 ? 55.425 11.547 -24.064 1.00 80.31 1020 ALA A C 1
ATOM 8183 O O . ALA A 1 1020 ? 55.679 12.678 -24.465 1.00 80.31 1020 ALA A O 1
ATOM 8184 N N . ASN A 1 1021 ? 54.555 10.745 -24.700 1.00 81.88 1021 ASN A N 1
ATOM 8185 C CA . ASN A 1 1021 ? 53.718 11.196 -25.821 1.00 81.88 1021 ASN A CA 1
ATOM 8186 C C . ASN A 1 1021 ? 52.335 11.632 -25.301 1.00 81.88 1021 ASN A C 1
ATOM 8188 O O . ASN A 1 1021 ? 51.342 10.899 -25.382 1.00 81.88 1021 ASN A O 1
ATOM 8192 N N . CYS A 1 1022 ? 52.300 12.804 -24.665 1.00 87.19 1022 CYS A N 1
ATOM 8193 C CA . CYS A 1 1022 ? 51.090 13.398 -24.106 1.00 87.19 1022 CYS A CA 1
ATOM 8194 C C . CYS A 1 1022 ? 51.050 14.901 -24.389 1.00 87.19 1022 CYS A C 1
ATOM 8196 O O . CYS A 1 1022 ? 51.920 15.646 -23.932 1.00 87.19 1022 CYS A O 1
ATOM 8198 N N . HIS A 1 1023 ? 50.023 15.335 -25.113 1.00 92.31 1023 HIS A N 1
ATOM 8199 C CA . HIS A 1 1023 ? 49.749 16.744 -25.366 1.00 92.31 1023 HIS A CA 1
ATOM 8200 C C . HIS A 1 1023 ? 49.031 17.357 -24.160 1.00 92.31 1023 HIS A C 1
ATOM 8202 O O . HIS A 1 1023 ? 48.165 16.718 -23.560 1.00 92.31 1023 HIS A O 1
ATOM 8208 N N . LYS A 1 1024 ? 49.419 18.567 -23.763 1.00 94.06 1024 LYS A N 1
ATOM 8209 C CA . LYS A 1 1024 ? 49.056 19.200 -22.491 1.00 94.06 1024 LYS A CA 1
ATOM 8210 C C . LYS A 1 1024 ? 48.386 20.539 -22.765 1.00 94.06 1024 LYS A C 1
ATOM 8212 O O . LYS A 1 1024 ? 49.001 21.400 -23.379 1.00 94.06 1024 LYS A O 1
ATOM 8217 N N . ILE A 1 1025 ? 47.159 20.735 -22.294 1.00 94.56 1025 ILE A N 1
ATOM 8218 C CA . ILE A 1 1025 ? 46.373 21.945 -22.575 1.00 94.56 1025 ILE A CA 1
ATOM 8219 C C . ILE A 1 1025 ? 45.712 22.500 -21.313 1.00 94.56 1025 ILE A C 1
ATOM 8221 O O . ILE A 1 1025 ? 45.443 21.759 -20.366 1.00 94.56 1025 ILE A O 1
ATOM 8225 N N . THR A 1 1026 ? 45.400 23.793 -21.312 1.00 93.88 1026 THR A N 1
ATOM 8226 C CA . THR A 1 1026 ? 44.535 24.427 -20.301 1.00 93.88 1026 THR A CA 1
ATOM 8227 C C . THR A 1 1026 ? 43.391 25.193 -20.964 1.00 93.88 1026 THR A C 1
ATOM 8229 O O . THR A 1 1026 ? 43.440 25.492 -22.160 1.00 93.88 1026 THR A O 1
ATOM 8232 N N . LEU A 1 1027 ? 42.355 25.514 -20.187 1.00 91.31 1027 LEU A N 1
ATOM 8233 C CA . LEU A 1 1027 ? 41.293 26.413 -20.631 1.00 91.31 1027 LEU A CA 1
ATOM 8234 C C . LEU A 1 1027 ? 41.598 27.864 -20.256 1.00 91.31 1027 LEU A C 1
ATOM 8236 O O . LEU A 1 1027 ? 42.021 28.134 -19.134 1.00 91.31 1027 LEU A O 1
ATOM 8240 N N . SER A 1 1028 ? 41.318 28.776 -21.184 1.00 88.19 1028 SER A N 1
ATOM 8241 C CA . SER A 1 1028 ? 41.396 30.228 -21.001 1.00 88.19 1028 SER A CA 1
ATOM 8242 C C . SER A 1 1028 ? 40.148 30.904 -21.570 1.00 88.19 1028 SER A C 1
ATOM 8244 O O . SER A 1 1028 ? 39.479 30.331 -22.430 1.00 88.19 1028 SER A O 1
ATOM 8246 N N . PHE A 1 1029 ? 39.823 32.104 -21.084 1.00 80.88 1029 PHE A N 1
ATOM 8247 C CA . PHE A 1 1029 ? 38.769 32.944 -21.670 1.00 80.88 1029 PHE A CA 1
ATOM 8248 C C . PHE A 1 1029 ? 39.289 33.810 -22.829 1.00 80.88 1029 PHE A C 1
ATOM 8250 O O . PHE A 1 1029 ? 38.547 34.071 -23.770 1.00 80.88 1029 PHE A O 1
ATOM 8257 N N . ASP A 1 1030 ? 40.568 34.195 -22.796 1.00 83.56 1030 ASP A N 1
ATOM 8258 C CA . ASP A 1 1030 ? 41.192 35.063 -23.806 1.00 83.56 1030 ASP A CA 1
ATOM 8259 C C . ASP A 1 1030 ? 41.684 34.284 -25.047 1.00 83.56 1030 ASP A C 1
ATOM 8261 O O . ASP A 1 1030 ? 42.164 34.866 -26.021 1.00 83.56 1030 ASP A O 1
ATOM 8265 N N . ALA A 1 1031 ? 41.565 32.952 -25.024 1.00 85.69 1031 ALA A N 1
ATOM 8266 C CA . ALA A 1 1031 ? 41.877 32.068 -26.143 1.00 85.69 1031 ALA A CA 1
ATOM 8267 C C . ALA A 1 1031 ? 40.684 31.923 -27.115 1.00 85.69 1031 ALA A C 1
ATOM 8269 O O . ALA A 1 1031 ? 39.528 31.986 -26.692 1.00 85.69 1031 ALA A O 1
ATOM 8270 N N . PRO A 1 1032 ? 40.918 31.667 -28.417 1.00 84.38 1032 PRO A N 1
ATOM 8271 C CA . PRO A 1 1032 ? 39.837 31.454 -29.377 1.00 84.38 1032 PRO A CA 1
ATOM 8272 C C . PRO A 1 1032 ? 39.012 30.198 -29.049 1.00 84.38 1032 PRO A C 1
ATOM 8274 O O . PRO A 1 1032 ? 39.542 29.169 -28.619 1.00 84.38 1032 PRO A O 1
ATOM 8277 N N . ALA A 1 1033 ? 37.699 30.274 -29.281 1.00 89.06 1033 ALA A N 1
ATOM 8278 C CA . ALA A 1 1033 ? 36.776 29.170 -29.038 1.00 89.06 1033 ALA A CA 1
ATOM 8279 C C . ALA A 1 1033 ? 36.912 28.073 -30.108 1.00 89.06 1033 ALA A C 1
ATOM 8281 O O . ALA A 1 1033 ? 36.555 28.272 -31.269 1.00 89.06 1033 ALA A O 1
ATOM 8282 N N . VAL A 1 1034 ? 37.387 26.891 -29.708 1.00 90.81 1034 VAL A N 1
ATOM 8283 C CA . VAL A 1 1034 ? 37.522 25.717 -30.581 1.00 90.81 1034 VAL A CA 1
ATOM 8284 C C . VAL A 1 1034 ? 36.393 24.710 -30.357 1.00 90.81 1034 VAL A C 1
ATOM 8286 O O . VAL A 1 1034 ? 35.934 24.455 -29.239 1.00 90.81 1034 VAL A O 1
ATOM 8289 N N . LYS A 1 1035 ? 35.948 24.084 -31.448 1.00 88.25 1035 LYS A N 1
ATOM 8290 C CA . LYS A 1 1035 ? 34.913 23.049 -31.428 1.00 88.25 1035 LYS A CA 1
ATOM 8291 C C . LYS A 1 1035 ? 35.542 21.689 -31.117 1.00 88.25 1035 LYS A C 1
ATOM 8293 O O . LYS A 1 1035 ? 36.279 21.130 -31.927 1.00 88.25 1035 LYS A O 1
ATOM 8298 N N . LEU A 1 1036 ? 35.239 21.141 -29.938 1.00 89.56 1036 LEU A N 1
ATOM 8299 C CA . LEU A 1 1036 ? 35.910 19.943 -29.410 1.00 89.56 1036 LEU A CA 1
ATOM 8300 C C . LEU A 1 1036 ? 35.829 18.705 -30.319 1.00 89.56 1036 LEU A C 1
ATOM 8302 O O . LEU A 1 1036 ? 36.803 17.965 -30.374 1.00 89.56 1036 LEU A O 1
ATOM 8306 N N . SER A 1 1037 ? 34.749 18.515 -31.083 1.00 84.12 1037 SER A N 1
ATOM 8307 C CA . SER A 1 1037 ? 34.624 17.398 -32.039 1.00 84.12 1037 SER A CA 1
ATOM 8308 C C . SER A 1 1037 ? 35.628 17.457 -33.203 1.00 84.12 1037 SER A C 1
ATOM 8310 O O . SER A 1 1037 ? 35.851 16.459 -33.874 1.00 84.12 1037 SER A O 1
ATOM 8312 N N . GLU A 1 1038 ? 36.214 18.625 -33.475 1.00 86.62 1038 GLU A N 1
ATOM 8313 C CA . GLU A 1 1038 ? 37.215 18.837 -34.533 1.00 86.62 1038 GLU A CA 1
ATOM 8314 C C . GLU A 1 1038 ? 38.620 19.054 -33.964 1.00 86.62 1038 GLU A C 1
ATOM 8316 O O . GLU A 1 1038 ? 39.611 18.784 -34.643 1.00 86.62 1038 GLU A O 1
ATOM 8321 N N . TYR A 1 1039 ? 38.704 19.542 -32.724 1.00 89.69 1039 TYR A N 1
ATOM 8322 C CA . TYR A 1 1039 ? 39.955 19.731 -32.000 1.00 89.69 1039 TYR A CA 1
ATOM 8323 C C . TYR A 1 1039 ? 40.466 18.420 -31.388 1.00 89.69 1039 TYR A C 1
ATOM 8325 O O . TYR A 1 1039 ? 41.612 18.057 -31.627 1.00 89.69 1039 TYR A O 1
ATOM 8333 N N . VAL A 1 1040 ? 39.637 17.667 -30.651 1.00 88.69 1040 VAL A N 1
ATOM 8334 C CA . VAL A 1 1040 ? 40.079 16.469 -29.907 1.00 88.69 1040 VAL A CA 1
ATOM 8335 C C . VAL A 1 1040 ? 40.679 15.385 -30.816 1.00 88.69 1040 VAL A C 1
ATOM 8337 O O . VAL A 1 1040 ? 41.765 14.915 -30.474 1.00 88.69 1040 VAL A O 1
ATOM 8340 N N . PRO A 1 1041 ? 40.112 15.040 -31.992 1.00 86.94 1041 PRO A N 1
ATOM 8341 C CA . PRO A 1 1041 ? 40.751 14.089 -32.903 1.00 86.94 1041 PRO A CA 1
ATOM 8342 C C . PRO A 1 1041 ? 42.159 14.514 -33.346 1.00 86.94 1041 PRO A C 1
ATOM 8344 O O . PRO A 1 1041 ? 43.062 13.685 -33.369 1.00 86.94 1041 PRO A O 1
ATOM 8347 N N . LYS A 1 1042 ? 42.379 15.808 -33.619 1.00 86.00 1042 LYS A N 1
ATOM 8348 C CA . LYS A 1 1042 ? 43.701 16.357 -33.983 1.00 86.00 1042 LYS A CA 1
ATOM 8349 C C . LYS A 1 1042 ? 44.641 16.405 -32.775 1.00 86.00 1042 LYS A C 1
ATOM 8351 O O . LYS A 1 1042 ? 45.807 16.045 -32.868 1.00 86.00 1042 LYS A O 1
ATOM 8356 N N . ALA A 1 1043 ? 44.129 16.810 -31.616 1.00 85.69 1043 ALA A N 1
ATOM 8357 C CA . ALA A 1 1043 ? 44.883 16.903 -30.372 1.00 85.69 1043 ALA A CA 1
ATOM 8358 C C . ALA A 1 1043 ? 45.376 15.530 -29.876 1.00 85.69 1043 ALA A C 1
ATOM 8360 O O . ALA A 1 1043 ? 46.415 15.459 -29.224 1.00 85.69 1043 ALA A O 1
ATOM 8361 N N . CYS A 1 1044 ? 44.680 14.443 -30.219 1.00 85.75 1044 CYS A N 1
ATOM 8362 C CA . CYS A 1 1044 ? 45.001 13.074 -29.802 1.00 85.75 1044 CYS A CA 1
ATOM 8363 C C . CYS A 1 1044 ? 45.888 12.293 -30.793 1.00 85.75 1044 CYS A C 1
ATOM 8365 O O . CYS A 1 1044 ? 46.117 11.101 -30.587 1.00 85.75 1044 CYS A O 1
ATOM 8367 N N . VAL A 1 1045 ? 46.413 12.943 -31.834 1.00 84.56 1045 VAL A N 1
ATOM 8368 C CA . VAL A 1 1045 ? 47.343 12.362 -32.818 1.00 84.56 1045 VAL A CA 1
ATOM 8369 C C . VAL A 1 1045 ? 48.602 13.236 -32.905 1.00 84.56 1045 VAL A C 1
ATOM 8371 O O . VAL A 1 1045 ? 48.515 14.450 -32.721 1.00 84.56 1045 VAL A O 1
ATOM 8374 N N . ASP A 1 1046 ? 49.779 12.638 -33.105 1.00 80.44 1046 ASP A N 1
ATOM 8375 C CA . ASP A 1 1046 ? 51.035 13.380 -33.297 1.00 80.44 1046 ASP A CA 1
ATOM 8376 C C . ASP A 1 1046 ? 51.356 13.681 -34.776 1.00 80.44 1046 ASP A C 1
ATOM 8378 O O . ASP A 1 1046 ? 50.635 13.285 -35.691 1.00 80.44 1046 ASP A O 1
ATOM 8382 N N . GLU A 1 1047 ? 52.449 14.410 -35.022 1.00 76.00 1047 GLU A N 1
ATOM 8383 C CA . GLU A 1 1047 ? 52.875 14.858 -36.362 1.00 76.00 1047 GLU A CA 1
ATOM 8384 C C . GLU A 1 1047 ? 53.150 13.715 -37.360 1.00 76.00 1047 GLU A C 1
ATOM 8386 O O . GLU A 1 1047 ? 53.300 13.970 -38.554 1.00 76.00 1047 GLU A O 1
ATOM 8391 N N . LYS A 1 1048 ? 53.227 12.461 -36.893 1.00 75.38 1048 LYS A N 1
ATOM 8392 C CA . LYS A 1 1048 ? 53.473 11.268 -37.717 1.00 75.38 1048 LYS A CA 1
ATOM 8393 C C . LYS A 1 1048 ? 52.221 10.416 -37.923 1.00 75.38 1048 LYS A C 1
ATOM 8395 O O . LYS A 1 1048 ? 52.280 9.448 -38.676 1.00 75.38 1048 LYS A O 1
ATOM 8400 N N . GLY A 1 1049 ? 51.102 10.775 -37.291 1.00 73.62 1049 GLY A N 1
ATOM 8401 C CA . GLY A 1 1049 ? 49.856 10.010 -37.327 1.00 73.62 1049 GLY A CA 1
ATOM 8402 C C . GLY A 1 1049 ? 49.676 9.025 -36.165 1.00 73.62 1049 GLY A C 1
ATOM 8403 O O . GLY A 1 1049 ? 48.675 8.312 -36.144 1.00 73.62 1049 GLY A O 1
ATOM 8404 N N . GLU A 1 1050 ? 50.590 8.987 -35.190 1.00 80.38 1050 GLU A N 1
ATOM 8405 C CA . GLU A 1 1050 ? 50.523 8.033 -34.075 1.00 80.38 1050 GLU A CA 1
ATOM 8406 C C . GLU A 1 1050 ? 49.615 8.535 -32.927 1.00 80.38 1050 GLU A C 1
ATOM 8408 O O . GLU A 1 1050 ? 49.532 9.744 -32.667 1.00 80.38 1050 GLU A O 1
ATOM 8413 N N . PRO A 1 1051 ? 48.914 7.636 -32.204 1.00 82.81 1051 PRO A N 1
ATOM 8414 C CA . PRO A 1 1051 ? 47.961 8.011 -31.163 1.00 82.81 1051 PRO A CA 1
ATOM 8415 C C . PRO A 1 1051 ? 48.659 8.485 -29.878 1.00 82.81 1051 PRO A C 1
ATOM 8417 O O . PRO A 1 1051 ? 49.256 7.698 -29.139 1.00 82.81 1051 PRO A O 1
ATOM 8420 N N . ARG A 1 1052 ? 48.501 9.771 -29.545 1.00 87.19 1052 ARG A N 1
ATOM 8421 C CA . ARG A 1 1052 ? 49.013 10.380 -28.305 1.00 87.19 1052 ARG A CA 1
ATOM 8422 C C . ARG A 1 1052 ? 47.917 10.588 -27.260 1.00 87.19 1052 ARG A C 1
ATOM 8424 O O . ARG A 1 1052 ? 46.732 10.680 -27.585 1.00 87.19 1052 ARG A O 1
ATOM 8431 N N . SER A 1 1053 ? 48.309 10.648 -25.987 1.00 91.00 1053 SER A N 1
ATOM 8432 C CA . SER A 1 1053 ? 47.382 10.966 -24.886 1.00 91.00 1053 SER A CA 1
ATOM 8433 C C . SER A 1 1053 ? 47.103 12.470 -24.803 1.00 91.00 1053 SER A C 1
ATOM 8435 O O . SER A 1 1053 ? 47.934 13.279 -25.216 1.00 91.00 1053 SER A O 1
ATOM 8437 N N . LEU A 1 1054 ? 45.956 12.841 -24.228 1.00 93.56 1054 LEU A N 1
ATOM 8438 C CA . LEU A 1 1054 ? 45.568 14.237 -24.000 1.00 93.56 1054 LEU A CA 1
ATOM 8439 C C . LEU A 1 1054 ? 45.474 14.516 -22.497 1.00 93.56 1054 LEU A C 1
ATOM 8441 O O . LEU A 1 1054 ? 44.752 13.826 -21.779 1.00 93.56 1054 LEU A O 1
ATOM 8445 N N . CYS A 1 1055 ? 46.181 15.536 -22.023 1.00 94.69 1055 CYS A N 1
ATOM 8446 C CA . CYS A 1 1055 ? 46.146 16.022 -20.651 1.00 94.69 1055 CYS A CA 1
ATOM 8447 C C . CYS A 1 1055 ? 45.500 17.407 -20.603 1.00 94.69 1055 CYS A C 1
ATOM 8449 O O . CYS A 1 1055 ? 45.986 18.337 -21.243 1.00 94.69 1055 CYS A O 1
ATOM 8451 N N . ILE A 1 1056 ? 44.426 17.549 -19.825 1.00 95.31 1056 ILE A N 1
ATOM 8452 C CA . ILE A 1 1056 ? 43.725 18.818 -19.620 1.00 95.31 1056 ILE A CA 1
ATOM 8453 C C . ILE A 1 1056 ? 43.932 19.301 -18.179 1.00 95.31 1056 ILE A C 1
ATOM 8455 O O . ILE A 1 1056 ? 43.659 18.577 -17.216 1.00 95.31 1056 ILE A O 1
ATOM 8459 N N . ALA A 1 1057 ? 44.407 20.533 -18.027 1.00 94.75 1057 ALA A N 1
ATOM 8460 C CA . ALA A 1 1057 ? 44.448 21.252 -16.762 1.00 94.75 1057 ALA A CA 1
ATOM 8461 C C . ALA A 1 1057 ? 43.161 22.077 -16.607 1.00 94.75 1057 ALA A C 1
ATOM 8463 O O . ALA A 1 1057 ? 42.794 22.841 -17.498 1.00 94.75 1057 ALA A O 1
ATOM 8464 N N . LEU A 1 1058 ? 42.457 21.917 -15.483 1.00 94.25 1058 LEU A N 1
ATOM 8465 C CA . LEU A 1 1058 ? 41.191 22.604 -15.208 1.00 94.25 1058 LEU A CA 1
ATOM 8466 C C . LEU A 1 1058 ? 41.184 23.173 -13.787 1.00 94.25 1058 LEU A C 1
ATOM 8468 O O . LEU A 1 1058 ? 41.392 22.437 -12.823 1.00 94.25 1058 LEU A O 1
ATOM 8472 N N . GLY A 1 1059 ? 40.901 24.469 -13.644 1.00 92.06 1059 GLY A N 1
ATOM 8473 C CA . GLY A 1 1059 ? 40.790 25.132 -12.343 1.00 92.06 1059 GLY A CA 1
ATOM 8474 C C . GLY A 1 1059 ? 39.572 24.645 -11.552 1.00 92.06 1059 GLY A C 1
ATOM 8475 O O . GLY A 1 1059 ? 38.435 24.947 -11.899 1.00 92.06 1059 GLY A O 1
ATOM 8476 N N . ALA A 1 1060 ? 39.799 23.922 -10.456 1.00 91.56 1060 ALA A N 1
ATOM 8477 C CA . ALA A 1 1060 ? 38.773 23.430 -9.534 1.00 91.56 1060 ALA A CA 1
ATOM 8478 C C . ALA A 1 1060 ? 38.563 24.396 -8.347 1.00 91.56 1060 ALA A C 1
ATOM 8480 O O . ALA A 1 1060 ? 38.503 23.981 -7.186 1.00 91.56 1060 ALA A O 1
ATOM 8481 N N . MET A 1 1061 ? 38.477 25.691 -8.665 1.00 87.38 1061 MET A N 1
ATOM 8482 C CA . MET A 1 1061 ? 38.450 26.830 -7.739 1.00 87.38 1061 MET A CA 1
ATOM 8483 C C . MET A 1 1061 ? 37.244 27.744 -8.005 1.00 87.38 1061 MET A C 1
ATOM 8485 O O . MET A 1 1061 ? 36.660 27.702 -9.084 1.00 87.38 1061 MET A O 1
ATOM 8489 N N . ALA A 1 1062 ? 36.874 28.571 -7.022 1.00 82.69 1062 ALA A N 1
ATOM 8490 C CA . ALA A 1 1062 ? 35.748 29.507 -7.127 1.00 82.69 1062 ALA A CA 1
ATOM 8491 C C . ALA A 1 1062 ? 36.030 30.680 -8.079 1.00 82.69 1062 ALA A C 1
ATOM 8493 O O . ALA A 1 1062 ? 35.181 31.076 -8.872 1.00 82.69 1062 ALA A O 1
ATOM 8494 N N . HIS A 1 1063 ? 37.240 31.228 -7.968 1.00 80.19 1063 HIS A N 1
ATOM 8495 C CA . HIS A 1 1063 ? 37.733 32.397 -8.682 1.00 80.19 1063 HIS A CA 1
ATOM 8496 C C . HIS A 1 1063 ? 39.269 32.334 -8.743 1.00 80.19 1063 HIS A C 1
ATOM 8498 O O . HIS A 1 1063 ? 39.903 31.804 -7.826 1.00 80.19 1063 HIS A O 1
ATOM 8504 N N . GLY A 1 1064 ? 39.877 32.900 -9.781 1.00 80.44 1064 GLY A N 1
ATOM 8505 C CA . GLY A 1 1064 ? 41.332 32.979 -9.933 1.00 80.44 1064 GLY A CA 1
ATOM 8506 C C . GLY A 1 1064 ? 41.746 33.186 -11.388 1.00 80.44 1064 GLY A C 1
ATOM 8507 O O . GLY A 1 1064 ? 40.929 33.028 -12.291 1.00 80.44 1064 GLY A O 1
ATOM 8508 N N . GLU A 1 1065 ? 43.010 33.540 -11.597 1.00 82.25 1065 GLU A N 1
ATOM 8509 C CA . GLU A 1 1065 ? 43.619 33.692 -12.923 1.00 82.25 1065 GLU A CA 1
ATOM 8510 C C . GLU A 1 1065 ? 43.828 32.318 -13.588 1.00 82.25 1065 GLU A C 1
ATOM 8512 O O . GLU A 1 1065 ? 44.060 31.319 -12.905 1.00 82.25 1065 GLU A O 1
ATOM 8517 N N . ASP A 1 1066 ? 43.776 32.247 -14.923 1.00 83.31 1066 ASP A N 1
ATOM 8518 C CA . ASP A 1 1066 ? 43.943 30.989 -15.675 1.00 83.31 1066 ASP A CA 1
ATOM 8519 C C . ASP A 1 1066 ? 45.412 30.559 -15.881 1.00 83.31 1066 ASP A C 1
ATOM 8521 O O . ASP A 1 1066 ? 45.703 29.593 -16.590 1.00 83.31 1066 ASP A O 1
ATOM 8525 N N . ASN A 1 1067 ? 46.341 31.250 -15.215 1.00 87.81 1067 ASN A N 1
ATOM 8526 C CA . ASN A 1 1067 ? 47.788 31.047 -15.311 1.00 87.81 1067 ASN A CA 1
ATOM 8527 C C . ASN A 1 1067 ? 48.321 29.830 -14.528 1.00 87.81 1067 ASN A C 1
ATOM 8529 O O . ASN A 1 1067 ? 49.519 29.539 -14.542 1.00 87.81 1067 ASN A O 1
ATOM 8533 N N . PHE A 1 1068 ? 47.440 29.086 -13.850 1.00 86.62 1068 PHE A N 1
ATOM 8534 C CA . PHE A 1 1068 ? 47.799 27.995 -12.937 1.00 86.62 1068 PHE A CA 1
ATOM 8535 C C . PHE A 1 1068 ? 48.540 26.813 -13.595 1.00 86.62 1068 PHE A C 1
ATOM 8537 O O . PHE A 1 1068 ? 49.087 25.979 -12.871 1.00 86.62 1068 PHE A O 1
ATOM 8544 N N . ALA A 1 1069 ? 48.550 26.704 -14.929 1.00 87.75 1069 ALA A N 1
ATOM 8545 C CA . ALA A 1 1069 ? 49.184 25.608 -15.671 1.00 87.75 1069 ALA A CA 1
ATOM 8546 C C . ALA A 1 1069 ? 50.277 26.056 -16.667 1.00 87.75 1069 ALA A C 1
ATOM 8548 O O . ALA A 1 1069 ? 50.964 25.210 -17.240 1.00 87.75 1069 ALA A O 1
ATOM 8549 N N . ASP A 1 1070 ? 50.477 27.363 -16.843 1.00 87.25 1070 ASP A N 1
ATOM 8550 C CA . ASP A 1 1070 ? 51.231 27.961 -17.960 1.00 87.25 1070 ASP A CA 1
ATOM 8551 C C . ASP A 1 1070 ? 52.700 27.529 -18.022 1.00 87.25 1070 ASP A C 1
ATOM 8553 O O . ASP A 1 1070 ? 53.297 27.486 -19.091 1.00 87.25 1070 ASP A O 1
ATOM 8557 N N . GLY A 1 1071 ? 53.280 27.150 -16.882 1.00 83.81 1071 GLY A N 1
ATOM 8558 C CA . GLY A 1 1071 ? 54.650 26.641 -16.805 1.00 83.81 1071 GLY A CA 1
ATOM 8559 C C . GLY A 1 1071 ? 54.860 25.213 -17.331 1.00 83.81 1071 GLY A C 1
ATOM 8560 O O . GLY A 1 1071 ? 55.984 24.724 -17.232 1.00 83.81 1071 GLY A O 1
ATOM 8561 N N . TRP A 1 1072 ? 53.825 24.506 -17.814 1.00 90.44 1072 TRP A N 1
ATOM 8562 C CA . TRP A 1 1072 ? 53.964 23.117 -18.298 1.00 90.44 1072 TRP A CA 1
ATOM 8563 C C . TRP A 1 1072 ? 52.994 22.654 -19.408 1.00 90.44 1072 TRP A C 1
ATOM 8565 O O . TRP A 1 1072 ? 53.180 21.547 -19.937 1.00 90.44 1072 TRP A O 1
ATOM 8575 N N . VAL A 1 1073 ? 51.978 23.448 -19.767 1.00 91.12 1073 VAL A N 1
ATOM 8576 C CA . VAL A 1 1073 ? 51.076 23.162 -20.903 1.00 91.12 1073 VAL A CA 1
ATOM 8577 C C . VAL A 1 1073 ? 51.653 23.642 -22.237 1.00 91.12 1073 VAL A C 1
ATOM 8579 O O . VAL A 1 1073 ? 52.468 24.556 -22.278 1.00 91.12 1073 VAL A O 1
ATOM 8582 N N . ASP A 1 1074 ? 51.215 23.009 -23.323 1.00 90.56 1074 ASP A N 1
ATOM 8583 C CA . ASP A 1 1074 ? 51.621 23.301 -24.700 1.00 90.56 1074 ASP A CA 1
ATOM 8584 C C . ASP A 1 1074 ? 50.711 24.361 -25.356 1.00 90.56 1074 ASP A C 1
ATOM 8586 O O . ASP A 1 1074 ? 51.165 25.110 -26.216 1.00 90.56 1074 ASP A O 1
ATOM 8590 N N . GLU A 1 1075 ? 49.426 24.424 -24.971 1.00 91.69 1075 GLU A N 1
ATOM 8591 C CA . GLU A 1 1075 ? 48.408 25.305 -25.575 1.00 91.69 1075 GLU A CA 1
ATOM 8592 C C . GLU A 1 1075 ? 47.364 25.795 -24.540 1.00 91.69 1075 GLU A C 1
ATOM 8594 O O . GLU A 1 1075 ? 47.016 25.075 -23.594 1.00 91.69 1075 GLU A O 1
ATOM 8599 N N . LYS A 1 1076 ? 46.816 27.007 -24.742 1.00 91.56 1076 LYS A N 1
ATOM 8600 C CA . LYS A 1 1076 ? 45.560 27.470 -24.116 1.00 91.56 1076 LYS A CA 1
ATOM 8601 C C . LYS A 1 1076 ? 44.446 27.514 -25.166 1.00 91.56 1076 LYS A C 1
ATOM 8603 O O . LYS A 1 1076 ? 44.645 28.111 -26.220 1.00 91.56 1076 LYS A O 1
ATOM 8608 N N . ILE A 1 1077 ? 43.266 26.974 -24.857 1.00 93.00 1077 ILE A N 1
ATOM 8609 C CA . ILE A 1 1077 ? 42.082 27.029 -25.738 1.00 93.00 1077 ILE A CA 1
ATOM 8610 C C . ILE A 1 1077 ? 40.827 27.491 -24.984 1.00 93.00 1077 ILE A C 1
ATOM 8612 O O . ILE A 1 1077 ? 40.732 27.309 -23.770 1.00 93.00 1077 ILE A O 1
ATOM 8616 N N . ALA A 1 1078 ? 39.822 28.012 -25.693 1.00 90.62 1078 ALA A N 1
ATOM 8617 C CA . ALA A 1 1078 ? 38.460 28.136 -25.167 1.00 90.62 1078 ALA A CA 1
ATOM 8618 C C . ALA A 1 1078 ? 37.546 27.062 -25.786 1.00 90.62 1078 ALA A C 1
ATOM 8620 O O . ALA A 1 1078 ? 37.752 26.625 -26.913 1.00 90.62 1078 ALA A O 1
ATOM 8621 N N . VAL A 1 1079 ? 36.510 26.624 -25.061 1.00 89.94 1079 VAL A N 1
ATOM 8622 C CA . VAL A 1 1079 ? 35.564 25.561 -25.502 1.00 89.94 1079 VAL A CA 1
ATOM 8623 C C . VAL A 1 1079 ? 34.094 26.011 -25.459 1.00 89.94 1079 VAL A C 1
ATOM 8625 O O . VAL A 1 1079 ? 33.158 25.197 -25.419 1.00 89.94 1079 VAL A O 1
ATOM 8628 N N . SER A 1 1080 ? 33.899 27.325 -25.345 1.00 87.00 1080 SER A N 1
ATOM 8629 C CA . SER A 1 1080 ? 32.631 28.033 -25.170 1.00 87.00 1080 SER A CA 1
ATOM 8630 C C . SER A 1 1080 ? 32.917 29.535 -25.125 1.00 87.00 1080 SER A C 1
ATOM 8632 O O . SER A 1 1080 ? 33.865 29.934 -24.459 1.00 87.00 1080 SER A O 1
ATOM 8634 N N . GLU A 1 1081 ? 32.078 30.354 -25.758 1.00 85.94 1081 GLU A N 1
ATOM 8635 C CA . GLU A 1 1081 ? 32.097 31.823 -25.604 1.00 85.94 1081 GLU A CA 1
ATOM 8636 C C . GLU A 1 1081 ? 31.546 32.260 -24.229 1.00 85.94 1081 GLU A C 1
ATOM 8638 O O . GLU A 1 1081 ? 31.831 33.348 -23.737 1.00 85.94 1081 GLU A O 1
ATOM 8643 N N . TYR A 1 1082 ? 30.777 31.382 -23.576 1.00 86.06 1082 TYR A N 1
ATOM 8644 C CA . TYR A 1 1082 ? 30.270 31.562 -22.216 1.00 86.06 1082 TYR A CA 1
ATOM 8645 C C . TYR A 1 1082 ? 31.135 30.817 -21.198 1.00 86.06 1082 TYR A C 1
ATOM 8647 O O . TYR A 1 1082 ? 31.511 29.664 -21.433 1.00 86.06 1082 TYR A O 1
ATOM 8655 N N . ALA A 1 1083 ? 31.361 31.420 -20.029 1.00 83.00 1083 ALA A N 1
ATOM 8656 C CA . ALA A 1 1083 ? 32.027 30.764 -18.907 1.00 83.00 1083 ALA A CA 1
ATOM 8657 C C . ALA A 1 1083 ? 31.314 29.453 -18.508 1.00 83.00 1083 ALA A C 1
ATOM 8659 O O . ALA A 1 1083 ? 30.093 29.413 -18.350 1.00 83.00 1083 ALA A O 1
ATOM 8660 N N . LEU A 1 1084 ? 32.087 28.378 -18.331 1.00 86.88 1084 LEU A N 1
ATOM 8661 C CA . LEU A 1 1084 ? 31.594 27.057 -17.926 1.00 86.88 1084 LEU A CA 1
ATOM 8662 C C . LEU A 1 1084 ? 32.059 26.722 -16.508 1.00 86.88 1084 LEU A C 1
ATOM 8664 O O . LEU A 1 1084 ? 33.161 27.091 -16.108 1.00 86.88 1084 LEU A O 1
ATOM 8668 N N . SER A 1 1085 ? 31.275 25.929 -15.772 1.00 91.06 1085 SER A N 1
ATOM 8669 C CA . SER A 1 1085 ? 31.799 25.281 -14.568 1.00 91.06 1085 SER A CA 1
ATOM 8670 C C . SER A 1 1085 ? 32.851 24.229 -14.940 1.00 91.06 1085 SER A C 1
ATOM 8672 O O . SER A 1 1085 ? 32.754 23.563 -15.977 1.00 91.06 1085 SER A O 1
ATOM 8674 N N . ALA A 1 1086 ? 33.825 24.007 -14.053 1.00 90.88 1086 ALA A N 1
ATOM 8675 C CA . ALA A 1 1086 ? 34.843 22.972 -14.238 1.00 90.88 1086 ALA A CA 1
ATOM 8676 C C . ALA A 1 1086 ? 34.234 21.566 -14.439 1.00 90.88 1086 ALA A C 1
ATOM 8678 O O . ALA A 1 1086 ? 34.768 20.765 -15.204 1.00 90.88 1086 ALA A O 1
ATOM 8679 N N . SER A 1 1087 ? 33.076 21.284 -13.827 1.00 93.75 1087 SER A N 1
ATOM 8680 C CA . SER A 1 1087 ? 32.332 20.030 -14.001 1.00 93.75 1087 SER A CA 1
ATOM 8681 C C . SER A 1 1087 ? 31.720 19.889 -15.402 1.00 93.75 1087 SER A C 1
ATOM 8683 O O . SER A 1 1087 ? 31.806 18.813 -15.994 1.00 93.75 1087 SER A O 1
ATOM 8685 N N . VAL A 1 1088 ? 31.180 20.966 -15.987 1.00 92.81 1088 VAL A N 1
ATOM 8686 C CA . VAL A 1 1088 ? 30.687 20.968 -17.378 1.00 92.81 1088 VAL A CA 1
ATOM 8687 C C . VAL A 1 1088 ? 31.846 20.864 -18.374 1.00 92.81 1088 VAL A C 1
ATOM 8689 O O . VAL A 1 1088 ? 31.735 20.122 -19.351 1.00 92.81 1088 VAL A O 1
ATOM 8692 N N . ALA A 1 1089 ? 32.980 21.522 -18.110 1.00 92.56 1089 ALA A N 1
ATOM 8693 C CA . ALA A 1 1089 ? 34.195 21.366 -18.911 1.00 92.56 1089 ALA A CA 1
ATOM 8694 C C . ALA A 1 1089 ? 34.705 19.909 -18.901 1.00 92.56 1089 ALA A C 1
ATOM 8696 O O . ALA A 1 1089 ? 34.908 19.328 -19.968 1.00 92.56 1089 ALA A O 1
ATOM 8697 N N . CYS A 1 1090 ? 34.811 19.281 -17.720 1.00 94.56 1090 CYS A N 1
ATOM 8698 C CA . CYS A 1 1090 ? 35.137 17.855 -17.580 1.00 94.56 1090 CYS A CA 1
ATOM 8699 C C . CYS A 1 1090 ? 34.203 16.964 -18.417 1.00 94.56 1090 CYS A C 1
ATOM 8701 O O . CYS A 1 1090 ? 34.669 16.064 -19.115 1.00 94.56 1090 CYS A O 1
ATOM 8703 N N . GLY A 1 1091 ? 32.891 17.230 -18.362 1.00 93.50 1091 GLY A N 1
ATOM 8704 C CA . GLY A 1 1091 ? 31.883 16.508 -19.138 1.00 93.50 1091 GLY A CA 1
ATOM 8705 C C . GLY A 1 1091 ? 32.095 16.634 -20.648 1.00 93.50 1091 GLY A C 1
ATOM 8706 O O . GLY A 1 1091 ? 32.181 15.614 -21.329 1.00 93.50 1091 GLY A O 1
ATOM 8707 N N . LYS A 1 1092 ? 32.260 17.862 -21.166 1.00 93.12 1092 LYS A N 1
ATOM 8708 C CA . LYS A 1 1092 ? 32.499 18.111 -22.600 1.00 93.12 1092 LYS A CA 1
ATOM 8709 C C . LYS A 1 1092 ? 33.723 17.354 -23.133 1.00 93.12 1092 LYS A C 1
ATOM 8711 O O . LYS A 1 1092 ? 33.630 16.736 -24.192 1.00 93.12 1092 LYS A O 1
ATOM 8716 N N . PHE A 1 1093 ? 34.846 17.365 -22.407 1.00 93.38 1093 PHE A N 1
ATOM 8717 C CA . PHE A 1 1093 ? 36.045 16.620 -22.816 1.00 93.38 1093 PHE A CA 1
ATOM 8718 C C . PHE A 1 1093 ? 35.855 15.101 -22.745 1.00 93.38 1093 PHE A C 1
ATOM 8720 O O . PHE A 1 1093 ? 36.328 14.401 -23.637 1.00 93.38 1093 PHE A O 1
ATOM 8727 N N . CYS A 1 1094 ? 35.138 14.581 -21.740 1.00 92.06 1094 CYS A N 1
ATOM 8728 C CA . CYS A 1 1094 ? 34.824 13.151 -21.680 1.00 92.06 1094 CYS A CA 1
ATOM 8729 C C . CYS A 1 1094 ? 33.973 12.698 -22.876 1.00 92.06 1094 CYS A C 1
ATOM 8731 O O . CYS A 1 1094 ? 34.276 11.654 -23.445 1.00 92.06 1094 CYS A O 1
ATOM 8733 N N . CYS A 1 1095 ? 32.964 13.480 -23.283 1.00 88.69 1095 CYS A N 1
ATOM 8734 C CA . CYS A 1 1095 ? 32.137 13.159 -24.451 1.00 88.69 1095 CYS A CA 1
ATOM 8735 C C . CYS A 1 1095 ? 32.949 13.190 -25.754 1.00 88.69 1095 CYS A C 1
ATOM 8737 O O . CYS A 1 1095 ? 32.950 12.205 -26.482 1.00 88.69 1095 CYS A O 1
ATOM 8739 N N . ALA A 1 1096 ? 33.709 14.260 -26.016 1.00 89.31 1096 ALA A N 1
ATOM 8740 C CA . ALA A 1 1096 ? 34.505 14.365 -27.244 1.00 89.31 1096 ALA A CA 1
ATOM 8741 C C . ALA A 1 1096 ? 35.599 13.278 -27.343 1.00 89.31 1096 ALA A C 1
ATOM 8743 O O . ALA A 1 1096 ? 35.885 12.768 -28.427 1.00 89.31 1096 ALA A O 1
ATOM 8744 N N . ALA A 1 1097 ? 36.190 12.873 -26.214 1.00 88.19 1097 ALA A N 1
ATOM 8745 C CA . ALA A 1 1097 ? 37.128 11.752 -26.158 1.00 88.19 1097 ALA A CA 1
ATOM 8746 C C . ALA A 1 1097 ? 36.434 10.377 -26.297 1.00 88.19 1097 ALA A C 1
ATOM 8748 O O . ALA A 1 1097 ? 37.018 9.456 -26.864 1.00 88.19 1097 ALA A O 1
ATOM 8749 N N . GLU A 1 1098 ? 35.189 10.222 -25.829 1.00 85.06 1098 GLU A N 1
ATOM 8750 C CA . GLU A 1 1098 ? 34.378 9.021 -26.081 1.00 85.06 1098 GLU A CA 1
ATOM 8751 C C . GLU A 1 1098 ? 33.998 8.902 -27.565 1.00 85.06 1098 GLU A C 1
ATOM 8753 O O . GLU A 1 1098 ? 34.220 7.849 -28.160 1.00 85.06 1098 GLU A O 1
ATOM 8758 N N . GLU A 1 1099 ? 33.518 9.985 -28.182 1.00 81.81 1099 GLU A N 1
ATOM 8759 C CA . GLU A 1 1099 ? 33.240 10.071 -29.623 1.00 81.81 1099 GLU A CA 1
ATOM 8760 C C . GLU A 1 1099 ? 34.481 9.692 -30.453 1.00 81.81 1099 GLU A C 1
ATOM 8762 O O . GLU A 1 1099 ? 34.381 8.901 -31.389 1.00 81.81 1099 GLU A O 1
ATOM 8767 N N . THR A 1 1100 ? 35.665 10.179 -30.055 1.00 80.31 1100 THR A N 1
ATOM 8768 C CA . THR A 1 1100 ? 36.935 9.924 -30.760 1.00 80.31 1100 THR A CA 1
ATOM 8769 C C . THR A 1 1100 ? 37.472 8.495 -30.565 1.00 80.31 1100 THR A C 1
ATOM 8771 O O . THR A 1 1100 ? 38.006 7.921 -31.509 1.00 80.31 1100 THR A O 1
ATOM 8774 N N . TRP A 1 1101 ? 37.372 7.899 -29.366 1.00 78.69 1101 TRP A N 1
ATOM 8775 C CA . TRP A 1 1101 ? 38.073 6.638 -29.030 1.00 78.69 1101 TRP A CA 1
ATOM 8776 C C . TRP A 1 1101 ? 37.177 5.417 -28.769 1.00 78.69 1101 TRP A C 1
ATOM 8778 O O . TRP A 1 1101 ? 37.692 4.324 -28.515 1.00 78.69 1101 TRP A O 1
ATOM 8788 N N . VAL A 1 1102 ? 35.853 5.587 -28.760 1.00 61.81 1102 VAL A N 1
ATOM 8789 C CA . VAL A 1 1102 ? 34.861 4.518 -28.510 1.00 61.81 1102 VAL A CA 1
ATOM 8790 C C . VAL A 1 1102 ? 33.893 4.363 -29.702 1.00 61.81 1102 VAL A C 1
ATOM 8792 O O . VAL A 1 1102 ? 33.079 3.439 -29.728 1.00 61.81 1102 VAL A O 1
ATOM 8795 N N . GLY A 1 1103 ? 34.007 5.226 -30.720 1.00 50.72 1103 GLY A N 1
ATOM 8796 C CA . GLY A 1 1103 ? 33.114 5.279 -31.882 1.00 50.72 1103 GLY A CA 1
ATOM 8797 C C . GLY A 1 1103 ? 33.097 4.023 -32.762 1.00 50.72 1103 GLY A C 1
ATOM 8798 O O . GLY A 1 1103 ? 32.016 3.579 -33.148 1.00 50.72 1103 GLY A O 1
ATOM 8799 N N . GLU A 1 1104 ? 34.246 3.393 -33.035 1.00 41.16 1104 GLU A N 1
ATOM 8800 C CA . GLU A 1 1104 ? 34.357 2.306 -34.035 1.00 41.16 1104 GLU A CA 1
ATOM 8801 C C . GLU A 1 1104 ? 33.456 1.084 -33.760 1.00 41.16 1104 GLU A C 1
ATOM 8803 O O . GLU A 1 1104 ? 33.080 0.373 -34.688 1.00 41.16 1104 GLU A O 1
ATOM 8808 N N . GLY A 1 1105 ? 33.043 0.863 -32.506 1.00 42.69 1105 GLY A N 1
ATOM 8809 C CA . GLY A 1 1105 ? 32.109 -0.205 -32.123 1.00 42.69 1105 GLY A CA 1
ATOM 8810 C C . GLY A 1 1105 ? 30.632 0.206 -32.011 1.00 42.69 1105 GLY A C 1
ATOM 8811 O O . GLY A 1 1105 ? 29.820 -0.607 -31.570 1.00 42.69 1105 GLY A O 1
ATOM 8812 N N . ARG A 1 1106 ? 30.267 1.463 -32.309 1.00 43.56 1106 ARG A N 1
ATOM 8813 C CA . ARG A 1 1106 ? 28.909 2.015 -32.075 1.00 43.56 1106 ARG A CA 1
ATOM 8814 C C . ARG A 1 1106 ? 28.364 2.908 -33.193 1.00 43.56 1106 ARG A C 1
ATOM 8816 O O . ARG A 1 1106 ? 27.149 3.098 -33.275 1.00 43.56 1106 ARG A O 1
ATOM 8823 N N . ASP A 1 1107 ? 29.222 3.430 -34.064 1.00 40.53 1107 ASP A N 1
ATOM 8824 C CA . ASP A 1 1107 ? 28.885 4.519 -34.990 1.00 40.53 1107 ASP A CA 1
ATOM 8825 C C . ASP A 1 1107 ? 28.053 4.106 -36.229 1.00 40.53 1107 ASP A C 1
ATOM 8827 O O . ASP A 1 1107 ? 27.800 4.907 -37.123 1.00 40.53 1107 ASP A O 1
ATOM 8831 N N . ILE A 1 1108 ? 27.541 2.869 -36.278 1.00 42.78 1108 ILE A N 1
ATOM 8832 C CA . ILE A 1 1108 ? 26.494 2.484 -37.243 1.00 42.78 1108 ILE A CA 1
ATOM 8833 C C . ILE A 1 1108 ? 25.155 3.130 -36.858 1.00 42.78 1108 ILE A C 1
ATOM 8835 O O . ILE A 1 1108 ? 24.489 3.728 -37.701 1.00 42.78 1108 ILE A O 1
ATOM 8839 N N . VAL A 1 1109 ? 24.759 3.063 -35.581 1.00 42.41 1109 VAL A N 1
ATOM 8840 C CA . VAL A 1 1109 ? 23.437 3.548 -35.137 1.00 42.41 1109 VAL A CA 1
ATOM 8841 C C . VAL A 1 1109 ? 23.367 5.078 -35.168 1.00 42.41 1109 VAL A C 1
ATOM 8843 O O . VAL A 1 1109 ? 22.359 5.638 -35.599 1.00 42.41 1109 VAL A O 1
ATOM 8846 N N . TYR A 1 1110 ? 24.445 5.765 -34.775 1.00 39.91 1110 TYR A N 1
ATOM 8847 C CA . TYR A 1 1110 ? 24.491 7.229 -34.798 1.00 39.91 1110 TYR A CA 1
ATOM 8848 C C . TYR A 1 1110 ? 24.613 7.803 -36.218 1.00 39.91 1110 TYR A C 1
ATOM 8850 O O . TYR A 1 1110 ? 23.880 8.744 -36.532 1.00 39.91 1110 TYR A O 1
ATOM 8858 N N . ARG A 1 1111 ? 25.409 7.201 -37.120 1.00 37.00 1111 ARG A N 1
ATOM 8859 C CA . ARG A 1 1111 ? 25.397 7.600 -38.542 1.00 37.00 1111 ARG A CA 1
ATOM 8860 C C . ARG A 1 1111 ? 24.059 7.334 -39.215 1.00 37.00 1111 ARG A C 1
ATOM 8862 O O . ARG A 1 1111 ? 23.616 8.192 -39.968 1.00 37.00 1111 ARG A O 1
ATOM 8869 N N . LEU A 1 1112 ? 23.372 6.224 -38.929 1.00 42.44 1112 LEU A N 1
ATOM 8870 C CA . LEU A 1 1112 ? 22.019 5.993 -39.458 1.00 42.44 1112 LEU A CA 1
ATOM 8871 C C . LEU A 1 1112 ? 21.022 7.058 -38.969 1.00 42.44 1112 LEU A C 1
ATOM 8873 O O . LEU A 1 1112 ? 20.236 7.571 -39.767 1.00 42.44 1112 LEU A O 1
ATOM 8877 N N . LEU A 1 1113 ? 21.098 7.467 -37.698 1.00 41.47 1113 LEU A N 1
ATOM 8878 C CA . LEU A 1 1113 ? 20.272 8.557 -37.167 1.00 41.47 1113 LEU A CA 1
ATOM 8879 C C . LEU A 1 1113 ? 20.606 9.914 -37.819 1.00 41.47 1113 LEU A C 1
ATOM 8881 O O . LEU A 1 1113 ? 19.692 10.627 -38.241 1.00 41.47 1113 LEU A O 1
ATOM 8885 N N . GLN A 1 1114 ? 21.882 10.266 -37.993 1.00 36.28 1114 GLN A N 1
ATOM 8886 C CA . GLN A 1 1114 ? 22.259 11.508 -38.686 1.00 36.28 1114 GLN A CA 1
ATOM 8887 C C . GLN A 1 1114 ? 21.931 11.486 -40.188 1.00 36.28 1114 GLN A C 1
ATOM 8889 O O . GLN A 1 1114 ? 21.448 12.492 -40.708 1.00 36.28 1114 GLN A O 1
ATOM 8894 N N . LEU A 1 1115 ? 22.086 10.351 -40.876 1.00 36.41 1115 LEU A N 1
ATOM 8895 C CA . LEU A 1 1115 ? 21.644 10.177 -42.264 1.00 36.41 1115 LEU A CA 1
ATOM 8896 C C . LEU A 1 1115 ? 20.125 10.367 -42.389 1.00 36.41 1115 LEU A C 1
ATOM 8898 O O . LEU A 1 1115 ? 19.679 11.067 -43.296 1.00 36.41 1115 LEU A O 1
ATOM 8902 N N . SER A 1 1116 ? 19.330 9.852 -41.442 1.00 41.75 1116 SER A N 1
ATOM 8903 C CA . SER A 1 1116 ? 17.871 10.062 -41.439 1.00 41.75 1116 SER A CA 1
ATOM 8904 C C . SER A 1 1116 ? 17.445 11.528 -41.254 1.00 41.75 1116 SER A C 1
ATOM 8906 O O . SER A 1 1116 ? 16.369 11.910 -41.714 1.00 41.75 1116 SER A O 1
ATOM 8908 N N . HIS A 1 1117 ? 18.282 12.358 -40.616 1.00 37.56 1117 HIS A N 1
ATOM 8909 C CA . HIS A 1 1117 ? 18.071 13.808 -40.524 1.00 37.56 1117 HIS A CA 1
ATOM 8910 C C . HIS A 1 1117 ? 18.576 14.551 -41.766 1.00 37.56 1117 HIS A C 1
ATOM 8912 O O . HIS A 1 1117 ? 17.880 15.421 -42.285 1.00 37.56 1117 HIS A O 1
ATOM 8918 N N . SER A 1 1118 ? 19.758 14.197 -42.279 1.00 34.81 1118 SER A N 1
ATOM 8919 C CA . SER A 1 1118 ? 20.353 14.858 -43.446 1.00 34.81 1118 SER A CA 1
ATOM 8920 C C . SER A 1 1118 ? 19.540 14.628 -44.729 1.00 34.81 1118 SER A C 1
ATOM 8922 O O . SER A 1 1118 ? 19.430 15.534 -45.551 1.00 34.81 1118 SER A O 1
ATOM 8924 N N . LEU A 1 1119 ? 18.877 13.473 -44.862 1.00 37.94 1119 LEU A N 1
ATOM 8925 C CA . LEU A 1 1119 ? 18.031 13.129 -46.013 1.00 37.94 1119 LEU A CA 1
ATOM 8926 C C . LEU A 1 1119 ? 16.672 13.860 -46.075 1.00 37.94 1119 LEU A C 1
ATOM 8928 O O . LEU A 1 1119 ? 15.902 13.603 -46.999 1.00 37.94 1119 LEU A O 1
ATOM 8932 N N . LYS A 1 1120 ? 16.353 14.768 -45.138 1.00 42.41 1120 LYS A N 1
ATOM 8933 C CA . LYS A 1 1120 ? 15.074 15.512 -45.130 1.00 42.41 1120 LYS A CA 1
ATOM 8934 C C . LYS A 1 1120 ? 15.145 16.972 -45.595 1.00 42.41 1120 LYS A C 1
ATOM 8936 O O . LYS A 1 1120 ? 14.098 17.607 -45.662 1.00 42.41 1120 LYS A O 1
ATOM 8941 N N . PHE A 1 1121 ? 16.320 17.497 -45.962 1.00 39.00 1121 PHE A N 1
ATOM 8942 C CA . PHE A 1 1121 ? 16.471 18.898 -46.398 1.00 39.00 1121 PHE A CA 1
ATOM 8943 C C . PHE A 1 1121 ? 17.416 19.116 -47.600 1.00 39.00 1121 PHE A C 1
ATOM 8945 O O . PHE A 1 1121 ? 18.175 20.081 -47.622 1.00 39.00 1121 PHE A O 1
ATOM 8952 N N . SER A 1 1122 ? 17.343 18.266 -48.636 1.00 39.72 1122 SER A N 1
ATOM 8953 C CA . SER A 1 1122 ? 17.899 18.586 -49.974 1.00 39.72 1122 SER A CA 1
ATOM 8954 C C . SER A 1 1122 ? 17.508 17.581 -51.076 1.00 39.72 1122 SER A C 1
ATOM 8956 O O . SER A 1 1122 ? 18.342 16.805 -51.540 1.00 39.72 1122 SER A O 1
ATOM 8958 N N . ARG A 1 1123 ? 16.245 17.604 -51.542 1.00 30.83 1123 ARG A N 1
ATOM 8959 C CA . ARG A 1 1123 ? 15.869 17.048 -52.866 1.00 30.83 1123 ARG A CA 1
ATOM 8960 C C . ARG A 1 1123 ? 14.514 17.541 -53.398 1.00 30.83 1123 ARG A C 1
ATOM 8962 O O . ARG A 1 1123 ? 13.549 16.795 -53.518 1.00 30.83 1123 ARG A O 1
ATOM 8969 N N . ILE A 1 1124 ? 14.485 18.819 -53.758 1.00 39.94 1124 ILE A N 1
ATOM 8970 C CA . ILE A 1 1124 ? 13.690 19.305 -54.891 1.00 39.94 1124 ILE A CA 1
ATOM 8971 C C . ILE A 1 1124 ? 14.719 19.737 -55.946 1.00 39.94 1124 ILE A C 1
ATOM 8973 O O . ILE A 1 1124 ? 15.759 20.279 -55.579 1.00 39.94 1124 ILE A O 1
ATOM 8977 N N . GLU A 1 1125 ? 14.433 19.443 -57.217 1.00 35.56 1125 GLU A N 1
ATOM 8978 C CA . GLU A 1 1125 ? 15.318 19.622 -58.384 1.00 35.56 1125 GLU A CA 1
ATOM 8979 C C . GLU A 1 1125 ? 16.585 18.727 -58.437 1.00 35.56 1125 GLU A C 1
ATOM 8981 O O . GLU A 1 1125 ? 16.956 18.037 -57.487 1.00 35.56 1125 GLU A O 1
ATOM 8986 N N . ILE A 1 1126 ? 17.199 18.688 -59.629 1.00 33.84 1126 ILE A N 1
ATOM 8987 C CA . ILE A 1 1126 ? 18.360 17.867 -60.035 1.00 33.84 1126 ILE A CA 1
ATOM 8988 C C . ILE A 1 1126 ? 18.147 16.338 -59.954 1.00 33.84 1126 ILE A C 1
ATOM 8990 O O . ILE A 1 1126 ? 18.830 15.622 -59.217 1.00 33.84 1126 ILE A O 1
ATOM 8994 N N . LEU A 1 1127 ? 17.258 15.809 -60.808 1.00 28.12 1127 LEU A N 1
ATOM 8995 C CA . LEU A 1 1127 ? 17.363 14.423 -61.306 1.00 28.12 1127 LEU A CA 1
ATOM 8996 C C . LEU A 1 1127 ? 16.742 14.216 -62.711 1.00 28.12 1127 LEU A C 1
ATOM 8998 O O . LEU A 1 1127 ? 16.175 13.168 -63.002 1.00 28.12 1127 LEU A O 1
ATOM 9002 N N . THR A 1 1128 ? 16.876 15.213 -63.597 1.00 35.56 1128 THR A N 1
ATOM 9003 C CA . THR A 1 1128 ? 16.251 15.221 -64.942 1.00 35.56 1128 THR A CA 1
ATOM 9004 C C . THR A 1 1128 ? 17.228 15.645 -66.051 1.00 35.56 1128 THR A C 1
ATOM 9006 O O . THR A 1 1128 ? 16.877 16.411 -66.945 1.00 35.56 1128 THR A O 1
ATOM 9009 N N . THR A 1 1129 ? 18.498 15.229 -65.961 1.00 35.09 1129 THR A N 1
ATOM 9010 C CA . THR A 1 1129 ? 19.521 15.507 -66.999 1.00 35.09 1129 THR A CA 1
ATOM 9011 C C . THR A 1 1129 ? 20.621 14.434 -67.030 1.00 35.09 1129 THR A C 1
ATOM 9013 O O . THR A 1 1129 ? 21.809 14.737 -67.004 1.00 35.09 1129 THR A O 1
ATOM 9016 N N . TYR A 1 1130 ? 20.214 13.162 -67.024 1.00 39.44 1130 TYR A N 1
ATOM 9017 C CA . TYR A 1 1130 ? 21.030 12.038 -67.526 1.00 39.44 1130 TYR A CA 1
ATOM 9018 C C . TYR A 1 1130 ? 20.189 10.984 -68.285 1.00 39.44 1130 TYR A C 1
ATOM 9020 O O . TYR A 1 1130 ? 20.605 9.841 -68.472 1.00 39.44 1130 TYR A O 1
ATOM 9028 N N . MET A 1 1131 ? 19.019 11.416 -68.762 1.00 30.64 1131 MET A N 1
ATOM 9029 C CA . MET A 1 1131 ? 18.547 11.206 -70.134 1.00 30.64 1131 MET A CA 1
ATOM 9030 C C . MET A 1 1131 ? 18.274 12.594 -70.724 1.00 30.64 1131 MET A C 1
ATOM 9032 O O . MET A 1 1131 ? 18.039 13.511 -69.897 1.00 30.64 1131 MET A O 1
#

Solvent-accessible surface area (backbone atoms only — not comparable to full-atom values): 69937 Å² total; per-residue (Å²): 131,83,90,81,90,87,84,89,89,87,85,92,86,83,90,85,82,89,89,88,88,87,86,84,90,83,87,89,81,89,86,80,90,83,87,86,81,90,86,77,91,80,90,84,87,87,82,90,87,89,87,91,84,84,86,84,76,93,76,97,78,77,91,83,76,87,89,82,82,86,91,80,86,87,78,90,90,88,87,82,88,88,85,89,87,91,89,83,91,85,88,91,87,86,88,89,87,89,88,88,83,84,90,83,89,86,90,84,89,82,90,86,86,90,82,86,87,86,89,85,88,83,86,90,86,80,90,86,91,84,84,90,82,85,82,85,85,81,87,87,78,97,70,91,72,75,87,73,79,48,72,71,57,52,51,44,26,53,54,52,49,49,51,50,52,51,22,50,55,42,31,58,65,31,38,46,48,92,74,54,29,45,48,41,44,68,94,70,58,83,59,87,66,67,73,75,92,53,85,66,94,64,72,78,72,97,45,72,23,71,80,54,59,75,92,77,58,88,73,59,71,70,53,90,58,50,72,50,70,44,84,70,58,40,49,46,44,28,44,97,87,70,48,64,82,69,90,73,80,47,76,68,56,50,51,52,57,47,49,52,49,51,50,54,45,64,34,67,69,44,26,53,49,27,42,50,53,52,52,48,37,35,52,50,39,56,53,46,48,78,74,38,52,70,56,46,56,52,49,40,72,71,38,81,94,55,51,69,77,69,25,54,32,29,31,61,32,32,36,49,85,23,64,51,32,51,72,54,55,53,51,50,52,45,48,43,58,72,76,48,27,84,41,73,41,45,75,55,96,93,39,78,33,28,46,42,55,54,31,59,75,66,76,49,56,80,76,74,65,46,71,76,56,31,50,29,58,66,48,89,79,26,44,80,25,65,74,55,48,66,43,29,70,14,47,58,65,35,63,67,53,23,46,47,48,54,26,61,85,40,81,56,55,15,48,57,29,49,54,53,45,43,57,55,50,46,58,36,60,74,58,65,32,55,30,40,38,36,29,44,81,48,73,30,72,46,61,60,55,56,54,54,50,17,43,47,40,57,77,68,30,75,49,63,84,53,53,41,34,28,39,29,36,51,77,48,58,28,55,39,40,72,69,68,64,39,74,29,47,34,48,34,53,43,24,61,45,49,63,57,54,48,29,66,34,24,21,75,81,36,49,53,36,45,62,46,50,75,46,39,35,29,38,28,43,41,68,78,44,72,61,85,75,75,87,81,56,96,69,79,76,42,29,70,69,40,54,66,68,66,59,80,46,69,67,56,53,51,46,53,52,46,48,35,46,19,41,50,21,53,52,27,44,77,72,61,35,70,36,49,39,42,41,26,62,32,18,69,44,58,53,73,66,44,47,52,43,41,57,37,62,32,54,32,31,30,48,43,54,47,39,82,79,33,37,28,56,42,42,49,35,35,78,65,50,37,34,29,28,30,31,60,64,51,40,32,42,38,79,40,56,61,95,68,50,54,62,70,59,41,50,45,45,58,34,39,44,23,59,22,43,42,35,24,32,37,66,38,90,54,96,50,40,59,60,48,51,56,49,50,48,29,72,74,73,66,50,50,67,47,53,54,17,43,31,21,47,39,16,52,68,70,39,78,70,41,42,57,57,48,25,72,50,31,24,87,44,48,86,44,73,42,38,71,20,54,29,48,91,36,35,44,38,43,50,69,57,33,38,52,54,35,56,50,52,50,52,58,47,37,53,51,71,70,48,78,84,77,76,83,75,77,69,88,71,90,71,85,88,83,87,86,90,79,89,79,88,87,86,88,79,87,79,90,87,78,90,88,81,90,84,84,90,88,81,91,90,83,91,90,82,90,90,86,85,90,89,91,83,92,89,86,86,88,83,90,89,85,91,86,78,83,89,84,91,86,89,87,89,89,82,93,91,84,93,90,86,88,88,88,82,90,83,88,90,91,86,91,86,89,81,89,87,88,83,84,89,82,84,82,86,80,90,82,82,86,80,78,81,77,82,73,86,65,84,74,70,42,82,58,64,79,52,72,66,47,49,55,72,50,62,30,46,34,41,36,32,31,52,20,32,82,45,76,42,73,51,67,93,60,94,84,42,46,76,40,51,44,32,67,78,92,34,46,86,53,31,75,73,69,78,52,88,33,37,38,62,50,45,51,47,30,52,50,49,50,56,69,31,68,42,30,49,59,32,32,43,45,44,37,37,29,26,70,82,73,49,33,31,47,47,37,68,85,50,83,76,55,91,48,65,76,56,36,35,55,51,51,43,50,29,74,76,59,46,44,37,58,47,95,92,46,92,53,68,34,34,35,61,52,76,79,60,70,71,83,76,53,45,90,63,45,45,34,32,34,59,36,87,93,32,68,69,50,59,53,83,69,46,45,61,57,56,30,36,46,101,84,71,50,78,26,17,37,34,41,44,42,64,19,51,90,77,81,76,72,65,86,51,66,95,74,41,80,47,68,37,14,80,51,97,60,94,71,54,56,36,57,52,51,42,55,54,48,50,36,49,34,58,65,75,56,30,94,85,52,50,65,63,56,49,51,53,51,49,66,57,63,73,72,75,80,82,80,77,90,89,81,78,92,113

Radius of gyration: 41.61 Å; Cα contacts (8 Å, |Δi|>4): 1402; chains: 1; bounding box: 109×111×137 Å